Protein 7PBG (pdb70)

InterPro domains:
  IPR004113 FAD-binding oxidoreductase/transferase, type 4, C-terminal [PF02913] (401-518)
  IPR006094 FAD linked oxidase, N-terminal [PF01565] (56-195)
  IPR016164 FAD-linked oxidase-like, C-terminal [SSF55103] (244-525)
  IPR016166 FAD-binding domain, PCMH-type [PS51387] (51-238)
  IPR016167 FAD-binding, type PCMH, subdomain 1 [G3DSA:3.30.43.10] (3-112)
  IPR016169 FAD-binding, type PCMH, subdomain 2 [G3DSA:3.30.465.10] (113-239)
  IPR016170 Cytokinin dehydrogenase, C-terminal domain superfamily [G3DSA:3.40.462.10] (240-476)
  IPR016171 Vanillyl-alcohol oxidase, C-terminal subdomain 2 [G3DSA:1.10.45.10] (477-529)
  IPR036318 FAD-binding, type PCMH-like superfamily [SSF56176] (7-239)

Solvent-accessible surface area: 34355 Å² total; per-residue (Å²): 104,54,12,56,4,143,84,12,54,54,134,81,0,43,71,0,20,68,49,0,25,89,70,15,18,77,113,60,13,87,53,51,98,85,20,0,40,107,12,21,18,117,17,26,7,28,95,34,85,78,28,54,1,0,0,0,0,26,0,29,44,29,125,25,0,28,32,0,0,112,11,0,31,143,47,31,0,4,1,29,30,26,9,11,17,124,36,26,1,22,2,8,7,4,0,18,47,47,0,0,0,0,0,15,2,8,103,84,6,69,155,35,64,65,43,33,88,106,10,0,13,0,3,0,31,0,22,0,34,4,93,56,1,61,56,31,6,134,108,63,37,12,136,14,12,6,16,0,16,25,31,12,50,15,9,5,1,19,24,1,42,16,17,0,65,5,22,1,43,10,18,35,5,18,87,23,33,1,0,1,11,0,0,10,1,76,0,44,16,1,56,1,6,0,10,1,4,72,61,21,118,0,22,12,5,10,68,2,12,9,0,0,28,9,17,10,1,6,5,7,23,5,1,15,6,8,2,69,0,0,15,14,4,21,28,60,21,111,64,41,6,0,0,0,0,5,1,106,74,31,110,12,1,40,45,0,1,67,30,1,4,86,25,22,14,39,81,40,10,2,29,4,16,2,5,0,3,3,3,1,7,0,0,0,4,24,12,109,20,128,100,9,7,103,113,130,33,60,16,59,102,113,0,17,71,93,0,12,94,104,8,31,12,0,14,0,0,0,3,3,2,0,7,5,31,83,65,12,0,71,78,9,20,100,72,0,111,84,27,0,55,155,19,112,49,18,96,20,31,12,35,93,92,27,45,93,145,186,70,51,72,8,0,64,3,1,37,6,7,33,50,1,7,15,2,43,15,21,115,41,11,18,34,4,40,81,2,44,108,78,3,0,9,0,28,8,2,0,0,3,10,8,21,0,140,41,0,25,46,10,8,74,43,4,34,131,19,2,57,112,47,51,10,11,15,0,0,6,0,19,1,14,27,2,19,0,19,0,27,0,11,1,2,2,39,15,61,55,73,65,17,37,123,61,0,28,52,0,0,66,64,5,6,129,38,4,28,162,96,4,26,1,6,19,31,9,2,14,23,2,4,77,35,0,10,95,26,5,40,52,45,113,25,1,6,69,53,3,6,21,70,1,0,34,28,18,0,100,73,1,0,7,10,0,0,31,7,1,0,57,1,120,113,75,126,108,58,15,62,5,101,83,15,54,57,134,86,0,42,67,0,23,63,40,0,25,144,68,14,19,85,108,57,14,76,62,50,95,82,20,0,45,106,22,20,16,104,17,20,7,28,97,43,82,79,27,46,0,0,0,0,0,23,0,29,44,31,126,24,0,30,32,0,0,119,9,0,31,141,48,33,0,5,1,27,32,26,9,10,16,123,36,26,0,20,2,8,6,3,0,19,47,46,0,0,0,0,0,14,3,8,93,84,4,67,151,36,50,71,47,34,92,109,12,0,14,0,2,0,26,0,22,0,30,4,93,53,2,72,54,26,7,142,109,60,40,13,136,14,12,6,16,0,16,26,30,10,49,15,9,5,0,21,23,0,41,16,16,0,62,5,21,1,43,12,19,38,6,16,85,24,32,1,1,1,9,0,0,1,1,59,1,48,16,0,54,1,5,0,10,2,4,70,62,20,119,0,22,13,5,11,67,1,10,9,0,1,31,10,18,11,2,7,6,5,22,5,0,14,6,6,2,67,0,0,13,13,4,21,29,57,22,110,60,42,6,0,0,0,0,5,0,103,72,33,118,16,1,39,42,0,2,69,26,1,5,84,25,24,14,36,80,40,10,1,30,2,15,2,4,1,3,6,2,1,5,0,0,0,6,22,16,104,21,124,86,7,12,114,110,122,31,56,14,60,97,111,0,19,72,105,0,12,88,123,11,32,12,1,16,0,0,0,2,2,1,0,7,6,32,83,66,13,0,70,79,9,20,97,67,0,111,80,28,0,52,136,12,113,39,18,98,19,31,13,37,95,92,29,75,107,45,111,69,54,66,7,0,51,3,0,33,5,8,35,48,2,7,17,2,45,17,20,113,54,12,18,34,4,42,83,1,46,110,80,3,0,10,0,28,7,1,1,0,5,13,6,22,0,138,43,0,25,42,10,8,74,48,4,31,124,13,2,58,108,42,36,10,8,16,0,0,5,0,17,1,15,28,2,20,0,16,1,31,1,10,1,2,1,38,15,60,55,71,65,17,35,131,70,0,30,54,0,0,58,64,3,5,121,25,4,28,156,99,3,24,1,6,20,33,10,2,15,24,2,4,76,35,0,8,84,26,6,40,52,44,117,26,8,6,57,88,7,7,26,34,0,0,32,23,4,0,100,74,0,0,8,10,0,0,33,8,0,0,55,2,116,119,75,130

Sequence (1050 aa):
FRTLPDGVSAEQFANAISEFSETIGSEYVRVDEATVSEYDDKFPVTDGDEFKGSAVIWPGSTEDVQVIVRIANKYGIPLHAFSGGRNLGYGGSSPMLTGTVLLHLGKRMNRVLEINEKLAYAVVEPGVDYKTLYEAVRDSGAKLMIDPAELDWGSVMGNTMEHGVGYTPYADHSMWRCGMEVVLADGEVLRTGMGGLPGSEAWHLYPGQLGPSIEGLFEQSNFGICTRMGMQLMPTPPEMLSFAIYFENEDDLPAIMETTLPLRIGMAPLQAAPIVRNVTFDAACVSKREEWQTEPGPLTDEAKQRMVDELGIGHWIVYGTCYGPRWQIDKYIEMIRDAYLQIPGARFETNETLPLREGDRASELLNARHELNTGVPNRHSAAVFDWFPNAGHFFYAPVSAPSGEDAAKQYEDTKRISDDHGIDYLAQFIIGLREMHHICLPLYDTADPASRKETLDMTRELIRAGAEEGYGIYRAHNVLADQVAETYSFNNHIQRRSHERIKDALDPNGILNPGKSGIWPERLRFRTLPDGVSAEQFANAISEFSETIGSEYVRVDEATVSEYDDKFPVTDGDEFKGSAVIWPGSTEDVQVIVRIANKYGIPLHAFSGGRNLGYGGSSPMLTGTVLLHLGKRMNRVLEINEKLAYAVVEPGVDYKTLYEAVRDSGAKLMIDPAELDWGSVMGNTMEHGVGYTPYADHSMWRCGMEVVLADGEVLRTGMGGLPGSEAWHLYPGQLGPSIEGLFEQSNFGICTRMGMQLMPTPPEMLSFAIYFENEDDLPAIMETTLPLRIGMAPLQAAPIVRNVTFDAACVSKREEWQTEPGPLTDEAKQRMVDELGIGHWIVYGTCYGPRWQIDKYIEMIRDAYLQIPGARFETNETLPLREGDRASELLNARHELNTGVPNRHSAAVFDWFPNAGHFFYAPVSAPSGEDAAKQYEDTKRISDDHGIDYLAQFIIGLREMHHICLPLYDTADPASRKETLDMTRELIRAGAEEGYGIYRAHNVLADQVAETYSFNNHIQRRSHERIKDALDPNGILNPGKSGIWPERLR

Radius of gyration: 29.21 Å; Cα contacts (8 Å, |Δi|>4): 2618; chains: 2; bounding box: 80×90×70 Å

Organism: NCBI:txid979746

Structure (mmCIF, N/CA/C/O backbone):
data_7PBG
#
_entry.id   7PBG
#
_cell.length_a   151.134
_cell.length_b   96.080
_cell.length_c   87.636
_cell.angle_alpha   90.000
_cell.angle_beta   115.650
_cell.angle_gamma   90.000
#
_symmetry.space_group_name_H-M   'C 1 2 1'
#
loop_
_entity.id
_entity.type
_entity.pdbx_description
1 polymer 'FAD-binding oxidoreductase'
2 non-polymer 'FLAVIN-ADENINE DINUCLEOTIDE'
3 non-polymer 'CHLORIDE ION'
4 water water
#
loop_
_atom_site.group_PDB
_atom_site.id
_atom_site.type_symbol
_atom_site.label_atom_id
_atom_site.label_alt_id
_atom_site.label_comp_id
_atom_site.label_asym_id
_atom_site.label_entity_id
_atom_site.label_seq_id
_atom_site.pdbx_PDB_ins_code
_atom_site.Cartn_x
_atom_site.Cartn_y
_atom_site.Cartn_z
_atom_site.occupancy
_atom_site.B_iso_or_equiv
_atom_site.auth_seq_id
_atom_site.auth_comp_id
_atom_site.auth_asym_id
_atom_site.auth_atom_id
_atom_site.pdbx_PDB_model_num
ATOM 1 N N . PHE A 1 3 ? 71.114 8.759 10.291 1.00 32.90 3 PHE A N 1
ATOM 2 C CA . PHE A 1 3 ? 69.668 8.470 10.669 1.00 30.29 3 PHE A CA 1
ATOM 3 C C . PHE A 1 3 ? 69.009 9.743 11.210 1.00 27.65 3 PHE A C 1
ATOM 4 O O . PHE A 1 3 ? 69.635 10.491 11.949 1.00 31.61 3 PHE A O 1
ATOM 12 N N . ARG A 1 4 ? 67.751 9.994 10.849 1.00 26.49 4 ARG A N 1
ATOM 13 C CA . ARG A 1 4 ? 67.074 11.284 11.121 1.00 25.94 4 ARG A CA 1
ATOM 14 C C . ARG A 1 4 ? 66.808 11.391 12.632 1.00 25.30 4 ARG A C 1
ATOM 15 O O . ARG A 1 4 ? 66.847 12.486 13.178 1.00 28.03 4 ARG A O 1
ATOM 23 N N . THR A 1 5 ? 66.548 10.259 13.264 1.00 28.46 5 THR A N 1
ATOM 24 C CA . THR A 1 5 ? 66.221 10.119 14.696 1.00 26.33 5 THR A CA 1
ATOM 25 C C . THR A 1 5 ? 66.694 8.720 15.105 1.00 27.65 5 THR A C 1
ATOM 26 O O . THR A 1 5 ? 66.863 7.841 14.200 1.00 29.34 5 THR A O 1
ATOM 30 N N . LEU A 1 6 ? 66.942 8.519 16.383 1.00 25.78 6 LEU A N 1
ATOM 31 C CA . LEU A 1 6 ? 67.238 7.184 16.932 1.00 26.36 6 LEU A CA 1
ATOM 32 C C . LEU A 1 6 ? 66.418 6.985 18.187 1.00 25.97 6 LEU A C 1
ATOM 33 O O . LEU A 1 6 ? 66.201 7.923 18.941 1.00 24.78 6 LEU A O 1
ATOM 38 N N . PRO A 1 7 ? 66.063 5.714 18.464 1.00 26.65 7 PRO A N 1
ATOM 39 C CA . PRO A 1 7 ? 65.389 5.388 19.709 1.00 28.31 7 PRO A CA 1
ATOM 40 C C . PRO A 1 7 ? 66.397 5.543 20.857 1.00 34.49 7 PRO A C 1
ATOM 41 O O . PRO A 1 7 ? 67.544 5.087 20.719 1.00 31.14 7 PRO A O 1
ATOM 45 N N . ASP A 1 8 ? 65.964 6.184 21.945 1.00 35.99 8 ASP A N 1
ATOM 46 C CA . ASP A 1 8 ? 66.714 6.186 23.234 1.00 39.65 8 ASP A CA 1
ATOM 47 C C . ASP A 1 8 ? 67.264 4.780 23.527 1.00 39.75 8 ASP A C 1
ATOM 48 O O . ASP A 1 8 ? 66.511 3.788 23.409 1.00 40.69 8 ASP A O 1
ATOM 53 N N . GLY A 1 9 ? 68.545 4.669 23.887 1.00 36.77 9 GLY A N 1
ATOM 54 C CA . GLY A 1 9 ? 69.169 3.384 24.244 1.00 31.96 9 GLY A CA 1
ATOM 55 C C . GLY A 1 9 ? 69.730 2.614 23.058 1.00 33.41 9 GLY A C 1
ATOM 56 O O . GLY A 1 9 ? 70.353 1.570 23.283 1.00 38.77 9 GLY A O 1
ATOM 57 N N . VAL A 1 10 ? 69.533 3.078 21.824 1.00 27.60 10 VAL A N 1
ATOM 58 C CA . VAL A 1 10 ? 70.039 2.380 20.611 1.00 27.19 10 VAL A CA 1
ATOM 59 C C . VAL A 1 10 ? 71.007 3.346 19.921 1.00 27.70 10 VAL A C 1
ATOM 60 O O . VAL A 1 10 ? 70.603 4.435 19.489 1.00 26.68 10 VAL A O 1
ATOM 64 N N . SER A 1 11 ? 72.249 2.922 19.816 1.00 25.33 11 SER A N 1
ATOM 65 C CA . SER A 1 11 ? 73.346 3.700 19.224 1.00 26.99 11 SER A CA 1
ATOM 66 C C . SER A 1 11 ? 73.204 3.644 17.697 1.00 28.50 11 SER A C 1
ATOM 67 O O . SER A 1 11 ? 72.464 2.753 17.163 1.00 28.16 11 SER A O 1
ATOM 70 N N . ALA A 1 12 ? 73.846 4.566 16.988 1.00 23.45 12 ALA A N 1
ATOM 71 C CA . ALA A 1 12 ? 73.861 4.522 15.508 1.00 24.13 12 ALA A CA 1
ATOM 72 C C . ALA A 1 12 ? 74.431 3.191 15.005 1.00 27.05 12 ALA A C 1
ATOM 73 O O . ALA A 1 12 ? 73.978 2.679 13.952 1.00 26.56 12 ALA A O 1
ATOM 75 N N . GLU A 1 13 ? 75.471 2.667 15.652 1.00 26.87 13 GLU A N 1
ATOM 76 C CA . GLU A 1 13 ? 76.124 1.422 15.199 1.00 25.51 13 GLU A CA 1
ATOM 77 C C . GLU A 1 13 ? 75.102 0.280 15.313 1.00 24.93 13 GLU A C 1
ATOM 78 O O . GLU A 1 13 ? 74.951 -0.487 14.349 1.00 26.30 13 GLU A O 1
ATOM 84 N N . GLN A 1 14 ? 74.442 0.182 16.465 1.00 24.46 14 GLN A N 1
ATOM 85 C CA . GLN A 1 14 ? 73.403 -0.843 16.732 1.00 26.11 14 GLN A CA 1
ATOM 86 C C . GLN A 1 14 ? 72.271 -0.702 15.708 1.00 26.95 14 GLN A C 1
ATOM 87 O O . GLN A 1 14 ? 71.904 -1.734 15.089 1.00 30.99 14 GLN A O 1
ATOM 93 N N . PHE A 1 15 ? 71.766 0.515 15.523 1.00 27.25 15 PHE A N 1
ATOM 94 C CA . PHE A 1 15 ? 70.670 0.816 14.564 1.00 25.74 15 PHE A CA 1
ATOM 95 C C . PHE A 1 15 ? 71.084 0.424 13.143 1.00 27.96 15 PHE A C 1
ATOM 96 O O . PHE A 1 15 ? 70.287 -0.226 12.404 1.00 27.43 15 PHE A O 1
ATOM 104 N N . ALA A 1 16 ? 72.286 0.815 12.707 1.00 27.02 16 ALA A N 1
ATOM 105 C CA . ALA A 1 16 ? 72.780 0.449 11.358 1.00 29.65 16 ALA A CA 1
ATOM 106 C C . ALA A 1 16 ? 72.804 -1.086 11.235 1.00 25.73 16 ALA A C 1
ATOM 107 O O . ALA A 1 16 ? 72.586 -1.608 10.114 1.00 27.56 16 ALA A O 1
ATOM 109 N N . ASN A 1 17 ? 73.112 -1.792 12.315 1.00 28.74 17 ASN A N 1
ATOM 110 C CA . ASN A 1 17 ? 73.247 -3.272 12.271 1.00 27.89 17 ASN A CA 1
ATOM 111 C C . ASN A 1 17 ? 71.849 -3.869 12.081 1.00 28.46 17 ASN A C 1
ATOM 112 O O . ASN A 1 17 ? 71.728 -4.746 11.226 1.00 28.60 17 ASN A O 1
ATOM 117 N N . ALA A 1 18 ? 70.852 -3.337 12.789 1.00 28.26 18 ALA A N 1
ATOM 118 C CA . ALA A 1 18 ? 69.430 -3.745 12.657 1.00 26.64 18 ALA A CA 1
ATOM 119 C C . ALA A 1 18 ? 68.924 -3.441 11.247 1.00 24.76 18 ALA A C 1
ATOM 120 O O . ALA A 1 18 ? 68.277 -4.318 10.618 1.00 23.94 18 ALA A O 1
ATOM 122 N N . ILE A 1 19 ? 69.211 -2.245 10.729 1.00 25.11 19 ILE A N 1
ATOM 123 C CA . ILE A 1 19 ? 68.816 -1.825 9.350 1.00 26.18 19 ILE A CA 1
ATOM 124 C C . ILE A 1 19 ? 69.428 -2.793 8.328 1.00 25.36 19 ILE A C 1
ATOM 125 O O . ILE A 1 19 ? 68.716 -3.213 7.379 1.00 27.92 19 ILE A O 1
ATOM 130 N N . SER A 1 20 ? 70.690 -3.170 8.500 1.00 26.01 20 SER A N 1
ATOM 131 C CA . SER A 1 20 ? 71.361 -4.144 7.608 1.00 26.16 20 SER A CA 1
ATOM 132 C C . SER A 1 20 ? 70.633 -5.511 7.663 1.00 24.76 20 SER A C 1
ATOM 133 O O . SER A 1 20 ? 70.435 -6.128 6.574 1.00 28.52 20 SER A O 1
ATOM 136 N N . GLU A 1 21 ? 70.146 -5.944 8.833 1.00 24.76 21 GLU A N 1
ATOM 137 C CA . GLU A 1 21 ? 69.404 -7.233 8.985 1.00 25.17 21 GLU A CA 1
ATOM 138 C C . GLU A 1 21 ? 68.004 -7.111 8.348 1.00 24.78 21 GLU A C 1
ATOM 139 O O . GLU A 1 21 ? 67.614 -8.018 7.597 1.00 25.84 21 GLU A O 1
ATOM 145 N N . PHE A 1 22 ? 67.270 -6.021 8.597 1.00 25.76 22 PHE A N 1
ATOM 146 C CA . PHE A 1 22 ? 65.970 -5.765 7.916 1.00 22.30 22 PHE A CA 1
ATOM 147 C C . PHE A 1 22 ? 66.188 -5.797 6.404 1.00 25.42 22 PHE A C 1
ATOM 148 O O . PHE A 1 22 ? 65.446 -6.491 5.668 1.00 26.93 22 PHE A O 1
ATOM 156 N N . SER A 1 23 ? 67.189 -5.067 5.908 1.00 24.54 23 SER A N 1
ATOM 157 C CA . SER A 1 23 ? 67.482 -5.012 4.444 1.00 27.57 23 SER A CA 1
ATOM 158 C C . SER A 1 23 ? 67.758 -6.426 3.911 1.00 27.94 23 SER A C 1
ATOM 159 O O . SER A 1 23 ? 67.185 -6.786 2.858 1.00 30.58 23 SER A O 1
ATOM 162 N N . GLU A 1 24 ? 68.637 -7.193 4.572 1.00 28.72 24 GLU A N 1
ATOM 163 C CA . GLU A 1 24 ? 69.065 -8.531 4.088 1.00 30.36 24 GLU A CA 1
ATOM 164 C C . GLU A 1 24 ? 67.830 -9.441 4.005 1.00 31.42 24 GLU A C 1
ATOM 165 O O . GLU A 1 24 ? 67.710 -10.159 2.991 1.00 33.43 24 GLU A O 1
ATOM 167 N N . THR A 1 25 ? 66.915 -9.372 4.986 1.00 29.11 25 THR A N 1
ATOM 168 C CA . THR A 1 25 ? 65.798 -10.345 5.133 1.00 27.80 25 THR A CA 1
ATOM 169 C C . THR A 1 25 ? 64.553 -9.924 4.338 1.00 28.12 25 THR A C 1
ATOM 170 O O . THR A 1 25 ? 63.834 -10.825 3.879 1.00 30.72 25 THR A O 1
ATOM 174 N N . ILE A 1 26 ? 64.251 -8.635 4.277 1.00 25.75 26 ILE A N 1
ATOM 175 C CA . ILE A 1 26 ? 63.000 -8.057 3.681 1.00 27.19 26 ILE A CA 1
ATOM 176 C C . ILE A 1 26 ? 63.313 -7.575 2.262 1.00 28.96 26 ILE A C 1
ATOM 177 O O . ILE A 1 26 ? 62.432 -7.656 1.381 1.00 27.62 26 ILE A O 1
ATOM 182 N N . GLY A 1 27 ? 64.537 -7.098 2.041 1.00 28.55 27 GLY A N 1
ATOM 183 C CA . GLY A 1 27 ? 64.906 -6.469 0.756 1.00 27.46 27 GLY A CA 1
ATOM 184 C C . GLY A 1 27 ? 65.212 -4.999 0.983 1.00 28.85 27 GLY A C 1
ATOM 185 O O . GLY A 1 27 ? 64.362 -4.286 1.551 1.00 26.15 27 GLY A O 1
ATOM 186 N N . SER A 1 28 ? 66.398 -4.527 0.576 1.00 29.67 28 SER A N 1
ATOM 187 C CA . SER A 1 28 ? 66.839 -3.123 0.790 1.00 29.90 28 SER A CA 1
ATOM 188 C C . SER A 1 28 ? 65.824 -2.128 0.195 1.00 28.22 28 SER A C 1
ATOM 189 O O . SER A 1 28 ? 65.622 -1.076 0.800 1.00 29.24 28 SER A O 1
ATOM 192 N N . GLU A 1 29 ? 65.149 -2.456 -0.913 1.00 29.17 29 GLU A N 1
ATOM 193 C CA . GLU A 1 29 ? 64.163 -1.532 -1.541 1.00 29.96 29 GLU A CA 1
ATOM 194 C C . GLU A 1 29 ? 62.934 -1.320 -0.632 1.00 27.53 29 GLU A C 1
ATOM 195 O O . GLU A 1 29 ? 62.148 -0.396 -0.934 1.00 27.08 29 GLU A O 1
ATOM 201 N N . TYR A 1 30 ? 62.772 -2.113 0.434 1.00 24.41 30 TYR A N 1
ATOM 202 C CA . TYR A 1 30 ? 61.583 -2.032 1.329 1.00 25.11 30 TYR A CA 1
ATOM 203 C C . TYR A 1 30 ? 61.940 -1.518 2.727 1.00 24.43 30 TYR A C 1
ATOM 204 O O . TYR A 1 30 ? 61.070 -1.471 3.638 1.00 23.64 30 TYR A O 1
ATOM 213 N N . VAL A 1 31 ? 63.200 -1.124 2.933 1.00 25.94 31 VAL A N 1
ATOM 214 C CA . VAL A 1 31 ? 63.687 -0.574 4.224 1.00 24.92 31 VAL A CA 1
ATOM 215 C C . VAL A 1 31 ? 64.246 0.825 3.921 1.00 28.12 31 VAL A C 1
ATOM 216 O O . VAL A 1 31 ? 65.266 0.903 3.221 1.00 29.41 31 VAL A O 1
ATOM 220 N N . ARG A 1 32 ? 63.565 1.885 4.359 1.00 26.57 32 ARG A N 1
ATOM 221 C CA . ARG A 1 32 ? 63.862 3.281 3.941 1.00 28.40 32 ARG A CA 1
ATOM 222 C C . ARG A 1 32 ? 64.271 4.108 5.158 1.00 27.23 32 ARG A C 1
ATOM 223 O O . ARG A 1 32 ? 63.548 4.101 6.206 1.00 24.37 32 ARG A O 1
ATOM 231 N N . VAL A 1 33 ? 65.419 4.784 5.056 1.00 26.16 33 VAL A N 1
ATOM 232 C CA . VAL A 1 33 ? 65.940 5.656 6.149 1.00 26.12 33 VAL A CA 1
ATOM 233 C C . VAL A 1 33 ? 66.128 7.091 5.645 1.00 25.48 33 VAL A C 1
ATOM 234 O O . VAL A 1 33 ? 66.462 7.939 6.470 1.00 27.19 33 VAL A O 1
ATOM 238 N N . ASP A 1 34 ? 65.871 7.373 4.367 1.00 27.42 34 ASP A N 1
ATOM 239 C CA . ASP A 1 34 ? 66.084 8.737 3.829 1.00 27.91 34 ASP A CA 1
ATOM 240 C C . ASP A 1 34 ? 64.988 9.675 4.340 1.00 30.75 34 ASP A C 1
ATOM 241 O O . ASP A 1 34 ? 63.814 9.249 4.440 1.00 30.34 34 ASP A O 1
ATOM 246 N N . GLU A 1 35 ? 65.368 10.918 4.622 1.00 29.08 35 GLU A N 1
ATOM 247 C CA . GLU A 1 35 ? 64.478 11.974 5.159 1.00 28.94 35 GLU A CA 1
ATOM 248 C C . GLU A 1 35 ? 63.254 12.149 4.251 1.00 28.93 35 GLU A C 1
ATOM 249 O O . GLU A 1 35 ? 62.157 12.250 4.778 1.00 27.72 35 GLU A O 1
ATOM 255 N N . ALA A 1 36 ? 63.420 12.189 2.925 1.00 28.40 36 ALA A N 1
ATOM 256 C CA . ALA A 1 36 ? 62.296 12.430 1.996 1.00 29.96 36 ALA A CA 1
ATOM 257 C C . ALA A 1 36 ? 61.224 11.345 2.195 1.00 29.31 36 ALA A C 1
ATOM 258 O O . ALA A 1 36 ? 60.019 11.696 2.231 1.00 29.36 36 ALA A O 1
ATOM 260 N N . THR A 1 37 ? 61.617 10.078 2.295 1.00 27.11 37 THR A N 1
ATOM 261 C CA . THR A 1 37 ? 60.666 8.947 2.425 1.00 27.03 37 THR A CA 1
ATOM 262 C C . THR A 1 37 ? 60.133 8.857 3.862 1.00 24.42 37 THR A C 1
ATOM 263 O O . THR A 1 37 ? 58.901 8.752 4.017 1.00 26.15 37 THR A O 1
ATOM 267 N N . VAL A 1 38 ? 60.989 8.926 4.869 1.00 22.32 38 VAL A N 1
ATOM 268 C CA . VAL A 1 38 ? 60.490 8.750 6.264 1.00 23.27 38 VAL A CA 1
ATOM 269 C C . VAL A 1 38 ? 59.578 9.918 6.676 1.00 25.15 38 VAL A C 1
ATOM 270 O O . VAL A 1 38 ? 58.606 9.679 7.422 1.00 24.08 38 VAL A O 1
ATOM 274 N N . SER A 1 39 ? 59.843 11.141 6.200 1.00 22.80 39 SER A N 1
ATOM 275 C CA . SER A 1 39 ? 59.123 12.361 6.633 1.00 23.42 39 SER A CA 1
ATOM 276 C C . SER A 1 39 ? 57.668 12.288 6.188 1.00 23.41 39 SER A C 1
ATOM 277 O O . SER A 1 39 ? 56.837 12.937 6.839 1.00 22.42 39 SER A O 1
ATOM 280 N N . GLU A 1 40 ? 57.396 11.539 5.125 1.00 24.07 40 GLU A N 1
ATOM 281 C CA . GLU A 1 40 ? 56.017 11.236 4.660 1.00 25.88 40 GLU A CA 1
ATOM 282 C C . GLU A 1 40 ? 55.194 10.665 5.834 1.00 22.74 40 GLU A C 1
ATOM 283 O O . GLU A 1 40 ? 53.947 10.759 5.792 1.00 22.99 40 GLU A O 1
ATOM 289 N N . TYR A 1 41 ? 55.851 10.011 6.780 1.00 21.67 41 TYR A N 1
ATOM 290 C CA . TYR A 1 41 ? 55.177 9.227 7.858 1.00 20.52 41 TYR A CA 1
ATOM 291 C C . TYR A 1 41 ? 55.156 10.048 9.146 1.00 19.41 41 TYR A C 1
ATOM 292 O O . TYR A 1 41 ? 54.674 9.532 10.162 1.00 19.30 41 TYR A O 1
ATOM 301 N N . ASP A 1 42 ? 55.707 11.263 9.158 1.00 22.00 42 ASP A N 1
ATOM 302 C CA . ASP A 1 42 ? 55.488 12.186 10.302 1.00 19.97 42 ASP A CA 1
ATOM 303 C C . ASP A 1 42 ? 54.001 12.607 10.339 1.00 18.86 42 ASP A C 1
ATOM 304 O O . ASP A 1 42 ? 53.319 12.595 9.311 1.00 20.14 42 ASP A O 1
ATOM 309 N N . ASP A 1 43 ? 53.498 12.954 11.523 1.00 18.68 43 ASP A N 1
ATOM 310 C CA . ASP A 1 43 ? 52.083 13.318 11.700 1.00 19.70 43 ASP A CA 1
ATOM 311 C C . ASP A 1 43 ? 51.763 14.469 10.746 1.00 20.21 43 ASP A C 1
ATOM 312 O O . ASP A 1 43 ? 52.464 15.510 10.807 1.00 19.54 43 ASP A O 1
ATOM 317 N N . LYS A 1 44 ? 50.686 14.345 9.959 1.00 19.75 44 LYS A N 1
ATOM 318 C CA . LYS A 1 44 ? 50.236 15.452 9.089 1.00 21.47 44 LYS A CA 1
ATOM 319 C C . LYS A 1 44 ? 49.704 16.624 9.914 1.00 21.70 44 LYS A C 1
ATOM 320 O O . LYS A 1 44 ? 49.798 17.783 9.428 1.00 20.14 44 LYS A O 1
ATOM 326 N N . PHE A 1 45 ? 49.142 16.336 11.110 1.00 19.25 45 PHE A N 1
ATOM 327 C CA . PHE A 1 45 ? 48.463 17.288 12.031 1.00 19.75 45 PHE A CA 1
ATOM 328 C C . PHE A 1 45 ? 49.140 17.226 13.378 1.00 21.09 45 PHE A C 1
ATOM 329 O O . PHE A 1 45 ? 48.532 16.914 14.410 1.00 20.34 45 PHE A O 1
ATOM 337 N N . PRO A 1 46 ? 50.408 17.685 13.423 1.00 21.67 46 PRO A N 1
ATOM 338 C CA . PRO A 1 46 ? 51.123 17.783 14.690 1.00 20.05 46 PRO A CA 1
ATOM 339 C C . PRO A 1 46 ? 50.577 18.893 15.583 1.00 20.40 46 PRO A C 1
ATOM 340 O O . PRO A 1 46 ? 49.992 19.849 15.138 1.00 21.27 46 PRO A O 1
ATOM 344 N N . VAL A 1 47 ? 50.832 18.762 16.879 1.00 21.18 47 VAL A N 1
ATOM 345 C CA . VAL A 1 47 ? 50.639 19.888 17.821 1.00 20.46 47 VAL A CA 1
ATOM 346 C C . VAL A 1 47 ? 51.976 20.120 18.558 1.00 20.51 47 VAL A C 1
ATOM 347 O O . VAL A 1 47 ? 51.981 20.832 19.586 1.00 24.83 47 VAL A O 1
ATOM 351 N N . THR A 1 48 ? 53.048 19.492 18.081 1.00 21.64 48 THR A N 1
ATOM 352 C CA . THR A 1 48 ? 54.415 19.658 18.649 1.00 23.82 48 THR A CA 1
ATOM 353 C C . THR A 1 48 ? 55.332 20.144 17.539 1.00 26.05 48 THR A C 1
ATOM 354 O O . THR A 1 48 ? 55.001 19.935 16.353 1.00 25.42 48 THR A O 1
ATOM 358 N N . ASP A 1 49 ? 56.501 20.684 17.906 1.00 28.84 49 ASP A N 1
ATOM 359 C CA . ASP A 1 49 ? 57.346 21.462 16.952 1.00 32.21 49 ASP A CA 1
ATOM 360 C C . ASP A 1 49 ? 58.680 20.773 16.644 1.00 35.47 49 ASP A C 1
ATOM 361 O O . ASP A 1 49 ? 59.322 21.200 15.641 1.00 33.75 49 ASP A O 1
ATOM 366 N N . GLY A 1 50 ? 59.073 19.768 17.441 1.00 33.60 50 GLY A N 1
ATOM 367 C CA . GLY A 1 50 ? 60.438 19.203 17.451 1.00 31.17 50 GLY A CA 1
ATOM 368 C C . GLY A 1 50 ? 60.483 17.788 16.889 1.00 33.69 50 GLY A C 1
ATOM 369 O O . GLY A 1 50 ? 59.694 17.451 15.963 1.00 29.27 50 GLY A O 1
ATOM 370 N N . ASP A 1 51 ? 61.348 16.952 17.466 1.00 28.21 51 ASP A N 1
ATOM 371 C CA . ASP A 1 51 ? 61.530 15.550 17.023 1.00 33.31 51 ASP A CA 1
ATOM 372 C C . ASP A 1 51 ? 60.586 14.607 17.795 1.00 29.83 51 ASP A C 1
ATOM 373 O O . ASP A 1 51 ? 60.721 13.392 17.583 1.00 29.41 51 ASP A O 1
ATOM 378 N N . GLU A 1 52 ? 59.625 15.140 18.566 1.00 24.94 52 GLU A N 1
ATOM 379 C CA . GLU A 1 52 ? 58.552 14.318 19.193 1.00 26.10 52 GLU A CA 1
ATOM 380 C C . GLU A 1 52 ? 57.803 13.535 18.112 1.00 24.84 52 GLU A C 1
ATOM 381 O O . GLU A 1 52 ? 57.472 14.157 17.049 1.00 25.08 52 GLU A O 1
ATOM 387 N N . PHE A 1 53 ? 57.623 12.226 18.321 1.00 21.16 53 PHE A N 1
ATOM 388 C CA . PHE A 1 53 ? 56.737 11.377 17.493 1.00 20.11 53 PHE A CA 1
ATOM 389 C C . PHE A 1 53 ? 57.336 11.273 16.081 1.00 21.53 53 PHE A C 1
ATOM 390 O O . PHE A 1 53 ? 56.593 11.001 15.149 1.00 22.46 53 PHE A O 1
ATOM 398 N N . LYS A 1 54 ? 58.642 11.442 15.924 1.00 22.48 54 LYS A N 1
ATOM 399 C CA . LYS A 1 54 ? 59.273 11.307 14.576 1.00 24.28 54 LYS A CA 1
ATOM 400 C C . LYS A 1 54 ? 59.949 9.942 14.474 1.00 21.80 54 LYS A C 1
ATOM 401 O O . LYS A 1 54 ? 60.976 9.706 15.180 1.00 21.91 54 LYS A O 1
ATOM 407 N N . GLY A 1 55 ? 59.486 9.101 13.537 1.00 21.87 55 GLY A N 1
ATOM 408 C CA . GLY A 1 55 ? 60.087 7.775 13.330 1.00 21.31 55 GLY A CA 1
ATOM 409 C C . GLY A 1 55 ? 61.461 7.883 12.668 1.00 23.03 55 GLY A C 1
ATOM 410 O O . GLY A 1 55 ? 61.771 8.948 12.065 1.00 23.54 55 GLY A O 1
ATOM 411 N N . SER A 1 56 ? 62.245 6.810 12.746 1.00 26.07 56 SER A N 1
ATOM 412 C CA . SER A 1 56 ? 63.651 6.735 12.278 1.00 22.30 56 SER A CA 1
ATOM 413 C C . SER A 1 56 ? 63.704 6.163 10.879 1.00 24.46 56 SER A C 1
ATOM 414 O O . SER A 1 56 ? 64.695 6.412 10.155 1.00 25.14 56 SER A O 1
ATOM 417 N N . ALA A 1 57 ? 62.737 5.311 10.544 1.00 22.04 57 ALA A N 1
ATOM 418 C CA . ALA A 1 57 ? 62.817 4.492 9.333 1.00 21.61 57 ALA A CA 1
ATOM 419 C C . ALA A 1 57 ? 61.406 3.994 9.069 1.00 22.08 57 ALA A C 1
ATOM 420 O O . ALA A 1 57 ? 60.576 4.003 10.007 1.00 20.03 57 ALA A O 1
ATOM 422 N N . VAL A 1 58 ? 61.179 3.616 7.838 1.00 19.79 58 VAL A N 1
ATOM 423 C CA . VAL A 1 58 ? 59.920 2.922 7.479 1.00 19.56 58 VAL A CA 1
ATOM 424 C C . VAL A 1 58 ? 60.260 1.675 6.704 1.00 22.05 58 VAL A C 1
ATOM 425 O O . VAL A 1 58 ? 61.161 1.695 5.850 1.00 22.58 58 VAL A O 1
ATOM 429 N N . ILE A 1 59 ? 59.526 0.607 7.008 1.00 21.94 59 ILE A N 1
ATOM 430 C CA . ILE A 1 59 ? 59.675 -0.692 6.325 1.00 22.11 59 ILE A CA 1
ATOM 431 C C . ILE A 1 59 ? 58.315 -1.038 5.729 1.00 21.92 59 ILE A C 1
ATOM 432 O O . ILE A 1 59 ? 57.294 -0.877 6.407 1.00 23.19 59 ILE A O 1
ATOM 437 N N . TRP A 1 60 ? 58.354 -1.544 4.514 1.00 22.90 60 TRP A N 1
ATOM 438 C CA . TRP A 1 60 ? 57.183 -2.018 3.760 1.00 22.43 60 TRP A CA 1
ATOM 439 C C . TRP A 1 60 ? 57.232 -3.530 3.703 1.00 21.29 60 TRP A C 1
ATOM 440 O O . TRP A 1 60 ? 57.714 -4.127 2.737 1.00 22.12 60 TRP A O 1
ATOM 451 N N . PRO A 1 61 ? 56.731 -4.230 4.734 1.00 19.44 61 PRO A N 1
ATOM 452 C CA . PRO A 1 61 ? 56.684 -5.668 4.678 1.00 18.78 61 PRO A CA 1
ATOM 453 C C . PRO A 1 61 ? 55.717 -6.203 3.620 1.00 20.47 61 PRO A C 1
ATOM 454 O O . PRO A 1 61 ? 54.699 -5.557 3.366 1.00 19.69 61 PRO A O 1
ATOM 458 N N . GLY A 1 62 ? 56.071 -7.358 3.058 1.00 19.20 62 GLY A N 1
ATOM 459 C CA . GLY A 1 62 ? 55.390 -7.951 1.896 1.00 20.46 62 GLY A CA 1
ATOM 460 C C . GLY A 1 62 ? 54.454 -9.079 2.274 1.00 21.26 62 GLY A C 1
ATOM 461 O O . GLY A 1 62 ? 53.715 -9.532 1.376 1.00 22.89 62 GLY A O 1
ATOM 462 N N . SER A 1 63 ? 54.457 -9.515 3.541 1.00 21.05 63 SER A N 1
ATOM 463 C CA . SER A 1 63 ? 53.827 -10.784 3.989 1.00 21.17 63 SER A CA 1
ATOM 464 C C . SER A 1 63 ? 53.860 -10.876 5.511 1.00 18.89 63 SER A C 1
ATOM 465 O O . SER A 1 63 ? 54.698 -10.212 6.142 1.00 20.00 63 SER A O 1
ATOM 468 N N . THR A 1 64 ? 53.023 -11.725 6.077 1.00 19.35 64 THR A N 1
ATOM 469 C CA . THR A 1 64 ? 53.073 -12.074 7.514 1.00 17.64 64 THR A CA 1
ATOM 470 C C . THR A 1 64 ? 54.518 -12.522 7.864 1.00 19.48 64 THR A C 1
ATOM 471 O O . THR A 1 64 ? 55.045 -12.104 8.921 1.00 20.44 64 THR A O 1
ATOM 475 N N . GLU A 1 65 ? 55.144 -13.344 7.013 1.00 20.48 65 GLU A N 1
ATOM 476 C CA . GLU A 1 65 ? 56.510 -13.838 7.331 1.00 22.47 65 GLU A CA 1
ATOM 477 C C . GLU A 1 65 ? 57.466 -12.647 7.490 1.00 22.84 65 GLU A C 1
ATOM 478 O O . GLU A 1 65 ? 58.342 -12.678 8.397 1.00 23.03 65 GLU A O 1
ATOM 484 N N . ASP A 1 66 ? 57.386 -11.673 6.592 1.00 20.46 66 ASP A N 1
ATOM 485 C CA . ASP A 1 66 ? 58.248 -10.457 6.664 1.00 20.65 66 ASP A CA 1
ATOM 486 C C . ASP A 1 66 ? 58.002 -9.804 8.031 1.00 19.76 66 ASP A C 1
ATOM 487 O O . ASP A 1 66 ? 58.942 -9.454 8.728 1.00 19.88 66 ASP A O 1
ATOM 492 N N . VAL A 1 67 ? 56.750 -9.577 8.382 1.00 18.36 67 VAL A N 1
ATOM 493 C CA . VAL A 1 67 ? 56.425 -9.006 9.729 1.00 19.88 67 VAL A CA 1
ATOM 494 C C . VAL A 1 67 ? 57.098 -9.831 10.835 1.00 21.62 67 VAL A C 1
ATOM 495 O O . VAL A 1 67 ? 57.718 -9.238 11.769 1.00 21.38 67 VAL A O 1
ATOM 499 N N . GLN A 1 68 ? 57.006 -11.160 10.795 1.00 19.74 68 GLN A N 1
ATOM 500 C CA . GLN A 1 68 ? 57.617 -12.003 11.857 1.00 20.28 68 GLN A CA 1
ATOM 501 C C . GLN A 1 68 ? 59.125 -11.735 11.949 1.00 21.72 68 GLN A C 1
ATOM 502 O O . GLN A 1 68 ? 59.642 -11.638 13.056 1.00 20.61 68 GLN A O 1
ATOM 508 N N . VAL A 1 69 ? 59.814 -11.733 10.818 1.00 21.14 69 VAL A N 1
ATOM 509 C CA . VAL A 1 69 ? 61.295 -11.606 10.816 1.00 23.80 69 VAL A CA 1
ATOM 510 C C . VAL A 1 69 ? 61.650 -10.209 11.289 1.00 21.63 69 VAL A C 1
ATOM 511 O O . VAL A 1 69 ? 62.630 -10.088 12.049 1.00 24.04 69 VAL A O 1
ATOM 515 N N . ILE A 1 70 ? 60.902 -9.177 10.893 1.00 20.40 70 ILE A N 1
ATOM 516 C CA . ILE A 1 70 ? 61.156 -7.782 11.393 1.00 20.75 70 ILE A CA 1
ATOM 517 C C . ILE A 1 70 ? 61.006 -7.735 12.923 1.00 21.80 70 ILE A C 1
ATOM 518 O O . ILE A 1 70 ? 61.841 -7.110 13.633 1.00 21.99 70 ILE A O 1
ATOM 523 N N . VAL A 1 71 ? 59.970 -8.368 13.446 1.00 22.29 71 VAL A N 1
ATOM 524 C CA . VAL A 1 71 ? 59.720 -8.349 14.915 1.00 21.50 71 VAL A CA 1
ATOM 525 C C . VAL A 1 71 ? 60.874 -9.060 15.649 1.00 22.74 71 VAL A C 1
ATOM 526 O O . VAL A 1 71 ? 61.280 -8.588 16.736 1.00 22.70 71 VAL A O 1
ATOM 530 N N . ARG A 1 72 ? 61.349 -10.178 15.105 1.00 23.72 72 ARG A N 1
ATOM 531 C CA . ARG A 1 72 ? 62.440 -10.959 15.739 1.00 24.63 72 ARG A CA 1
ATOM 532 C C . ARG A 1 72 ? 63.682 -10.081 15.795 1.00 24.19 72 ARG A C 1
ATOM 533 O O . ARG A 1 72 ? 64.319 -10.025 16.863 1.00 24.31 72 ARG A O 1
ATOM 541 N N . ILE A 1 73 ? 64.024 -9.461 14.668 1.00 22.17 73 ILE A N 1
ATOM 542 C CA . ILE A 1 73 ? 65.195 -8.544 14.593 1.00 22.06 73 ILE A CA 1
ATOM 543 C C . ILE A 1 73 ? 64.989 -7.423 15.610 1.00 22.11 73 ILE A C 1
ATOM 544 O O . ILE A 1 73 ? 65.956 -7.036 16.293 1.00 23.53 73 ILE A O 1
ATOM 549 N N . ALA A 1 74 ? 63.807 -6.821 15.670 1.00 20.58 74 ALA A N 1
ATOM 550 C CA . ALA A 1 74 ? 63.537 -5.708 16.612 1.00 21.69 74 ALA A CA 1
ATOM 551 C C . ALA A 1 74 ? 63.804 -6.140 18.052 1.00 22.80 74 ALA A C 1
ATOM 552 O O . ALA A 1 74 ? 64.393 -5.371 18.823 1.00 22.92 74 ALA A O 1
ATOM 554 N N . ASN A 1 75 ? 63.405 -7.358 18.407 1.00 24.15 75 ASN A N 1
ATOM 555 C CA . ASN A 1 75 ? 63.644 -7.909 19.765 1.00 23.29 75 ASN A CA 1
ATOM 556 C C . ASN A 1 75 ? 65.158 -8.042 20.003 1.00 23.30 75 ASN A C 1
ATOM 557 O O . ASN A 1 75 ? 65.601 -7.678 21.072 1.00 24.47 75 ASN A O 1
ATOM 562 N N . LYS A 1 76 ? 65.902 -8.528 19.018 1.00 25.64 76 LYS A N 1
ATOM 563 C CA . LYS A 1 76 ? 67.358 -8.785 19.207 1.00 26.40 76 LYS A CA 1
ATOM 564 C C . LYS A 1 76 ? 68.036 -7.436 19.508 1.00 28.43 76 LYS A C 1
ATOM 565 O O . LYS A 1 76 ? 68.876 -7.377 20.412 1.00 28.15 76 LYS A O 1
ATOM 571 N N . TYR A 1 77 ? 67.623 -6.358 18.842 1.00 24.98 77 TYR A N 1
ATOM 572 C CA . TYR A 1 77 ? 68.314 -5.042 18.978 1.00 27.94 77 TYR A CA 1
ATOM 573 C C . TYR A 1 77 ? 67.634 -4.130 19.991 1.00 28.17 77 TYR A C 1
ATOM 574 O O . TYR A 1 77 ? 68.181 -3.070 20.207 1.00 29.16 77 TYR A O 1
ATOM 583 N N . GLY A 1 78 ? 66.437 -4.460 20.482 1.00 27.79 78 GLY A N 1
ATOM 584 C CA . GLY A 1 78 ? 65.702 -3.572 21.412 1.00 27.64 78 GLY A CA 1
ATOM 585 C C . GLY A 1 78 ? 65.203 -2.307 20.728 1.00 25.49 78 GLY A C 1
ATOM 586 O O . GLY A 1 78 ? 65.186 -1.253 21.358 1.00 27.81 78 GLY A O 1
ATOM 587 N N . ILE A 1 79 ? 64.805 -2.421 19.462 1.00 24.71 79 ILE A N 1
ATOM 588 C CA . ILE A 1 79 ? 64.316 -1.289 18.643 1.00 23.73 79 ILE A CA 1
ATOM 589 C C . ILE A 1 79 ? 62.799 -1.288 18.651 1.00 22.63 79 ILE A C 1
ATOM 590 O O . ILE A 1 79 ? 62.214 -2.300 18.269 1.00 23.07 79 ILE A O 1
ATOM 595 N N . PRO A 1 80 ? 62.163 -0.196 19.139 1.00 24.21 80 PRO A N 1
ATOM 596 C CA . PRO A 1 80 ? 60.706 -0.072 19.117 1.00 22.30 80 PRO A CA 1
ATOM 597 C C . PRO A 1 80 ? 60.145 0.031 17.695 1.00 21.39 80 PRO A C 1
ATOM 598 O O . PRO A 1 80 ? 60.803 0.582 16.771 1.00 21.45 80 PRO A O 1
ATOM 602 N N . LEU A 1 81 ? 58.964 -0.586 17.526 1.00 21.37 81 LEU A N 1
ATOM 603 C CA . LEU A 1 81 ? 58.242 -0.674 16.234 1.00 20.60 81 LEU A CA 1
ATOM 604 C C . LEU A 1 81 ? 56.883 0.004 16.421 1.00 20.59 81 LEU A C 1
ATOM 605 O O . LEU A 1 81 ? 56.273 -0.110 17.500 1.00 20.73 81 LEU A O 1
ATOM 610 N N . HIS A 1 82 ? 56.384 0.616 15.367 1.00 18.52 82 HIS A N 1
ATOM 611 C CA . HIS A 1 82 ? 54.972 1.085 15.291 1.00 18.22 82 HIS A CA 1
ATOM 612 C C . HIS A 1 82 ? 54.464 0.578 13.974 1.00 18.12 82 HIS A C 1
ATOM 613 O O . HIS A 1 82 ? 55.027 0.976 12.899 1.00 17.49 82 HIS A O 1
ATOM 620 N N . ALA A 1 83 ? 53.495 -0.326 14.048 1.00 19.44 83 ALA A N 1
ATOM 621 C CA . ALA A 1 83 ? 52.868 -0.955 12.883 1.00 20.54 83 ALA A CA 1
ATOM 622 C C . ALA A 1 83 ? 51.475 -0.348 12.680 1.00 19.39 83 ALA A C 1
ATOM 623 O O . ALA A 1 83 ? 50.704 -0.158 13.648 1.00 18.68 83 ALA A O 1
ATOM 625 N N . PHE A 1 84 ? 51.137 -0.104 11.440 1.00 19.18 84 PHE A N 1
ATOM 626 C CA . PHE A 1 84 ? 49.808 0.437 11.098 1.00 17.07 84 PHE A CA 1
ATOM 627 C C . PHE A 1 84 ? 49.476 -0.054 9.711 1.00 19.26 84 PHE A C 1
ATOM 628 O O . PHE A 1 84 ? 50.338 -0.555 8.986 1.00 19.49 84 PHE A O 1
ATOM 636 N N . SER A 1 85 ? 48.210 0.081 9.390 1.00 17.76 85 SER A N 1
ATOM 637 C CA . SER A 1 85 ? 47.638 -0.404 8.127 1.00 18.65 85 SER A CA 1
ATOM 638 C C . SER A 1 85 ? 47.780 0.645 7.034 1.00 19.74 85 SER A C 1
ATOM 639 O O . SER A 1 85 ? 48.481 0.363 6.038 1.00 22.41 85 SER A O 1
ATOM 642 N N . GLY A 1 86 ? 47.020 1.735 7.135 1.00 18.20 86 GLY A N 1
ATOM 643 C CA . GLY A 1 86 ? 47.054 2.855 6.194 1.00 19.62 86 GLY A CA 1
ATOM 644 C C . GLY A 1 86 ? 47.903 3.995 6.720 1.00 19.99 86 GLY A C 1
ATOM 645 O O . GLY A 1 86 ? 48.477 4.737 5.885 1.00 20.82 86 GLY A O 1
ATOM 646 N N . GLY A 1 87 ? 47.978 4.153 8.034 1.00 18.92 87 GLY A N 1
ATOM 647 C CA . GLY A 1 87 ? 48.721 5.269 8.649 1.00 20.46 87 GLY A CA 1
ATOM 648 C C . GLY A 1 87 ? 48.048 6.624 8.457 1.00 20.80 87 GLY A C 1
ATOM 649 O O . GLY A 1 87 ? 48.740 7.640 8.464 1.00 23.01 87 GLY A O 1
ATOM 650 N N . ARG A 1 88 ? 46.747 6.647 8.199 1.00 18.50 88 ARG A N 1
ATOM 651 C CA . ARG A 1 88 ? 45.975 7.893 8.034 1.00 19.35 88 ARG A CA 1
ATOM 652 C C . ARG A 1 88 ? 45.116 8.177 9.273 1.00 17.94 88 ARG A C 1
ATOM 653 O O . ARG A 1 88 ? 44.007 8.730 9.104 1.00 19.04 88 ARG A O 1
ATOM 661 N N . ASN A 1 89 ? 45.653 7.936 10.467 1.00 16.35 89 ASN A N 1
ATOM 662 C CA . ASN A 1 89 ? 44.909 8.163 11.740 1.00 17.48 89 ASN A CA 1
ATOM 663 C C . ASN A 1 89 ? 44.935 9.667 12.073 1.00 19.07 89 ASN A C 1
ATOM 664 O O . ASN A 1 89 ? 45.337 10.029 13.179 1.00 19.53 89 ASN A O 1
ATOM 669 N N . LEU A 1 90 ? 44.500 10.505 11.127 1.00 18.21 90 LEU A N 1
ATOM 670 C CA . LEU A 1 90 ? 44.476 11.965 11.268 1.00 19.91 90 LEU A CA 1
ATOM 671 C C . LEU A 1 90 ? 43.621 12.329 12.468 1.00 18.88 90 LEU A C 1
ATOM 672 O O . LEU A 1 90 ? 42.497 11.778 12.612 1.00 18.75 90 LEU A O 1
ATOM 677 N N . GLY A 1 91 ? 44.148 13.241 13.281 1.00 17.49 91 GLY A N 1
ATOM 678 C CA . GLY A 1 91 ? 43.504 13.736 14.502 1.00 16.86 91 GLY A CA 1
ATOM 679 C C . GLY A 1 91 ? 43.897 12.958 15.734 1.00 17.56 91 GLY A C 1
ATOM 680 O O . GLY A 1 91 ? 43.492 13.389 16.863 1.00 18.12 91 GLY A O 1
ATOM 681 N N . TYR A 1 92 ? 44.676 11.865 15.543 1.00 18.56 92 TYR A N 1
ATOM 682 C CA . TYR A 1 92 ? 45.084 10.946 16.625 1.00 19.51 92 TYR A CA 1
ATOM 683 C C . TYR A 1 92 ? 46.574 10.650 16.488 1.00 20.18 92 TYR A C 1
ATOM 684 O O . TYR A 1 92 ? 47.071 9.818 17.248 1.00 22.55 92 TYR A O 1
ATOM 693 N N . GLY A 1 93 ? 47.266 11.285 15.547 1.00 19.60 93 GLY A N 1
ATOM 694 C CA . GLY A 1 93 ? 48.715 11.117 15.401 1.00 21.20 93 GLY A CA 1
ATOM 695 C C . GLY A 1 93 ? 49.114 10.731 13.992 1.00 19.34 93 GLY A C 1
ATOM 696 O O . GLY A 1 93 ? 50.296 10.637 13.766 1.00 21.55 93 GLY A O 1
ATOM 697 N N . GLY A 1 94 ? 48.166 10.471 13.086 1.00 17.61 94 GLY A N 1
ATOM 698 C CA . GLY A 1 94 ? 48.501 10.089 11.706 1.00 19.14 94 GLY A CA 1
ATOM 699 C C . GLY A 1 94 ? 49.216 8.754 11.680 1.00 21.65 94 GLY A C 1
ATOM 700 O O . GLY A 1 94 ? 48.610 7.754 12.104 1.00 24.55 94 GLY A O 1
ATOM 701 N N . SER A 1 95 ? 50.423 8.702 11.123 1.00 19.51 95 SER A N 1
ATOM 702 C CA . SER A 1 95 ? 51.282 7.489 11.098 1.00 18.63 95 SER A CA 1
ATOM 703 C C . SER A 1 95 ? 52.394 7.601 12.141 1.00 20.42 95 SER A C 1
ATOM 704 O O . SER A 1 95 ? 53.257 6.721 12.187 1.00 21.15 95 SER A O 1
ATOM 707 N N . SER A 1 96 ? 52.333 8.582 13.033 1.00 20.39 96 SER A N 1
ATOM 708 C CA . SER A 1 96 ? 53.475 8.900 13.912 1.00 19.64 96 SER A CA 1
ATOM 709 C C . SER A 1 96 ? 53.486 7.915 15.074 1.00 19.25 96 SER A C 1
ATOM 710 O O . SER A 1 96 ? 52.452 7.529 15.599 1.00 19.54 96 SER A O 1
ATOM 713 N N . PRO A 1 97 ? 54.700 7.491 15.497 1.00 18.92 97 PRO A N 1
ATOM 714 C CA . PRO A 1 97 ? 54.872 6.622 16.649 1.00 18.04 97 PRO A CA 1
ATOM 715 C C . PRO A 1 97 ? 54.840 7.437 17.936 1.00 17.75 97 PRO A C 1
ATOM 716 O O . PRO A 1 97 ? 55.010 8.656 17.922 1.00 19.88 97 PRO A O 1
ATOM 720 N N . MET A 1 98 ? 54.672 6.732 19.042 1.00 20.06 98 MET A N 1
ATOM 721 C CA . MET A 1 98 ? 54.718 7.321 20.381 1.00 18.59 98 MET A CA 1
ATOM 722 C C . MET A 1 98 ? 56.124 7.835 20.690 1.00 20.27 98 MET A C 1
ATOM 723 O O . MET A 1 98 ? 56.227 8.946 21.327 1.00 21.06 98 MET A O 1
ATOM 728 N N . LEU A 1 99 ? 57.140 7.068 20.336 1.00 20.21 99 LEU A N 1
ATOM 729 C CA . LEU A 1 99 ? 58.541 7.419 20.711 1.00 21.45 99 LEU A CA 1
ATOM 730 C C . LEU A 1 99 ? 59.347 7.903 19.511 1.00 21.56 99 LEU A C 1
ATOM 731 O O . LEU A 1 99 ? 59.383 7.260 18.449 1.00 21.32 99 LEU A O 1
ATOM 736 N N . THR A 1 100 ? 60.102 8.979 19.698 1.00 23.24 100 THR A N 1
ATOM 737 C CA . THR A 1 100 ? 61.059 9.423 18.676 1.00 23.12 100 THR A CA 1
ATOM 738 C C . THR A 1 100 ? 62.002 8.246 18.340 1.00 22.12 100 THR A C 1
ATOM 739 O O . THR A 1 100 ? 62.454 7.610 19.287 1.00 24.47 100 THR A O 1
ATOM 743 N N . GLY A 1 101 ? 62.284 7.986 17.057 1.00 20.87 101 GLY A N 1
ATOM 744 C CA . GLY A 1 101 ? 63.269 6.979 16.629 1.00 21.56 101 GLY A CA 1
ATOM 745 C C . GLY A 1 101 ? 62.640 5.608 16.434 1.00 22.37 101 GLY A C 1
ATOM 746 O O . GLY A 1 101 ? 63.350 4.697 15.995 1.00 22.59 101 GLY A O 1
ATOM 747 N N . THR A 1 102 ? 61.307 5.501 16.582 1.00 23.01 102 THR A N 1
ATOM 748 C CA . THR A 1 102 ? 60.604 4.221 16.354 1.00 22.27 102 THR A CA 1
ATOM 749 C C . THR A 1 102 ? 60.753 3.882 14.881 1.00 22.85 102 THR A C 1
ATOM 750 O O . THR A 1 102 ? 60.692 4.805 14.068 1.00 25.03 102 THR A O 1
ATOM 754 N N . VAL A 1 103 ? 60.961 2.606 14.579 1.00 20.43 103 VAL A N 1
ATOM 755 C CA . VAL A 1 103 ? 60.934 2.107 13.183 1.00 20.51 103 VAL A CA 1
ATOM 756 C C . VAL A 1 103 ? 59.458 1.890 12.835 1.00 21.45 103 VAL A C 1
ATOM 757 O O . VAL A 1 103 ? 58.790 1.138 13.575 1.00 20.52 103 VAL A O 1
ATOM 761 N N . LEU A 1 104 ? 58.986 2.455 11.737 1.00 19.52 104 LEU A N 1
ATOM 762 C CA . LEU A 1 104 ? 57.555 2.337 11.344 1.00 19.23 104 LEU A CA 1
ATOM 763 C C . LEU A 1 104 ? 57.383 1.157 10.393 1.00 21.85 104 LEU A C 1
ATOM 764 O O . LEU A 1 104 ? 58.267 0.956 9.472 1.00 18.84 104 LEU A O 1
ATOM 769 N N . LEU A 1 105 ? 56.313 0.379 10.602 1.00 18.84 105 LEU A N 1
ATOM 770 C CA . LEU A 1 105 ? 55.938 -0.697 9.660 1.00 21.39 105 LEU A CA 1
ATOM 771 C C . LEU A 1 105 ? 54.661 -0.235 8.968 1.00 20.94 105 LEU A C 1
ATOM 772 O O . LEU A 1 105 ? 53.635 -0.309 9.578 1.00 20.57 105 LEU A O 1
ATOM 777 N N . HIS A 1 106 ? 54.740 0.177 7.706 1.00 18.98 106 HIS A N 1
ATOM 778 C CA . HIS A 1 106 ? 53.529 0.477 6.916 1.00 19.39 106 HIS A CA 1
ATOM 779 C C . HIS A 1 106 ? 53.110 -0.802 6.180 1.00 20.93 106 HIS A C 1
ATOM 780 O O . HIS A 1 106 ? 53.547 -1.023 5.051 1.00 19.90 106 HIS A O 1
ATOM 787 N N . LEU A 1 107 ? 52.248 -1.580 6.818 1.00 20.27 107 LEU A N 1
ATOM 788 C CA . LEU A 1 107 ? 51.805 -2.881 6.308 1.00 19.77 107 LEU A CA 1
ATOM 789 C C . LEU A 1 107 ? 51.030 -2.704 5.013 1.00 18.52 107 LEU A C 1
ATOM 790 O O . LEU A 1 107 ? 51.142 -3.570 4.163 1.00 19.30 107 LEU A O 1
ATOM 795 N N . GLY A 1 108 ? 50.213 -1.650 4.930 1.00 19.94 108 GLY A N 1
ATOM 796 C CA . GLY A 1 108 ? 49.228 -1.538 3.859 1.00 19.22 108 GLY A CA 1
ATOM 797 C C . GLY A 1 108 ? 49.877 -1.206 2.519 1.00 21.12 108 GLY A C 1
ATOM 798 O O . GLY A 1 108 ? 49.199 -1.361 1.506 1.00 21.64 108 GLY A O 1
ATOM 799 N N . LYS A 1 109 ? 51.117 -0.733 2.484 1.00 20.70 109 LYS A N 1
ATOM 800 C CA . LYS A 1 109 ? 51.779 -0.368 1.203 1.00 24.48 109 LYS A CA 1
ATOM 801 C C . LYS A 1 109 ? 51.723 -1.599 0.282 1.00 22.71 109 LYS A C 1
ATOM 802 O O . LYS A 1 109 ? 51.324 -1.436 -0.901 1.00 23.17 109 LYS A O 1
ATOM 808 N N . ARG A 1 110 ? 52.130 -2.786 0.785 1.00 19.85 110 ARG A N 1
ATOM 809 C CA . ARG A 1 110 ? 52.226 -4.025 -0.023 1.00 19.69 110 ARG A CA 1
ATOM 810 C C . ARG A 1 110 ? 51.197 -5.077 0.399 1.00 18.85 110 ARG A C 1
ATOM 811 O O . ARG A 1 110 ? 50.844 -5.933 -0.442 1.00 23.21 110 ARG A O 1
ATOM 819 N N . MET A 1 111 ? 50.774 -5.105 1.657 1.00 17.60 111 MET A N 1
ATOM 820 C CA . MET A 1 111 ? 49.828 -6.143 2.109 1.00 18.53 111 MET A CA 1
ATOM 821 C C . MET A 1 111 ? 48.415 -5.584 1.960 1.00 20.39 111 MET A C 1
ATOM 822 O O . MET A 1 111 ? 47.892 -5.027 2.960 1.00 19.95 111 MET A O 1
ATOM 827 N N . ASN A 1 112 ? 47.856 -5.628 0.740 1.00 20.03 112 ASN A N 1
ATOM 828 C CA . ASN A 1 112 ? 46.725 -4.740 0.401 1.00 19.28 112 ASN A CA 1
ATOM 829 C C . ASN A 1 112 ? 45.608 -5.476 -0.330 1.00 18.84 112 ASN A C 1
ATOM 830 O O . ASN A 1 112 ? 44.759 -4.775 -0.895 1.00 18.95 112 ASN A O 1
ATOM 835 N N . ARG A 1 113 ? 45.526 -6.793 -0.205 1.00 18.79 113 ARG A N 1
ATOM 836 C CA . ARG A 1 113 ? 44.500 -7.601 -0.915 1.00 20.21 113 ARG A CA 1
ATOM 837 C C . ARG A 1 113 ? 43.219 -7.752 -0.089 1.00 20.01 113 ARG A C 1
ATOM 838 O O . ARG A 1 113 ? 43.250 -8.011 1.148 1.00 17.93 113 ARG A O 1
ATOM 846 N N . VAL A 1 114 ? 42.098 -7.696 -0.810 1.00 18.73 114 VAL A N 1
ATOM 847 C CA . VAL A 1 114 ? 40.852 -8.340 -0.361 1.00 20.00 114 VAL A CA 1
ATOM 848 C C . VAL A 1 114 ? 40.979 -9.829 -0.681 1.00 18.87 114 VAL A C 1
ATOM 849 O O . VAL A 1 114 ? 41.212 -10.169 -1.904 1.00 19.66 114 VAL A O 1
ATOM 853 N N . LEU A 1 115 ? 40.833 -10.691 0.312 1.00 20.03 115 LEU A N 1
ATOM 854 C CA . LEU A 1 115 ? 41.087 -12.144 0.143 1.00 19.87 115 LEU A CA 1
ATOM 855 C C . LEU A 1 115 ? 39.805 -12.928 -0.058 1.00 20.39 115 LEU A C 1
ATOM 856 O O . LEU A 1 115 ? 39.890 -14.065 -0.527 1.00 19.28 115 LEU A O 1
ATOM 861 N N . GLU A 1 116 ? 38.667 -12.372 0.336 1.00 19.27 116 GLU A N 1
ATOM 862 C CA . GLU A 1 116 ? 37.393 -13.106 0.270 1.00 17.56 116 GLU A CA 1
ATOM 863 C C . GLU A 1 116 ? 36.279 -12.072 0.321 1.00 17.80 116 GLU A C 1
ATOM 864 O O . GLU A 1 116 ? 36.325 -11.184 1.167 1.00 17.79 116 GLU A O 1
ATOM 870 N N . ILE A 1 117 ? 35.238 -12.328 -0.441 1.00 19.01 117 ILE A N 1
ATOM 871 C CA . ILE A 1 117 ? 33.915 -11.666 -0.322 1.00 19.30 117 ILE A CA 1
ATOM 872 C C . ILE A 1 117 ? 32.889 -12.796 -0.362 1.00 21.10 117 ILE A C 1
ATOM 873 O O . ILE A 1 117 ? 32.564 -13.326 -1.431 1.00 18.63 117 ILE A O 1
ATOM 878 N N . ASN A 1 118 ? 32.443 -13.175 0.818 1.00 17.26 118 ASN A N 1
ATOM 879 C CA . ASN A 1 118 ? 31.527 -14.323 0.956 1.00 16.22 118 ASN A CA 1
ATOM 880 C C . ASN A 1 118 ? 30.112 -13.754 0.965 1.00 18.98 118 ASN A C 1
ATOM 881 O O . ASN A 1 118 ? 29.681 -13.195 2.022 1.00 18.08 118 ASN A O 1
ATOM 886 N N . GLU A 1 119 ? 29.371 -13.942 -0.116 1.00 17.74 119 GLU A N 1
ATOM 887 C CA . GLU A 1 119 ? 27.991 -13.394 -0.144 1.00 19.95 119 GLU A CA 1
ATOM 888 C C . GLU A 1 119 ? 27.057 -14.189 0.798 1.00 20.57 119 GLU A C 1
ATOM 889 O O . GLU A 1 119 ? 26.281 -13.564 1.501 1.00 20.85 119 GLU A O 1
ATOM 895 N N . LYS A 1 120 ? 27.082 -15.526 0.745 1.00 18.66 120 LYS A N 1
ATOM 896 C CA . LYS A 1 120 ? 26.125 -16.387 1.476 1.00 18.91 120 LYS A CA 1
ATOM 897 C C . LYS A 1 120 ? 26.200 -16.074 2.977 1.00 18.37 120 LYS A C 1
ATOM 898 O O . LYS A 1 120 ? 25.179 -16.145 3.615 1.00 19.70 120 LYS A O 1
ATOM 904 N N . LEU A 1 121 ? 27.408 -15.875 3.518 1.00 17.51 121 LEU A N 1
ATOM 905 C CA . LEU A 1 121 ? 27.614 -15.659 4.963 1.00 18.31 121 LEU A CA 1
ATOM 906 C C . LEU A 1 121 ? 28.006 -14.188 5.208 1.00 18.65 121 LEU A C 1
ATOM 907 O O . LEU A 1 121 ? 28.345 -13.859 6.342 1.00 17.93 121 LEU A O 1
ATOM 912 N N . ALA A 1 122 ? 27.924 -13.335 4.195 1.00 17.59 122 ALA A N 1
ATOM 913 C CA . ALA A 1 122 ? 27.983 -11.853 4.315 1.00 15.91 122 ALA A CA 1
ATOM 914 C C . ALA A 1 122 ? 29.201 -11.393 5.095 1.00 17.10 122 ALA A C 1
ATOM 915 O O . ALA A 1 122 ? 29.040 -10.794 6.194 1.00 18.90 122 ALA A O 1
ATOM 917 N N . TYR A 1 123 ? 30.383 -11.742 4.638 1.00 16.91 123 TYR A N 1
ATOM 918 C CA . TYR A 1 123 ? 31.628 -11.188 5.227 1.00 17.07 123 TYR A CA 1
ATOM 919 C C . TYR A 1 123 ? 32.688 -10.975 4.153 1.00 17.57 123 TYR A C 1
ATOM 920 O O . TYR A 1 123 ? 32.638 -11.588 3.111 1.00 18.20 123 TYR A O 1
ATOM 929 N N . ALA A 1 124 ? 33.697 -10.180 4.492 1.00 17.71 124 ALA A N 1
ATOM 930 C CA . ALA A 1 124 ? 34.885 -10.023 3.654 1.00 19.88 124 ALA A CA 1
ATOM 931 C C . ALA A 1 124 ? 36.092 -10.269 4.542 1.00 18.29 124 ALA A C 1
ATOM 932 O O . ALA A 1 124 ? 35.969 -10.235 5.784 1.00 19.35 124 ALA A O 1
ATOM 934 N N . VAL A 1 125 ? 37.185 -10.573 3.907 1.00 16.69 125 VAL A N 1
ATOM 935 C CA . VAL A 1 125 ? 38.498 -10.759 4.576 1.00 15.84 125 VAL A CA 1
ATOM 936 C C . VAL A 1 125 ? 39.482 -9.779 3.961 1.00 16.28 125 VAL A C 1
ATOM 937 O O . VAL A 1 125 ? 39.630 -9.755 2.684 1.00 17.50 125 VAL A O 1
ATOM 941 N N . VAL A 1 126 ? 40.141 -9.010 4.803 1.00 16.23 126 VAL A N 1
ATOM 942 C CA . VAL A 1 126 ? 41.005 -7.918 4.296 1.00 16.82 126 VAL A CA 1
ATOM 943 C C . VAL A 1 126 ? 42.404 -8.030 4.882 1.00 16.93 126 VAL A C 1
ATOM 944 O O . VAL A 1 126 ? 42.566 -8.451 6.040 1.00 18.51 126 VAL A O 1
ATOM 948 N N . GLU A 1 127 ? 43.349 -7.603 4.097 1.00 17.07 127 GLU A N 1
ATOM 949 C CA . GLU A 1 127 ? 44.721 -7.300 4.564 1.00 17.34 127 GLU A CA 1
ATOM 950 C C . GLU A 1 127 ? 44.767 -5.840 5.000 1.00 18.45 127 GLU A C 1
ATOM 951 O O . GLU A 1 127 ? 43.874 -5.013 4.749 1.00 16.38 127 GLU A O 1
ATOM 957 N N . PRO A 1 128 ? 45.872 -5.425 5.629 1.00 16.56 128 PRO A N 1
ATOM 958 C CA . PRO A 1 128 ? 45.939 -4.082 6.185 1.00 17.61 128 PRO A CA 1
ATOM 959 C C . PRO A 1 128 ? 45.670 -2.926 5.211 1.00 17.47 128 PRO A C 1
ATOM 960 O O . PRO A 1 128 ? 45.079 -1.951 5.579 1.00 19.04 128 PRO A O 1
ATOM 964 N N . GLY A 1 129 ? 46.140 -3.023 3.966 1.00 17.38 129 GLY A N 1
ATOM 965 C CA . GLY A 1 129 ? 46.134 -1.886 3.055 1.00 18.44 129 GLY A CA 1
ATOM 966 C C . GLY A 1 129 ? 44.808 -1.696 2.353 1.00 20.65 129 GLY A C 1
ATOM 967 O O . GLY A 1 129 ? 44.691 -0.717 1.563 1.00 21.44 129 GLY A O 1
ATOM 968 N N . VAL A 1 130 ? 43.825 -2.565 2.603 1.00 16.50 130 VAL A N 1
ATOM 969 C CA . VAL A 1 130 ? 42.495 -2.374 1.967 1.00 16.18 130 VAL A CA 1
ATOM 970 C C . VAL A 1 130 ? 41.789 -1.188 2.628 1.00 18.20 130 VAL A C 1
ATOM 971 O O . VAL A 1 130 ? 41.549 -1.208 3.861 1.00 17.40 130 VAL A O 1
ATOM 975 N N . ASP A 1 131 ? 41.463 -0.176 1.832 1.00 18.13 131 ASP A N 1
ATOM 976 C CA . ASP A 1 131 ? 40.747 1.026 2.296 1.00 18.92 131 ASP A CA 1
ATOM 977 C C . ASP A 1 131 ? 39.281 0.852 1.940 1.00 18.82 131 ASP A C 1
ATOM 978 O O . ASP A 1 131 ? 38.916 -0.113 1.259 1.00 19.48 131 ASP A O 1
ATOM 983 N N . TYR A 1 132 ? 38.467 1.772 2.433 1.00 17.51 132 TYR A N 1
ATOM 984 C CA . TYR A 1 132 ? 37.005 1.652 2.243 1.00 17.42 132 TYR A CA 1
ATOM 985 C C . TYR A 1 132 ? 36.737 1.730 0.754 1.00 18.17 132 TYR A C 1
ATOM 986 O O . TYR A 1 132 ? 35.861 1.013 0.256 1.00 19.67 132 TYR A O 1
ATOM 995 N N . LYS A 1 133 ? 37.435 2.608 0.044 1.00 19.07 133 LYS A N 1
ATOM 996 C CA . LYS A 1 133 ? 37.219 2.737 -1.430 1.00 20.31 133 LYS A CA 1
ATOM 997 C C . LYS A 1 133 ? 37.428 1.373 -2.101 1.00 18.82 133 LYS A C 1
ATOM 998 O O . LYS A 1 133 ? 36.553 0.918 -2.858 1.00 18.51 133 LYS A O 1
ATOM 1004 N N . THR A 1 134 ? 38.558 0.718 -1.816 1.00 17.36 134 THR A N 1
ATOM 1005 C CA . THR A 1 134 ? 38.928 -0.561 -2.444 1.00 19.03 134 THR A CA 1
ATOM 1006 C C . THR A 1 134 ? 37.918 -1.661 -2.112 1.00 18.37 134 THR A C 1
ATOM 1007 O O . THR A 1 134 ? 37.532 -2.414 -3.020 1.00 20.41 134 THR A O 1
ATOM 1011 N N . LEU A 1 135 ? 37.492 -1.769 -0.835 1.00 18.15 135 LEU A N 1
ATOM 1012 C CA . LEU A 1 135 ? 36.593 -2.858 -0.457 1.00 17.74 135 LEU A CA 1
ATOM 1013 C C . LEU A 1 135 ? 35.250 -2.590 -1.118 1.00 18.84 135 LEU A C 1
ATOM 1014 O O . LEU A 1 135 ? 34.696 -3.540 -1.635 1.00 19.40 135 LEU A O 1
ATOM 1019 N N . TYR A 1 136 ? 34.833 -1.326 -1.207 1.00 19.07 136 TYR A N 1
ATOM 1020 C CA . TYR A 1 136 ? 33.560 -0.971 -1.855 1.00 19.62 136 TYR A CA 1
ATOM 1021 C C . TYR A 1 136 ? 33.626 -1.433 -3.304 1.00 18.93 136 TYR A C 1
ATOM 1022 O O . TYR A 1 136 ? 32.670 -2.105 -3.790 1.00 20.39 136 TYR A O 1
ATOM 1031 N N . GLU A 1 137 ? 34.703 -1.087 -3.970 1.00 18.61 137 GLU A N 1
ATOM 1032 C CA . GLU A 1 137 ? 34.848 -1.441 -5.409 1.00 21.43 137 GLU A CA 1
ATOM 1033 C C . GLU A 1 137 ? 34.876 -2.971 -5.549 1.00 21.90 137 GLU A C 1
ATOM 1034 O O . GLU A 1 137 ? 34.197 -3.490 -6.441 1.00 24.73 137 GLU A O 1
ATOM 1040 N N . ALA A 1 138 ? 35.613 -3.677 -4.690 1.00 21.04 138 ALA A N 1
ATOM 1041 C CA . ALA A 1 138 ? 35.739 -5.154 -4.772 1.00 20.39 138 ALA A CA 1
ATOM 1042 C C . ALA A 1 138 ? 34.377 -5.807 -4.569 1.00 22.06 138 ALA A C 1
ATOM 1043 O O . ALA A 1 138 ? 34.064 -6.720 -5.327 1.00 22.93 138 ALA A O 1
ATOM 1045 N N . VAL A 1 139 ? 33.560 -5.296 -3.637 1.00 20.43 139 VAL A N 1
ATOM 1046 C CA . VAL A 1 139 ? 32.215 -5.846 -3.384 1.00 20.72 139 VAL A CA 1
ATOM 1047 C C . VAL A 1 139 ? 31.352 -5.516 -4.603 1.00 20.88 139 VAL A C 1
ATOM 1048 O O . VAL A 1 139 ? 30.659 -6.412 -5.080 1.00 20.52 139 VAL A O 1
ATOM 1052 N N . ARG A 1 140 ? 31.393 -4.289 -5.092 1.00 23.60 140 ARG A N 1
ATOM 1053 C CA . ARG A 1 140 ? 30.557 -3.871 -6.238 1.00 24.75 140 ARG A CA 1
ATOM 1054 C C . ARG A 1 140 ? 30.878 -4.779 -7.423 1.00 27.36 140 ARG A C 1
ATOM 1055 O O . ARG A 1 140 ? 29.928 -5.345 -8.048 1.00 28.25 140 ARG A O 1
ATOM 1063 N N . ASP A 1 141 ? 32.153 -4.960 -7.708 1.00 22.94 141 ASP A N 1
ATOM 1064 C CA . ASP A 1 141 ? 32.563 -5.715 -8.925 1.00 26.64 141 ASP A CA 1
ATOM 1065 C C . ASP A 1 141 ? 32.312 -7.230 -8.763 1.00 27.87 141 ASP A C 1
ATOM 1066 O O . ASP A 1 141 ? 32.268 -7.898 -9.802 1.00 26.20 141 ASP A O 1
ATOM 1071 N N . SER A 1 142 ? 32.190 -7.756 -7.521 1.00 23.18 142 SER A N 1
ATOM 1072 C CA . SER A 1 142 ? 31.905 -9.189 -7.202 1.00 24.47 142 SER A CA 1
ATOM 1073 C C . SER A 1 142 ? 30.445 -9.540 -7.506 1.00 26.62 142 SER A C 1
ATOM 1074 O O . SER A 1 142 ? 30.165 -10.756 -7.674 1.00 23.94 142 SER A O 1
ATOM 1077 N N . GLY A 1 143 ? 29.554 -8.538 -7.561 1.00 23.41 143 GLY A N 1
ATOM 1078 C CA . GLY A 1 143 ? 28.119 -8.796 -7.684 1.00 23.48 143 GLY A CA 1
ATOM 1079 C C . GLY A 1 143 ? 27.494 -9.103 -6.329 1.00 23.53 143 GLY A C 1
ATOM 1080 O O . GLY A 1 143 ? 26.272 -9.222 -6.282 1.00 27.48 143 GLY A O 1
ATOM 1081 N N . ALA A 1 144 ? 28.273 -9.275 -5.270 1.00 23.02 144 ALA A N 1
ATOM 1082 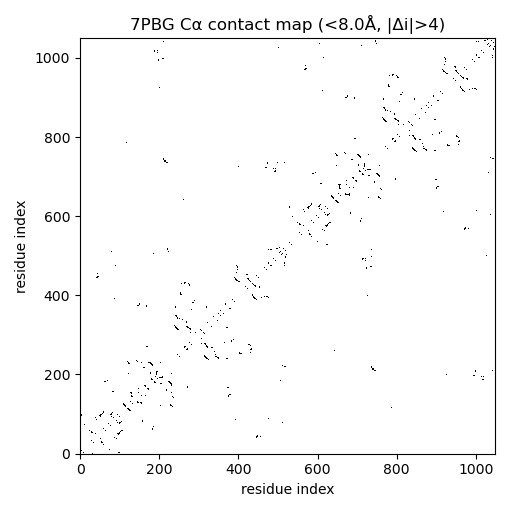C CA . ALA A 1 144 ? 27.703 -9.697 -3.956 1.00 24.39 144 ALA A CA 1
ATOM 1083 C C . ALA A 1 144 ? 26.770 -8.595 -3.405 1.00 23.09 144 ALA A C 1
ATOM 1084 O O . ALA A 1 144 ? 27.143 -7.406 -3.427 1.00 22.73 144 ALA A O 1
ATOM 1086 N N . LYS A 1 145 ? 25.579 -8.952 -2.923 1.00 21.76 145 LYS A N 1
ATOM 1087 C CA . LYS A 1 145 ? 24.581 -7.990 -2.391 1.00 21.82 145 LYS A CA 1
ATOM 1088 C C . LYS A 1 145 ? 24.883 -7.694 -0.914 1.00 18.92 145 LYS A C 1
ATOM 1089 O O . LYS A 1 145 ? 24.081 -8.001 -0.018 1.00 20.36 145 LYS A O 1
ATOM 1095 N N . LEU A 1 146 ? 26.017 -7.047 -0.711 1.00 19.73 146 LEU A N 1
ATOM 1096 C CA . LEU A 1 146 ? 26.564 -6.688 0.610 1.00 19.00 146 LEU A CA 1
ATOM 1097 C C . LEU A 1 146 ? 26.963 -5.223 0.573 1.00 19.73 146 LEU A C 1
ATOM 1098 O O . LEU A 1 146 ? 27.357 -4.718 -0.491 1.00 19.18 146 LEU A O 1
ATOM 1103 N N . MET A 1 147 ? 26.895 -4.584 1.726 1.00 18.59 147 MET A N 1
ATOM 1104 C CA . MET A 1 147 ? 27.285 -3.190 1.944 1.00 19.73 147 MET A CA 1
ATOM 1105 C C . MET A 1 147 ? 28.485 -3.173 2.869 1.00 19.34 147 MET A C 1
ATOM 1106 O O . MET A 1 147 ? 28.576 -3.996 3.820 1.00 22.76 147 MET A O 1
ATOM 1111 N N . ILE A 1 148 ? 29.350 -2.221 2.649 1.00 19.07 148 ILE A N 1
ATOM 1112 C CA . ILE A 1 148 ? 30.384 -1.914 3.660 1.00 20.79 148 ILE A CA 1
ATOM 1113 C C . ILE A 1 148 ? 29.878 -0.789 4.580 1.00 20.14 148 ILE A C 1
ATOM 1114 O O . ILE A 1 148 ? 28.824 -0.192 4.348 1.00 17.98 148 ILE A O 1
ATOM 1119 N N . ASP A 1 149 ? 30.661 -0.513 5.609 1.00 17.98 149 ASP A N 1
ATOM 1120 C CA . ASP A 1 149 ? 30.359 0.531 6.617 1.00 18.97 149 ASP A CA 1
ATOM 1121 C C . ASP A 1 149 ? 31.574 1.444 6.680 1.00 17.41 149 ASP A C 1
ATOM 1122 O O . ASP A 1 149 ? 32.534 1.180 7.443 1.00 18.30 149 ASP A O 1
ATOM 1127 N N . PRO A 1 150 ? 31.655 2.461 5.795 1.00 17.59 150 PRO A N 1
ATOM 1128 C CA . PRO A 1 150 ? 32.815 3.343 5.805 1.00 17.20 150 PRO A CA 1
ATOM 1129 C C . PRO A 1 150 ? 32.752 4.392 6.922 1.00 17.88 150 PRO A C 1
ATOM 1130 O O . PRO A 1 150 ? 31.721 4.955 7.275 1.00 17.02 150 PRO A O 1
ATOM 1134 N N . ALA A 1 151 ? 33.931 4.747 7.430 1.00 17.94 151 ALA A N 1
ATOM 1135 C CA . ALA A 1 151 ? 34.154 6.026 8.127 1.00 19.98 151 ALA A CA 1
ATOM 1136 C C . ALA A 1 151 ? 34.033 7.164 7.103 1.00 20.57 151 ALA A C 1
ATOM 1137 O O . ALA A 1 151 ? 33.720 6.915 5.877 1.00 20.54 151 ALA A O 1
ATOM 1139 N N . GLU A 1 152 ? 34.264 8.397 7.542 1.00 21.38 152 GLU A N 1
ATOM 1140 C CA . GLU A 1 152 ? 33.978 9.616 6.754 1.00 24.09 152 GLU A CA 1
ATOM 1141 C C . GLU A 1 152 ? 34.925 9.720 5.566 1.00 21.66 152 GLU A C 1
ATOM 1142 O O . GLU A 1 152 ? 34.490 10.261 4.538 1.00 23.28 152 GLU A O 1
ATOM 1148 N N . LEU A 1 153 ? 36.138 9.187 5.665 1.00 20.31 153 LEU A N 1
ATOM 1149 C CA . LEU A 1 153 ? 37.116 9.365 4.566 1.00 19.93 153 LEU A CA 1
ATOM 1150 C C . LEU A 1 153 ? 37.422 8.020 3.899 1.00 19.30 153 LEU A C 1
ATOM 1151 O O . LEU A 1 153 ? 37.787 7.067 4.590 1.00 20.03 153 LEU A O 1
ATOM 1156 N N . ASP A 1 154 ? 37.367 7.949 2.568 1.00 20.16 154 ASP A N 1
ATOM 1157 C CA . ASP A 1 154 ? 37.392 6.642 1.870 1.00 19.99 154 ASP A CA 1
ATOM 1158 C C . ASP A 1 154 ? 38.786 6.015 1.820 1.00 19.72 154 ASP A C 1
ATOM 1159 O O . ASP A 1 154 ? 38.894 4.837 1.437 1.00 21.19 154 ASP A O 1
ATOM 1164 N N . TRP A 1 155 ? 39.821 6.746 2.228 1.00 19.30 155 TRP A N 1
ATOM 1165 C CA . TRP A 1 155 ? 41.211 6.249 2.329 1.00 19.99 155 TRP A CA 1
ATOM 1166 C C . TRP A 1 155 ? 41.456 5.550 3.668 1.00 17.75 155 TRP A C 1
ATOM 1167 O O . TRP A 1 155 ? 42.586 5.012 3.834 1.00 19.26 155 TRP A O 1
ATOM 1178 N N . GLY A 1 156 ? 40.509 5.592 4.600 1.00 17.85 156 GLY A N 1
ATOM 1179 C CA . GLY A 1 156 ? 40.615 4.845 5.866 1.00 19.62 156 GLY A CA 1
ATOM 1180 C C . GLY A 1 156 ? 40.800 3.360 5.604 1.00 18.08 156 GLY A C 1
ATOM 1181 O O . GLY A 1 156 ? 40.209 2.832 4.650 1.00 18.14 156 GLY A O 1
ATOM 1182 N N . SER A 1 157 ? 41.664 2.694 6.358 1.00 17.87 157 SER A N 1
ATOM 1183 C CA . SER A 1 157 ? 41.876 1.222 6.322 1.00 17.41 157 SER A CA 1
ATOM 1184 C C . SER A 1 157 ? 40.754 0.467 7.041 1.00 18.10 157 SER A C 1
ATOM 1185 O O . SER A 1 157 ? 40.426 0.782 8.238 1.00 16.74 157 SER A O 1
ATOM 1188 N N . VAL A 1 158 ? 40.124 -0.504 6.390 1.00 19.86 158 VAL A N 1
ATOM 1189 C CA . VAL A 1 158 ? 39.054 -1.295 7.067 1.00 18.70 158 VAL A CA 1
ATOM 1190 C C . VAL A 1 158 ? 39.620 -1.846 8.362 1.00 18.61 158 VAL A C 1
ATOM 1191 O O . VAL A 1 158 ? 38.987 -1.680 9.456 1.00 19.35 158 VAL A O 1
ATOM 1195 N N . MET A 1 159 ? 40.832 -2.376 8.289 1.00 16.94 159 MET A N 1
ATOM 1196 C CA . MET A 1 159 ? 41.504 -3.000 9.452 1.00 18.68 159 MET A CA 1
ATOM 1197 C C . MET A 1 159 ? 41.964 -1.935 10.438 1.00 18.08 159 MET A C 1
ATOM 1198 O O . MET A 1 159 ? 41.731 -2.053 11.700 1.00 17.64 159 MET A O 1
ATOM 1203 N N . GLY A 1 160 ? 42.671 -0.933 9.927 1.00 18.31 160 GLY A N 1
ATOM 1204 C CA . GLY A 1 160 ? 43.288 0.079 10.802 1.00 18.42 160 GLY A CA 1
ATOM 1205 C C . GLY A 1 160 ? 42.245 0.838 11.599 1.00 20.57 160 GLY A C 1
ATOM 1206 O O . GLY A 1 160 ? 42.394 1.059 12.805 1.00 18.35 160 GLY A O 1
ATOM 1207 N N . ASN A 1 161 ? 41.131 1.207 10.961 1.00 17.85 161 ASN A N 1
ATOM 1208 C CA . ASN A 1 161 ? 40.065 1.938 11.664 1.00 19.01 161 ASN A CA 1
ATOM 1209 C C . ASN A 1 161 ? 39.543 1.036 12.789 1.00 20.64 161 ASN A C 1
ATOM 1210 O O . ASN A 1 161 ? 39.315 1.517 13.908 1.00 17.34 161 ASN A O 1
ATOM 1215 N N . THR A 1 162 ? 39.311 -0.242 12.487 1.00 18.74 162 THR A N 1
ATOM 1216 C CA . THR A 1 162 ? 38.798 -1.223 13.456 1.00 17.54 162 THR A CA 1
ATOM 1217 C C . THR A 1 162 ? 39.717 -1.245 14.665 1.00 18.72 162 THR A C 1
ATOM 1218 O O . THR A 1 162 ? 39.166 -1.326 15.794 1.00 19.61 162 THR A O 1
ATOM 1222 N N . MET A 1 163 ? 41.028 -1.286 14.441 1.00 17.48 163 MET A N 1
ATOM 1223 C CA . MET A 1 163 ? 42.007 -1.426 15.559 1.00 21.96 163 MET A CA 1
ATOM 1224 C C . MET A 1 163 ? 41.959 -0.199 16.480 1.00 22.08 163 MET A C 1
ATOM 1225 O O . MET A 1 163 ? 42.464 -0.303 17.628 1.00 21.34 163 MET A O 1
ATOM 1230 N N . GLU A 1 164 ? 41.387 0.922 16.043 1.00 19.30 164 GLU A N 1
ATOM 1231 C CA . GLU A 1 164 ? 41.188 2.131 16.874 1.00 19.14 164 GLU A CA 1
ATOM 1232 C C . GLU A 1 164 ? 39.781 2.179 17.484 1.00 18.07 164 GLU A C 1
ATOM 1233 O O . GLU A 1 164 ? 39.440 3.208 18.060 1.00 18.76 164 GLU A O 1
ATOM 1239 N N . HIS A 1 165 ? 38.958 1.131 17.338 1.00 19.29 165 HIS A N 1
ATOM 1240 C CA . HIS A 1 165 ? 37.532 1.183 17.710 1.00 19.02 165 HIS A CA 1
ATOM 1241 C C . HIS A 1 165 ? 36.902 2.332 16.949 1.00 17.91 165 HIS A C 1
ATOM 1242 O O . HIS A 1 165 ? 36.062 3.081 17.501 1.00 20.12 165 HIS A O 1
ATOM 1249 N N . GLY A 1 166 ? 37.182 2.412 15.655 1.00 17.59 166 GLY A N 1
ATOM 1250 C CA . GLY A 1 166 ? 36.581 3.424 14.813 1.00 18.32 166 GLY A CA 1
ATOM 1251 C C . GLY A 1 166 ? 35.159 3.083 14.435 1.00 19.09 166 GLY A C 1
ATOM 1252 O O . GLY A 1 166 ? 34.675 1.967 14.707 1.00 19.40 166 GLY A O 1
ATOM 1253 N N . VAL A 1 167 ? 34.489 4.033 13.790 1.00 17.49 167 VAL A N 1
ATOM 1254 C CA . VAL A 1 167 ? 33.029 3.915 13.537 1.00 18.31 167 VAL A CA 1
ATOM 1255 C C . VAL A 1 167 ? 32.682 4.498 12.191 1.00 18.74 167 VAL A C 1
ATOM 1256 O O . VAL A 1 167 ? 33.375 5.404 11.678 1.00 20.97 167 VAL A O 1
ATOM 1260 N N . GLY A 1 168 ? 31.553 4.012 11.701 1.00 18.86 168 GLY A N 1
ATOM 1261 C CA . GLY A 1 168 ? 30.877 4.583 10.540 1.00 18.23 168 GLY A CA 1
ATOM 1262 C C . GLY A 1 168 ? 29.474 4.963 10.900 1.00 20.11 168 GLY A C 1
ATOM 1263 O O . GLY A 1 168 ? 29.238 5.348 12.038 1.00 19.42 168 GLY A O 1
ATOM 1264 N N . TYR A 1 169 ? 28.537 4.790 9.977 1.00 19.21 169 TYR A N 1
ATOM 1265 C CA . TYR A 1 169 ? 27.230 5.476 10.090 1.00 20.43 169 TYR A CA 1
ATOM 1266 C C . TYR A 1 169 ? 26.092 4.564 9.663 1.00 19.22 169 TYR A C 1
ATOM 1267 O O . TYR A 1 169 ? 24.955 5.094 9.627 1.00 21.67 169 TYR A O 1
ATOM 1276 N N . THR A 1 170 ? 26.370 3.316 9.253 1.00 17.05 170 THR A N 1
ATOM 1277 C CA . THR A 1 170 ? 25.252 2.403 8.896 1.00 16.61 170 THR A CA 1
ATOM 1278 C C . THR A 1 170 ? 24.780 1.682 10.153 1.00 15.89 170 THR A C 1
ATOM 1279 O O . THR A 1 170 ? 25.309 1.882 11.241 1.00 15.59 170 THR A O 1
ATOM 1283 N N . PRO A 1 171 ? 23.812 0.743 10.075 1.00 16.08 171 PRO A N 1
ATOM 1284 C CA . PRO A 1 171 ? 23.525 -0.075 11.260 1.00 17.87 171 PRO A CA 1
ATOM 1285 C C . PRO A 1 171 ? 24.772 -0.863 11.710 1.00 17.55 171 PRO A C 1
ATOM 1286 O O . PRO A 1 171 ? 24.849 -1.206 12.874 1.00 18.90 171 PRO A O 1
ATOM 1290 N N . TYR A 1 172 ? 25.703 -1.133 10.791 1.00 16.20 172 TYR A N 1
ATOM 1291 C CA . TYR A 1 172 ? 27.016 -1.791 11.102 1.00 16.52 172 TYR A CA 1
ATOM 1292 C C . TYR A 1 172 ? 28.080 -0.758 11.497 1.00 16.80 172 TYR A C 1
ATOM 1293 O O . TYR A 1 172 ? 29.279 -1.062 11.326 1.00 16.98 172 TYR A O 1
ATOM 1302 N N . ALA A 1 173 ? 27.709 0.362 12.125 1.00 17.02 173 ALA A N 1
ATOM 1303 C CA . ALA A 1 173 ? 28.633 1.484 12.435 1.00 16.92 173 ALA A CA 1
ATOM 1304 C C . ALA A 1 173 ? 29.754 1.032 13.371 1.00 18.66 173 ALA A C 1
ATOM 1305 O O . ALA A 1 173 ? 30.826 1.668 13.367 1.00 18.37 173 ALA A O 1
ATOM 1307 N N . ASP A 1 174 ? 29.483 0.103 14.283 1.00 19.71 174 ASP A N 1
ATOM 1308 C CA . ASP A 1 174 ? 30.484 -0.307 15.307 1.00 20.82 174 ASP A CA 1
ATOM 1309 C C . ASP A 1 174 ? 31.406 -1.360 14.687 1.00 19.44 174 ASP A C 1
ATOM 1310 O O . ASP A 1 174 ? 31.123 -2.558 14.730 1.00 19.81 174 ASP A O 1
ATOM 1315 N N . HIS A 1 175 ? 32.497 -0.897 14.122 1.00 21.81 175 HIS A N 1
ATOM 1316 C CA . HIS A 1 175 ? 33.446 -1.719 13.359 1.00 20.49 175 HIS A CA 1
ATOM 1317 C C . HIS A 1 175 ? 33.958 -2.847 14.239 1.00 19.60 175 HIS A C 1
ATOM 1318 O O . HIS A 1 175 ? 34.080 -3.961 13.753 1.00 19.70 175 HIS A O 1
ATOM 1325 N N . SER A 1 176 ? 34.134 -2.592 15.515 1.00 19.44 176 SER A N 1
ATOM 1326 C CA . SER A 1 176 ? 34.650 -3.616 16.454 1.00 21.16 176 SER A CA 1
ATOM 1327 C C . SER A 1 176 ? 33.653 -4.758 16.603 1.00 19.70 176 SER A C 1
ATOM 1328 O O . SER A 1 176 ? 34.079 -5.871 16.881 1.00 19.62 176 SER A O 1
ATOM 1331 N N . MET A 1 177 ? 32.365 -4.497 16.481 1.00 20.13 177 MET A N 1
ATOM 1332 C CA . MET A 1 177 ? 31.302 -5.530 16.598 1.00 21.52 177 MET A CA 1
ATOM 1333 C C . MET A 1 177 ? 31.339 -6.478 15.399 1.00 19.26 177 MET A C 1
ATOM 1334 O O . MET A 1 177 ? 31.138 -7.693 15.571 1.00 22.33 177 MET A O 1
ATOM 1339 N N . TRP A 1 178 ? 31.675 -5.974 14.229 1.00 18.93 178 TRP A N 1
ATOM 1340 C CA . TRP A 1 178 ? 31.599 -6.766 12.980 1.00 17.60 178 TRP A CA 1
ATOM 1341 C C . TRP A 1 178 ? 32.932 -7.367 12.566 1.00 18.38 178 TRP A C 1
ATOM 1342 O O . TRP A 1 178 ? 32.909 -8.257 11.715 1.00 18.37 178 TRP A O 1
ATOM 1353 N N . ARG A 1 179 ? 34.024 -6.916 13.192 1.00 16.01 179 ARG A N 1
ATOM 1354 C CA . ARG A 1 179 ? 35.339 -7.591 13.184 1.00 17.23 179 ARG A CA 1
ATOM 1355 C C . ARG A 1 179 ? 35.135 -9.044 13.604 1.00 17.04 179 ARG A C 1
ATOM 1356 O O . ARG A 1 179 ? 34.588 -9.287 14.693 1.00 16.22 179 ARG A O 1
ATOM 1364 N N . CYS A 1 180 ? 35.691 -10.004 12.870 1.00 16.80 180 CYS A N 1
ATOM 1365 C CA . CYS A 1 180 ? 35.652 -11.402 13.332 1.00 16.81 180 CYS A CA 1
ATOM 1366 C C . CYS A 1 180 ? 36.775 -12.215 12.706 1.00 18.38 180 CYS A C 1
ATOM 1367 O O . CYS A 1 180 ? 36.772 -12.415 11.480 1.00 18.13 180 CYS A O 1
ATOM 1370 N N . GLY A 1 181 ? 37.778 -12.546 13.478 1.00 20.17 181 GLY A N 1
ATOM 1371 C CA . GLY A 1 181 ? 38.872 -13.408 13.022 1.00 17.31 181 GLY A CA 1
ATOM 1372 C C . GLY A 1 181 ? 40.047 -12.559 12.600 1.00 19.67 181 GLY A C 1
ATOM 1373 O O . GLY A 1 181 ? 39.964 -11.882 11.536 1.00 20.41 181 GLY A O 1
ATOM 1374 N N . MET A 1 182 ? 41.144 -12.635 13.336 1.00 19.33 182 MET A N 1
ATOM 1375 C CA . MET A 1 182 ? 42.339 -11.824 13.073 1.00 17.36 182 MET A CA 1
ATOM 1376 C C . MET A 1 182 ? 43.531 -12.770 13.037 1.00 18.44 182 MET A C 1
ATOM 1377 O O . MET A 1 182 ? 43.572 -13.728 13.853 1.00 16.91 182 MET A O 1
ATOM 1382 N N . GLU A 1 183 ? 44.453 -12.510 12.122 1.00 18.18 183 GLU A N 1
ATOM 1383 C CA . GLU A 1 183 ? 45.812 -13.066 12.212 1.00 17.89 183 GLU A CA 1
ATOM 1384 C C . GLU A 1 183 ? 46.689 -11.968 12.797 1.00 19.12 183 GLU A C 1
ATOM 1385 O O . GLU A 1 183 ? 46.634 -10.813 12.297 1.00 18.90 183 GLU A O 1
ATOM 1391 N N . VAL A 1 184 ? 47.487 -12.326 13.795 1.00 18.21 184 VAL A N 1
ATOM 1392 C CA . VAL A 1 184 ? 48.274 -11.358 14.569 1.00 18.08 184 VAL A CA 1
ATOM 1393 C C . VAL A 1 184 ? 49.676 -11.921 14.714 1.00 19.06 184 VAL A C 1
ATOM 1394 O O . VAL A 1 184 ? 49.827 -13.016 15.204 1.00 20.75 184 VAL A O 1
ATOM 1398 N N . VAL A 1 185 ? 50.670 -11.114 14.392 1.00 17.87 185 VAL A N 1
ATOM 1399 C CA . VAL A 1 185 ? 52.077 -11.433 14.767 1.00 18.75 185 VAL A CA 1
ATOM 1400 C C . VAL A 1 185 ? 52.273 -10.817 16.137 1.00 16.48 185 VAL A C 1
ATOM 1401 O O . VAL A 1 185 ? 52.169 -9.601 16.296 1.00 17.88 185 VAL A O 1
ATOM 1405 N N . LEU A 1 186 ? 52.548 -11.664 17.105 1.00 20.67 186 LEU A N 1
ATOM 1406 C CA . LEU A 1 186 ? 52.772 -11.244 18.492 1.00 20.72 186 LEU A CA 1
ATOM 1407 C C . LEU A 1 186 ? 54.194 -10.680 18.599 1.00 24.07 186 LEU A C 1
ATOM 1408 O O . LEU A 1 186 ? 54.960 -10.768 17.654 1.00 22.17 186 LEU A O 1
ATOM 1413 N N . ALA A 1 187 ? 54.500 -10.109 19.740 1.00 25.04 187 ALA A N 1
ATOM 1414 C CA . ALA A 1 187 ? 55.716 -9.291 19.986 1.00 27.39 187 ALA A CA 1
ATOM 1415 C C . ALA A 1 187 ? 56.982 -10.147 19.993 1.00 31.62 187 ALA A C 1
ATOM 1416 O O . ALA A 1 187 ? 58.035 -9.539 19.818 1.00 35.47 187 ALA A O 1
ATOM 1418 N N . ASP A 1 188 ? 56.878 -11.482 20.025 1.00 28.61 188 ASP A N 1
ATOM 1419 C CA . ASP A 1 188 ? 58.012 -12.432 19.874 1.00 28.98 188 ASP A CA 1
ATOM 1420 C C . ASP A 1 188 ? 58.098 -12.983 18.453 1.00 27.23 188 ASP A C 1
ATOM 1421 O O . ASP A 1 188 ? 58.935 -13.859 18.204 1.00 31.11 188 ASP A O 1
ATOM 1426 N N . GLY A 1 189 ? 57.215 -12.562 17.538 1.00 24.36 189 GLY A N 1
ATOM 1427 C CA . GLY A 1 189 ? 57.231 -13.055 16.146 1.00 26.34 189 GLY A CA 1
ATOM 1428 C C . GLY A 1 189 ? 56.300 -14.239 15.911 1.00 20.39 189 GLY A C 1
ATOM 1429 O O . GLY A 1 189 ? 56.222 -14.693 14.773 1.00 24.58 189 GLY A O 1
ATOM 1430 N N . GLU A 1 190 ? 55.661 -14.796 16.941 1.00 23.21 190 GLU A N 1
ATOM 1431 C CA . GLU A 1 190 ? 54.736 -15.955 16.768 1.00 23.59 190 GLU A CA 1
ATOM 1432 C C . GLU A 1 190 ? 53.430 -15.470 16.117 1.00 21.98 190 GLU A C 1
ATOM 1433 O O . GLU A 1 190 ? 52.875 -14.395 16.503 1.00 22.96 190 GLU A O 1
ATOM 1439 N N . VAL A 1 191 ? 52.884 -16.297 15.249 1.00 20.33 191 VAL A N 1
ATOM 1440 C CA . VAL A 1 191 ? 51.599 -15.960 14.583 1.00 19.89 191 VAL A CA 1
ATOM 1441 C C . VAL A 1 191 ? 50.479 -16.568 15.426 1.00 19.69 191 VAL A C 1
ATOM 1442 O O . VAL A 1 191 ? 50.505 -17.806 15.712 1.00 20.54 191 VAL A O 1
ATOM 1446 N N . LEU A 1 192 ? 49.485 -15.732 15.719 1.00 19.95 192 LEU A N 1
ATOM 1447 C CA . LEU A 1 192 ? 48.259 -16.121 16.448 1.00 18.13 192 LEU A CA 1
ATOM 1448 C C . LEU A 1 192 ? 47.085 -15.927 15.491 1.00 18.87 192 LEU A C 1
ATOM 1449 O O . LEU A 1 192 ? 47.005 -14.876 14.831 1.00 20.13 192 LEU A O 1
ATOM 1454 N N . ARG A 1 193 ? 46.183 -16.889 15.432 1.00 17.81 193 ARG A N 1
ATOM 1455 C CA . ARG A 1 193 ? 44.878 -16.739 14.763 1.00 17.46 193 ARG A CA 1
ATOM 1456 C C . ARG A 1 193 ? 43.810 -16.791 15.849 1.00 18.87 193 ARG A C 1
ATOM 1457 O O . ARG A 1 193 ? 43.722 -17.819 16.595 1.00 19.90 193 ARG A O 1
ATOM 1465 N N . THR A 1 194 ? 43.011 -15.725 15.933 1.00 18.50 194 THR A N 1
ATOM 1466 C CA . THR A 1 194 ? 42.049 -15.544 17.046 1.00 17.62 194 THR A CA 1
ATOM 1467 C C . THR A 1 194 ? 40.846 -16.444 16.772 1.00 18.07 194 THR A C 1
ATOM 1468 O O . THR A 1 194 ? 40.580 -16.811 15.588 1.00 16.25 194 THR A O 1
ATOM 1472 N N . GLY A 1 195 ? 40.187 -16.823 17.819 1.00 17.15 195 GLY A N 1
ATOM 1473 C CA . GLY A 1 195 ? 38.872 -17.485 17.731 1.00 18.05 195 GLY A CA 1
ATOM 1474 C C . GLY A 1 195 ? 38.969 -18.817 17.026 1.00 18.26 195 GLY A C 1
ATOM 1475 O O . GLY A 1 195 ? 39.885 -19.630 17.313 1.00 18.16 195 GLY A O 1
ATOM 1476 N N . MET A 1 196 ? 38.055 -19.073 16.087 1.00 19.15 196 MET A N 1
ATOM 1477 C CA . MET A 1 196 ? 37.998 -20.359 15.367 1.00 19.34 196 MET A CA 1
ATOM 1478 C C . MET A 1 196 ? 39.156 -20.503 14.352 1.00 18.59 196 MET A C 1
ATOM 1479 O O . MET A 1 196 ? 39.383 -21.617 13.891 1.00 18.41 196 MET A O 1
ATOM 1484 N N . GLY A 1 197 ? 39.949 -19.443 14.119 1.00 18.29 197 GLY A N 1
ATOM 1485 C CA . GLY A 1 197 ? 41.167 -19.557 13.280 1.00 19.51 197 GLY A CA 1
ATOM 1486 C C . GLY A 1 197 ? 42.242 -20.390 13.973 1.00 19.41 197 GLY A C 1
ATOM 1487 O O . GLY A 1 197 ? 43.126 -20.900 13.281 1.00 20.61 197 GLY A O 1
ATOM 1488 N N . GLY A 1 198 ? 42.100 -20.606 15.284 1.00 18.60 198 GLY A N 1
ATOM 1489 C CA . GLY A 1 198 ? 42.963 -21.502 16.069 1.00 18.79 198 GLY A CA 1
ATOM 1490 C C . GLY A 1 198 ? 42.759 -22.969 15.711 1.00 18.66 198 GLY A C 1
ATOM 1491 O O . GLY A 1 198 ? 43.617 -23.813 16.032 1.00 17.98 198 GLY A O 1
ATOM 1492 N N . LEU A 1 199 ? 41.609 -23.313 15.121 1.00 17.36 199 LEU A N 1
ATOM 1493 C CA . LEU A 1 199 ? 41.210 -24.714 14.873 1.00 19.76 199 LEU A CA 1
ATOM 1494 C C . LEU A 1 199 ? 41.435 -25.039 13.403 1.00 19.10 199 LEU A C 1
ATOM 1495 O O . LEU A 1 199 ? 40.682 -24.562 12.556 1.00 18.96 199 LEU A O 1
ATOM 1500 N N . PRO A 1 200 ? 42.432 -25.865 13.063 1.00 19.90 200 PRO A N 1
ATOM 1501 C CA . PRO A 1 200 ? 42.730 -26.131 11.654 1.00 20.97 200 PRO A CA 1
ATOM 1502 C C . PRO A 1 200 ? 41.496 -26.711 10.964 1.00 22.18 200 PRO A C 1
ATOM 1503 O O . PRO A 1 200 ? 40.756 -27.529 11.498 1.00 21.79 200 PRO A O 1
ATOM 1507 N N . GLY A 1 201 ? 41.238 -26.192 9.794 1.00 22.20 201 GLY A N 1
ATOM 1508 C CA . GLY A 1 201 ? 40.086 -26.647 9.011 1.00 22.38 201 GLY A CA 1
ATOM 1509 C C . GLY A 1 201 ? 38.823 -25.878 9.254 1.00 21.84 201 GLY A C 1
ATOM 1510 O O . GLY A 1 201 ? 37.871 -26.141 8.510 1.00 21.03 201 GLY A O 1
ATOM 1511 N N . SER A 1 202 ? 38.704 -25.099 10.341 1.00 21.66 202 SER A N 1
ATOM 1512 C CA . SER A 1 202 ? 37.442 -24.388 10.650 1.00 20.29 202 SER A CA 1
ATOM 1513 C C . SER A 1 202 ? 37.107 -23.436 9.533 1.00 18.90 202 SER A C 1
ATOM 1514 O O . SER A 1 202 ? 37.980 -22.760 9.065 1.00 23.14 202 SER A O 1
ATOM 1517 N N . GLU A 1 203 ? 35.843 -23.422 9.117 1.00 17.52 203 GLU A N 1
ATOM 1518 C CA . GLU A 1 203 ? 35.326 -22.411 8.190 1.00 20.11 203 GLU A CA 1
ATOM 1519 C C . GLU A 1 203 ? 34.700 -21.249 8.977 1.00 17.44 203 GLU A C 1
ATOM 1520 O O . GLU A 1 203 ? 34.055 -20.381 8.337 1.00 20.31 203 GLU A O 1
ATOM 1526 N N . ALA A 1 204 ? 34.755 -21.251 10.310 1.00 16.78 204 ALA A N 1
ATOM 1527 C CA . ALA A 1 204 ? 34.024 -20.271 11.150 1.00 18.07 204 ALA A CA 1
ATOM 1528 C C . ALA A 1 204 ? 34.939 -19.154 11.692 1.00 17.19 204 ALA A C 1
ATOM 1529 O O . ALA A 1 204 ? 34.460 -18.334 12.489 1.00 17.54 204 ALA A O 1
ATOM 1531 N N . TRP A 1 205 ? 36.184 -19.058 11.216 1.00 18.57 205 TRP A N 1
ATOM 1532 C CA . TRP A 1 205 ? 37.135 -18.012 11.671 1.00 19.41 205 TRP A CA 1
ATOM 1533 C C . TRP A 1 205 ? 36.465 -16.623 11.599 1.00 18.22 205 TRP A C 1
ATOM 1534 O O . TRP A 1 205 ? 36.553 -15.857 12.559 1.00 17.74 205 TRP A O 1
ATOM 1545 N N . HIS A 1 206 ? 35.754 -16.315 10.512 1.00 17.35 206 HIS A N 1
ATOM 1546 C CA . HIS A 1 206 ? 35.142 -14.970 10.335 1.00 16.47 206 HIS A CA 1
ATOM 1547 C C . HIS A 1 206 ? 33.642 -14.989 10.612 1.00 16.82 206 HIS A C 1
ATOM 1548 O O . HIS A 1 206 ? 32.998 -13.993 10.313 1.00 17.38 206 HIS A O 1
ATOM 1555 N N . LEU A 1 207 ? 33.106 -16.086 11.168 1.00 15.68 207 LEU A N 1
ATOM 1556 C CA . LEU A 1 207 ? 31.674 -16.218 11.450 1.00 16.83 207 LEU A CA 1
ATOM 1557 C C . LEU A 1 207 ? 31.388 -16.079 12.938 1.00 17.61 207 LEU A C 1
ATOM 1558 O O . LEU A 1 207 ? 30.417 -15.451 13.278 1.00 19.59 207 LEU A O 1
ATOM 1563 N N . TYR A 1 208 ? 32.207 -16.671 13.782 1.00 16.92 208 TYR A N 1
ATOM 1564 C CA . TYR A 1 208 ? 31.880 -16.796 15.219 1.00 17.44 208 TYR A CA 1
ATOM 1565 C C . TYR A 1 208 ? 33.075 -16.284 16.017 1.00 18.21 208 TYR A C 1
ATOM 1566 O O . TYR A 1 208 ? 34.124 -16.888 15.978 1.00 18.70 208 TYR A O 1
ATOM 1575 N N . PRO A 1 209 ? 32.895 -15.158 16.761 1.00 22.23 209 PRO A N 1
ATOM 1576 C CA . PRO A 1 209 ? 33.953 -14.555 17.584 1.00 22.32 209 PRO A CA 1
ATOM 1577 C C . PRO A 1 209 ? 34.051 -15.260 18.942 1.00 24.53 209 PRO A C 1
ATOM 1578 O O . PRO A 1 209 ? 33.627 -14.722 19.937 1.00 28.00 209 PRO A O 1
ATOM 1582 N N . GLY A 1 210 ? 34.559 -16.485 18.899 1.00 25.15 210 GLY A N 1
ATOM 1583 C CA . GLY A 1 210 ? 34.639 -17.397 20.046 1.00 24.32 210 GLY A CA 1
ATOM 1584 C C . GLY A 1 210 ? 35.576 -18.548 19.772 1.00 21.46 210 GLY A C 1
ATOM 1585 O O . GLY A 1 210 ? 36.027 -18.758 18.630 1.00 21.25 210 GLY A O 1
ATOM 1586 N N . GLN A 1 211 ? 35.838 -19.285 20.828 1.00 20.60 211 GLN A N 1
ATOM 1587 C CA . GLN A 1 211 ? 36.827 -20.365 20.995 1.00 22.91 211 GLN A CA 1
ATOM 1588 C C . GLN A 1 211 ? 36.493 -20.896 22.383 1.00 22.37 211 GLN A C 1
ATOM 1589 O O . GLN A 1 211 ? 35.884 -20.145 23.116 1.00 21.35 211 GLN A O 1
ATOM 1595 N N . LEU A 1 212 ? 37.032 -22.032 22.774 1.00 22.61 212 LEU A N 1
ATOM 1596 C CA . LEU A 1 212 ? 37.089 -22.369 24.207 1.00 20.65 212 LEU A CA 1
ATOM 1597 C C . LEU A 1 212 ? 38.046 -21.372 24.864 1.00 21.72 212 LEU A C 1
ATOM 1598 O O . LEU A 1 212 ? 39.185 -21.264 24.436 1.00 22.19 212 LEU A O 1
ATOM 1603 N N . GLY A 1 213 ? 37.612 -20.763 25.953 1.00 19.88 213 GLY A N 1
ATOM 1604 C CA . GLY A 1 213 ? 38.429 -19.795 26.677 1.00 19.70 213 GLY A CA 1
ATOM 1605 C C . GLY A 1 213 ? 38.133 -18.354 26.281 1.00 17.97 213 GLY A C 1
ATOM 1606 O O . GLY A 1 213 ? 37.094 -18.000 25.708 1.00 18.24 213 GLY A O 1
ATOM 1607 N N . PRO A 1 214 ? 39.038 -17.453 26.691 1.00 20.30 214 PRO A N 1
ATOM 1608 C CA . PRO A 1 214 ? 38.778 -16.035 26.609 1.00 19.43 214 PRO A CA 1
ATOM 1609 C C . PRO A 1 214 ? 38.705 -15.493 25.187 1.00 19.51 214 PRO A C 1
ATOM 1610 O O . PRO A 1 214 ? 39.369 -15.966 24.255 1.00 21.11 214 PRO A O 1
ATOM 1614 N N . SER A 1 215 ? 37.882 -14.478 25.039 1.00 18.95 215 SER A N 1
ATOM 1615 C CA . SER A 1 215 ? 37.736 -13.723 23.775 1.00 21.34 215 SER A CA 1
ATOM 1616 C C . SER A 1 215 ? 38.760 -12.596 23.806 1.00 25.15 215 SER A C 1
ATOM 1617 O O . SER A 1 215 ? 38.623 -11.712 24.689 1.00 25.34 215 SER A O 1
ATOM 1620 N N . ILE A 1 216 ? 39.777 -12.647 22.933 1.00 22.95 216 ILE A N 1
ATOM 1621 C CA . ILE A 1 216 ? 40.947 -11.729 23.086 1.00 21.52 216 ILE A CA 1
ATOM 1622 C C . ILE A 1 216 ? 41.094 -10.773 21.887 1.00 22.20 216 ILE A C 1
ATOM 1623 O O . ILE A 1 216 ? 42.036 -10.001 21.893 1.00 19.83 216 ILE A O 1
ATOM 1628 N N . GLU A 1 217 ? 40.175 -10.735 20.926 1.00 20.93 217 GLU A N 1
ATOM 1629 C CA . GLU A 1 217 ? 40.362 -9.740 19.820 1.00 20.19 217 GLU A CA 1
ATOM 1630 C C . GLU A 1 217 ? 40.324 -8.307 20.383 1.00 20.64 217 GLU A C 1
ATOM 1631 O O . GLU A 1 217 ? 41.008 -7.430 19.803 1.00 20.36 217 GLU A O 1
ATOM 1637 N N . GLY A 1 218 ? 39.548 -8.057 21.449 1.00 20.22 218 GLY A N 1
ATOM 1638 C CA . GLY A 1 218 ? 39.470 -6.738 22.082 1.00 19.73 218 GLY A CA 1
ATOM 1639 C C . GLY A 1 218 ? 40.797 -6.324 22.686 1.00 18.73 218 GLY A C 1
ATOM 1640 O O . GLY A 1 218 ? 41.021 -5.090 22.845 1.00 19.67 218 GLY A O 1
ATOM 1641 N N . LEU A 1 219 ? 41.703 -7.275 22.996 1.00 17.97 219 LEU A N 1
ATOM 1642 C CA . LEU A 1 219 ? 43.046 -6.902 23.505 1.00 20.77 219 LEU A CA 1
ATOM 1643 C C . LEU A 1 219 ? 43.825 -6.129 22.449 1.00 21.11 219 LEU A C 1
ATOM 1644 O O . LEU A 1 219 ? 44.730 -5.393 22.821 1.00 21.90 219 LEU A O 1
ATOM 1649 N N . PHE A 1 220 ? 43.537 -6.331 21.173 1.00 20.77 220 PHE A N 1
ATOM 1650 C CA . PHE A 1 220 ? 44.329 -5.702 20.088 1.00 20.85 220 PHE A CA 1
ATOM 1651 C C . PHE A 1 220 ? 43.730 -4.347 19.697 1.00 21.46 220 PHE A C 1
ATOM 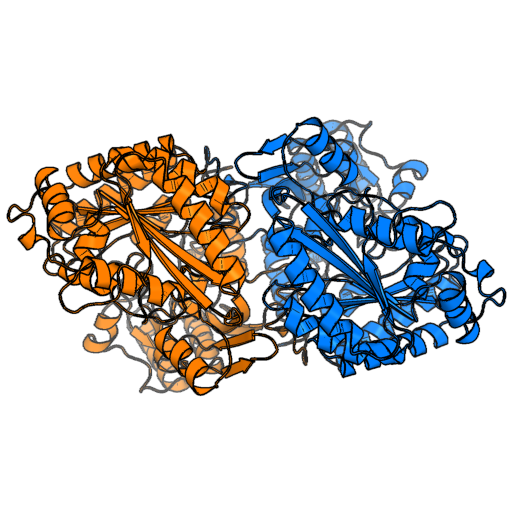1652 O O . PHE A 1 220 ? 44.171 -3.770 18.665 1.00 23.98 220 PHE A O 1
ATOM 1660 N N . GLU A 1 221 ? 42.747 -3.822 20.427 1.00 20.35 221 GLU A N 1
ATOM 1661 C CA . GLU A 1 221 ? 42.204 -2.490 20.098 1.00 20.75 221 GLU A CA 1
ATOM 1662 C C . GLU A 1 221 ? 42.908 -1.408 20.921 1.00 21.22 221 GLU A C 1
ATOM 1663 O O . GLU A 1 221 ? 43.019 -1.529 22.172 1.00 20.60 221 GLU A O 1
ATOM 1669 N N . GLN A 1 222 ? 43.399 -0.398 20.237 1.00 19.24 222 GLN A N 1
ATOM 1670 C CA . GLN A 1 222 ? 44.093 0.760 20.861 1.00 22.36 222 GLN A CA 1
ATOM 1671 C C . GLN A 1 222 ? 45.185 0.268 21.806 1.00 21.53 222 GLN A C 1
ATOM 1672 O O . GLN A 1 222 ? 45.314 0.758 22.945 1.00 19.86 222 GLN A O 1
ATOM 1678 N N . SER A 1 223 ? 45.971 -0.667 21.350 1.00 17.78 223 SER A N 1
ATOM 1679 C CA . SER A 1 223 ? 46.977 -1.288 22.240 1.00 20.08 223 SER A CA 1
ATOM 1680 C C . SER A 1 223 ? 48.231 -1.549 21.436 1.00 20.89 223 SER A C 1
ATOM 1681 O O . SER A 1 223 ? 48.289 -1.239 20.226 1.00 21.80 223 SER A O 1
ATOM 1684 N N . ASN A 1 224 ? 49.224 -2.087 22.122 1.00 20.91 224 ASN A N 1
ATOM 1685 C CA . ASN A 1 224 ? 50.546 -2.351 21.542 1.00 18.58 224 ASN A CA 1
ATOM 1686 C C . ASN A 1 224 ? 50.939 -3.806 21.860 1.00 20.27 224 ASN A C 1
ATOM 1687 O O . ASN A 1 224 ? 52.036 -4.069 22.413 1.00 20.00 224 ASN A O 1
ATOM 1692 N N . PHE A 1 225 ? 50.103 -4.770 21.478 1.00 18.98 225 PHE A N 1
ATOM 1693 C CA . PHE A 1 225 ? 50.300 -6.185 21.874 1.00 19.98 225 PHE A CA 1
ATOM 1694 C C . PHE A 1 225 ? 50.582 -7.078 20.663 1.00 20.29 225 PHE A C 1
ATOM 1695 O O . PHE A 1 225 ? 51.122 -8.188 20.815 1.00 22.28 225 PHE A O 1
ATOM 1703 N N . GLY A 1 226 ? 50.305 -6.599 19.466 1.00 20.46 226 GLY A N 1
ATOM 1704 C CA . GLY A 1 226 ? 50.530 -7.439 18.292 1.00 18.55 226 GLY A CA 1
ATOM 1705 C C . GLY A 1 226 ? 50.401 -6.644 17.033 1.00 17.36 226 GLY A C 1
ATOM 1706 O O . GLY A 1 226 ? 49.959 -5.495 17.088 1.00 20.88 226 GLY A O 1
ATOM 1707 N N . ILE A 1 227 ? 50.681 -7.299 15.916 1.00 17.89 227 ILE A N 1
ATOM 1708 C CA . ILE A 1 227 ? 50.571 -6.714 14.552 1.00 17.51 227 ILE A CA 1
ATOM 1709 C C . ILE A 1 227 ? 49.593 -7.553 13.722 1.00 17.07 227 ILE A C 1
ATOM 1710 O O . ILE A 1 227 ? 49.847 -8.714 13.443 1.00 17.59 227 ILE A O 1
ATOM 1715 N N . CYS A 1 228 ? 48.459 -6.971 13.340 1.00 16.81 228 CYS A N 1
ATOM 1716 C CA . CYS A 1 228 ? 47.423 -7.678 12.590 1.00 17.22 228 CYS A CA 1
ATOM 1717 C C . CYS A 1 228 ? 47.796 -7.734 11.080 1.00 15.96 228 CYS A C 1
ATOM 1718 O O . CYS A 1 228 ? 48.225 -6.714 10.514 1.00 17.99 228 CYS A O 1
ATOM 1721 N N . THR A 1 229 ? 47.739 -8.929 10.506 1.00 18.32 229 THR A N 1
ATOM 1722 C CA . THR A 1 229 ? 48.087 -9.153 9.077 1.00 17.57 229 THR A CA 1
ATOM 1723 C C . THR A 1 229 ? 46.847 -9.560 8.286 1.00 16.81 229 THR A C 1
ATOM 1724 O O . THR A 1 229 ? 46.917 -9.635 7.045 1.00 18.28 229 THR A O 1
ATOM 1728 N N . ARG A 1 230 ? 45.746 -9.831 8.945 1.00 18.13 230 ARG A N 1
ATOM 1729 C CA . ARG A 1 230 ? 44.507 -10.298 8.248 1.00 16.91 230 ARG A CA 1
ATOM 1730 C C . ARG A 1 230 ? 43.350 -10.097 9.194 1.00 16.86 230 ARG A C 1
ATOM 1731 O O . ARG A 1 230 ? 43.513 -10.362 10.433 1.00 18.01 230 ARG A O 1
ATOM 1739 N N . MET A 1 231 ? 42.183 -9.686 8.683 1.00 19.14 231 MET A N 1
ATOM 1740 C CA . MET A 1 231 ? 41.015 -9.442 9.535 1.00 18.59 231 MET A CA 1
ATOM 1741 C C . MET A 1 231 ? 39.741 -9.743 8.752 1.00 18.00 231 MET A C 1
ATOM 1742 O O . MET A 1 231 ? 39.660 -9.335 7.564 1.00 16.38 231 MET A O 1
ATOM 1747 N N . GLY A 1 232 ? 38.831 -10.499 9.373 1.00 17.23 232 GLY A N 1
ATOM 1748 C CA . GLY A 1 232 ? 37.492 -10.648 8.787 1.00 15.41 232 GLY A CA 1
ATOM 1749 C C . GLY A 1 232 ? 36.625 -9.471 9.185 1.00 17.39 232 GLY A C 1
ATOM 1750 O O . GLY A 1 232 ? 36.711 -9.001 10.359 1.00 16.64 232 GLY A O 1
ATOM 1751 N N . MET A 1 233 ? 35.801 -8.998 8.256 1.00 16.94 233 MET A N 1
ATOM 1752 C CA . MET A 1 233 ? 34.857 -7.887 8.537 1.00 17.85 233 MET A CA 1
ATOM 1753 C C . MET A 1 233 ? 33.494 -8.339 8.059 1.00 17.09 233 MET A C 1
ATOM 1754 O O . MET A 1 233 ? 33.366 -8.557 6.846 1.00 17.82 233 MET A O 1
ATOM 1759 N N . GLN A 1 234 ? 32.579 -8.610 8.983 1.00 15.79 234 GLN A N 1
ATOM 1760 C CA . GLN A 1 234 ? 31.193 -9.016 8.582 1.00 15.08 234 GLN A CA 1
ATOM 1761 C C . GLN A 1 234 ? 30.489 -7.803 7.944 1.00 17.06 234 GLN A C 1
ATOM 1762 O O . GLN A 1 234 ? 30.753 -6.669 8.365 1.00 16.69 234 GLN A O 1
ATOM 1768 N N . LEU A 1 235 ? 29.680 -8.034 6.911 1.00 15.85 235 LEU A N 1
ATOM 1769 C CA . LEU A 1 235 ? 29.122 -6.992 6.049 1.00 16.38 235 LEU A CA 1
ATOM 1770 C C . LEU A 1 235 ? 27.613 -7.112 6.033 1.00 16.79 235 LEU A C 1
ATOM 1771 O O . LEU A 1 235 ? 27.089 -8.198 5.866 1.00 18.86 235 LEU A O 1
ATOM 1776 N N . MET A 1 236 ? 26.972 -5.983 6.170 1.00 15.91 236 MET A N 1
ATOM 1777 C CA . MET A 1 236 ? 25.500 -5.951 6.196 1.00 16.67 236 MET A CA 1
ATOM 1778 C C . MET A 1 236 ? 24.998 -6.431 4.857 1.00 16.68 236 MET A C 1
ATOM 1779 O O . MET A 1 236 ? 25.375 -5.914 3.785 1.00 18.07 236 MET A O 1
A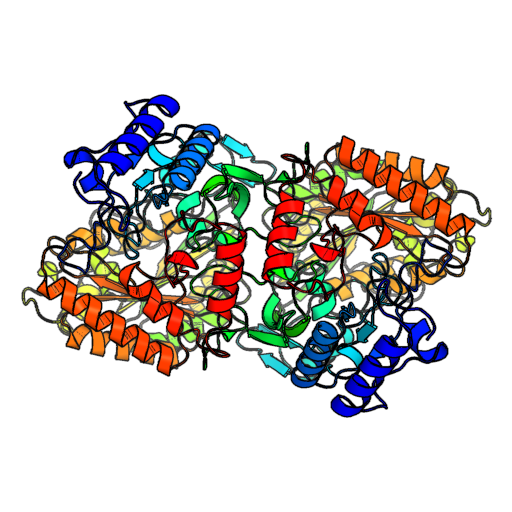TOM 1784 N N . PRO A 1 237 ? 24.041 -7.386 4.828 1.00 18.59 237 PRO A N 1
ATOM 1785 C CA . PRO A 1 237 ? 23.337 -7.660 3.583 1.00 19.39 237 PRO A CA 1
ATOM 1786 C C . PRO A 1 237 ? 22.578 -6.422 3.087 1.00 19.06 237 PRO A C 1
ATOM 1787 O O . PRO A 1 237 ? 21.969 -5.727 3.876 1.00 20.16 237 PRO A O 1
ATOM 1791 N N . THR A 1 238 ? 22.649 -6.160 1.794 1.00 18.58 238 THR A N 1
ATOM 1792 C CA . THR A 1 238 ? 21.990 -5.011 1.173 1.00 19.36 238 THR A CA 1
ATOM 1793 C C . THR A 1 238 ? 20.481 -5.176 1.309 1.00 21.10 238 THR A C 1
ATOM 1794 O O . THR A 1 238 ? 19.919 -6.157 0.851 1.00 21.10 238 THR A O 1
ATOM 1798 N N . PRO A 1 239 ? 19.794 -4.180 1.906 1.00 20.56 239 PRO A N 1
ATOM 1799 C CA . PRO A 1 239 ? 18.343 -4.207 2.071 1.00 22.17 239 PRO A CA 1
ATOM 1800 C C . PRO A 1 239 ? 17.659 -3.811 0.773 1.00 20.58 239 PRO A C 1
ATOM 1801 O O . PRO A 1 239 ? 18.286 -3.363 -0.155 1.00 21.68 239 PRO A O 1
ATOM 1805 N N . PRO A 1 240 ? 16.342 -4.051 0.644 1.00 23.87 240 PRO A N 1
ATOM 1806 C CA . PRO A 1 240 ? 15.656 -3.717 -0.600 1.00 24.83 240 PRO A CA 1
ATOM 1807 C C . PRO A 1 240 ? 15.761 -2.237 -1.023 1.00 22.66 240 PRO A C 1
ATOM 1808 O O . PRO A 1 240 ? 15.942 -1.911 -2.213 1.00 22.22 240 PRO A O 1
ATOM 1812 N N . GLU A 1 241 ? 15.655 -1.332 -0.048 1.00 22.28 241 GLU A N 1
ATOM 1813 C CA . GLU A 1 241 ? 15.693 0.125 -0.271 1.00 22.32 241 GLU A CA 1
ATOM 1814 C C . GLU A 1 241 ? 16.359 0.814 0.901 1.00 19.51 241 GLU A C 1
ATOM 1815 O O . GLU A 1 241 ? 16.373 0.223 1.987 1.00 19.12 241 GLU A O 1
ATOM 1821 N N . MET A 1 242 ? 16.853 2.025 0.672 1.00 19.05 242 MET A N 1
ATOM 1822 C CA . MET A 1 242 ? 17.410 2.883 1.721 1.00 19.55 242 MET A CA 1
ATOM 1823 C C . MET A 1 242 ? 17.002 4.318 1.401 1.00 21.38 242 MET A C 1
ATOM 1824 O O . MET A 1 242 ? 17.027 4.712 0.211 1.00 21.30 242 MET A O 1
ATOM 1829 N N . LEU A 1 243 ? 16.623 5.066 2.409 1.00 18.92 243 LEU A N 1
ATOM 1830 C CA . LEU A 1 243 ? 16.178 6.471 2.258 1.00 19.04 243 LEU A CA 1
ATOM 1831 C C . LEU A 1 243 ? 16.737 7.310 3.390 1.00 18.48 243 LEU A C 1
ATOM 1832 O O . LEU A 1 243 ? 16.552 6.903 4.594 1.00 20.37 243 LEU A O 1
ATOM 1837 N N . SER A 1 244 ? 17.446 8.358 3.027 1.00 18.00 244 SER A N 1
ATOM 1838 C CA . SER A 1 244 ? 18.118 9.252 3.988 1.00 20.24 244 SER A CA 1
ATOM 1839 C C . SER A 1 244 ? 17.322 10.517 4.219 1.00 19.92 244 SER A C 1
ATOM 1840 O O . SER A 1 244 ? 16.456 10.911 3.413 1.00 20.78 244 SER A O 1
ATOM 1843 N N . PHE A 1 245 ? 17.612 11.163 5.334 1.00 18.86 245 PHE A N 1
ATOM 1844 C CA . PHE A 1 245 ? 16.928 12.392 5.712 1.00 19.14 245 PHE A CA 1
ATOM 1845 C C . PHE A 1 245 ? 17.894 13.359 6.381 1.00 18.37 245 PHE A C 1
ATOM 1846 O O . PHE A 1 245 ? 18.942 12.971 6.959 1.00 18.91 245 PHE A O 1
ATOM 1854 N N . ALA A 1 246 ? 17.503 14.619 6.293 1.00 17.99 246 ALA A N 1
ATOM 1855 C CA . ALA A 1 246 ? 18.167 15.749 6.963 1.00 19.18 246 ALA A CA 1
ATOM 1856 C C . ALA A 1 246 ? 17.085 16.454 7.749 1.00 19.34 246 ALA A C 1
ATOM 1857 O O . ALA A 1 246 ? 15.952 16.646 7.216 1.00 20.21 246 ALA A O 1
ATOM 1859 N N . ILE A 1 247 ? 17.378 16.811 8.971 1.00 19.07 247 ILE A N 1
ATOM 1860 C CA . ILE A 1 247 ? 16.425 17.563 9.825 1.00 18.79 247 ILE A CA 1
ATOM 1861 C C . ILE A 1 247 ? 17.136 18.807 10.324 1.00 16.72 247 ILE A C 1
ATOM 1862 O O . ILE A 1 247 ? 18.185 18.664 10.937 1.00 17.71 247 ILE A O 1
ATOM 1867 N N . TYR A 1 248 ? 16.608 19.957 9.966 1.00 17.13 248 TYR A N 1
ATOM 1868 C CA . TYR A 1 248 ? 17.265 21.250 10.255 1.00 16.76 248 TYR A CA 1
ATOM 1869 C C . TYR A 1 248 ? 16.574 21.910 11.435 1.00 18.35 248 TYR A C 1
ATOM 1870 O O . TYR A 1 248 ? 15.339 22.075 11.417 1.00 18.79 248 TYR A O 1
ATOM 1879 N N . PHE A 1 249 ? 17.363 22.388 12.384 1.00 17.54 249 PHE A N 1
ATOM 1880 C CA . PHE A 1 249 ? 16.819 23.069 13.582 1.00 18.31 249 PHE A CA 1
ATOM 1881 C C . PHE A 1 249 ? 17.346 24.498 13.565 1.00 19.55 249 PHE A C 1
ATOM 1882 O O . PHE A 1 249 ? 18.553 24.726 13.327 1.00 18.38 249 PHE A O 1
ATOM 1890 N N . GLU A 1 250 ? 16.445 25.444 13.812 1.00 19.71 250 GLU A N 1
ATOM 1891 C CA . GLU A 1 250 ? 16.699 26.880 13.572 1.00 21.78 250 GLU A CA 1
ATOM 1892 C C . GLU A 1 250 ? 17.515 27.491 14.725 1.00 21.69 250 GLU A C 1
ATOM 1893 O O . GLU A 1 250 ? 17.901 28.661 14.598 1.00 22.37 250 GLU A O 1
ATOM 1899 N N . ASN A 1 251 ? 17.587 26.832 15.887 1.00 19.68 251 ASN A N 1
ATOM 1900 C CA . ASN A 1 251 ? 18.155 27.488 17.084 1.00 21.80 251 ASN A CA 1
ATOM 1901 C C . ASN A 1 251 ? 19.355 26.696 17.597 1.00 20.06 251 ASN A C 1
ATOM 1902 O O . ASN A 1 251 ? 19.239 25.464 17.736 1.00 21.33 251 ASN A O 1
ATOM 1907 N N . GLU A 1 252 ? 20.417 27.375 18.000 1.00 20.19 252 GLU A N 1
ATOM 1908 C CA . GLU A 1 252 ? 21.524 26.697 18.703 1.00 23.52 252 GLU A CA 1
ATOM 1909 C C . GLU A 1 252 ? 20.986 26.003 19.947 1.00 22.82 252 GLU A C 1
ATOM 1910 O O . GLU A 1 252 ? 21.602 25.022 20.400 1.00 21.37 252 GLU A O 1
ATOM 1916 N N . ASP A 1 253 ? 19.961 26.593 20.556 1.00 21.74 253 ASP A N 1
ATOM 1917 C CA . ASP A 1 253 ? 19.443 26.079 21.848 1.00 22.49 253 ASP A CA 1
ATOM 1918 C C . ASP A 1 253 ? 18.496 24.902 21.607 1.00 21.95 253 ASP A C 1
ATOM 1919 O O . ASP A 1 253 ? 17.975 24.387 22.580 1.00 21.83 253 ASP A O 1
ATOM 1924 N N . ASP A 1 254 ? 18.354 24.402 20.379 1.00 19.93 254 ASP A N 1
ATOM 1925 C CA . ASP A 1 254 ? 17.496 23.222 20.126 1.00 18.97 254 ASP A CA 1
ATOM 1926 C C . ASP A 1 254 ? 18.225 21.914 20.471 1.00 18.98 254 ASP A C 1
ATOM 1927 O O . ASP A 1 254 ? 17.570 20.862 20.505 1.00 19.41 254 ASP A O 1
ATOM 1929 N N . LEU A 1 255 ? 19.521 21.951 20.787 1.00 18.38 255 LEU A N 1
ATOM 1930 C CA . LEU A 1 255 ? 20.268 20.698 20.989 1.00 18.30 255 LEU A CA 1
ATOM 1931 C C . LEU A 1 255 ? 19.645 19.836 22.087 1.00 18.89 255 LEU A C 1
ATOM 1932 O O . LEU A 1 255 ? 19.522 18.625 21.875 1.00 19.05 255 LEU A O 1
ATOM 1937 N N . PRO A 1 256 ? 19.271 20.333 23.301 1.00 18.33 256 PRO A N 1
ATOM 1938 C CA . PRO A 1 256 ? 18.700 19.424 24.286 1.00 18.58 256 PRO A CA 1
ATOM 1939 C C . PRO A 1 256 ? 17.480 18.652 23.779 1.00 19.27 256 PRO A C 1
ATOM 1940 O O . PRO A 1 256 ? 17.438 17.422 23.894 1.00 19.72 256 PRO A O 1
ATOM 1944 N N . ALA A 1 257 ? 16.516 19.337 23.173 1.00 16.47 257 ALA A N 1
ATOM 1945 C CA . ALA A 1 257 ? 15.340 18.630 22.669 1.00 17.76 257 ALA A CA 1
ATOM 1946 C C . ALA A 1 257 ? 15.723 17.638 21.560 1.00 16.14 257 ALA A C 1
ATOM 1947 O O . ALA A 1 257 ? 15.016 16.590 21.398 1.00 17.93 257 ALA A O 1
ATOM 1949 N N . ILE A 1 258 ? 16.675 18.015 20.715 1.00 18.96 258 ILE A N 1
ATOM 1950 C CA . ILE A 1 258 ? 17.104 17.097 19.646 1.00 17.89 258 ILE A CA 1
ATOM 1951 C C . ILE A 1 258 ? 17.598 15.793 20.283 1.00 17.14 258 ILE A C 1
ATOM 1952 O O . ILE A 1 258 ? 17.190 14.730 19.863 1.00 18.43 258 ILE A O 1
ATOM 1957 N N . MET A 1 259 ? 18.466 15.883 21.297 1.00 16.50 259 MET A N 1
ATOM 1958 C CA . MET A 1 259 ? 19.089 14.683 21.848 1.00 19.11 259 MET A CA 1
ATOM 1959 C C . MET A 1 259 ? 18.005 13.879 22.597 1.00 20.14 259 MET A C 1
ATOM 1960 O O . MET A 1 259 ? 17.986 12.662 22.460 1.00 20.05 259 MET A O 1
ATOM 1965 N N . GLU A 1 260 ? 17.100 14.549 23.334 1.00 19.27 260 GLU A N 1
ATOM 1966 C CA . GLU A 1 260 ? 16.097 13.849 24.143 1.00 20.41 260 GLU A CA 1
ATOM 1967 C C . GLU A 1 260 ? 15.048 13.243 23.207 1.00 20.82 260 GLU A C 1
ATOM 1968 O O . GLU A 1 260 ? 14.463 12.244 23.599 1.00 21.04 260 GLU A O 1
ATOM 1974 N N . THR A 1 261 ? 14.845 13.786 22.001 1.00 19.70 261 THR A N 1
ATOM 1975 C CA . THR A 1 261 ? 13.921 13.179 21.018 1.00 19.32 261 THR A CA 1
ATOM 1976 C C . THR A 1 261 ? 14.562 11.932 20.386 1.00 18.62 261 THR A C 1
ATOM 1977 O O . THR A 1 261 ? 13.867 10.906 20.159 1.00 20.12 261 THR A O 1
ATOM 1981 N N . THR A 1 262 ? 15.859 11.999 20.161 1.00 18.82 262 THR A N 1
ATOM 1982 C CA . THR A 1 262 ? 16.643 10.954 19.464 1.00 19.39 262 THR A CA 1
ATOM 1983 C C . THR A 1 262 ? 16.666 9.654 20.297 1.00 20.11 262 THR A C 1
ATOM 1984 O O . THR A 1 262 ? 16.421 8.599 19.765 1.00 19.34 262 THR A O 1
ATOM 1988 N N . LEU A 1 263 ? 16.939 9.749 21.602 1.00 18.34 263 LEU A N 1
ATOM 1989 C CA . LEU A 1 263 ? 17.246 8.580 22.439 1.00 19.68 263 LEU A CA 1
ATOM 1990 C C . LEU A 1 263 ? 16.120 7.552 22.294 1.00 18.27 263 LEU A C 1
ATOM 1991 O O . LEU A 1 263 ? 16.397 6.402 21.995 1.00 19.23 263 LEU A O 1
ATOM 1996 N N . PRO A 1 264 ? 14.841 7.870 22.591 1.00 18.33 264 PRO A N 1
ATOM 1997 C CA . PRO A 1 264 ? 13.801 6.840 22.587 1.00 21.47 264 PRO A CA 1
ATOM 1998 C C . PRO A 1 264 ? 13.525 6.272 21.186 1.00 21.90 264 PRO A C 1
ATOM 1999 O O . PRO A 1 264 ? 13.002 5.158 21.133 1.00 21.37 264 PRO A O 1
ATOM 2003 N N . LEU A 1 265 ? 13.877 7.020 20.127 1.00 21.08 265 LEU A N 1
ATOM 2004 C CA . LEU A 1 265 ? 13.733 6.549 18.738 1.00 19.29 265 LEU A CA 1
ATOM 2005 C C . LEU A 1 265 ? 14.859 5.608 18.325 1.00 20.97 265 LEU A C 1
ATOM 2006 O O . LEU A 1 265 ? 14.698 4.910 17.329 1.00 19.67 265 LEU A O 1
ATOM 2011 N N . ARG A 1 266 ? 16.000 5.674 19.009 1.00 18.28 266 ARG A N 1
ATOM 2012 C CA . ARG A 1 266 ? 17.200 4.889 18.684 1.00 16.72 266 ARG A CA 1
ATOM 2013 C C . ARG A 1 266 ? 17.363 3.667 19.598 1.00 16.29 266 ARG A C 1
ATOM 2014 O O . ARG A 1 266 ? 17.910 2.663 19.151 1.00 16.94 266 ARG A O 1
ATOM 2022 N N . ILE A 1 267 ? 16.973 3.773 20.874 1.00 16.75 267 ILE A N 1
ATOM 2023 C CA . ILE A 1 267 ? 17.485 2.775 21.846 1.00 18.89 267 ILE A CA 1
ATOM 2024 C C . ILE A 1 267 ? 16.959 1.370 21.470 1.00 18.51 267 ILE A C 1
ATOM 2025 O O . ILE A 1 267 ? 17.605 0.407 21.831 1.00 18.88 267 ILE A O 1
ATOM 2030 N N . GLY A 1 268 ? 15.768 1.272 20.864 1.00 17.66 268 GLY A N 1
ATOM 2031 C CA . GLY A 1 268 ? 15.145 0.008 20.433 1.00 19.13 268 GLY A CA 1
ATOM 2032 C C . GLY A 1 268 ? 15.540 -0.347 18.997 1.00 21.05 268 GLY A C 1
ATOM 2033 O O . GLY A 1 268 ? 15.046 -1.321 18.479 1.00 21.99 268 GLY A O 1
ATOM 2034 N N . MET A 1 269 ? 16.452 0.401 18.371 1.00 21.05 269 MET A N 1
ATOM 2035 C CA . MET A 1 269 ? 17.014 0.172 17.000 1.00 21.44 269 MET A CA 1
ATOM 2036 C C . MET A 1 269 ? 15.974 0.420 15.919 1.00 22.55 269 MET A C 1
ATOM 2037 O O . MET A 1 269 ? 16.214 0.038 14.737 1.00 25.64 269 MET A O 1
ATOM 2042 N N . ALA A 1 270 ? 14.894 1.077 16.274 1.00 22.53 270 ALA A N 1
ATOM 2043 C CA . ALA A 1 270 ? 13.800 1.440 15.354 1.00 22.07 270 ALA A CA 1
ATOM 2044 C C . ALA A 1 270 ? 12.975 2.506 16.045 1.00 21.59 270 ALA A C 1
ATOM 2045 O O . ALA A 1 270 ? 12.729 2.393 17.254 1.00 21.18 270 ALA A O 1
ATOM 2047 N N . PRO A 1 271 ? 12.495 3.547 15.328 1.00 20.71 271 PRO A N 1
ATOM 2048 C CA . PRO A 1 271 ? 12.742 3.724 13.882 1.00 20.41 271 PRO A CA 1
ATOM 2049 C C . PRO A 1 271 ? 14.102 4.274 13.449 1.00 20.02 271 PRO A C 1
ATOM 2050 O O . PRO A 1 271 ? 14.407 4.277 12.291 1.00 20.33 271 PRO A O 1
ATOM 2054 N N . LEU A 1 272 ? 14.988 4.604 14.385 1.00 18.86 272 LEU A N 1
ATOM 2055 C CA . LEU A 1 272 ? 16.359 4.983 14.033 1.00 19.67 272 LEU A CA 1
ATOM 2056 C C . LEU A 1 272 ? 17.175 3.685 14.018 1.00 20.83 272 LEU A C 1
ATOM 2057 O O . LEU A 1 272 ? 17.551 3.169 15.105 1.00 21.81 272 LEU A O 1
ATOM 2062 N N . GLN A 1 273 ? 17.340 3.133 12.811 1.00 18.62 273 GLN A N 1
ATOM 2063 C CA . GLN A 1 273 ? 17.986 1.814 12.591 1.00 20.06 273 GLN A CA 1
ATOM 2064 C C . GLN A 1 273 ? 19.500 1.943 12.587 1.00 19.87 273 GLN A C 1
ATOM 2065 O O . GLN A 1 273 ? 20.198 0.921 12.871 1.00 21.32 273 GLN A O 1
ATOM 2071 N N . ALA A 1 274 ? 19.986 3.135 12.279 1.00 20.49 274 ALA A N 1
ATOM 2072 C CA . ALA A 1 274 ? 21.395 3.504 12.474 1.00 21.35 274 ALA A CA 1
ATOM 2073 C C . ALA A 1 274 ? 21.422 4.739 13.361 1.00 20.88 274 ALA A C 1
ATOM 2074 O O . ALA A 1 274 ? 20.481 5.525 13.334 1.00 19.93 274 ALA A O 1
ATOM 2076 N N . ALA A 1 275 ? 22.500 4.905 14.111 1.00 20.60 275 ALA A N 1
ATOM 2077 C CA . ALA A 1 275 ? 22.675 6.055 15.016 1.00 22.45 275 ALA A CA 1
ATOM 2078 C C . ALA A 1 275 ? 22.807 7.311 14.156 1.00 21.23 275 ALA A C 1
ATOM 2079 O O . ALA A 1 275 ? 23.655 7.370 13.276 1.00 21.60 275 ALA A O 1
ATOM 2081 N N . PRO A 1 276 ? 21.863 8.272 14.246 1.00 21.01 276 PRO A N 1
ATOM 2082 C CA . PRO A 1 276 ? 22.012 9.477 13.466 1.00 19.75 276 PRO A CA 1
ATOM 2083 C C . PRO A 1 276 ? 23.121 10.363 14.031 1.00 23.53 276 PRO A C 1
ATOM 2084 O O . PRO A 1 276 ? 23.519 10.175 15.169 1.00 24.76 276 PRO A O 1
ATOM 2088 N N . ILE A 1 277 ? 23.587 11.292 13.219 1.00 19.36 277 ILE A N 1
ATOM 2089 C CA . ILE A 1 277 ? 24.542 12.336 13.665 1.00 19.57 277 ILE A CA 1
ATOM 2090 C C . ILE A 1 277 ? 23.766 13.634 13.906 1.00 18.80 277 ILE A C 1
ATOM 2091 O O . ILE A 1 277 ? 22.759 13.901 13.256 1.00 17.00 277 ILE A O 1
ATOM 2096 N N . VAL A 1 278 ? 24.304 14.452 14.769 1.00 17.18 278 VAL A N 1
ATOM 2097 C CA . VAL A 1 278 ? 23.729 15.788 15.062 1.00 16.79 278 VAL A CA 1
ATOM 2098 C C . VAL A 1 278 ? 24.889 16.755 14.948 1.00 19.89 278 VAL A C 1
ATOM 2099 O O . VAL A 1 278 ? 25.762 16.733 15.863 1.00 21.64 278 VAL A O 1
ATOM 2103 N N . ARG A 1 279 ? 25.005 17.466 13.830 1.00 18.65 279 ARG A N 1
ATOM 2104 C CA . ARG A 1 279 ? 26.175 18.367 13.697 1.00 20.21 279 ARG A CA 1
ATOM 2105 C C . ARG A 1 279 ? 25.750 19.820 13.771 1.00 17.56 279 ARG A C 1
ATOM 2106 O O . ARG A 1 279 ? 24.607 20.194 13.416 1.00 17.88 279 ARG A O 1
ATOM 2114 N N . ASN A 1 280 ? 26.714 20.642 14.146 1.00 19.13 280 ASN A N 1
ATOM 2115 C CA . ASN A 1 280 ? 26.492 22.101 14.141 1.00 18.81 280 ASN A CA 1
ATOM 2116 C C . ASN A 1 280 ? 26.688 22.644 12.728 1.00 19.32 280 ASN A C 1
ATOM 2117 O O . ASN A 1 280 ? 27.298 21.983 11.870 1.00 18.98 280 ASN A O 1
ATOM 2122 N N . VAL A 1 281 ? 26.214 23.872 12.522 1.00 19.09 281 VAL A N 1
ATOM 2123 C CA . VAL A 1 281 ? 26.282 24.495 11.166 1.00 18.93 281 VAL A CA 1
ATOM 2124 C C . VAL A 1 281 ? 27.740 24.620 10.738 1.00 18.05 281 VAL A C 1
ATOM 2125 O O . VAL A 1 281 ? 28.061 24.408 9.513 1.00 18.70 281 VAL A O 1
ATOM 2129 N N . THR A 1 282 ? 28.656 24.880 11.647 1.00 17.18 282 THR A N 1
ATOM 2130 C CA . THR A 1 282 ? 30.057 25.072 11.221 1.00 18.90 282 THR A CA 1
ATOM 2131 C C . THR A 1 282 ? 30.590 23.800 10.554 1.00 19.44 282 THR A C 1
ATOM 2132 O O . THR A 1 282 ? 31.349 23.913 9.539 1.00 18.37 282 THR A O 1
ATOM 2136 N N . PHE A 1 283 ? 30.232 22.626 11.079 1.00 19.93 283 PHE A N 1
ATOM 2137 C CA . PHE A 1 283 ? 30.764 21.354 10.542 1.00 18.13 283 PHE A CA 1
ATOM 2138 C C . PHE A 1 283 ? 30.241 21.220 9.119 1.00 19.24 283 PHE A C 1
ATOM 2139 O O . PHE A 1 283 ? 31.009 21.004 8.172 1.00 18.64 283 PHE A O 1
ATOM 2147 N N . ASP A 1 284 ? 28.928 21.404 8.934 1.00 20.83 284 ASP A N 1
ATOM 2148 C CA . ASP A 1 284 ? 28.373 21.262 7.570 1.00 19.51 284 ASP A CA 1
ATOM 2149 C C . ASP A 1 284 ? 28.995 22.313 6.660 1.00 19.95 284 ASP A C 1
ATOM 2150 O O . ASP A 1 284 ? 29.349 21.987 5.513 1.00 19.51 284 ASP A O 1
ATOM 2155 N N . ALA A 1 285 ? 29.039 23.565 7.088 1.00 20.79 285 ALA A N 1
ATOM 2156 C CA . ALA A 1 285 ? 29.609 24.655 6.270 1.00 19.57 285 ALA A CA 1
ATOM 2157 C C . ALA A 1 285 ? 31.025 24.274 5.820 1.00 19.93 285 ALA A C 1
ATOM 2158 O O . ALA A 1 285 ? 31.358 24.387 4.651 1.00 18.93 285 ALA A O 1
ATOM 2160 N N . ALA A 1 286 ? 31.827 23.746 6.719 1.00 19.13 286 ALA A N 1
ATOM 2161 C CA . ALA A 1 286 ? 33.249 23.470 6.407 1.00 19.18 286 ALA A CA 1
ATOM 2162 C C . ALA A 1 286 ? 33.398 22.342 5.361 1.00 20.16 286 ALA A C 1
ATOM 2163 O O . ALA A 1 286 ? 34.464 22.255 4.739 1.00 18.36 286 ALA A O 1
ATOM 2165 N N . CYS A 1 287 ? 32.330 21.571 5.094 1.00 19.28 287 CYS A N 1
ATOM 2166 C CA . CYS A 1 287 ? 32.328 20.532 4.055 1.00 19.26 287 CYS A CA 1
ATOM 2167 C C . CYS A 1 287 ? 32.026 21.078 2.670 1.00 19.38 287 CYS A C 1
ATOM 2168 O O . CYS A 1 287 ? 32.282 20.340 1.691 1.00 20.30 287 CYS A O 1
ATOM 2171 N N . VAL A 1 288 ? 31.475 22.279 2.559 1.00 20.30 288 VAL A N 1
ATOM 2172 C CA . VAL A 1 288 ? 30.972 22.829 1.271 1.00 18.31 288 VAL A CA 1
ATOM 2173 C C . VAL A 1 288 ? 31.413 24.265 1.070 1.00 21.02 288 VAL A C 1
ATOM 2174 O O . VAL A 1 288 ? 31.008 24.854 0.072 1.00 21.84 288 VAL A O 1
ATOM 2178 N N . SER A 1 289 ? 32.285 24.768 1.925 1.00 20.60 289 SER A N 1
ATOM 2179 C CA . SER A 1 289 ? 32.721 26.174 1.820 1.00 19.70 289 SER A CA 1
ATOM 2180 C C . SER A 1 289 ? 33.982 26.396 2.638 1.00 20.59 289 SER A C 1
ATOM 2181 O O . SER A 1 289 ? 34.285 25.575 3.501 1.00 18.87 289 SER A O 1
ATOM 2184 N N . LYS A 1 290 ? 34.582 27.565 2.458 1.00 18.45 290 LYS A N 1
ATOM 2185 C CA . LYS A 1 290 ? 35.769 28.024 3.225 1.00 20.19 290 LYS A CA 1
ATOM 2186 C C . LYS A 1 290 ? 35.339 29.128 4.193 1.00 19.45 290 LYS A C 1
ATOM 2187 O O . LYS A 1 290 ? 34.311 29.779 3.988 1.00 18.09 290 LYS A O 1
ATOM 2193 N N . ARG A 1 291 ? 36.098 29.271 5.262 1.00 19.54 291 ARG A N 1
ATOM 2194 C CA . ARG A 1 291 ? 35.754 30.166 6.375 1.00 18.81 291 ARG A CA 1
ATOM 2195 C C . ARG A 1 291 ? 35.493 31.579 5.882 1.00 19.05 291 ARG A C 1
ATOM 2196 O O . ARG A 1 291 ? 34.562 32.222 6.351 1.00 17.53 291 ARG A O 1
ATOM 2204 N N . GLU A 1 292 ? 36.339 32.070 4.962 1.00 18.49 292 GLU A N 1
ATOM 2205 C CA . GLU A 1 292 ? 36.261 33.489 4.522 1.00 19.74 292 GLU A CA 1
ATOM 2206 C C . GLU A 1 292 ? 34.960 33.732 3.752 1.00 19.42 292 GLU A C 1
ATOM 2207 O O . GLU A 1 292 ? 34.584 34.943 3.597 1.00 20.72 292 GLU A O 1
ATOM 2213 N N . GLU A 1 293 ? 34.277 32.682 3.287 1.00 19.98 293 GLU A N 1
ATOM 2214 C CA . GLU A 1 293 ? 32.972 32.894 2.592 1.00 18.22 293 GLU A CA 1
ATOM 2215 C C . GLU A 1 293 ? 31.983 33.469 3.594 1.00 19.70 293 GLU A C 1
ATOM 2216 O O . GLU A 1 293 ? 30.982 34.122 3.179 1.00 21.06 293 GLU A O 1
ATOM 2222 N N . TRP A 1 294 ? 32.230 33.267 4.884 1.00 18.64 294 TRP A N 1
ATOM 2223 C CA . TRP A 1 294 ? 31.299 33.660 5.964 1.00 18.14 294 TRP A CA 1
ATOM 2224 C C . TRP A 1 294 ? 31.842 34.827 6.784 1.00 18.86 294 TRP A C 1
ATOM 2225 O O . TRP A 1 294 ? 30.994 35.625 7.263 1.00 20.82 294 TRP A O 1
ATOM 2236 N N . GLN A 1 295 ? 33.140 34.888 7.001 1.00 19.39 295 GLN A N 1
ATOM 2237 C CA . GLN A 1 295 ? 33.717 35.867 7.920 1.00 20.52 295 GLN A CA 1
ATOM 2238 C C . GLN A 1 295 ? 35.171 36.091 7.549 1.00 20.01 295 GLN A C 1
ATOM 2239 O O . GLN A 1 295 ? 35.909 35.114 7.490 1.00 21.16 295 GLN A O 1
ATOM 2245 N N . THR A 1 296 ? 35.537 37.342 7.253 1.00 21.81 296 THR A N 1
ATOM 2246 C CA . THR A 1 296 ? 36.940 37.681 6.899 1.00 23.95 296 THR A CA 1
ATOM 2247 C C . THR A 1 296 ? 37.781 37.903 8.152 1.00 23.68 296 THR A C 1
ATOM 2248 O O . THR A 1 296 ? 39.027 37.679 8.048 1.00 27.83 296 THR A O 1
ATOM 2252 N N . GLU A 1 297 ? 37.187 38.350 9.259 1.00 22.73 297 GLU A N 1
ATOM 2253 C CA . GLU A 1 297 ? 37.966 38.618 10.487 1.00 22.10 297 GLU A CA 1
ATOM 2254 C C . GLU A 1 297 ? 38.516 37.288 10.977 1.00 23.54 297 GLU A C 1
ATOM 2255 O O . GLU A 1 297 ? 37.789 36.306 11.068 1.00 21.54 297 GLU A O 1
ATOM 2261 N N . PRO A 1 298 ? 39.811 37.187 11.314 1.00 23.55 298 PRO A N 1
ATOM 2262 C CA . PRO A 1 298 ? 40.408 35.909 11.718 1.00 24.80 298 PRO A CA 1
ATOM 2263 C C . PRO A 1 298 ? 40.062 35.462 13.146 1.00 23.42 298 PRO A C 1
ATOM 2264 O O . PRO A 1 298 ? 40.393 34.309 13.495 1.00 24.12 298 PRO A O 1
ATOM 2268 N N . GLY A 1 299 ? 39.462 36.354 13.943 1.00 22.35 299 GLY A N 1
ATOM 2269 C CA . GLY A 1 299 ? 38.992 36.042 15.305 1.00 22.09 299 GLY A CA 1
ATOM 2270 C C . GLY A 1 299 ? 37.828 35.053 15.281 1.00 24.52 299 GLY A C 1
ATOM 2271 O O . GLY A 1 299 ? 37.366 34.656 14.202 1.00 20.12 299 GLY A O 1
ATOM 2272 N N . PRO A 1 300 ? 37.335 34.609 16.468 1.00 20.08 300 PRO A N 1
ATOM 2273 C CA . PRO A 1 300 ? 36.303 33.581 16.552 1.00 20.56 300 PRO A CA 1
ATOM 2274 C C . PRO A 1 300 ? 35.067 33.887 15.706 1.00 20.48 300 PRO A C 1
ATOM 2275 O O . PRO A 1 300 ? 34.652 35.054 15.540 1.00 20.89 300 PRO A O 1
ATOM 2279 N N . LEU A 1 301 ? 34.440 32.831 15.205 1.00 20.82 301 LEU A N 1
ATOM 2280 C CA . LEU A 1 301 ? 33.236 32.997 14.373 1.00 22.43 301 LEU A CA 1
ATOM 2281 C C . LEU A 1 301 ? 32.174 33.692 15.208 1.00 23.91 301 LEU A C 1
ATOM 2282 O O . LEU A 1 301 ? 31.950 33.293 16.353 1.00 23.25 301 LEU A O 1
ATOM 2287 N N . THR A 1 302 ? 31.549 34.722 14.645 1.00 22.76 302 THR A N 1
ATOM 2288 C CA . THR A 1 302 ? 30.488 35.476 15.336 1.00 23.09 302 THR A CA 1
ATOM 2289 C C . THR A 1 302 ? 29.172 34.723 15.171 1.00 20.60 302 THR A C 1
ATOM 2290 O O . THR A 1 302 ? 29.072 33.876 14.279 1.00 22.01 302 THR A O 1
ATOM 2294 N N . ASP A 1 303 ? 28.192 34.996 16.035 1.00 23.56 303 ASP A N 1
ATOM 2295 C CA . ASP A 1 303 ? 26.810 34.503 15.839 1.00 21.19 303 ASP A CA 1
ATOM 2296 C C . ASP A 1 303 ? 26.335 34.918 14.446 1.00 22.65 303 ASP A C 1
ATOM 2297 O O . ASP A 1 303 ? 25.623 34.154 13.794 1.00 22.66 303 ASP A O 1
ATOM 2302 N N . GLU A 1 304 ? 26.679 36.127 14.008 1.00 22.02 304 GLU A N 1
ATOM 2303 C CA . GLU A 1 304 ? 26.159 36.596 12.721 1.00 21.63 304 GLU A CA 1
ATOM 2304 C C . GLU A 1 304 ? 26.780 35.746 11.596 1.00 19.02 304 GLU A C 1
ATOM 2305 O O . GLU A 1 304 ? 26.038 35.441 10.607 1.00 22.27 304 GLU A O 1
ATOM 2311 N N . ALA A 1 305 ? 28.050 35.361 11.706 1.00 18.97 305 ALA A N 1
ATOM 2312 C CA . ALA A 1 305 ? 28.704 34.500 10.681 1.00 20.91 305 ALA A CA 1
ATOM 2313 C C . ALA A 1 305 ? 27.999 33.144 10.657 1.00 20.50 305 ALA A C 1
ATOM 2314 O O . ALA A 1 305 ? 27.724 32.659 9.567 1.00 20.05 305 ALA A O 1
ATOM 2316 N N . LYS A 1 306 ? 27.644 32.588 11.812 1.00 19.60 306 LYS A N 1
ATOM 2317 C CA . LYS A 1 306 ? 26.992 31.254 11.860 1.00 19.70 306 LYS A CA 1
ATOM 2318 C C . LYS A 1 306 ? 25.591 31.374 11.259 1.00 19.66 306 LYS A C 1
ATOM 2319 O O . LYS A 1 306 ? 25.176 30.460 10.579 1.00 21.35 306 LYS A O 1
ATOM 2325 N N . GLN A 1 307 ? 24.915 32.474 11.498 1.00 19.97 307 GLN A N 1
ATOM 2326 C CA . GLN A 1 307 ? 23.565 32.718 10.957 1.00 20.01 307 GLN A CA 1
ATOM 2327 C C . GLN A 1 307 ? 23.686 32.842 9.438 1.00 19.53 307 GLN A C 1
ATOM 2328 O O . GLN A 1 307 ? 22.808 32.366 8.731 1.00 19.31 307 GLN A O 1
ATOM 2334 N N . ARG A 1 308 ? 24.697 33.524 8.947 1.00 21.59 308 ARG A N 1
ATOM 2335 C CA . ARG A 1 308 ? 24.914 33.598 7.474 1.00 18.94 308 ARG A CA 1
ATOM 2336 C C . ARG A 1 308 ? 25.032 32.176 6.896 1.00 18.98 308 ARG A C 1
ATOM 2337 O O . ARG A 1 308 ? 24.438 31.870 5.841 1.00 19.89 308 ARG A O 1
ATOM 2345 N N . MET A 1 309 ? 25.791 31.286 7.538 1.00 19.46 309 MET A N 1
ATOM 2346 C CA . MET A 1 309 ? 25.901 29.866 7.128 1.00 18.27 309 MET A CA 1
ATOM 2347 C C . MET A 1 309 ? 24.498 29.240 7.084 1.00 18.44 309 MET A C 1
ATOM 2348 O O . MET A 1 309 ? 24.148 28.625 6.065 1.00 18.69 309 MET A O 1
ATOM 2353 N N . VAL A 1 310 ? 23.742 29.364 8.180 1.00 17.48 310 VAL A N 1
ATOM 2354 C CA . VAL A 1 310 ? 22.390 28.765 8.258 1.00 17.39 310 VAL A CA 1
ATOM 2355 C C . VAL A 1 310 ? 21.573 29.272 7.080 1.00 17.50 310 VAL A C 1
ATOM 2356 O O . VAL A 1 310 ? 20.904 28.443 6.431 1.00 21.08 310 VAL A O 1
ATOM 2360 N N . ASP A 1 311 ? 21.540 30.585 6.875 1.00 18.87 311 ASP A N 1
ATOM 2361 C CA . ASP A 1 311 ? 20.541 31.203 5.967 1.00 20.75 311 ASP A CA 1
ATOM 2362 C C . ASP A 1 311 ? 20.935 30.935 4.524 1.00 21.36 311 ASP A C 1
ATOM 2363 O O . ASP A 1 311 ? 20.087 30.616 3.717 1.00 21.57 311 ASP A O 1
ATOM 2368 N N . GLU A 1 312 ? 22.199 31.006 4.230 1.00 20.10 312 GLU A N 1
ATOM 2369 C CA . GLU A 1 312 ? 22.668 30.944 2.819 1.00 20.24 312 GLU A CA 1
ATOM 2370 C C . GLU A 1 312 ? 22.790 29.488 2.384 1.00 20.00 312 GLU A C 1
ATOM 2371 O O . GLU A 1 312 ? 22.520 29.203 1.255 1.00 19.99 312 GLU A O 1
ATOM 2377 N N . LEU A 1 313 ? 23.266 28.593 3.241 1.00 19.62 313 LEU A N 1
ATOM 2378 C CA . LEU A 1 313 ? 23.285 27.134 2.944 1.00 18.65 313 LEU A CA 1
ATOM 2379 C C . LEU A 1 313 ? 21.873 26.574 3.020 1.00 19.54 313 LEU A C 1
ATOM 2380 O O . LEU A 1 313 ? 21.632 25.517 2.431 1.00 21.65 313 LEU A O 1
ATOM 2385 N N . GLY A 1 314 ? 20.962 27.265 3.710 1.00 20.42 314 GLY A N 1
ATOM 2386 C CA . GLY A 1 314 ? 19.584 26.772 3.841 1.00 21.21 314 GLY A CA 1
ATOM 2387 C C . GLY A 1 314 ? 19.533 25.522 4.710 1.00 22.06 314 GLY A C 1
ATOM 2388 O O . GLY A 1 314 ? 18.763 24.619 4.384 1.00 23.75 314 GLY A O 1
ATOM 2389 N N . ILE A 1 315 ? 20.264 25.513 5.821 1.00 20.39 315 ILE A N 1
ATOM 2390 C CA . ILE A 1 315 ? 20.293 24.358 6.757 1.00 19.89 315 ILE A CA 1
ATOM 2391 C C . ILE A 1 315 ? 19.789 24.811 8.150 1.00 18.61 315 ILE A C 1
ATOM 2392 O O . ILE A 1 315 ? 18.750 25.494 8.217 1.00 19.79 315 ILE A O 1
ATOM 2397 N N . GLY A 1 316 ? 20.442 24.408 9.220 1.00 19.10 316 GLY A N 1
ATOM 2398 C CA . GLY A 1 316 ? 20.045 24.814 10.588 1.00 18.98 316 GLY A CA 1
ATOM 2399 C C . GLY A 1 316 ? 21.284 25.049 11.402 1.00 18.04 316 GLY A C 1
ATOM 2400 O O . GLY A 1 316 ? 22.355 24.630 10.969 1.00 19.00 316 GLY A O 1
ATOM 2401 N N . HIS A 1 317 ? 21.145 25.607 12.601 1.00 17.78 317 HIS A N 1
ATOM 2402 C CA . HIS A 1 317 ? 22.272 25.649 13.553 1.00 17.50 317 HIS A CA 1
ATOM 2403 C C . HIS A 1 317 ? 22.678 24.225 13.964 1.00 19.40 317 HIS A C 1
ATOM 2404 O O . HIS A 1 317 ? 23.857 24.036 14.332 1.00 18.84 317 HIS A O 1
ATOM 2411 N N . TRP A 1 318 ? 21.718 23.288 13.990 1.00 17.96 318 TRP A N 1
ATOM 2412 C CA . TRP A 1 318 ? 21.899 21.837 14.197 1.00 16.91 318 TRP A CA 1
ATOM 2413 C C . TRP A 1 318 ? 21.234 21.149 13.015 1.00 18.18 318 TRP A C 1
ATOM 2414 O O . TRP A 1 318 ? 20.136 21.595 12.600 1.00 19.28 318 TRP A O 1
ATOM 2425 N N . ILE A 1 319 ? 21.897 20.128 12.505 1.00 17.84 319 ILE A N 1
ATOM 2426 C CA . ILE A 1 319 ? 21.336 19.262 11.462 1.00 18.26 319 ILE A CA 1
ATOM 2427 C C . ILE A 1 319 ? 21.450 17.826 11.966 1.00 18.11 319 ILE A C 1
ATOM 2428 O O . ILE A 1 319 ? 22.550 17.386 12.380 1.00 18.14 319 ILE A O 1
ATOM 2433 N N . VAL A 1 320 ? 20.348 17.112 11.893 1.00 17.73 320 VAL A N 1
ATOM 2434 C CA . VAL A 1 320 ? 20.292 15.640 12.082 1.00 18.86 320 VAL A CA 1
ATOM 2435 C C . VAL A 1 320 ? 20.330 15.001 10.703 1.00 18.51 320 VAL A C 1
ATOM 2436 O O . VAL A 1 320 ? 19.534 15.377 9.878 1.00 19.15 320 VAL A O 1
ATOM 2440 N N . TYR A 1 321 ? 21.248 14.065 10.516 1.00 17.11 321 TYR A N 1
ATOM 2441 C CA . TYR A 1 321 ? 21.245 13.181 9.344 1.00 17.20 321 TYR A CA 1
ATOM 2442 C C . TYR A 1 321 ? 21.038 11.741 9.802 1.00 16.60 321 TYR A C 1
ATOM 2443 O O . TYR A 1 321 ? 21.720 11.288 10.729 1.00 17.86 321 TYR A O 1
ATOM 2452 N N . GLY A 1 322 ? 20.150 11.034 9.122 1.00 17.52 322 GLY A N 1
ATOM 2453 C CA . GLY A 1 322 ? 19.879 9.616 9.327 1.00 17.78 322 GLY A CA 1
ATOM 2454 C C . GLY A 1 322 ? 19.467 8.914 8.039 1.00 20.10 322 GLY A C 1
ATOM 2455 O O . GLY A 1 322 ? 19.279 9.566 6.998 1.00 18.80 322 GLY A O 1
ATOM 2456 N N . THR A 1 323 ? 19.265 7.611 8.160 1.00 18.53 323 THR A N 1
ATOM 2457 C CA . THR A 1 323 ? 18.852 6.725 7.051 1.00 18.07 323 THR A CA 1
ATOM 2458 C C . THR A 1 323 ? 17.983 5.590 7.586 1.00 19.79 323 THR A C 1
ATOM 2459 O O . THR A 1 323 ? 18.185 5.085 8.698 1.00 18.96 323 THR A O 1
ATOM 2463 N N . CYS A 1 324 ? 16.953 5.263 6.825 1.00 18.94 324 CYS A N 1
ATOM 2464 C CA . CYS A 1 324 ? 16.061 4.118 7.045 1.00 17.92 324 CYS A CA 1
ATOM 2465 C C . CYS A 1 324 ? 16.357 3.065 5.973 1.00 17.35 324 CYS A C 1
ATOM 2466 O O . CYS A 1 324 ? 16.735 3.397 4.787 1.00 21.17 324 CYS A O 1
ATOM 2469 N N . TYR A 1 325 ? 16.248 1.822 6.391 1.00 17.68 325 TYR A N 1
ATOM 2470 C CA . TYR A 1 325 ? 16.662 0.627 5.606 1.00 18.26 325 TYR A CA 1
ATOM 2471 C C . TYR A 1 325 ? 15.521 -0.369 5.575 1.00 17.44 325 TYR A C 1
ATOM 2472 O O . TYR A 1 325 ? 14.979 -0.684 6.650 1.00 19.51 325 TYR A O 1
ATOM 2481 N N . GLY A 1 326 ? 15.229 -0.920 4.404 1.00 19.30 326 GLY A N 1
ATOM 2482 C CA . GLY A 1 326 ? 14.345 -2.093 4.315 1.00 21.68 326 GLY A CA 1
ATOM 2483 C C . GLY A 1 326 ? 13.436 -1.977 3.115 1.00 19.41 326 GLY A C 1
ATOM 2484 O O . GLY A 1 326 ? 13.650 -1.130 2.265 1.00 21.26 326 GLY A O 1
ATOM 2485 N N . PRO A 1 327 ? 12.371 -2.790 3.090 1.00 20.43 327 PRO A N 1
ATOM 2486 C CA . PRO A 1 327 ? 11.340 -2.604 2.090 1.00 19.60 327 PRO A CA 1
ATOM 2487 C C . PRO A 1 327 ? 10.652 -1.263 2.335 1.00 21.27 327 PRO A C 1
ATOM 2488 O O . PRO A 1 327 ? 10.589 -0.787 3.481 1.00 20.21 327 PRO A O 1
ATOM 2492 N N . ARG A 1 328 ? 10.078 -0.702 1.282 1.00 20.08 328 ARG A N 1
ATOM 2493 C CA . ARG A 1 328 ? 9.439 0.627 1.352 1.00 21.22 328 ARG A CA 1
ATOM 2494 C C . ARG A 1 328 ? 8.331 0.671 2.411 1.00 19.19 328 ARG A C 1
ATOM 2495 O O . ARG A 1 328 ? 8.183 1.736 3.048 1.00 20.81 328 ARG A O 1
ATOM 2503 N N . TRP A 1 329 ? 7.561 -0.411 2.618 1.00 19.82 329 TRP A N 1
ATOM 2504 C CA . TRP A 1 329 ? 6.466 -0.393 3.632 1.00 22.30 329 TRP A CA 1
ATOM 2505 C C . TRP A 1 329 ? 7.027 -0.080 5.003 1.00 21.63 329 TRP A C 1
ATOM 2506 O O . TRP A 1 329 ? 6.351 0.608 5.781 1.00 23.70 329 TRP A O 1
ATOM 2517 N N . GLN A 1 330 ? 8.218 -0.584 5.290 1.00 19.99 330 GLN A N 1
ATOM 2518 C CA . GLN A 1 330 ? 8.887 -0.373 6.588 1.00 20.49 330 GLN A CA 1
ATOM 2519 C C . GLN A 1 330 ? 9.507 1.031 6.634 1.00 19.39 330 GLN A C 1
ATOM 2520 O O . GLN A 1 330 ? 9.308 1.770 7.623 1.00 17.75 330 GLN A O 1
ATOM 2526 N N . ILE A 1 331 ? 10.261 1.397 5.605 1.00 18.37 331 ILE A N 1
ATOM 2527 C CA . ILE A 1 331 ? 10.840 2.771 5.525 1.00 18.87 331 ILE A CA 1
ATOM 2528 C C . ILE A 1 331 ? 9.757 3.815 5.721 1.00 18.97 331 ILE A C 1
ATOM 2529 O O . ILE A 1 331 ? 9.971 4.761 6.498 1.00 20.37 331 ILE A O 1
ATOM 2534 N N . ASP A 1 332 ? 8.624 3.694 5.050 1.00 18.31 332 ASP A N 1
ATOM 2535 C CA . ASP A 1 332 ? 7.627 4.779 5.095 1.00 19.48 332 ASP A CA 1
ATOM 2536 C C . ASP A 1 332 ? 7.087 4.915 6.528 1.00 19.96 332 ASP A C 1
ATOM 2537 O O . ASP A 1 332 ? 6.808 6.071 6.933 1.00 21.16 332 ASP A O 1
ATOM 2542 N N . LYS A 1 333 ? 6.907 3.803 7.243 1.00 19.43 333 LYS A N 1
ATOM 2543 C CA . LYS A 1 333 ? 6.454 3.838 8.661 1.00 20.07 333 LYS A CA 1
ATOM 2544 C C . LYS A 1 333 ? 7.517 4.511 9.514 1.00 20.69 333 LYS A C 1
ATOM 2545 O O . LYS A 1 333 ? 7.173 5.332 10.353 1.00 20.65 333 LYS A O 1
ATOM 2551 N N . TYR A 1 334 ? 8.773 4.138 9.359 1.00 19.57 334 TYR A N 1
ATOM 2552 C CA . TYR A 1 334 ? 9.805 4.735 10.231 1.00 18.91 334 TYR A CA 1
ATOM 2553 C C . TYR A 1 334 ? 9.963 6.228 9.942 1.00 19.53 334 TYR A C 1
ATOM 2554 O O . TYR A 1 334 ? 10.079 7.023 10.874 1.00 18.50 334 TYR A O 1
ATOM 2563 N N . ILE A 1 335 ? 10.028 6.608 8.669 1.00 18.75 335 ILE A N 1
ATOM 2564 C CA . ILE A 1 335 ? 10.182 8.032 8.288 1.00 21.18 335 ILE A CA 1
ATOM 2565 C C . ILE A 1 335 ? 9.027 8.834 8.886 1.00 21.13 335 ILE A C 1
ATOM 2566 O O . ILE A 1 335 ? 9.271 9.859 9.466 1.00 19.00 335 ILE A O 1
ATOM 2571 N N . GLU A 1 336 ? 7.794 8.329 8.837 1.00 20.82 336 GLU A N 1
ATOM 2572 C CA . GLU A 1 336 ? 6.643 9.047 9.421 1.00 22.86 336 GLU A CA 1
ATOM 2573 C C . GLU A 1 336 ? 6.859 9.213 10.932 1.00 21.81 336 GLU A C 1
ATOM 2574 O O . GLU A 1 336 ? 6.692 10.351 11.420 1.00 20.66 336 GLU A O 1
ATOM 2580 N N . MET A 1 337 ? 7.355 8.186 11.633 1.00 21.04 337 MET A N 1
ATOM 2581 C CA . MET A 1 337 ? 7.610 8.293 13.102 1.00 20.73 337 MET A CA 1
ATOM 2582 C C . MET A 1 337 ? 8.688 9.351 13.390 1.00 20.77 337 MET A C 1
ATOM 2583 O O . MET A 1 337 ? 8.543 10.158 14.307 1.00 19.65 337 MET A O 1
ATOM 2588 N N . ILE A 1 338 ? 9.756 9.325 12.629 1.00 20.10 338 ILE A N 1
ATOM 2589 C CA . ILE A 1 338 ? 10.915 10.229 12.841 1.00 20.89 338 ILE A CA 1
ATOM 2590 C C . ILE A 1 338 ? 10.440 11.655 12.544 1.00 20.90 338 ILE A C 1
ATOM 2591 O O . ILE A 1 338 ? 10.702 12.550 13.346 1.00 19.93 338 ILE A O 1
ATOM 2596 N N . ARG A 1 339 ? 9.897 11.893 11.347 1.00 19.34 339 ARG A N 1
ATOM 2597 C CA . ARG A 1 339 ? 9.426 13.243 10.949 1.00 22.49 339 ARG A CA 1
ATOM 2598 C C . ARG A 1 339 ? 8.480 13.764 12.040 1.00 22.57 339 ARG A C 1
ATOM 2599 O O . ARG A 1 339 ? 8.639 14.928 12.506 1.00 21.82 339 ARG A O 1
ATOM 2607 N N . ASP A 1 340 ? 7.505 12.955 12.452 1.00 20.99 340 ASP A N 1
ATOM 2608 C CA . ASP A 1 340 ? 6.469 13.416 13.416 1.00 24.82 340 ASP A CA 1
ATOM 2609 C C . ASP A 1 340 ? 7.118 13.806 14.737 1.00 22.41 340 ASP A C 1
ATOM 2610 O O . ASP A 1 340 ? 6.671 14.815 15.349 1.00 22.73 340 ASP A O 1
ATOM 2615 N N . ALA A 1 341 ? 8.144 13.082 15.142 1.00 20.99 341 ALA A N 1
ATOM 2616 C CA . ALA A 1 341 ? 8.841 13.343 16.417 1.00 21.26 341 ALA A CA 1
ATOM 2617 C C . ALA A 1 341 ? 9.596 14.679 16.377 1.00 20.37 341 ALA A C 1
ATOM 2618 O O . ALA A 1 341 ? 9.388 15.525 17.263 1.00 20.78 341 ALA A O 1
ATOM 2620 N N . TYR A 1 342 ? 10.454 14.877 15.387 1.00 20.04 342 TYR A N 1
ATOM 2621 C CA . TYR A 1 342 ? 11.402 15.993 15.344 1.00 19.35 342 TYR A CA 1
ATOM 2622 C C . TYR A 1 342 ? 10.680 17.285 14.946 1.00 16.77 342 TYR A C 1
ATOM 2623 O O . TYR A 1 342 ? 11.127 18.367 15.334 1.00 19.00 342 TYR A O 1
ATOM 2632 N N . LEU A 1 343 ? 9.592 17.175 14.184 1.00 19.94 343 LEU A N 1
ATOM 2633 C CA . LEU A 1 343 ? 8.899 18.383 13.681 1.00 20.18 343 LEU A CA 1
ATOM 2634 C C . LEU A 1 343 ? 8.068 19.004 14.800 1.00 23.29 343 LEU A C 1
ATOM 2635 O O . LEU A 1 343 ? 7.628 20.140 14.576 1.00 24.47 343 LEU A O 1
ATOM 2640 N N . GLN A 1 344 ? 7.950 18.356 15.959 1.00 20.56 344 GLN A N 1
ATOM 2641 C CA . GLN A 1 344 ? 7.356 19.025 17.149 1.00 22.20 344 GLN A CA 1
ATOM 2642 C C . GLN A 1 344 ? 8.308 20.066 17.743 1.00 23.21 344 GLN A C 1
ATOM 2643 O O . GLN A 1 344 ? 7.855 20.829 18.617 1.00 25.28 344 GLN A O 1
ATOM 2649 N N . ILE A 1 345 ? 9.586 20.058 17.367 1.00 20.37 345 ILE A N 1
ATOM 2650 C CA . ILE A 1 345 ? 10.522 21.141 17.761 1.00 21.20 345 ILE A CA 1
ATOM 2651 C C . ILE A 1 345 ? 10.221 22.345 16.894 1.00 23.42 345 ILE A C 1
ATOM 2652 O O . ILE A 1 345 ? 10.365 22.272 15.679 1.00 20.93 345 ILE A O 1
ATOM 2657 N N . PRO A 1 346 ? 9.800 23.479 17.492 1.00 21.26 346 PRO A N 1
ATOM 2658 C CA . PRO A 1 346 ? 9.405 24.629 16.688 1.00 20.85 346 PRO A CA 1
ATOM 2659 C C . PRO A 1 346 ? 10.487 25.027 15.685 1.00 19.15 346 PRO A C 1
ATOM 2660 O O . PRO A 1 346 ? 11.669 25.093 16.010 1.00 22.75 346 PRO A O 1
ATOM 2664 N N . GLY A 1 347 ? 10.068 25.252 14.456 1.00 19.87 347 GLY A N 1
ATOM 2665 C CA . GLY A 1 347 ? 10.987 25.705 13.401 1.00 22.77 347 GLY A CA 1
ATOM 2666 C C . GLY A 1 347 ? 11.717 24.584 12.672 1.00 21.27 347 GLY A C 1
ATOM 2667 O O . GLY A 1 347 ? 12.365 24.903 11.655 1.00 21.19 347 GLY A O 1
ATOM 2668 N N . ALA A 1 348 ? 11.639 23.339 13.134 1.00 20.92 348 ALA A N 1
ATOM 2669 C CA . ALA A 1 348 ? 12.330 22.194 12.485 1.00 20.81 348 ALA A CA 1
ATOM 2670 C C . ALA A 1 348 ? 11.771 21.998 11.084 1.00 18.72 348 ALA A C 1
ATOM 2671 O O . ALA A 1 348 ? 10.576 22.245 10.851 1.00 20.61 348 ALA A O 1
ATOM 2673 N N . ARG A 1 349 ? 12.633 21.577 10.180 1.00 18.79 349 ARG A N 1
ATOM 2674 C CA . ARG A 1 349 ? 12.308 21.263 8.762 1.00 19.42 349 ARG A CA 1
ATOM 2675 C C . ARG A 1 349 ? 12.928 19.906 8.399 1.00 18.62 349 ARG A C 1
ATOM 2676 O O . ARG A 1 349 ? 14.091 19.639 8.721 1.00 17.59 349 ARG A O 1
ATOM 2684 N N . PHE A 1 350 ? 12.142 19.064 7.756 1.00 18.34 350 PHE A N 1
ATOM 2685 C CA . PHE A 1 350 ? 12.523 17.679 7.429 1.00 18.64 350 PHE A CA 1
ATOM 2686 C C . PHE A 1 350 ? 12.641 17.548 5.905 1.00 20.00 350 PHE A C 1
ATOM 2687 O O . PHE A 1 350 ? 11.726 17.975 5.189 1.00 21.04 350 PHE A O 1
ATOM 2695 N N . GLU A 1 351 ? 13.670 16.869 5.448 1.00 19.53 351 GLU A N 1
ATOM 2696 C CA . GLU A 1 351 ? 13.839 16.536 3.997 1.00 17.89 351 GLU A CA 1
ATOM 2697 C C . GLU A 1 351 ? 14.359 15.104 3.892 1.00 21.91 351 GLU A C 1
ATOM 2698 O O . GLU A 1 351 ? 15.058 14.645 4.784 1.00 20.86 351 GLU A O 1
ATOM 2704 N N . THR A 1 352 ? 14.130 14.476 2.752 1.00 21.03 352 THR A N 1
ATOM 2705 C CA . THR A 1 352 ? 14.774 13.202 2.414 1.00 20.53 352 THR A CA 1
ATOM 2706 C C . THR A 1 352 ? 15.589 13.445 1.159 1.00 19.56 352 THR A C 1
ATOM 2707 O O . THR A 1 352 ? 15.451 14.488 0.562 1.00 20.49 352 THR A O 1
ATOM 2711 N N . ASN A 1 353 ? 16.391 12.470 0.772 1.00 19.69 353 ASN A N 1
ATOM 2712 C CA . ASN A 1 353 ? 17.199 12.583 -0.463 1.00 18.15 353 ASN A CA 1
ATOM 2713 C C . ASN A 1 353 ? 16.283 12.541 -1.663 1.00 19.21 353 ASN A C 1
ATOM 2714 O O . ASN A 1 353 ? 16.795 12.836 -2.785 1.00 21.12 353 ASN A O 1
ATOM 2719 N N . GLU A 1 354 ? 15.007 12.163 -1.502 1.00 21.31 354 GLU A N 1
ATOM 2720 C CA . GLU A 1 354 ? 14.037 12.293 -2.615 1.00 21.01 354 GLU A CA 1
ATOM 2721 C C . GLU A 1 354 ? 13.491 13.723 -2.707 1.00 20.69 354 GLU A C 1
ATOM 2722 O O . GLU A 1 354 ? 13.294 14.170 -3.810 1.00 20.38 354 GLU A O 1
ATOM 2728 N N . THR A 1 355 ? 13.166 14.393 -1.602 1.00 19.72 355 THR A N 1
ATOM 2729 C CA . THR A 1 355 ? 12.627 15.778 -1.622 1.00 19.84 355 THR A CA 1
ATOM 2730 C C . THR A 1 355 ? 13.752 16.805 -1.793 1.00 22.63 355 THR A C 1
ATOM 2731 O O . THR A 1 355 ? 13.477 17.897 -2.268 1.00 22.48 355 THR A O 1
ATOM 2735 N N . LEU A 1 356 ? 14.978 16.446 -1.458 1.00 21.95 356 LEU A N 1
ATOM 2736 C CA . LEU A 1 356 ? 16.149 17.316 -1.616 1.00 20.20 356 LEU A CA 1
ATOM 2737 C C . LEU A 1 356 ? 17.190 16.485 -2.350 1.00 22.10 356 LEU A C 1
ATOM 2738 O O . LEU A 1 356 ? 18.236 16.120 -1.803 1.00 21.32 356 LEU A O 1
ATOM 2743 N N . PRO A 1 357 ? 16.942 16.175 -3.639 1.00 21.82 357 PRO A N 1
ATOM 2744 C CA . PRO A 1 357 ? 17.889 15.379 -4.415 1.00 23.55 357 PRO A CA 1
ATOM 2745 C C . PRO A 1 357 ? 19.125 16.219 -4.744 1.00 23.30 357 PRO A C 1
ATOM 2746 O O . PRO A 1 357 ? 19.069 17.450 -4.702 1.00 22.00 357 PRO A O 1
ATOM 2750 N N . LEU A 1 358 ? 20.209 15.549 -5.120 1.00 23.68 358 LEU A N 1
ATOM 2751 C CA . LEU A 1 358 ? 21.477 16.237 -5.454 1.00 23.99 358 LEU A CA 1
ATOM 2752 C C . LEU A 1 358 ? 21.275 17.138 -6.670 1.00 24.20 358 LEU A C 1
ATOM 2753 O O . LEU A 1 358 ? 20.823 16.639 -7.717 1.00 23.87 358 LEU A O 1
ATOM 2758 N N . ARG A 1 359 ? 21.578 18.424 -6.501 1.00 24.19 359 ARG A N 1
ATOM 2759 C CA . ARG A 1 359 ? 21.457 19.430 -7.576 1.00 25.68 359 ARG A CA 1
ATOM 2760 C C . ARG A 1 359 ? 22.675 20.333 -7.523 1.00 26.22 359 ARG A C 1
ATOM 2761 O O . ARG A 1 359 ? 23.103 20.739 -6.425 1.00 22.37 359 ARG A O 1
ATOM 2769 N N . GLU A 1 360 ? 23.222 20.662 -8.688 1.00 22.81 360 GLU A N 1
ATOM 2770 C CA . GLU A 1 360 ? 24.383 21.559 -8.775 1.00 25.81 360 GLU A CA 1
ATOM 2771 C C . GLU A 1 360 ? 24.044 22.891 -8.135 1.00 23.66 360 GLU A C 1
ATOM 2772 O O . GLU A 1 360 ? 22.924 23.395 -8.367 1.00 24.64 360 GLU A O 1
ATOM 2778 N N . GLY A 1 361 ? 24.984 23.411 -7.355 1.00 26.09 361 GLY A N 1
ATOM 2779 C CA . GLY A 1 361 ? 24.796 24.689 -6.666 1.00 27.54 361 GLY A CA 1
ATOM 2780 C C . GLY A 1 361 ? 24.019 24.539 -5.357 1.00 26.56 361 GLY A C 1
ATOM 2781 O O . GLY A 1 361 ? 23.980 25.488 -4.640 1.00 25.69 361 GLY A O 1
ATOM 2782 N N . ASP A 1 362 ? 23.366 23.395 -5.097 1.00 24.21 362 ASP A N 1
ATOM 2783 C CA . ASP A 1 362 ? 22.422 23.266 -3.939 1.00 22.98 362 ASP A CA 1
ATOM 2784 C C . ASP A 1 362 ? 23.234 22.624 -2.820 1.00 19.75 362 ASP A C 1
ATOM 2785 O O . ASP A 1 362 ? 23.337 21.372 -2.771 1.00 19.53 362 ASP A O 1
ATOM 2790 N N . ARG A 1 363 ? 23.910 23.447 -2.031 1.00 18.11 363 ARG A N 1
ATOM 2791 C CA . ARG A 1 363 ? 24.908 22.917 -1.085 1.00 19.66 363 ARG A CA 1
ATOM 2792 C C . ARG A 1 363 ? 24.214 22.082 -0.004 1.00 19.61 363 ARG A C 1
ATOM 2793 O O . ARG A 1 363 ? 24.825 21.070 0.448 1.00 18.59 363 ARG A O 1
ATOM 2801 N N . ALA A 1 364 ? 22.987 22.415 0.393 1.00 19.22 364 ALA A N 1
ATOM 2802 C CA . ALA A 1 364 ? 22.251 21.556 1.357 1.00 19.68 364 ALA A CA 1
ATOM 2803 C C . ALA A 1 364 ? 22.119 20.155 0.734 1.00 19.32 364 ALA A C 1
ATOM 2804 O O . ALA A 1 364 ? 22.252 19.116 1.429 1.00 18.90 364 ALA A O 1
ATOM 2806 N N . SER A 1 365 ? 21.805 20.102 -0.561 1.00 18.51 365 SER A N 1
ATOM 2807 C CA . SER A 1 365 ? 21.594 18.803 -1.235 1.00 20.28 365 SER A CA 1
ATOM 2808 C C . SER A 1 365 ? 22.909 18.017 -1.320 1.00 19.44 365 SER A C 1
ATOM 2809 O O . SER A 1 365 ? 22.897 16.796 -1.217 1.00 20.03 365 SER A O 1
ATOM 2812 N N . GLU A 1 366 ? 24.031 18.713 -1.411 1.00 19.33 366 GLU A N 1
ATOM 2813 C CA . GLU A 1 366 ? 25.357 18.085 -1.486 1.00 21.44 366 GLU A CA 1
ATOM 2814 C C . GLU A 1 366 ? 25.663 17.484 -0.128 1.00 18.50 366 GLU A C 1
ATOM 2815 O O . GLU A 1 366 ? 26.207 16.343 -0.050 1.00 19.39 366 GLU A O 1
ATOM 2821 N N . LEU A 1 367 ? 25.330 18.229 0.915 1.00 17.94 367 LEU A N 1
ATOM 2822 C CA . LEU A 1 367 ? 25.593 17.747 2.297 1.00 18.25 367 LEU A CA 1
ATOM 2823 C C . LEU A 1 367 ? 24.766 16.516 2.594 1.00 19.37 367 LEU A C 1
ATOM 2824 O O . LEU A 1 367 ? 25.312 15.494 3.068 1.00 20.27 367 LEU A O 1
ATOM 2829 N N . LEU A 1 368 ? 23.490 16.523 2.213 1.00 19.38 368 LEU A N 1
ATOM 2830 C CA . LEU A 1 368 ? 22.666 15.337 2.473 1.00 17.60 368 LEU A CA 1
ATOM 2831 C C . LEU A 1 368 ? 23.188 14.191 1.622 1.00 18.55 368 LEU A C 1
ATOM 2832 O O . LEU A 1 368 ? 23.164 13.028 2.043 1.00 19.16 368 LEU A O 1
ATOM 2837 N N . ASN A 1 369 ? 23.524 14.466 0.356 1.00 19.12 369 ASN A N 1
ATOM 2838 C CA . ASN A 1 369 ? 23.990 13.409 -0.540 1.00 18.59 369 ASN A CA 1
ATOM 2839 C C . ASN A 1 369 ? 25.253 12.732 0.019 1.00 18.87 369 ASN A C 1
ATOM 2840 O O . ASN A 1 369 ? 25.328 11.532 -0.062 1.00 20.15 369 ASN A O 1
ATOM 2845 N N . ALA A 1 370 ? 26.181 13.493 0.592 1.00 18.08 370 ALA A N 1
ATOM 2846 C CA . ALA A 1 370 ? 27.422 12.961 1.156 1.00 19.77 370 ALA A CA 1
ATOM 2847 C C . ALA A 1 370 ? 27.079 11.990 2.300 1.00 18.23 370 ALA A C 1
ATOM 2848 O O . ALA A 1 370 ? 27.692 10.885 2.395 1.00 18.80 370 ALA A O 1
ATOM 2850 N N . ARG A 1 371 ? 26.111 12.343 3.142 1.00 19.52 371 ARG A N 1
ATOM 2851 C CA . ARG A 1 371 ? 25.730 11.458 4.259 1.00 19.24 371 ARG A CA 1
ATOM 2852 C C . ARG A 1 371 ? 24.965 10.254 3.743 1.00 21.05 371 ARG A C 1
ATOM 2853 O O . ARG A 1 371 ? 25.153 9.138 4.281 1.00 18.81 371 ARG A O 1
ATOM 2861 N N . HIS A 1 372 ? 24.056 10.472 2.795 1.00 18.19 372 HIS A N 1
ATOM 2862 C CA . HIS A 1 372 ? 23.302 9.374 2.184 1.00 20.29 372 HIS A CA 1
ATOM 2863 C C . HIS A 1 372 ? 24.294 8.340 1.650 1.00 21.45 372 HIS A C 1
ATOM 2864 O O . HIS A 1 372 ? 24.049 7.145 1.789 1.00 21.39 372 HIS A O 1
ATOM 2871 N N . GLU A 1 373 ? 25.364 8.789 1.009 1.00 19.85 373 GLU A N 1
ATOM 2872 C CA . GLU A 1 373 ? 26.397 7.883 0.490 1.00 20.16 373 GLU A CA 1
ATOM 2873 C C . GLU A 1 373 ? 26.993 7.073 1.651 1.00 19.44 373 GLU A C 1
ATOM 2874 O O . GLU A 1 373 ? 26.956 5.799 1.600 1.00 17.73 373 GLU A O 1
ATOM 2880 N N . LEU A 1 374 ? 27.488 7.761 2.682 1.00 18.91 374 LEU A N 1
ATOM 2881 C CA . LEU A 1 374 ? 28.157 7.021 3.785 1.00 20.07 374 LEU A CA 1
ATOM 2882 C C . LEU A 1 374 ? 27.162 6.031 4.386 1.00 18.73 374 LEU A C 1
ATOM 2883 O O . LEU A 1 374 ? 27.573 4.911 4.728 1.00 18.39 374 LEU A O 1
ATOM 2888 N N . ASN A 1 375 ? 25.921 6.460 4.575 1.00 17.65 375 ASN A N 1
ATOM 2889 C CA . ASN A 1 375 ? 24.896 5.673 5.313 1.00 18.19 375 ASN A CA 1
ATOM 2890 C C . ASN A 1 375 ? 24.415 4.494 4.470 1.00 18.85 375 ASN A C 1
ATOM 2891 O O . ASN A 1 375 ? 23.753 3.607 5.032 1.00 18.88 375 ASN A O 1
ATOM 2896 N N . THR A 1 376 ? 24.678 4.528 3.165 1.00 19.02 376 THR A N 1
ATOM 2897 C CA . THR A 1 376 ? 24.275 3.427 2.262 1.00 20.27 376 THR A CA 1
ATOM 2898 C C . THR A 1 376 ? 25.488 2.610 1.812 1.00 18.22 376 THR A C 1
ATOM 2899 O O . THR A 1 376 ? 25.351 1.823 0.878 1.00 21.61 376 THR A O 1
ATOM 2903 N N . GLY A 1 377 ? 26.650 2.830 2.426 1.00 16.61 377 GLY A N 1
ATOM 2904 C CA . GLY A 1 377 ? 27.830 2.011 2.198 1.00 18.00 377 GLY A CA 1
ATOM 2905 C C . GLY A 1 377 ? 28.675 2.492 1.033 1.00 18.23 377 GLY A C 1
ATOM 2906 O O . GLY A 1 377 ? 29.556 1.739 0.624 1.00 20.22 377 GLY A O 1
ATOM 2907 N N . VAL A 1 378 ? 28.458 3.712 0.553 1.00 19.31 378 VAL A N 1
ATOM 2908 C CA . VAL A 1 378 ? 29.232 4.295 -0.572 1.00 18.23 378 VAL A CA 1
ATOM 2909 C C . VAL A 1 378 ? 30.236 5.248 0.021 1.00 17.63 378 VAL A C 1
ATOM 2910 O O . VAL A 1 378 ? 29.871 6.300 0.543 1.00 21.82 378 VAL A O 1
ATOM 2914 N N . PRO A 1 379 ? 31.507 4.858 0.091 1.00 17.60 379 PRO A N 1
ATOM 2915 C CA . PRO A 1 379 ? 32.477 5.728 0.723 1.00 18.81 379 PRO A CA 1
ATOM 2916 C C . PRO A 1 379 ? 32.774 6.940 -0.159 1.00 20.01 379 PRO A C 1
ATOM 2917 O O . PRO A 1 379 ? 32.648 6.869 -1.411 1.00 19.59 379 PRO A O 1
ATOM 2921 N N . ASN A 1 380 ? 33.210 8.028 0.467 1.00 19.58 380 ASN A N 1
ATOM 2922 C CA . ASN A 1 380 ? 33.582 9.268 -0.254 1.00 19.93 380 ASN A CA 1
ATOM 2923 C C . ASN A 1 380 ? 34.667 9.982 0.550 1.00 20.93 380 ASN A C 1
ATOM 2924 O O . ASN A 1 380 ? 35.099 9.459 1.573 1.00 21.41 380 ASN A O 1
ATOM 2929 N N . ARG A 1 381 ? 35.109 11.130 0.091 1.00 23.20 381 ARG A N 1
ATOM 2930 C CA . ARG A 1 381 ? 36.012 11.977 0.919 1.00 24.74 381 ARG A CA 1
ATOM 2931 C C . ARG A 1 381 ? 35.454 13.393 0.982 1.00 24.54 381 ARG A C 1
ATOM 2932 O O . ARG A 1 381 ? 36.206 14.358 1.108 1.00 22.00 381 ARG A O 1
ATOM 2940 N N . HIS A 1 382 ? 34.141 13.503 0.935 1.00 24.08 382 HIS A N 1
ATOM 2941 C CA . HIS A 1 382 ? 33.460 14.809 1.012 1.00 24.75 382 HIS A CA 1
ATOM 2942 C C . HIS A 1 382 ? 33.979 15.614 2.208 1.00 22.03 382 HIS A C 1
ATOM 2943 O O . HIS A 1 382 ? 34.282 16.787 1.978 1.00 23.13 382 HIS A O 1
ATOM 2950 N N . SER A 1 383 ? 34.112 15.024 3.409 1.00 22.61 383 SER A N 1
ATOM 2951 C CA . SER A 1 383 ? 34.548 15.713 4.654 1.00 22.83 383 SER A CA 1
ATOM 2952 C C . SER A 1 383 ? 36.023 16.142 4.590 1.00 21.87 383 SER A C 1
ATOM 2953 O O . SER A 1 383 ? 36.398 16.922 5.466 1.00 22.36 383 SER A O 1
ATOM 2956 N N . ALA A 1 384 ? 36.798 15.713 3.593 1.00 21.19 384 ALA A N 1
ATOM 2957 C CA . ALA A 1 384 ? 38.188 16.173 3.353 1.00 22.79 384 ALA A CA 1
ATOM 2958 C C . ALA A 1 384 ? 38.197 17.680 3.026 1.00 21.14 384 ALA A C 1
ATOM 2959 O O . ALA A 1 384 ? 39.191 18.366 3.287 1.00 20.02 384 ALA A O 1
ATOM 2961 N N . ALA A 1 385 ? 37.090 18.248 2.588 1.00 16.55 385 ALA A N 1
ATOM 2962 C CA . ALA A 1 385 ? 36.971 19.704 2.376 1.00 17.69 385 ALA A CA 1
ATOM 2963 C C . ALA A 1 385 ? 37.253 20.514 3.650 1.00 17.59 385 ALA A C 1
ATOM 2964 O O . ALA A 1 385 ? 37.664 21.688 3.546 1.00 19.23 385 ALA A O 1
ATOM 2966 N N . VAL A 1 386 ? 37.070 19.935 4.846 1.00 18.65 386 VAL A N 1
ATOM 2967 C CA . VAL A 1 386 ? 37.309 20.708 6.082 1.00 18.68 386 VAL A CA 1
ATOM 2968 C C . VAL A 1 386 ? 38.791 21.116 6.141 1.00 19.10 386 VAL A C 1
ATOM 2969 O O . VAL A 1 386 ? 39.081 22.126 6.781 1.00 18.51 386 VAL A O 1
ATOM 2973 N N . PHE A 1 387 ? 39.698 20.382 5.475 1.00 18.95 387 PHE A N 1
ATOM 2974 C CA . PHE A 1 387 ? 41.160 20.683 5.433 1.00 19.86 387 PHE A CA 1
ATOM 2975 C C . PHE A 1 387 ? 41.419 22.002 4.687 1.00 20.29 387 PHE A C 1
ATOM 2976 O O . PHE A 1 387 ? 42.525 22.566 4.773 1.00 19.87 387 PHE A O 1
ATOM 2984 N N . ASP A 1 388 ? 40.444 22.463 3.913 1.00 18.80 388 ASP A N 1
ATOM 2985 C CA . ASP A 1 388 ? 40.591 23.677 3.083 1.00 19.99 388 ASP A CA 1
ATOM 2986 C C . ASP A 1 388 ? 39.815 24.818 3.727 1.00 20.38 388 ASP A C 1
ATOM 2987 O O . ASP A 1 388 ? 39.780 25.901 3.141 1.00 20.39 388 ASP A O 1
ATOM 2992 N N . TRP A 1 389 ? 39.229 24.620 4.915 1.00 18.34 389 TRP A N 1
ATOM 2993 C CA . TRP A 1 389 ? 38.423 25.686 5.575 1.00 18.36 389 TRP A CA 1
ATOM 2994 C C . TRP A 1 389 ? 39.237 26.970 5.686 1.00 18.72 389 TRP A C 1
ATOM 2995 O O . TRP A 1 389 ? 38.695 28.057 5.475 1.00 17.66 389 TRP A O 1
ATOM 3006 N N . PHE A 1 390 ? 40.511 26.807 6.034 1.00 17.70 390 PHE A N 1
ATOM 3007 C CA . PHE A 1 390 ? 41.570 27.822 5.851 1.00 19.33 390 PHE A CA 1
ATOM 3008 C C . PHE A 1 390 ? 42.855 27.060 5.542 1.00 20.20 390 PHE A C 1
ATOM 3009 O O . PHE A 1 390 ? 42.933 25.842 5.741 1.00 18.45 390 PHE A O 1
ATOM 3017 N N . PRO A 1 391 ? 43.919 27.760 5.125 1.00 18.95 391 PRO A N 1
ATOM 3018 C CA . PRO A 1 391 ? 45.139 27.072 4.713 1.00 19.57 391 PRO A CA 1
ATOM 3019 C C . PRO A 1 391 ? 45.731 26.244 5.862 1.00 21.79 391 PRO A C 1
ATOM 3020 O O . PRO A 1 391 ? 45.864 26.750 6.928 1.00 19.73 391 PRO A O 1
ATOM 3024 N N . ASN A 1 392 ? 46.070 24.994 5.566 1.00 20.82 392 ASN A N 1
ATOM 3025 C CA . ASN A 1 392 ? 46.757 24.058 6.497 1.00 19.94 392 ASN A CA 1
ATOM 3026 C C . ASN A 1 392 ? 45.811 23.677 7.651 1.00 21.39 392 ASN A C 1
ATOM 3027 O O . ASN A 1 392 ? 46.301 23.220 8.687 1.00 21.44 392 ASN A O 1
ATOM 3032 N N . ALA A 1 393 ? 44.480 23.793 7.482 1.00 20.13 393 ALA A N 1
ATOM 3033 C CA . ALA A 1 393 ? 43.524 23.386 8.525 1.00 19.81 393 ALA A CA 1
ATOM 3034 C C . ALA A 1 393 ? 43.669 21.874 8.768 1.00 18.59 393 ALA A C 1
ATOM 3035 O O . ALA A 1 393 ? 43.683 21.039 7.843 1.00 19.82 393 ALA A O 1
ATOM 3037 N N . GLY A 1 394 ? 43.766 21.522 10.036 1.00 17.38 394 GLY A N 1
ATOM 3038 C CA . GLY A 1 394 ? 43.732 20.125 10.456 1.00 17.49 394 GLY A CA 1
ATOM 3039 C C . GLY A 1 394 ? 43.040 20.049 11.795 1.00 16.01 394 GLY A C 1
ATOM 3040 O O . GLY A 1 394 ? 42.651 21.115 12.324 1.00 18.88 394 GLY A O 1
ATOM 3041 N N . HIS A 1 395 ? 42.874 18.833 12.287 1.00 17.98 395 HIS A N 1
ATOM 3042 C CA . HIS A 1 395 ? 42.116 18.585 13.529 1.00 16.82 395 HIS A CA 1
ATOM 3043 C C . HIS A 1 395 ? 42.902 17.762 14.522 1.00 17.90 395 HIS A C 1
ATOM 3044 O O . HIS A 1 395 ? 43.986 17.257 14.211 1.00 19.22 395 HIS A O 1
ATOM 3051 N N . PHE A 1 396 ? 42.300 17.662 15.709 1.00 20.38 396 PHE A N 1
ATOM 3052 C CA . PHE A 1 396 ? 42.901 17.113 16.939 1.00 19.39 396 PHE A CA 1
ATOM 3053 C C . PHE A 1 396 ? 41.749 16.817 17.874 1.00 17.54 396 PHE A C 1
ATOM 3054 O O . PHE A 1 396 ? 41.277 17.718 18.522 1.00 18.63 396 PHE A O 1
ATOM 3062 N N . PHE A 1 397 ? 41.289 15.560 17.896 1.00 18.24 397 PHE A N 1
ATOM 3063 C CA . PHE A 1 397 ? 39.940 15.234 18.403 1.00 16.37 397 PHE A CA 1
ATOM 3064 C C . PHE A 1 397 ? 39.904 15.281 19.935 1.00 18.60 397 PHE A C 1
ATOM 3065 O O . PHE A 1 397 ? 40.795 14.751 20.580 1.00 20.16 397 PHE A O 1
ATOM 3073 N N . TYR A 1 398 ? 38.860 15.883 20.450 1.00 17.01 398 TYR A N 1
ATOM 3074 C CA . TYR A 1 398 ? 38.361 15.692 21.841 1.00 17.85 398 TYR A CA 1
ATOM 3075 C C . TYR A 1 398 ? 37.003 15.027 21.721 1.00 18.64 398 TYR A C 1
ATOM 3076 O O . TYR A 1 398 ? 36.041 15.709 21.327 1.00 18.77 398 TYR A O 1
ATOM 3085 N N . ALA A 1 399 ? 36.899 13.742 22.067 1.00 20.00 399 ALA A N 1
ATOM 3086 C CA . ALA A 1 399 ? 35.634 13.000 21.819 1.00 20.39 399 ALA A CA 1
ATOM 3087 C C . ALA A 1 399 ? 35.198 12.216 23.053 1.00 19.85 399 ALA A C 1
ATOM 3088 O O . ALA A 1 399 ? 35.358 11.005 23.091 1.00 23.20 399 ALA A O 1
ATOM 3090 N N . PRO A 1 400 ? 34.673 12.891 24.082 1.00 19.98 400 PRO A N 1
ATOM 3091 C CA . PRO A 1 400 ? 34.230 12.158 25.251 1.00 18.89 400 PRO A CA 1
ATOM 3092 C C . PRO A 1 400 ? 32.892 11.445 25.084 1.00 20.45 400 PRO A C 1
ATOM 3093 O O . PRO A 1 400 ? 32.012 11.888 24.375 1.00 20.49 400 PRO A O 1
ATOM 3097 N N . VAL A 1 401 ? 32.720 10.443 25.938 1.00 19.37 401 VAL A N 1
ATOM 3098 C CA . VAL A 1 401 ? 31.500 9.623 25.964 1.00 19.14 401 VAL A CA 1
ATOM 3099 C C . VAL A 1 401 ? 30.828 9.881 27.314 1.00 17.47 401 VAL A C 1
ATOM 3100 O O . VAL A 1 401 ? 31.515 10.059 28.318 1.00 20.41 401 VAL A O 1
ATOM 3104 N N . SER A 1 402 ? 29.505 9.896 27.313 1.00 19.18 402 SER A N 1
ATOM 3105 C CA . SER A 1 402 ? 28.723 10.199 28.532 1.00 22.10 402 SER A CA 1
ATOM 3106 C C . SER A 1 402 ? 27.336 9.550 28.459 1.00 22.64 402 SER A C 1
ATOM 3107 O O . SER A 1 402 ? 27.038 8.933 27.460 1.00 24.31 402 SER A O 1
ATOM 3110 N N . ALA A 1 403 ? 26.497 9.726 29.480 1.00 21.56 403 ALA A N 1
ATOM 3111 C CA . ALA A 1 403 ? 25.089 9.282 29.380 1.00 22.42 403 ALA A CA 1
ATOM 3112 C C . ALA A 1 403 ? 24.273 10.260 28.540 1.00 23.69 403 ALA A C 1
ATOM 3113 O O . ALA A 1 403 ? 24.424 11.492 28.607 1.00 23.80 403 ALA A O 1
ATOM 3115 N N . PRO A 1 404 ? 23.331 9.745 27.717 1.00 22.42 404 PRO A N 1
ATOM 3116 C CA . PRO A 1 404 ? 22.440 10.615 26.968 1.00 22.89 404 PRO A CA 1
ATOM 3117 C C . PRO A 1 404 ? 21.647 11.565 27.856 1.00 26.95 404 PRO A C 1
ATOM 3118 O O . PRO A 1 404 ? 21.002 11.164 28.869 1.00 25.47 404 PRO A O 1
ATOM 3122 N N . SER A 1 405 ? 21.690 12.820 27.443 1.00 28.14 405 SER A N 1
ATOM 3123 C CA . SER A 1 405 ? 21.154 13.942 28.231 1.00 26.65 405 SER A CA 1
ATOM 3124 C C . SER A 1 405 ? 21.181 15.169 27.349 1.00 23.22 405 SER A C 1
ATOM 3125 O O . SER A 1 405 ? 22.274 15.577 26.963 1.00 23.10 405 SER A O 1
ATOM 3128 N N . GLY A 1 406 ? 20.011 15.722 27.044 1.00 21.96 406 GLY A N 1
ATOM 3129 C CA . GLY A 1 406 ? 19.958 16.998 26.335 1.00 22.90 406 GLY A CA 1
ATOM 3130 C C . GLY A 1 406 ? 20.690 18.073 27.115 1.00 23.10 406 GLY A C 1
ATOM 3131 O O . GLY A 1 406 ? 21.451 18.832 26.528 1.00 21.82 406 GLY A O 1
ATOM 3132 N N . GLU A 1 407 ? 20.386 18.178 28.411 1.00 25.20 407 GLU A N 1
ATOM 3133 C CA . GLU A 1 407 ? 20.881 19.285 29.239 1.00 26.47 407 GLU A CA 1
ATOM 3134 C C . GLU A 1 407 ? 22.408 19.186 29.248 1.00 24.73 407 GLU A C 1
ATOM 3135 O O . GLU A 1 407 ? 23.082 20.233 29.047 1.00 25.23 407 GLU A O 1
ATOM 3141 N N . ASP A 1 408 ? 22.962 17.978 29.401 1.00 21.35 408 ASP A N 1
ATOM 3142 C CA . ASP A 1 408 ? 24.437 17.844 29.508 1.00 22.57 408 ASP A CA 1
ATOM 3143 C C . ASP A 1 408 ? 25.058 18.103 28.114 1.00 24.55 408 ASP A C 1
ATOM 3144 O O . ASP A 1 408 ? 26.145 18.701 28.060 1.00 24.64 408 ASP A O 1
ATOM 3149 N N . ALA A 1 409 ? 24.413 17.683 27.031 1.00 24.22 409 ALA A N 1
ATOM 3150 C CA . ALA A 1 409 ? 24.929 17.915 25.666 1.00 23.33 409 ALA A CA 1
ATOM 3151 C C . ALA A 1 409 ? 25.092 19.421 25.490 1.00 24.54 409 ALA A C 1
ATOM 3152 O O . ALA A 1 409 ? 26.164 19.842 25.071 1.00 23.32 409 ALA A O 1
ATOM 3154 N N . ALA A 1 410 ? 24.044 20.203 25.804 1.00 23.00 410 ALA A N 1
ATOM 3155 C CA . ALA A 1 410 ? 24.057 21.673 25.620 1.00 24.23 410 ALA A CA 1
ATOM 3156 C C . ALA A 1 410 ? 25.141 22.293 26.484 1.00 24.95 410 ALA A C 1
ATOM 3157 O O . ALA A 1 410 ? 25.768 23.228 26.029 1.00 24.18 410 ALA A O 1
ATOM 3159 N N . LYS A 1 411 ? 25.364 21.782 27.687 1.00 22.97 411 LYS A N 1
ATOM 3160 C CA . LYS A 1 411 ? 26.401 22.368 28.567 1.00 25.17 411 LYS A CA 1
ATOM 3161 C C . LYS A 1 411 ? 27.765 22.074 27.964 1.00 24.68 411 LYS A C 1
ATOM 3162 O O . LYS A 1 411 ? 28.611 23.002 27.920 1.00 23.59 411 LYS A O 1
ATOM 3164 N N . GLN A 1 412 ? 28.010 20.841 27.525 1.00 25.79 412 GLN A N 1
ATOM 3165 C CA . GLN A 1 412 ? 29.257 20.490 26.823 1.00 26.83 412 GLN A CA 1
ATOM 3166 C C . GLN A 1 412 ? 29.453 21.415 25.627 1.00 24.29 412 GLN A C 1
ATOM 3167 O O . GLN A 1 412 ? 30.561 21.949 25.464 1.00 23.13 412 GLN A O 1
ATOM 3173 N N . TYR A 1 413 ? 28.423 21.612 24.809 1.00 22.72 413 TYR A N 1
ATOM 3174 C CA . TYR A 1 413 ? 28.519 22.523 23.644 1.00 23.58 413 TYR A CA 1
ATOM 3175 C C . TYR A 1 413 ? 28.929 23.926 24.093 1.00 23.87 413 TYR A C 1
ATOM 3176 O O . TYR A 1 413 ? 29.893 24.476 23.535 1.00 24.35 413 TYR A O 1
ATOM 3185 N N . GLU A 1 414 ? 28.177 24.520 25.025 1.00 24.49 414 GLU A N 1
ATOM 3186 C CA . GLU A 1 414 ? 28.425 25.919 25.488 1.00 26.34 414 GLU A CA 1
ATOM 3187 C C . GLU A 1 414 ? 29.832 26.014 26.078 1.00 24.66 414 GLU A C 1
ATOM 3188 O O . GLU A 1 414 ? 30.538 26.942 25.748 1.00 24.98 414 GLU A O 1
ATOM 3194 N N . ASP A 1 415 ? 30.222 25.075 26.921 1.00 23.08 415 ASP A N 1
ATOM 3195 C CA . ASP A 1 415 ? 31.566 25.086 27.542 1.00 24.11 415 ASP A CA 1
ATOM 3196 C C . ASP A 1 415 ? 32.632 24.987 26.446 1.00 26.30 415 ASP A C 1
ATOM 3197 O O . ASP A 1 415 ? 33.684 25.639 26.580 1.00 24.96 415 ASP A O 1
ATOM 3202 N N . THR A 1 416 ? 32.447 24.109 25.461 1.00 24.86 416 THR A N 1
ATOM 3203 C CA . THR A 1 416 ? 33.488 23.872 24.428 1.00 22.63 416 THR A CA 1
ATOM 3204 C C . THR A 1 416 ? 33.552 25.098 23.512 1.00 23.25 416 THR A C 1
ATOM 3205 O O . THR A 1 416 ? 34.635 25.443 23.102 1.00 23.13 416 THR A O 1
ATOM 3209 N N . LYS A 1 417 ? 32.410 25.701 23.171 1.00 22.83 417 LYS A N 1
ATOM 3210 C CA . LYS A 1 417 ? 32.368 26.968 22.397 1.00 26.91 417 LYS A CA 1
ATOM 3211 C C . LYS A 1 417 ? 33.186 28.025 23.140 1.00 25.25 417 LYS A C 1
ATOM 3212 O O . LYS A 1 417 ? 33.972 28.703 22.508 1.00 24.33 417 LYS A O 1
ATOM 3218 N N . ARG A 1 418 ? 33.013 28.113 24.455 1.00 25.57 418 ARG A N 1
ATOM 3219 C CA . ARG A 1 418 ? 33.684 29.150 25.279 1.00 25.04 418 ARG A CA 1
ATOM 3220 C C . ARG A 1 418 ? 35.193 28.923 25.265 1.00 23.78 418 ARG A C 1
ATOM 3221 O O . ARG A 1 418 ? 35.916 29.891 24.956 1.00 25.29 418 ARG A O 1
ATOM 3229 N N . ILE A 1 419 ? 35.628 27.683 25.527 1.00 22.81 419 ILE A N 1
ATOM 3230 C CA . ILE A 1 419 ? 37.063 27.306 25.665 1.00 23.55 419 ILE A CA 1
ATOM 3231 C C . ILE A 1 419 ? 37.702 27.454 24.282 1.00 24.32 419 ILE A C 1
ATOM 3232 O O . ILE A 1 419 ? 38.799 28.037 24.188 1.00 23.48 419 ILE A O 1
ATOM 3237 N N . SER A 1 420 ? 37.014 27.024 23.228 1.00 21.99 420 SER A N 1
ATOM 3238 C CA . SER A 1 420 ? 37.585 27.132 21.867 1.00 22.14 420 SER A CA 1
ATOM 3239 C C . SER A 1 420 ? 37.693 28.607 21.439 1.00 22.12 420 SER A C 1
ATOM 3240 O O . SER A 1 420 ? 38.770 28.978 20.937 1.00 24.61 420 SER A O 1
ATOM 3243 N N . ASP A 1 421 ? 36.654 29.424 21.691 1.00 24.27 421 ASP A N 1
ATOM 3244 C CA . ASP A 1 421 ? 36.637 30.900 21.479 1.00 25.84 421 ASP A CA 1
ATOM 3245 C C . ASP A 1 421 ? 37.852 31.535 22.191 1.00 25.28 421 ASP A C 1
ATOM 3246 O O . ASP A 1 421 ? 38.618 32.290 21.529 1.00 25.44 421 ASP A O 1
ATOM 3251 N N . ASP A 1 422 ? 38.039 31.198 23.459 1.00 27.63 422 ASP A N 1
ATOM 3252 C CA . ASP A 1 422 ? 39.141 31.704 24.325 1.00 28.72 422 ASP A CA 1
ATOM 3253 C C . ASP A 1 422 ? 40.517 31.445 23.703 1.00 30.21 422 ASP A C 1
ATOM 3254 O O . ASP A 1 422 ? 41.413 32.313 23.900 1.00 29.23 422 ASP A O 1
ATOM 3259 N N . HIS A 1 423 ? 40.707 30.324 22.980 1.00 23.72 423 HIS A N 1
ATOM 3260 C CA . HIS A 1 423 ? 41.994 29.920 22.365 1.00 22.98 423 HIS A CA 1
ATOM 3261 C C . HIS A 1 423 ? 42.050 30.279 20.876 1.00 21.77 423 HIS A C 1
ATOM 3262 O O . HIS A 1 423 ? 43.045 29.917 20.252 1.00 24.91 423 HIS A O 1
ATOM 3269 N N . GLY A 1 424 ? 40.958 30.821 20.322 1.00 23.45 424 GLY A N 1
ATOM 3270 C CA . GLY A 1 424 ? 40.899 31.245 18.909 1.00 24.35 424 GLY A CA 1
ATOM 3271 C C . GLY A 1 424 ? 40.863 30.065 17.956 1.00 24.12 424 GLY A C 1
ATOM 3272 O O . GLY A 1 424 ? 41.527 30.137 16.870 1.00 28.79 424 GLY A O 1
ATOM 3273 N N . ILE A 1 425 ? 40.187 28.984 18.362 1.00 21.51 425 ILE A N 1
ATOM 3274 C CA . ILE A 1 425 ? 40.115 27.715 17.600 1.00 20.58 425 ILE A CA 1
ATOM 3275 C C . ILE A 1 425 ? 38.664 27.538 17.142 1.00 20.13 425 ILE A C 1
ATOM 3276 O O . ILE A 1 425 ? 37.750 27.615 17.956 1.00 21.13 425 ILE A O 1
ATOM 3281 N N . ASP A 1 426 ? 38.487 27.185 15.879 1.00 20.40 426 ASP A N 1
ATOM 3282 C CA . ASP A 1 426 ? 37.143 26.907 15.324 1.00 20.62 426 ASP A CA 1
ATOM 3283 C C . ASP A 1 426 ? 36.677 25.528 15.810 1.00 20.23 426 ASP A C 1
ATOM 3284 O O . ASP A 1 426 ? 37.505 24.589 15.843 1.00 20.31 426 ASP A O 1
ATOM 3289 N N . TYR A 1 427 ? 35.395 25.435 16.119 1.00 19.60 427 TYR A N 1
ATOM 3290 C CA . TYR A 1 427 ? 34.755 24.272 16.784 1.00 19.58 427 TYR A CA 1
ATOM 3291 C C . TYR A 1 427 ? 33.714 23.654 15.889 1.00 18.96 427 TYR A C 1
ATOM 3292 O O . TYR A 1 427 ? 32.661 24.242 15.701 1.00 19.14 427 TYR A O 1
ATOM 3301 N N . LEU A 1 428 ? 34.028 22.490 15.348 1.00 18.64 428 LEU A N 1
ATOM 3302 C CA . LEU A 1 428 ? 33.088 21.671 14.583 1.00 18.14 428 LEU A CA 1
ATOM 3303 C C . LEU A 1 428 ? 32.596 20.595 15.547 1.00 18.85 428 LEU A C 1
ATOM 3304 O O . LEU A 1 428 ? 33.421 19.953 16.210 1.00 19.31 428 LEU A O 1
ATOM 3309 N N . ALA A 1 429 ? 31.290 20.466 15.667 1.00 19.31 429 ALA A N 1
ATOM 3310 C CA . ALA A 1 429 ? 30.704 19.665 16.755 1.00 19.77 429 ALA A CA 1
ATOM 3311 C C . ALA A 1 429 ? 29.794 18.625 16.146 1.00 22.48 429 ALA A C 1
ATOM 3312 O O . ALA A 1 429 ? 29.008 18.954 15.221 1.00 21.19 429 ALA A O 1
ATOM 3314 N N . GLN A 1 430 ? 29.897 17.400 16.637 1.00 21.39 430 GLN A N 1
ATOM 3315 C CA . GLN A 1 430 ? 28.862 16.399 16.344 1.00 25.66 430 GLN A CA 1
ATOM 3316 C C . GLN A 1 430 ? 28.465 15.770 17.681 1.00 23.44 430 GLN A C 1
ATOM 3317 O O . GLN A 1 430 ? 29.328 15.542 18.534 1.00 29.18 430 GLN A O 1
ATOM 3323 N N . PHE A 1 431 ? 27.198 15.473 17.833 1.00 22.08 431 PHE A N 1
ATOM 3324 C CA . PHE A 1 431 ? 26.732 14.655 18.973 1.00 22.37 431 PHE A CA 1
ATOM 3325 C C . PHE A 1 431 ? 26.044 13.442 18.384 1.00 22.89 431 PHE A C 1
ATOM 3326 O O . PHE A 1 431 ? 25.368 13.553 17.380 1.00 23.38 431 PHE A O 1
ATOM 3334 N N . ILE A 1 432 ? 26.285 12.285 18.985 1.00 24.31 432 ILE A N 1
ATOM 3335 C CA . ILE A 1 432 ? 25.673 11.005 18.519 1.00 21.95 432 ILE A CA 1
ATOM 3336 C C . ILE A 1 432 ? 25.219 10.268 19.780 1.00 23.22 432 ILE A C 1
ATOM 3337 O O . ILE A 1 432 ? 26.054 10.117 20.716 1.00 25.36 432 ILE A O 1
ATOM 3342 N N . ILE A 1 433 ? 23.975 9.805 19.784 1.00 23.02 433 ILE A N 1
ATOM 3343 C CA . ILE A 1 433 ? 23.582 8.649 20.641 1.00 23.33 433 ILE A CA 1
ATOM 3344 C C . ILE A 1 433 ? 23.810 7.358 19.816 1.00 23.93 433 ILE A C 1
ATOM 3345 O O . ILE A 1 433 ? 23.139 7.171 18.824 1.00 25.10 433 ILE A O 1
ATOM 3350 N N . GLY A 1 434 ? 24.779 6.527 20.210 1.00 21.30 434 GLY A N 1
ATOM 3351 C CA . GLY A 1 434 ? 25.089 5.267 19.523 1.00 21.19 434 GLY A CA 1
ATOM 3352 C C . GLY A 1 434 ? 23.954 4.311 19.671 1.00 20.87 434 GLY A C 1
ATOM 3353 O O . GLY A 1 434 ? 23.339 3.964 18.689 1.00 23.04 434 GLY A O 1
ATOM 3354 N N . LEU A 1 435 ? 23.686 3.889 20.904 1.00 21.51 435 LEU A N 1
ATOM 3355 C CA . LEU A 1 435 ? 22.486 3.099 21.243 1.00 19.74 435 LEU A CA 1
ATOM 3356 C C . LEU A 1 435 ? 22.047 3.511 22.658 1.00 18.40 435 LEU A C 1
ATOM 3357 O O . LEU A 1 435 ? 20.922 4.029 22.797 1.00 20.40 435 LEU A O 1
ATOM 3362 N N . ARG A 1 436 ? 22.957 3.449 23.635 1.00 17.66 436 ARG A N 1
ATOM 3363 C CA . ARG A 1 436 ? 22.665 3.903 25.020 1.00 17.69 436 ARG A CA 1
ATOM 3364 C C . ARG A 1 436 ? 23.676 4.935 25.489 1.00 18.72 436 ARG A C 1
ATOM 3365 O O . ARG A 1 436 ? 23.473 5.461 26.583 1.00 20.88 436 ARG A O 1
ATOM 3373 N N . GLU A 1 437 ? 24.640 5.279 24.658 1.00 19.30 437 GLU A N 1
ATOM 3374 C CA . GLU A 1 437 ? 25.727 6.184 25.096 1.00 19.18 437 GLU A CA 1
ATOM 3375 C C . GLU A 1 437 ? 25.690 7.414 24.226 1.00 23.06 437 GLU A C 1
ATOM 3376 O O . GLU A 1 437 ? 25.238 7.308 23.060 1.00 25.31 437 GLU A O 1
ATOM 3382 N N . MET A 1 438 ? 26.206 8.522 24.769 1.00 22.93 438 MET A N 1
ATOM 3383 C CA . MET A 1 438 ? 26.290 9.780 23.997 1.00 22.17 438 MET A CA 1
ATOM 3384 C C . MET A 1 438 ? 27.766 10.109 23.791 1.00 22.77 438 MET A C 1
ATOM 3385 O O . MET A 1 438 ? 28.547 10.145 24.733 1.00 21.26 438 MET A O 1
ATOM 3390 N N . HIS A 1 439 ? 28.121 10.365 22.532 1.00 23.03 439 HIS A N 1
ATOM 3391 C CA . HIS A 1 439 ? 29.398 10.969 22.142 1.00 21.35 439 HIS A CA 1
ATOM 3392 C C . HIS A 1 439 ? 29.244 12.455 21.836 1.00 22.32 439 HIS A C 1
ATOM 3393 O O . HIS A 1 439 ? 28.268 12.882 21.165 1.00 21.16 439 HIS A O 1
ATOM 3400 N N . HIS A 1 440 ? 30.218 13.205 22.303 1.00 21.98 440 HIS A N 1
ATOM 3401 C CA . HIS A 1 440 ? 30.492 14.595 21.900 1.00 21.30 440 HIS A CA 1
ATOM 3402 C C . HIS A 1 440 ? 31.753 14.553 21.067 1.00 23.39 440 HIS A C 1
ATOM 3403 O O . HIS A 1 440 ? 32.810 14.212 21.603 1.00 22.99 440 HIS A O 1
ATOM 3410 N N . ILE A 1 441 ? 31.659 14.814 19.775 1.00 22.87 441 ILE A N 1
ATOM 3411 C CA . ILE A 1 441 ? 32.876 14.908 18.928 1.00 23.73 441 ILE A CA 1
ATOM 3412 C C . ILE A 1 441 ? 33.219 16.391 18.717 1.00 21.47 441 ILE A C 1
ATOM 3413 O O . ILE A 1 441 ? 32.434 17.127 18.128 1.00 23.08 441 ILE A O 1
ATOM 3418 N N . CYS A 1 442 ? 34.301 16.841 19.321 1.00 19.83 442 CYS A N 1
ATOM 3419 C CA . CYS A 1 442 ? 34.879 18.189 19.145 1.00 17.70 442 CYS A CA 1
ATOM 3420 C C . CYS A 1 442 ? 35.995 18.035 18.133 1.00 17.58 442 CYS A C 1
ATOM 3421 O O . CYS A 1 442 ? 37.036 17.400 18.439 1.00 18.46 442 CYS A O 1
ATOM 3424 N N . LEU A 1 443 ? 35.722 18.485 16.932 1.00 18.68 443 LEU A N 1
ATOM 3425 C CA . LEU A 1 443 ? 36.702 18.517 15.829 1.00 18.55 443 LEU A CA 1
ATOM 3426 C C . LEU A 1 443 ? 37.147 19.959 15.723 1.00 18.57 443 LEU A C 1
ATOM 3427 O O . LEU A 1 443 ? 36.434 20.808 15.156 1.00 18.17 443 LEU A O 1
ATOM 3432 N N . PRO A 1 444 ? 38.289 20.323 16.318 1.00 16.48 444 PRO A N 1
ATOM 3433 C CA . PRO A 1 444 ? 38.778 21.677 16.168 1.00 19.87 444 PRO A CA 1
ATOM 3434 C C . PRO A 1 444 ? 39.491 21.785 14.817 1.00 19.66 444 PRO A C 1
ATOM 3435 O O . PRO A 1 444 ? 40.001 20.759 14.347 1.00 20.12 444 PRO A O 1
ATOM 3439 N N . LEU A 1 445 ? 39.467 22.965 14.223 1.00 20.18 445 LEU A N 1
ATOM 3440 C CA . LEU A 1 445 ? 40.309 23.284 13.052 1.00 19.13 445 LEU A CA 1
ATOM 3441 C C . LEU A 1 445 ? 41.341 24.318 13.459 1.00 19.79 445 LEU A C 1
ATOM 3442 O O . LEU A 1 445 ? 40.981 25.400 13.954 1.00 21.29 445 LEU A O 1
ATOM 3447 N N . TYR A 1 446 ? 42.588 23.920 13.344 1.00 19.46 446 TYR A N 1
ATOM 3448 C CA . TYR A 1 446 ? 43.737 24.810 13.649 1.00 19.33 446 TYR A CA 1
ATOM 3449 C C . TYR A 1 446 ? 44.725 24.802 12.490 1.00 19.02 446 TYR A C 1
ATOM 3450 O O . TYR A 1 446 ? 44.676 23.939 11.629 1.00 19.77 446 TYR A O 1
ATOM 3459 N N . ASP A 1 447 ? 45.673 25.750 12.501 1.00 20.14 447 ASP A N 1
ATOM 3460 C CA . ASP A 1 447 ? 46.701 25.857 11.443 1.00 20.39 447 ASP A CA 1
ATOM 3461 C C . ASP A 1 447 ? 47.837 24.908 11.784 1.00 21.09 447 ASP A C 1
ATOM 3462 O O . ASP A 1 447 ? 48.662 25.246 12.676 1.00 20.83 447 ASP A O 1
ATOM 3467 N N . THR A 1 448 ? 47.937 23.780 11.074 1.00 19.34 448 THR A N 1
ATOM 3468 C CA . THR A 1 448 ? 48.882 22.697 11.409 1.00 20.05 448 THR A CA 1
ATOM 3469 C C . THR A 1 448 ? 50.312 23.196 11.215 1.00 24.37 448 THR A C 1
ATOM 3470 O O . THR A 1 448 ? 51.205 22.576 11.808 1.00 26.76 448 THR A O 1
ATOM 3474 N N . ALA A 1 449 ? 50.524 24.217 10.374 1.00 22.30 449 ALA A N 1
ATOM 3475 C CA . ALA A 1 449 ? 51.874 24.738 10.031 1.00 25.35 449 ALA A CA 1
ATOM 3476 C C . ALA A 1 449 ? 52.361 25.766 11.057 1.00 27.32 449 ALA A C 1
ATOM 3477 O O . ALA A 1 449 ? 53.551 26.121 10.994 1.00 29.21 449 ALA A O 1
ATOM 3479 N N . ASP A 1 450 ? 51.513 26.249 11.969 1.00 25.59 450 ASP A N 1
ATOM 3480 C CA . ASP A 1 450 ? 51.800 27.436 12.810 1.00 24.25 450 ASP A CA 1
ATOM 3481 C C . ASP A 1 450 ? 52.035 26.987 14.246 1.00 25.15 450 ASP A C 1
ATOM 3482 O O . ASP A 1 450 ? 51.097 26.562 14.917 1.00 23.33 450 ASP A O 1
ATOM 3487 N N . PRO A 1 451 ? 53.277 27.103 14.788 1.00 25.48 451 PRO A N 1
ATOM 3488 C CA . PRO A 1 451 ? 53.528 26.652 16.157 1.00 26.05 451 PRO A CA 1
ATOM 3489 C C . PRO A 1 451 ? 52.623 27.269 17.236 1.00 25.34 451 PRO A C 1
ATOM 3490 O O . PRO A 1 451 ? 52.298 26.584 18.216 1.00 24.31 451 PRO A O 1
ATOM 3494 N N . ALA A 1 452 ? 52.217 28.529 17.083 1.00 25.89 452 ALA A N 1
ATOM 3495 C CA . ALA A 1 452 ? 51.324 29.197 18.060 1.00 24.55 452 ALA A CA 1
ATOM 3496 C C . ALA A 1 452 ? 49.966 28.500 18.023 1.00 23.51 452 ALA A C 1
ATOM 3497 O O . ALA A 1 452 ? 49.355 28.323 19.085 1.00 22.06 452 ALA A O 1
ATOM 3499 N N . SER A 1 453 ? 49.493 28.134 16.839 1.00 21.46 453 SER A N 1
ATOM 3500 C CA . SER A 1 453 ? 48.158 27.506 16.667 1.00 21.96 453 SER A CA 1
ATOM 3501 C C . SER A 1 453 ? 48.223 26.076 17.226 1.00 22.37 453 SER A C 1
ATOM 3502 O O . SER A 1 453 ? 47.252 25.659 17.892 1.00 22.50 453 SER A O 1
ATOM 3505 N N . ARG A 1 454 ? 49.338 25.382 16.998 1.00 22.62 454 ARG A N 1
ATOM 3506 C CA . ARG A 1 454 ? 49.567 24.031 17.568 1.00 20.95 454 ARG A CA 1
ATOM 3507 C C . ARG A 1 454 ? 49.451 24.166 19.099 1.00 22.59 454 ARG A C 1
ATOM 3508 O O . ARG A 1 454 ? 48.734 23.381 19.747 1.00 21.76 454 ARG A O 1
ATOM 3516 N N . LYS A 1 455 ? 50.116 25.147 19.702 1.00 22.92 455 LYS A N 1
ATOM 3517 C CA . LYS A 1 455 ? 50.162 25.238 21.190 1.00 24.73 455 LYS A CA 1
ATOM 3518 C C . LYS A 1 455 ? 48.774 25.571 21.733 1.00 24.03 455 LYS A C 1
ATOM 3519 O O . LYS A 1 455 ? 48.352 24.948 22.743 1.00 25.72 455 LYS A O 1
ATOM 3525 N N . GLU A 1 456 ? 48.050 26.477 21.078 1.00 22.24 456 GLU A N 1
ATOM 3526 C CA . GLU A 1 456 ? 46.696 26.870 21.505 1.00 23.79 456 GLU A CA 1
ATOM 3527 C C . GLU A 1 456 ? 45.815 25.624 21.450 1.00 23.54 456 GLU A C 1
ATOM 3528 O O . GLU A 1 456 ? 45.035 25.426 22.365 1.00 21.17 456 GLU A O 1
ATOM 3534 N N . THR A 1 457 ? 45.954 24.829 20.393 1.00 20.99 457 THR A N 1
ATOM 3535 C CA . THR A 1 457 ? 45.112 23.621 20.222 1.00 20.31 457 THR A CA 1
ATOM 3536 C C . THR A 1 457 ? 45.419 22.599 21.307 1.00 20.39 457 THR A C 1
ATOM 3537 O O . THR A 1 457 ? 44.483 22.036 21.886 1.00 21.89 457 THR A O 1
ATOM 3541 N N . LEU A 1 458 ? 46.700 22.341 21.552 1.00 19.92 458 LEU A N 1
ATOM 3542 C CA . LEU A 1 458 ? 47.090 21.399 22.610 1.00 20.67 458 LEU A CA 1
ATOM 3543 C C . LEU A 1 458 ? 46.630 21.924 23.966 1.00 22.95 458 LEU A C 1
ATOM 3544 O O . LEU A 1 458 ? 46.043 21.123 24.742 1.00 22.66 458 LEU A O 1
ATOM 3549 N N . ASP A 1 459 ? 46.917 23.185 24.305 1.00 20.41 459 ASP A N 1
ATOM 3550 C CA . ASP A 1 459 ? 46.485 23.742 25.614 1.00 22.86 459 ASP A CA 1
ATOM 3551 C C . ASP A 1 459 ? 44.970 23.652 25.767 1.00 21.40 459 ASP A C 1
ATOM 3552 O O . ASP A 1 459 ? 44.500 23.267 26.858 1.00 22.47 459 ASP A O 1
ATOM 3557 N N . MET A 1 460 ? 44.228 24.044 24.724 1.00 20.33 460 MET A N 1
ATOM 3558 C CA . MET A 1 460 ? 42.752 23.989 24.725 1.00 19.65 460 MET A CA 1
ATOM 3559 C C . MET A 1 460 ? 42.314 22.557 25.040 1.00 20.72 460 MET A C 1
ATOM 3560 O O . MET A 1 460 ? 41.473 22.346 25.910 1.00 19.53 460 MET A O 1
ATOM 3565 N N . THR A 1 461 ? 42.866 21.589 24.325 1.00 21.63 461 THR A N 1
ATOM 3566 C CA . THR A 1 461 ? 42.433 20.179 24.435 1.00 19.72 461 THR A CA 1
ATOM 3567 C C . THR A 1 461 ? 42.766 19.628 25.825 1.00 20.14 461 THR A C 1
ATOM 3568 O O . THR A 1 461 ? 41.941 18.903 26.385 1.00 21.40 461 THR A O 1
ATOM 3572 N N . ARG A 1 462 ? 43.946 19.917 26.370 1.00 18.79 462 ARG A N 1
ATOM 3573 C CA . ARG A 1 462 ? 44.244 19.408 27.726 1.00 20.11 462 ARG A CA 1
ATOM 3574 C C . ARG A 1 462 ? 43.266 19.987 28.737 1.00 21.45 462 ARG A C 1
ATOM 3575 O O . ARG A 1 462 ? 42.926 19.245 29.714 1.00 21.78 462 ARG A O 1
ATOM 3583 N N . GLU A 1 463 ? 42.816 21.238 28.578 1.00 20.54 463 GLU A N 1
ATOM 3584 C CA . GLU A 1 463 ? 41.795 21.820 29.482 1.00 23.03 463 GLU A CA 1
ATOM 3585 C C . GLU A 1 463 ? 40.437 21.132 29.233 1.00 20.59 463 GLU A C 1
ATOM 3586 O O . GLU A 1 463 ? 39.722 20.836 30.196 1.00 22.20 463 GLU A O 1
ATOM 3592 N N . LEU A 1 464 ? 40.086 20.838 27.982 1.00 19.87 464 LEU A N 1
ATOM 3593 C CA . LEU A 1 464 ? 38.839 20.086 27.700 1.00 20.59 464 LEU A CA 1
ATOM 3594 C C . LEU A 1 464 ? 38.865 18.724 28.403 1.00 20.39 464 LEU A C 1
ATOM 3595 O O . LEU A 1 464 ? 37.825 18.360 29.044 1.00 20.75 464 LEU A O 1
ATOM 3600 N N . ILE A 1 465 ? 39.982 17.988 28.328 1.00 18.78 465 ILE A N 1
ATOM 3601 C CA . ILE A 1 465 ? 40.118 16.657 28.965 1.00 19.19 465 ILE A CA 1
ATOM 3602 C C . ILE A 1 465 ? 39.952 16.856 30.486 1.00 21.07 465 ILE A C 1
ATOM 3603 O O . ILE A 1 465 ? 39.177 16.149 31.116 1.00 23.95 465 ILE A O 1
ATOM 3608 N N . ARG A 1 466 ? 40.629 17.858 31.041 1.00 20.52 466 ARG A N 1
ATOM 3609 C CA . ARG A 1 466 ? 40.544 18.127 32.511 1.00 26.98 466 ARG A CA 1
ATOM 3610 C C . ARG A 1 466 ? 39.108 18.428 32.900 1.00 25.88 466 ARG A C 1
ATOM 3611 O O . ARG A 1 466 ? 38.616 17.815 33.865 1.00 28.97 466 ARG A O 1
ATOM 3619 N N . ALA A 1 467 ? 38.428 19.303 32.171 1.00 26.71 467 ALA A N 1
ATOM 3620 C CA . ALA A 1 467 ? 37.055 19.725 32.522 1.00 30.63 467 ALA A CA 1
ATOM 3621 C C . ALA A 1 467 ? 36.089 18.552 32.316 1.00 30.40 467 ALA A C 1
ATOM 3622 O O . ALA A 1 467 ? 35.232 18.323 33.179 1.00 27.73 467 ALA A O 1
ATOM 3624 N N . GLY A 1 468 ? 36.226 17.825 31.214 1.00 25.67 468 GLY A N 1
ATOM 3625 C CA . GLY A 1 468 ? 35.445 16.608 30.949 1.00 24.82 468 GLY A CA 1
ATOM 3626 C C . GLY A 1 468 ? 35.580 15.632 32.115 1.00 25.13 468 GLY A C 1
ATOM 3627 O O . GLY A 1 468 ? 34.553 15.212 32.650 1.00 25.37 468 GLY A O 1
ATOM 3628 N N . ALA A 1 469 ? 36.804 15.279 32.509 1.00 26.28 469 ALA A N 1
ATOM 3629 C CA . ALA A 1 469 ? 37.038 14.287 33.587 1.00 24.30 469 ALA A CA 1
ATOM 3630 C C . ALA A 1 469 ? 36.317 14.726 34.870 1.00 27.75 469 ALA A C 1
ATOM 3631 O O . ALA A 1 469 ? 35.745 13.855 35.568 1.00 27.27 469 ALA A O 1
ATOM 3633 N N . GLU A 1 470 ? 36.391 16.007 35.223 1.00 29.62 470 GLU A N 1
ATOM 3634 C CA . GLU A 1 470 ? 35.768 16.532 36.465 1.00 31.65 470 GLU A CA 1
ATOM 3635 C C . GLU A 1 470 ? 34.246 16.331 36.396 1.00 29.64 470 GLU A C 1
ATOM 3636 O O . GLU A 1 470 ? 33.612 16.166 37.439 1.00 29.31 470 GLU A O 1
ATOM 3642 N N . GLU A 1 471 ? 33.670 16.277 35.206 1.00 26.41 471 GLU A N 1
ATOM 3643 C CA . GLU A 1 471 ? 32.211 16.063 35.037 1.00 28.80 471 GLU A CA 1
ATOM 3644 C C . GLU A 1 471 ? 31.884 14.586 34.753 1.00 24.33 471 GLU A C 1
ATOM 3645 O O . GLU A 1 471 ? 30.712 14.304 34.494 1.00 26.57 471 GLU A O 1
ATOM 3651 N N . GLY A 1 472 ? 32.867 13.672 34.767 1.00 23.53 472 GLY A N 1
ATOM 3652 C CA . GLY A 1 472 ? 32.616 12.247 34.514 1.00 24.78 472 GLY A CA 1
ATOM 3653 C C . GLY A 1 472 ? 32.537 11.893 33.044 1.00 25.20 472 GLY A C 1
ATOM 3654 O O . GLY A 1 472 ? 31.930 10.855 32.732 1.00 25.34 472 GLY A O 1
ATOM 3655 N N . TYR A 1 473 ? 33.102 12.726 32.172 1.00 22.12 473 TYR A N 1
ATOM 3656 C CA . TYR A 1 473 ? 33.095 12.525 30.696 1.00 24.69 473 TYR A CA 1
ATOM 3657 C C . TYR A 1 473 ? 34.488 12.063 30.281 1.00 24.00 473 TYR A C 1
ATOM 3658 O O . TYR A 1 473 ? 35.461 12.785 30.533 1.00 25.73 473 TYR A O 1
ATOM 3667 N N . GLY A 1 474 ? 34.566 10.844 29.784 1.00 25.17 474 GLY A N 1
ATOM 3668 C CA . GLY A 1 474 ? 35.837 10.168 29.551 1.00 23.58 474 GLY A CA 1
ATOM 3669 C C . GLY A 1 474 ? 36.098 10.043 28.066 1.00 21.39 474 GLY A C 1
ATOM 3670 O O . GLY A 1 474 ? 35.174 9.845 27.279 1.00 22.59 474 GLY A O 1
ATOM 3671 N N . ILE A 1 475 ? 37.353 10.134 27.745 1.00 21.65 475 ILE A N 1
ATOM 3672 C CA . ILE A 1 475 ? 37.849 10.075 26.345 1.00 24.21 475 ILE A CA 1
ATOM 3673 C C . ILE A 1 475 ? 38.175 8.614 26.082 1.00 22.22 475 ILE A C 1
ATOM 3674 O O . ILE A 1 475 ? 38.857 8.013 26.915 1.00 25.20 475 ILE A O 1
ATOM 3679 N N . TYR A 1 476 ? 37.816 8.063 24.940 1.00 23.45 476 TYR A N 1
ATOM 3680 C CA . TYR A 1 476 ? 38.145 6.643 24.655 1.00 22.05 476 TYR A CA 1
ATOM 3681 C C . TYR A 1 476 ? 38.960 6.504 23.366 1.00 22.80 476 TYR A C 1
ATOM 3682 O O . TYR A 1 476 ? 39.164 5.396 22.969 1.00 23.40 476 TYR A O 1
ATOM 3691 N N . ARG A 1 477 ? 39.461 7.596 22.815 1.00 18.53 477 ARG A N 1
ATOM 3692 C CA . ARG A 1 477 ? 40.372 7.567 21.642 1.00 18.55 477 ARG A CA 1
ATOM 3693 C C . ARG A 1 477 ? 41.132 8.884 21.692 1.00 19.09 477 ARG A C 1
ATOM 3694 O O . ARG A 1 477 ? 40.508 9.920 21.883 1.00 19.69 477 ARG A O 1
ATOM 3702 N N . ALA A 1 478 ? 42.442 8.841 21.597 1.00 19.22 478 ALA A N 1
ATOM 3703 C CA . ALA A 1 478 ? 43.196 10.095 21.762 1.00 20.32 478 ALA A CA 1
ATOM 3704 C C . ALA A 1 478 ? 44.506 10.069 20.987 1.00 19.41 478 ALA A C 1
ATOM 3705 O O . ALA A 1 478 ? 45.156 9.031 20.893 1.00 20.46 478 ALA A O 1
ATOM 3707 N N . HIS A 1 479 ? 44.921 11.256 20.569 1.00 18.81 479 HIS A N 1
ATOM 3708 C CA . HIS A 1 479 ? 46.230 11.522 19.961 1.00 18.91 479 HIS A CA 1
ATOM 3709 C C . HIS A 1 479 ? 47.352 10.997 20.865 1.00 17.97 479 HIS A C 1
ATOM 3710 O O . HIS A 1 479 ? 47.245 11.084 22.137 1.00 18.76 479 HIS A O 1
ATOM 3717 N N . ASN A 1 480 ? 48.401 10.493 20.239 1.00 18.47 480 ASN A N 1
ATOM 3718 C CA . ASN A 1 480 ? 49.692 10.147 20.900 1.00 20.47 480 ASN A CA 1
ATOM 3719 C C . ASN A 1 480 ? 50.013 11.135 22.030 1.00 22.03 480 ASN A C 1
ATOM 3720 O O . ASN A 1 480 ? 50.342 10.683 23.152 1.00 20.98 480 ASN A O 1
ATOM 3725 N N . VAL A 1 481 ? 49.963 12.444 21.772 1.00 20.32 481 VAL A N 1
ATOM 3726 C CA . VAL A 1 481 ? 50.491 13.436 22.759 1.00 19.29 481 VAL A CA 1
ATOM 3727 C C . VAL A 1 481 ? 49.582 13.492 23.980 1.00 20.06 481 VAL A C 1
ATOM 3728 O O . VAL A 1 481 ? 50.010 13.966 25.024 1.00 20.45 481 VAL A O 1
ATOM 3732 N N . LEU A 1 482 ? 48.321 13.076 23.845 1.00 20.47 482 LEU A N 1
ATOM 3733 C CA . LEU A 1 482 ? 47.303 13.120 24.935 1.00 19.84 482 LEU A CA 1
ATOM 3734 C C . LEU A 1 482 ? 47.231 11.817 25.732 1.00 20.17 482 LEU A C 1
ATOM 3735 O O . LEU A 1 482 ? 46.495 11.786 26.768 1.00 19.83 482 LEU A O 1
ATOM 3740 N N . ALA A 1 483 ? 47.896 10.753 25.276 1.00 22.44 483 ALA A N 1
ATOM 3741 C CA . ALA A 1 483 ? 47.692 9.367 25.785 1.00 21.37 483 ALA A CA 1
ATOM 3742 C C . ALA A 1 483 ? 47.884 9.332 27.306 1.00 19.46 483 ALA A C 1
ATOM 3743 O O . ALA A 1 483 ? 47.067 8.798 28.010 1.00 19.79 483 ALA A O 1
ATOM 3745 N N . ASP A 1 484 ? 48.953 9.921 27.807 1.00 20.80 484 ASP A N 1
ATOM 3746 C CA . ASP A 1 484 ? 49.235 9.745 29.245 1.00 23.51 484 ASP A CA 1
ATOM 3747 C C . ASP A 1 484 ? 48.182 10.492 30.047 1.00 20.87 484 ASP A C 1
ATOM 3748 O O . ASP A 1 484 ? 47.720 9.989 31.132 1.00 21.82 484 ASP A O 1
ATOM 3753 N N . GLN A 1 485 ? 47.846 11.713 29.611 1.00 20.01 485 GLN A N 1
ATOM 3754 C CA . GLN A 1 485 ? 46.851 12.521 30.343 1.00 19.53 485 GLN A CA 1
ATOM 3755 C C . GLN A 1 485 ? 45.518 11.753 30.357 1.00 17.83 485 GLN A C 1
ATOM 3756 O O . GLN A 1 485 ? 44.846 11.635 31.411 1.00 19.20 485 GLN A O 1
ATOM 3762 N N . VAL A 1 486 ? 45.103 11.265 29.211 1.00 18.60 486 VAL A N 1
ATOM 3763 C CA . VAL A 1 486 ? 43.795 10.547 29.143 1.00 18.91 486 VAL A CA 1
ATOM 3764 C C . VAL A 1 486 ? 43.888 9.253 29.975 1.00 18.88 486 VAL A C 1
ATOM 3765 O O . VAL A 1 486 ? 42.991 8.972 30.767 1.00 22.00 486 VAL A O 1
ATOM 3769 N N . ALA A 1 487 ? 44.964 8.476 29.860 1.00 21.17 487 ALA A N 1
ATOM 3770 C CA . ALA A 1 487 ? 45.104 7.216 30.618 1.00 19.37 487 ALA A CA 1
ATOM 3771 C C . ALA A 1 487 ? 44.970 7.559 32.101 1.00 21.15 487 ALA A C 1
ATOM 3772 O O . ALA A 1 487 ? 44.317 6.816 32.846 1.00 20.92 487 ALA A O 1
ATOM 3774 N N . GLU A 1 488 ? 45.525 8.689 32.509 1.00 20.09 488 GLU A N 1
ATOM 3775 C CA . GLU A 1 488 ? 45.555 9.086 33.945 1.00 21.12 488 GLU A CA 1
ATOM 3776 C C . GLU A 1 488 ? 44.150 9.435 34.429 1.00 20.37 488 GLU A C 1
ATOM 3777 O O . GLU A 1 488 ? 43.872 9.316 35.632 1.00 21.97 488 GLU A O 1
ATOM 3783 N N . THR A 1 489 ? 43.228 9.767 33.544 1.00 20.55 489 THR A N 1
ATOM 3784 C CA . THR A 1 489 ? 41.831 10.048 33.996 1.00 21.18 489 THR A CA 1
ATOM 3785 C C . THR A 1 489 ? 41.086 8.776 34.411 1.00 20.97 489 THR A C 1
ATOM 3786 O O . THR A 1 489 ? 40.106 8.900 35.186 1.00 19.06 489 THR A O 1
ATOM 3790 N N . TYR A 1 490 ? 41.530 7.603 33.992 1.00 20.29 490 TYR A N 1
ATOM 3791 C CA . TYR A 1 490 ? 40.886 6.313 34.365 1.00 20.01 490 TYR A CA 1
ATOM 3792 C C . TYR A 1 490 ? 41.464 5.847 35.699 1.00 19.79 490 TYR A C 1
ATOM 3793 O O . TYR A 1 490 ? 42.157 4.827 35.775 1.00 18.68 490 TYR A O 1
ATOM 3802 N N . SER A 1 491 ? 41.232 6.656 36.724 1.00 20.86 491 SER A N 1
ATOM 3803 C CA . SER A 1 491 ? 42.044 6.629 37.970 1.00 22.02 491 SER A CA 1
ATOM 3804 C C . SER A 1 491 ? 41.477 5.669 39.010 1.00 22.44 491 SER A C 1
ATOM 3805 O O . SER A 1 491 ? 42.138 5.505 40.049 1.00 21.29 491 SER A O 1
ATOM 3808 N N . PHE A 1 492 ? 40.325 5.051 38.772 1.00 20.09 492 PHE A N 1
ATOM 3809 C CA . PHE A 1 492 ? 39.725 4.119 39.770 1.00 20.01 492 PHE A CA 1
ATOM 3810 C C . PHE A 1 492 ? 40.797 3.179 40.322 1.00 20.83 492 PHE A C 1
ATOM 3811 O O . PHE A 1 492 ? 41.547 2.537 39.548 1.00 19.33 492 PHE A O 1
ATOM 3819 N N . ASN A 1 493 ? 40.816 3.068 41.652 1.00 19.29 493 ASN A N 1
ATOM 3820 C CA . ASN A 1 493 ? 41.701 2.161 42.394 1.00 21.37 493 ASN A CA 1
ATOM 3821 C C . ASN A 1 493 ? 43.157 2.332 41.943 1.00 21.29 493 ASN A C 1
ATOM 3822 O O . ASN A 1 493 ? 43.811 1.348 41.528 1.00 21.36 493 ASN A O 1
ATOM 3827 N N . ASN A 1 494 ? 43.662 3.582 42.009 1.00 21.40 494 ASN A N 1
ATOM 3828 C CA . ASN A 1 494 ? 45.091 3.850 41.747 1.00 23.30 494 ASN A CA 1
ATOM 3829 C C . ASN A 1 494 ? 45.437 3.363 40.334 1.00 22.12 494 ASN A C 1
ATOM 3830 O O . ASN A 1 494 ? 46.450 2.661 40.170 1.00 20.38 494 ASN A O 1
ATOM 3835 N N . HIS A 1 495 ? 44.531 3.601 39.384 1.00 21.23 495 HIS A N 1
ATOM 3836 C CA . HIS A 1 495 ? 44.772 3.317 37.947 1.00 21.72 495 HIS A CA 1
ATOM 3837 C C . HIS A 1 495 ? 44.926 1.807 37.721 1.00 20.27 495 HIS A C 1
ATOM 3838 O O . HIS A 1 495 ? 45.802 1.372 36.912 1.00 21.24 495 HIS A O 1
ATOM 3845 N N . ILE A 1 496 ? 44.051 1.010 38.359 1.00 20.83 496 ILE A N 1
ATOM 3846 C CA . ILE A 1 496 ? 44.116 -0.470 38.214 1.00 19.33 496 ILE A CA 1
ATOM 3847 C C . ILE A 1 496 ? 43.968 -0.832 36.726 1.00 20.51 496 ILE A C 1
ATOM 3848 O O . ILE A 1 496 ? 44.559 -1.806 36.329 1.00 20.67 496 ILE A O 1
ATOM 3853 N N . GLN A 1 497 ? 43.260 -0.030 35.930 1.00 20.86 497 GLN A N 1
ATOM 3854 C CA . GLN A 1 497 ? 43.095 -0.306 34.486 1.00 22.81 497 GLN A CA 1
ATOM 3855 C C . GLN A 1 497 ? 44.452 -0.265 33.812 1.00 22.49 497 GLN A C 1
ATOM 3856 O O . GLN A 1 497 ? 44.836 -1.269 33.165 1.00 21.98 497 GLN A O 1
ATOM 3862 N N . ARG A 1 498 ? 45.151 0.871 33.947 1.00 23.14 498 ARG A N 1
ATOM 3863 C CA . ARG A 1 498 ? 46.510 1.032 33.376 1.00 25.04 498 ARG A CA 1
ATOM 3864 C C . ARG A 1 498 ? 47.407 -0.094 33.876 1.00 24.17 498 ARG A C 1
ATOM 3865 O O . ARG A 1 498 ? 48.187 -0.635 33.089 1.00 23.64 498 ARG A O 1
ATOM 3873 N N . ARG A 1 499 ? 47.412 -0.365 35.172 1.00 19.38 499 ARG A N 1
ATOM 3874 C CA . ARG A 1 499 ? 48.306 -1.397 35.745 1.00 22.39 499 ARG A CA 1
ATOM 3875 C C . ARG A 1 499 ? 47.970 -2.787 35.151 1.00 20.15 499 ARG A C 1
ATOM 3876 O O . ARG A 1 499 ? 48.874 -3.564 34.986 1.00 21.77 499 ARG A O 1
ATOM 3884 N N . SER A 1 500 ? 46.721 -3.083 34.844 1.00 20.67 500 SER A N 1
ATOM 3885 C CA . SER A 1 500 ? 46.313 -4.363 34.256 1.00 20.82 500 SER A CA 1
ATOM 3886 C C . SER A 1 500 ? 46.745 -4.377 32.790 1.00 18.90 500 SER A C 1
ATOM 3887 O O . SER A 1 500 ? 47.309 -5.369 32.354 1.00 21.96 500 SER A O 1
ATOM 3890 N N . HIS A 1 501 ? 46.628 -3.261 32.101 1.00 21.01 501 HIS A N 1
ATOM 3891 C CA . HIS A 1 501 ? 47.130 -3.148 30.707 1.00 20.86 501 HIS A CA 1
ATOM 3892 C C . HIS A 1 501 ? 48.610 -3.456 30.721 1.00 21.51 501 HIS A C 1
ATOM 3893 O O . HIS A 1 501 ? 49.053 -4.207 29.833 1.00 24.44 501 HIS A O 1
ATOM 3900 N N . GLU A 1 502 ? 49.335 -2.857 31.662 1.00 21.08 502 GLU A N 1
ATOM 3901 C CA . GLU A 1 502 ? 50.807 -3.021 31.788 1.00 24.30 502 GLU A CA 1
ATOM 3902 C C . GLU A 1 502 ? 51.172 -4.491 32.039 1.00 23.14 502 GLU A C 1
ATOM 3903 O O . GLU A 1 502 ? 52.190 -4.970 31.537 1.00 21.71 502 GLU A O 1
ATOM 3909 N N . ARG A 1 503 ? 50.440 -5.181 32.911 1.00 24.61 503 ARG A N 1
ATOM 3910 C CA . ARG A 1 503 ? 50.709 -6.623 33.172 1.00 24.73 503 ARG A CA 1
ATOM 3911 C C . ARG A 1 503 ? 50.538 -7.448 31.900 1.00 23.58 503 ARG A C 1
ATOM 3912 O O . ARG A 1 503 ? 51.378 -8.308 31.631 1.00 25.71 503 ARG A O 1
ATOM 3920 N N . ILE A 1 504 ? 49.503 -7.165 31.132 1.00 20.87 504 ILE A N 1
ATOM 3921 C CA . ILE A 1 504 ? 49.273 -7.863 29.838 1.00 22.65 504 ILE A CA 1
ATOM 3922 C C . ILE A 1 504 ? 50.416 -7.509 28.871 1.00 23.32 504 ILE A C 1
ATOM 3923 O O . ILE A 1 504 ? 50.931 -8.419 28.177 1.00 22.35 504 ILE A O 1
ATOM 3928 N N . LYS A 1 505 ? 50.761 -6.222 28.815 1.00 23.34 505 LYS A N 1
ATOM 3929 C CA . LYS A 1 505 ? 51.843 -5.702 27.947 1.00 21.32 505 LYS A CA 1
ATOM 3930 C C . LYS A 1 505 ? 53.124 -6.493 28.224 1.00 21.96 505 LYS A C 1
ATOM 3931 O O . LYS A 1 505 ? 53.747 -6.938 27.260 1.00 23.01 505 LYS A O 1
ATOM 3937 N N . ASP A 1 506 ? 53.500 -6.641 29.477 1.00 19.28 506 ASP A N 1
ATOM 3938 C CA . ASP A 1 506 ? 54.802 -7.256 29.828 1.00 21.91 506 ASP A CA 1
ATOM 3939 C C . ASP A 1 506 ? 54.702 -8.769 29.603 1.00 23.94 506 ASP A C 1
ATOM 3940 O O . ASP A 1 506 ? 55.731 -9.361 29.283 1.00 28.39 506 ASP A O 1
ATOM 3945 N N . ALA A 1 507 ? 53.499 -9.335 29.672 1.00 25.35 507 ALA A N 1
ATOM 3946 C CA . ALA A 1 507 ? 53.227 -10.763 29.408 1.00 26.21 507 ALA A CA 1
ATOM 3947 C C . ALA A 1 507 ? 53.436 -11.037 27.922 1.00 25.19 507 ALA A C 1
ATOM 3948 O O . ALA A 1 507 ? 54.129 -11.997 27.583 1.00 25.07 507 ALA A O 1
ATOM 3950 N N . LEU A 1 508 ? 52.884 -10.175 27.077 1.00 22.55 508 LEU A N 1
ATOM 3951 C CA . LEU A 1 508 ? 52.825 -10.441 25.639 1.00 23.97 508 LEU A CA 1
ATOM 3952 C C . LEU A 1 508 ? 54.007 -9.810 24.919 1.00 23.85 508 LEU A C 1
ATOM 3953 O O . LEU A 1 508 ? 54.231 -10.192 23.743 1.00 20.60 508 LEU A O 1
ATOM 3958 N N . ASP A 1 509 ? 54.686 -8.864 25.543 1.00 24.13 509 ASP A N 1
ATOM 3959 C CA . ASP A 1 509 ? 55.797 -8.129 24.890 1.00 23.84 509 ASP A CA 1
ATOM 3960 C C . ASP A 1 509 ? 56.891 -7.914 25.930 1.00 23.37 509 ASP A C 1
ATOM 3961 O O . ASP A 1 509 ? 57.125 -6.798 26.385 1.00 21.19 509 ASP A O 1
ATOM 3966 N N . PRO A 1 510 ? 57.596 -8.990 26.340 1.00 25.42 510 PRO A N 1
ATOM 3967 C CA . PRO A 1 510 ? 58.545 -8.889 27.446 1.00 26.25 510 PRO A CA 1
ATOM 3968 C C . PRO A 1 510 ? 59.684 -7.914 27.162 1.00 24.60 510 PRO A C 1
ATOM 3969 O O . PRO A 1 510 ? 60.189 -7.379 28.099 1.00 25.72 510 PRO A O 1
ATOM 3973 N N . ASN A 1 511 ? 60.102 -7.768 25.890 1.00 22.65 511 ASN A N 1
ATOM 3974 C CA . ASN A 1 511 ? 61.190 -6.832 25.545 1.00 23.34 511 ASN A CA 1
ATOM 3975 C C . ASN A 1 511 ? 60.629 -5.418 25.288 1.00 22.77 511 ASN A C 1
ATOM 3976 O O . ASN A 1 511 ? 61.430 -4.501 25.038 1.00 24.65 511 ASN A O 1
ATOM 3981 N N . GLY A 1 512 ? 59.305 -5.229 25.311 1.00 20.49 512 GLY A N 1
ATOM 3982 C CA . GLY A 1 512 ? 58.679 -3.896 25.208 1.00 20.76 512 GLY A CA 1
ATOM 3983 C C . GLY A 1 512 ? 59.010 -3.210 23.878 1.00 21.44 512 GLY A C 1
ATOM 3984 O O . GLY A 1 512 ? 59.290 -2.017 23.875 1.00 24.06 512 GLY A O 1
ATOM 3985 N N . ILE A 1 513 ? 58.895 -3.940 22.772 1.00 21.26 513 ILE A N 1
ATOM 3986 C CA . ILE A 1 513 ? 59.236 -3.501 21.403 1.00 21.74 513 ILE A CA 1
ATOM 3987 C C . ILE A 1 513 ? 58.052 -2.769 20.778 1.00 23.28 513 ILE A C 1
ATOM 3988 O O . ILE A 1 513 ? 58.309 -1.877 19.969 1.00 23.49 513 ILE A O 1
ATOM 3993 N N . LEU A 1 514 ? 56.819 -3.204 21.019 1.00 20.32 514 LEU A N 1
ATOM 3994 C CA . LEU A 1 514 ? 55.688 -2.608 20.253 1.00 21.47 514 LEU A CA 1
ATOM 3995 C C . LEU A 1 514 ? 55.261 -1.256 20.825 1.00 21.28 514 LEU A C 1
ATOM 3996 O O . LEU A 1 514 ? 54.837 -1.219 22.019 1.00 20.58 514 LEU A O 1
ATOM 4001 N N . ASN A 1 515 ? 55.371 -0.213 19.980 1.00 20.99 515 ASN A N 1
ATOM 4002 C CA . ASN A 1 515 ? 54.882 1.185 20.134 1.00 19.35 515 ASN A CA 1
ATOM 4003 C C . ASN A 1 515 ? 54.658 1.507 21.600 1.00 17.96 515 ASN A C 1
ATOM 4004 O O . ASN A 1 515 ? 53.555 1.625 22.073 1.00 20.03 515 ASN A O 1
ATOM 4009 N N . PRO A 1 516 ? 55.749 1.645 22.357 1.00 19.44 516 PRO A N 1
ATOM 4010 C CA . PRO A 1 516 ? 55.632 1.879 23.784 1.00 20.00 516 PRO A CA 1
ATOM 4011 C C . PRO A 1 516 ? 54.820 3.151 24.084 1.00 20.05 516 PRO A C 1
ATOM 4012 O O . PRO A 1 516 ? 55.043 4.169 23.472 1.00 20.09 516 PRO A O 1
ATOM 4016 N N . GLY A 1 517 ? 53.967 3.091 25.094 1.00 18.38 517 GLY A N 1
ATOM 4017 C CA . GLY A 1 517 ? 53.164 4.237 25.528 1.00 18.04 517 GLY A CA 1
ATOM 4018 C C . GLY A 1 517 ? 51.816 4.339 24.840 1.00 19.60 517 GLY A C 1
ATOM 4019 O O . GLY A 1 517 ? 51.054 5.241 25.206 1.00 20.91 517 GLY A O 1
ATOM 4020 N N . LYS A 1 518 ? 51.544 3.494 23.845 1.00 20.77 518 LYS A N 1
ATOM 4021 C CA . LYS A 1 518 ? 50.216 3.559 23.183 1.00 18.69 518 LYS A CA 1
ATOM 4022 C C . LYS A 1 518 ? 49.149 3.483 24.260 1.00 19.04 518 LYS A C 1
ATOM 4023 O O . LYS A 1 518 ? 49.225 2.567 25.045 1.00 17.30 518 LYS A O 1
ATOM 4029 N N . SER A 1 519 ? 48.141 4.366 24.255 1.00 18.87 519 SER A N 1
ATOM 4030 C CA . SER A 1 519 ? 47.034 4.357 25.253 1.00 18.00 519 SER A CA 1
ATOM 4031 C C . SER A 1 519 ? 47.604 4.412 26.660 1.00 18.59 519 SER A C 1
ATOM 4032 O O . SER A 1 519 ? 46.850 4.126 27.609 1.00 20.50 519 SER A O 1
ATOM 4035 N N . GLY A 1 520 ? 48.780 4.998 26.798 1.00 21.07 520 GLY A N 1
ATOM 4036 C CA . GLY A 1 520 ? 49.438 5.154 28.106 1.00 20.72 520 GLY A CA 1
ATOM 4037 C C . GLY A 1 520 ? 49.975 3.844 28.655 1.00 21.24 520 GLY A C 1
ATOM 4038 O O . GLY A 1 520 ? 50.130 3.735 29.907 1.00 22.22 520 GLY A O 1
ATOM 4039 N N . ILE A 1 521 ? 50.144 2.841 27.791 1.00 20.75 521 ILE A N 1
ATOM 4040 C CA . ILE A 1 521 ? 50.635 1.483 28.178 1.00 20.08 521 ILE A CA 1
ATOM 4041 C C . ILE A 1 521 ? 52.135 1.415 27.935 1.00 19.92 521 ILE A C 1
ATOM 4042 O O . ILE A 1 521 ? 52.586 1.245 26.767 1.00 18.81 521 ILE A O 1
ATOM 4047 N N . TRP A 1 522 ? 52.899 1.501 29.016 1.00 20.61 522 TRP A N 1
ATOM 4048 C CA . TRP A 1 522 ? 54.374 1.553 28.933 1.00 21.62 522 TRP A CA 1
ATOM 4049 C C . TRP A 1 522 ? 54.933 0.211 29.379 1.00 21.61 522 TRP A C 1
ATOM 4050 O O . TRP A 1 522 ? 54.506 -0.341 30.383 1.00 21.66 522 TRP A O 1
ATOM 4061 N N . PRO A 1 523 ? 55.879 -0.359 28.622 1.00 22.87 523 PRO A N 1
ATOM 4062 C CA . PRO A 1 523 ? 56.535 -1.595 29.010 1.00 21.96 523 PRO A CA 1
ATOM 4063 C C . PRO A 1 523 ? 57.467 -1.352 30.194 1.00 23.71 523 PRO A C 1
ATOM 4064 O O . PRO A 1 523 ? 57.906 -0.219 30.417 1.00 22.66 523 PRO A O 1
ATOM 4068 N N . GLU A 1 524 ? 57.664 -2.423 30.959 1.00 23.33 524 GLU A N 1
ATOM 4069 C CA . GLU A 1 524 ? 58.425 -2.402 32.230 1.00 27.34 524 GLU A CA 1
ATOM 4070 C C . GLU A 1 524 ? 59.770 -1.686 32.056 1.00 24.99 524 GLU A C 1
ATOM 4071 O O . GLU A 1 524 ? 60.112 -0.905 32.965 1.00 25.41 524 GLU A O 1
ATOM 4077 N N . ARG A 1 525 ? 60.455 -1.843 30.912 1.00 23.49 525 ARG A N 1
ATOM 4078 C CA . ARG A 1 525 ? 61.821 -1.278 30.759 1.00 24.66 525 ARG A CA 1
ATOM 4079 C C . ARG A 1 525 ? 61.752 0.266 30.727 1.00 25.00 525 ARG A C 1
ATOM 4080 O O . ARG A 1 525 ? 62.778 0.910 31.045 1.00 25.50 525 ARG A O 1
ATOM 4088 N N . LEU A 1 526 ? 60.616 0.885 30.407 1.00 22.37 526 LEU A N 1
ATOM 4089 C CA . LEU A 1 526 ? 60.471 2.362 30.359 1.00 23.86 526 LEU A CA 1
ATOM 4090 C C . LEU A 1 526 ? 59.682 2.926 31.542 1.00 25.09 526 LEU A C 1
ATOM 4091 O O . LEU A 1 526 ? 59.554 4.139 31.586 1.00 26.78 526 LEU A O 1
ATOM 4096 N N . ARG A 1 527 ? 59.174 2.101 32.442 1.00 25.71 527 ARG A N 1
ATOM 4097 C CA . ARG A 1 527 ? 58.427 2.581 33.656 1.00 25.32 527 ARG A CA 1
ATOM 4098 C C . ARG A 1 527 ? 59.370 2.883 34.831 1.00 30.93 527 ARG A C 1
ATOM 4099 O O . ARG A 1 527 ? 60.445 2.310 34.957 1.00 36.87 527 ARG A O 1
ATOM 4107 N N . PHE B 1 3 ? 38.756 -33.278 56.574 1.00 41.54 3 PHE B N 1
ATOM 4108 C CA . PHE B 1 3 ? 38.380 -32.507 55.343 1.00 41.05 3 PHE B CA 1
ATOM 4109 C C . PHE B 1 3 ? 38.069 -33.499 54.232 1.00 39.90 3 PHE B C 1
ATOM 4110 O O . PHE B 1 3 ? 38.757 -34.484 54.079 1.00 34.34 3 PHE B O 1
ATOM 4118 N N . ARG B 1 4 ? 36.994 -33.276 53.508 1.00 36.22 4 ARG B N 1
ATOM 4119 C CA . ARG B 1 4 ? 36.525 -34.321 52.584 1.00 36.65 4 ARG B CA 1
ATOM 4120 C C . ARG B 1 4 ? 37.602 -34.558 51.517 1.00 32.43 4 ARG B C 1
ATOM 4121 O O . ARG B 1 4 ? 37.726 -35.702 51.084 1.00 35.88 4 ARG B O 1
ATOM 4129 N N . THR B 1 5 ? 38.305 -33.517 51.069 1.00 38.06 5 THR B N 1
ATOM 4130 C CA . THR B 1 5 ? 39.402 -33.604 50.049 1.00 37.48 5 THR B CA 1
ATOM 4131 C C . THR B 1 5 ? 40.449 -32.516 50.389 1.00 34.60 5 THR B C 1
ATOM 4132 O O . THR B 1 5 ? 40.067 -31.600 51.166 1.00 31.08 5 THR B O 1
ATOM 4136 N N . LEU B 1 6 ? 41.731 -32.677 50.016 1.00 33.40 6 LEU B N 1
ATOM 4137 C CA . LEU B 1 6 ? 42.767 -31.594 50.170 1.00 28.84 6 LEU B CA 1
ATOM 4138 C C . LEU B 1 6 ? 43.461 -31.331 48.838 1.00 27.69 6 LEU B C 1
ATOM 4139 O O . LEU B 1 6 ? 43.789 -32.266 48.091 1.00 29.22 6 LEU B O 1
ATOM 4144 N N . PRO B 1 7 ? 43.782 -30.045 48.567 1.00 26.25 7 PRO B N 1
ATOM 4145 C CA . PRO B 1 7 ? 44.470 -29.688 47.343 1.00 29.71 7 PRO B CA 1
ATOM 4146 C C . PRO B 1 7 ? 45.917 -30.176 47.470 1.00 32.43 7 PRO B C 1
ATOM 4147 O O . PRO B 1 7 ? 46.495 -30.072 48.556 1.00 29.19 7 PRO B O 1
ATOM 4151 N N . ASP B 1 8 ? 46.442 -30.703 46.363 1.00 35.11 8 ASP B N 1
ATOM 4152 C CA . ASP B 1 8 ? 47.837 -31.187 46.237 1.00 35.29 8 ASP B CA 1
ATOM 4153 C C . ASP B 1 8 ? 48.772 -30.095 46.765 1.00 40.62 8 ASP B C 1
ATOM 4154 O O . ASP B 1 8 ? 48.590 -28.897 46.411 1.00 39.48 8 ASP B O 1
ATOM 4156 N N . GLY B 1 9 ? 49.711 -30.483 47.625 1.00 37.23 9 GLY B N 1
ATOM 4157 C CA . GLY B 1 9 ? 50.732 -29.571 48.161 1.00 38.61 9 GLY B CA 1
ATOM 4158 C C . GLY B 1 9 ? 50.311 -28.944 49.479 1.00 39.88 9 GLY B C 1
ATOM 4159 O O . GLY B 1 9 ? 51.152 -28.245 50.062 1.00 38.91 9 GLY B O 1
ATOM 4160 N N . VAL B 1 10 ? 49.069 -29.160 49.939 1.00 32.34 10 VAL B N 1
ATOM 4161 C CA . VAL B 1 10 ? 48.541 -28.490 51.164 1.00 30.48 10 VAL B CA 1
ATOM 4162 C C . VAL B 1 10 ? 48.228 -29.535 52.225 1.00 32.73 10 VAL B C 1
ATOM 4163 O O . VAL B 1 10 ? 47.374 -30.405 51.971 1.00 29.07 10 VAL B O 1
ATOM 4167 N N . SER B 1 11 ? 48.915 -29.448 53.370 1.00 34.67 11 SER B N 1
ATOM 4168 C CA . SER B 1 11 ? 48.743 -30.363 54.523 1.00 34.68 11 SER B CA 1
ATOM 4169 C C . SER B 1 11 ? 47.405 -30.061 55.182 1.00 32.10 11 SER B C 1
ATOM 4170 O O . SER B 1 11 ? 46.923 -28.949 54.987 1.00 32.18 11 SER B O 1
ATOM 4173 N N . ALA B 1 12 ? 46.853 -31.005 55.947 1.00 30.74 12 ALA B N 1
ATOM 4174 C CA . ALA B 1 12 ? 45.669 -30.809 56.817 1.00 32.88 12 ALA B CA 1
ATOM 4175 C C . ALA B 1 12 ? 45.884 -29.623 57.760 1.00 31.53 12 ALA B C 1
ATOM 4176 O O . ALA B 1 12 ? 44.942 -28.857 57.946 1.00 29.44 12 ALA B O 1
ATOM 4178 N N . GLU B 1 13 ? 47.059 -29.483 58.381 1.00 31.65 13 GLU B N 1
ATOM 4179 C CA . GLU B 1 13 ? 47.343 -28.360 59.315 1.00 35.28 13 GLU B CA 1
ATOM 4180 C C . GLU B 1 13 ? 47.287 -27.013 58.565 1.00 32.13 13 GLU B C 1
ATOM 4181 O O . GLU B 1 13 ? 46.770 -26.060 59.138 1.00 34.92 13 GLU B O 1
ATOM 4187 N N . GLN B 1 14 ? 47.895 -26.916 57.378 1.00 32.15 14 GLN B N 1
ATOM 4188 C CA . GLN B 1 14 ? 47.942 -25.668 56.563 1.00 32.36 14 GLN B CA 1
ATOM 4189 C C . GLN B 1 14 ? 46.507 -25.347 56.122 1.00 30.88 14 GLN B C 1
ATOM 4190 O O . GLN B 1 14 ? 46.042 -24.175 56.281 1.00 32.01 14 GLN B O 1
ATOM 4196 N N . PHE B 1 15 ? 45.779 -26.362 55.665 1.00 29.68 15 PHE B N 1
ATOM 4197 C CA . PHE B 1 15 ? 44.370 -26.149 55.266 1.00 25.80 15 PHE B CA 1
ATOM 4198 C C . PHE B 1 15 ? 43.570 -25.612 56.456 1.00 27.18 15 PHE B C 1
ATOM 4199 O O . PHE B 1 15 ? 42.761 -24.700 56.303 1.00 26.56 15 PHE B O 1
ATOM 4207 N N . ALA B 1 16 ? 43.750 -26.209 57.632 1.00 26.68 16 ALA B N 1
ATOM 4208 C CA . ALA B 1 16 ? 43.002 -25.835 58.853 1.00 28.83 16 ALA B CA 1
ATOM 4209 C C . ALA B 1 16 ? 43.330 -24.379 59.225 1.00 27.62 16 ALA B C 1
ATOM 4210 O O . ALA B 1 16 ? 42.437 -23.636 59.652 1.00 31.38 16 ALA B O 1
ATOM 4212 N N . ASN B 1 17 ? 44.582 -23.973 59.050 1.00 31.99 17 ASN B N 1
ATOM 4213 C CA . ASN B 1 17 ? 44.996 -22.576 59.331 1.00 30.52 17 ASN B CA 1
ATOM 4214 C C . ASN B 1 17 ? 44.288 -21.639 58.348 1.00 27.51 17 ASN B C 1
ATOM 4215 O O . ASN B 1 17 ? 43.786 -20.609 58.787 1.00 29.44 17 ASN B O 1
ATOM 4220 N N . ALA B 1 18 ? 44.255 -21.985 57.056 1.00 27.41 18 ALA B N 1
ATOM 4221 C CA . ALA B 1 18 ? 43.555 -21.181 56.028 1.00 26.37 18 ALA B CA 1
ATOM 4222 C C . ALA B 1 18 ? 42.070 -21.063 56.396 1.00 24.28 18 ALA B C 1
ATOM 4223 O O . ALA B 1 18 ? 41.522 -19.947 56.393 1.00 24.75 18 ALA B O 1
ATOM 4225 N N . ILE B 1 19 ? 41.424 -22.179 56.733 1.00 25.56 19 ILE B N 1
ATOM 4226 C CA . ILE B 1 19 ? 39.991 -22.207 57.142 1.00 26.91 19 ILE B CA 1
ATOM 4227 C C . ILE B 1 19 ? 39.795 -21.285 58.348 1.00 27.77 19 ILE B C 1
ATOM 4228 O O . ILE B 1 19 ? 38.803 -20.548 58.376 1.00 25.20 19 ILE B O 1
ATOM 4233 N N . SER B 1 20 ? 40.734 -21.293 59.295 1.00 28.39 20 SER B N 1
ATOM 4234 C CA . SER B 1 20 ? 40.686 -20.412 60.493 1.00 30.15 20 SER B CA 1
ATOM 4235 C C . SER B 1 20 ? 40.760 -18.928 60.063 1.00 25.12 20 SER B C 1
ATOM 4236 O O . SER B 1 20 ? 39.943 -18.126 60.560 1.00 27.20 20 SER B O 1
ATOM 4239 N N . GLU B 1 21 ? 41.603 -18.583 59.083 1.00 28.30 21 GLU B N 1
ATOM 4240 C CA . GLU B 1 21 ? 41.730 -17.171 58.609 1.00 25.49 21 GLU B CA 1
ATOM 4241 C C . GLU B 1 21 ? 40.491 -16.776 57.791 1.00 23.92 21 GLU B C 1
ATOM 4242 O O . GLU B 1 21 ? 39.936 -15.669 58.015 1.00 23.87 21 GLU B O 1
ATOM 4248 N N . PHE B 1 22 ? 39.992 -17.659 56.912 1.00 24.72 22 PHE B N 1
ATOM 4249 C CA . PHE B 1 22 ? 38.720 -17.390 56.213 1.00 22.62 22 PHE B CA 1
ATOM 4250 C C . PHE B 1 22 ? 37.618 -17.115 57.248 1.00 24.49 22 PHE B C 1
ATOM 4251 O O . PHE B 1 22 ? 36.862 -16.178 57.090 1.00 23.92 22 PHE B O 1
ATOM 4259 N N . SER B 1 23 ? 37.527 -17.952 58.291 1.00 25.61 23 SER B N 1
ATOM 4260 C CA . SER B 1 23 ? 36.476 -17.861 59.331 1.00 27.44 23 SER B CA 1
ATOM 4261 C C . SER B 1 23 ? 36.582 -16.548 60.102 1.00 25.99 23 SER B C 1
ATOM 4262 O O . SER B 1 23 ? 35.554 -15.903 60.306 1.00 26.49 23 SER B O 1
ATOM 4265 N N . GLU B 1 24 ? 37.792 -16.219 60.538 1.00 28.19 24 GLU B N 1
ATOM 4266 C CA . GLU B 1 24 ? 38.112 -14.987 61.321 1.00 29.80 24 GLU B CA 1
ATOM 4267 C C . GLU B 1 24 ? 37.707 -13.750 60.510 1.00 27.36 24 GLU B C 1
ATOM 4268 O O . GLU B 1 24 ? 37.161 -12.834 61.075 1.00 31.31 24 GLU B O 1
ATOM 4274 N N . THR B 1 25 ? 37.949 -13.738 59.191 1.00 25.69 25 THR B N 1
ATOM 4275 C CA . THR B 1 25 ? 37.814 -12.499 58.385 1.00 26.60 25 THR B CA 1
ATOM 4276 C C . THR B 1 25 ? 36.411 -12.383 57.792 1.00 24.97 25 THR B C 1
ATOM 4277 O O . THR B 1 25 ? 35.898 -11.257 57.780 1.00 31.31 25 THR B O 1
ATOM 4281 N N . ILE B 1 26 ? 35.813 -13.501 57.354 1.00 27.00 26 ILE B N 1
ATOM 4282 C CA . ILE B 1 26 ? 34.493 -13.584 56.658 1.00 28.58 26 ILE B CA 1
ATOM 4283 C C . ILE B 1 26 ? 33.400 -13.789 57.690 1.00 25.02 26 ILE B C 1
ATOM 4284 O O . ILE B 1 26 ? 32.301 -13.250 57.496 1.00 27.37 26 ILE B O 1
ATOM 4289 N N . GLY B 1 27 ? 33.711 -14.482 58.774 1.00 27.17 27 GLY B N 1
ATOM 4290 C CA . GLY B 1 27 ? 32.697 -15.011 59.703 1.00 26.49 27 GLY B CA 1
ATOM 4291 C C . GLY B 1 27 ? 32.598 -16.527 59.592 1.00 24.32 27 GLY B C 1
ATOM 4292 O O . GLY B 1 27 ? 32.517 -17.049 58.446 1.00 23.98 27 GLY B O 1
ATOM 4293 N N . SER B 1 28 ? 32.565 -17.247 60.723 1.00 23.23 28 SER B N 1
ATOM 4294 C CA . SER B 1 28 ? 32.530 -18.727 60.754 1.00 22.16 28 SER B CA 1
ATOM 4295 C C . SER B 1 28 ? 31.190 -19.232 60.186 1.00 20.46 28 SER B C 1
ATOM 4296 O O . SER B 1 28 ? 31.140 -20.396 59.761 1.00 26.85 28 SER B O 1
ATOM 4299 N N . GLU B 1 29 ? 30.137 -18.426 60.162 1.00 22.62 29 GLU B N 1
ATOM 4300 C CA . GLU B 1 29 ? 28.829 -18.905 59.645 1.00 23.25 29 GLU B CA 1
ATOM 4301 C C . GLU B 1 29 ? 28.944 -19.090 58.121 1.00 24.01 29 GLU B C 1
ATOM 4302 O O . GLU B 1 29 ? 28.071 -19.806 57.546 1.00 21.98 29 GLU B O 1
ATOM 4308 N N . TYR B 1 30 ? 29.971 -18.499 57.488 1.00 21.54 30 TYR B N 1
ATOM 4309 C CA . TYR B 1 30 ? 30.036 -18.421 55.992 1.00 20.80 30 TYR B CA 1
ATOM 4310 C C . TYR B 1 30 ? 31.166 -19.265 55.391 1.00 21.56 30 TYR B C 1
ATOM 4311 O O . TYR B 1 30 ? 31.458 -19.151 54.138 1.00 23.36 30 TYR B O 1
ATOM 4320 N N . VAL B 1 31 ? 31.826 -20.064 56.214 1.00 19.94 31 VAL B N 1
ATOM 4321 C CA . VAL B 1 31 ? 32.896 -21.001 55.797 1.00 21.77 31 VAL B CA 1
ATOM 4322 C C . VAL B 1 31 ? 32.428 -22.415 56.152 1.00 23.84 31 VAL B C 1
ATOM 4323 O O . VAL B 1 31 ? 32.211 -22.732 57.363 1.00 22.84 31 VAL B O 1
ATOM 4327 N N . ARG B 1 32 ? 32.132 -23.210 55.148 1.00 19.10 32 ARG B N 1
ATOM 4328 C CA . ARG B 1 32 ? 31.493 -24.529 55.356 1.00 21.06 32 ARG B CA 1
ATOM 4329 C C . ARG B 1 32 ? 32.434 -25.653 54.948 1.00 21.41 32 ARG B C 1
ATOM 4330 O O . ARG B 1 32 ? 32.893 -25.698 53.763 1.00 18.20 32 ARG B O 1
ATOM 4338 N N . VAL B 1 33 ? 32.630 -26.584 55.875 1.00 20.36 33 VAL B N 1
ATOM 4339 C CA . VAL B 1 33 ? 33.428 -27.811 55.601 1.00 20.91 33 VAL B CA 1
ATOM 4340 C C . VAL B 1 33 ? 32.609 -29.086 55.803 1.00 20.11 33 VAL B C 1
ATOM 4341 O O . VAL B 1 33 ? 33.167 -30.141 55.577 1.00 23.01 33 VAL B O 1
ATOM 4345 N N . ASP B 1 34 ? 31.345 -28.978 56.173 1.00 21.21 34 ASP B N 1
ATOM 4346 C CA . ASP B 1 34 ? 30.501 -30.162 56.479 1.00 21.38 34 ASP B CA 1
ATOM 4347 C C . ASP B 1 34 ? 30.163 -30.840 55.162 1.00 20.79 34 ASP B C 1
ATOM 4348 O O . ASP B 1 34 ? 29.780 -30.138 54.215 1.00 21.88 34 ASP B O 1
ATOM 4353 N N . GLU B 1 35 ? 30.249 -32.164 55.147 1.00 21.71 35 GLU B N 1
ATOM 4354 C CA . GLU B 1 35 ? 29.970 -32.969 53.937 1.00 21.27 35 GLU B CA 1
ATOM 4355 C C . GLU B 1 35 ? 28.558 -32.612 53.441 1.00 19.82 35 GLU B C 1
ATOM 4356 O O . GLU B 1 35 ? 28.341 -32.537 52.219 1.00 19.28 35 GLU B O 1
ATOM 4362 N N . ALA B 1 36 ? 27.616 -32.389 54.343 1.00 18.53 36 ALA B N 1
ATOM 4363 C CA . ALA B 1 36 ? 26.211 -32.119 53.946 1.00 19.97 36 ALA B CA 1
ATOM 4364 C C . ALA B 1 36 ? 26.150 -30.895 53.038 1.00 20.56 36 ALA B C 1
ATOM 4365 O O . ALA B 1 36 ? 25.316 -30.867 52.123 1.00 23.11 36 ALA B O 1
ATOM 4367 N N . THR B 1 37 ? 26.950 -29.872 53.318 1.00 18.68 37 THR B N 1
ATOM 4368 C CA . THR B 1 37 ? 26.911 -28.613 52.532 1.00 20.16 37 THR B CA 1
ATOM 4369 C C . THR B 1 37 ? 27.829 -28.762 51.325 1.00 19.69 37 THR B C 1
ATOM 4370 O O . THR B 1 37 ? 27.403 -28.484 50.215 1.00 20.13 37 THR B O 1
ATOM 4374 N N . VAL B 1 38 ? 29.064 -29.196 51.527 1.00 20.38 38 VAL B N 1
ATOM 4375 C CA . VAL B 1 38 ? 30.070 -29.216 50.434 1.00 21.25 38 VAL B CA 1
ATOM 4376 C C . VAL B 1 38 ? 29.569 -30.177 49.350 1.00 19.45 38 VAL B C 1
ATOM 4377 O O . VAL B 1 38 ? 29.794 -29.865 48.162 1.00 21.00 38 VAL B O 1
ATOM 4381 N N . SER B 1 39 ? 29.003 -31.329 49.725 1.00 21.42 39 SER B N 1
ATOM 4382 C CA . SER B 1 39 ? 28.422 -32.368 48.815 1.00 22.74 39 SER B CA 1
ATOM 4383 C C . SER B 1 39 ? 27.506 -31.700 47.776 1.00 21.82 39 SER B C 1
ATOM 4384 O O . SER B 1 39 ? 27.466 -32.166 46.589 1.00 20.29 39 SER B O 1
ATOM 4387 N N . GLU B 1 40 ? 26.767 -30.685 48.186 1.00 19.91 40 GLU B N 1
ATOM 4388 C CA . GLU B 1 40 ? 25.735 -30.040 47.329 1.00 20.20 40 GLU B CA 1
ATOM 4389 C C . GLU B 1 40 ? 26.453 -29.358 46.149 1.00 18.39 40 GLU B C 1
ATOM 4390 O O . GLU B 1 40 ? 25.782 -29.048 45.154 1.00 18.95 40 GLU B O 1
ATOM 4396 N N . TYR B 1 41 ? 27.754 -29.043 46.283 1.00 17.39 41 TYR B N 1
ATOM 4397 C CA . TYR B 1 41 ? 28.525 -28.325 45.235 1.00 19.07 41 TYR B CA 1
ATOM 4398 C C . TYR B 1 41 ? 29.358 -29.296 44.396 1.00 18.67 41 TYR B C 1
ATOM 4399 O O . TYR B 1 41 ? 30.152 -28.827 43.547 1.00 22.09 41 TYR B O 1
ATOM 4408 N N . ASP B 1 42 ? 29.197 -30.607 44.580 1.00 19.29 42 ASP B N 1
ATOM 4409 C CA . ASP B 1 42 ? 29.760 -31.603 43.632 1.00 19.53 42 ASP B CA 1
ATOM 4410 C C . ASP B 1 42 ? 28.936 -31.513 42.342 1.00 19.29 42 ASP B C 1
ATOM 4411 O O . ASP B 1 42 ? 27.754 -31.067 42.387 1.00 20.29 42 ASP B O 1
ATOM 4416 N N . ASP B 1 43 ? 29.524 -31.908 41.222 1.00 17.08 43 ASP B N 1
ATOM 4417 C CA . ASP B 1 43 ? 28.813 -31.883 39.938 1.00 17.40 43 ASP B CA 1
ATOM 4418 C C . ASP B 1 43 ? 27.563 -32.751 40.072 1.00 17.14 43 ASP B C 1
ATOM 4419 O O . ASP B 1 43 ? 27.681 -33.922 40.445 1.00 19.04 43 ASP B O 1
ATOM 4424 N N . LYS B 1 44 ? 26.438 -32.195 39.667 1.00 17.41 44 LYS B N 1
ATOM 4425 C CA . LYS B 1 44 ? 25.191 -32.982 39.657 1.00 18.46 44 LYS B CA 1
ATOM 4426 C C . LYS B 1 44 ? 25.246 -34.061 38.573 1.00 19.14 44 LYS B C 1
ATOM 4427 O O . LYS B 1 44 ? 24.558 -35.085 38.698 1.00 19.00 44 LYS B O 1
ATOM 4433 N N . PHE B 1 45 ? 25.931 -33.755 37.470 1.00 17.10 45 PHE B N 1
ATOM 4434 C CA . PHE B 1 45 ? 25.981 -34.581 36.265 1.00 19.12 45 PHE B CA 1
ATOM 4435 C C . PHE B 1 45 ? 27.415 -35.033 36.011 1.00 20.01 45 PHE B C 1
ATOM 4436 O O . PHE B 1 45 ? 28.015 -34.716 34.992 1.00 20.34 45 PHE B O 1
ATOM 4444 N N . PRO B 1 46 ? 28.012 -35.818 36.913 1.00 20.17 46 PRO B N 1
ATOM 4445 C CA . PRO B 1 46 ? 29.371 -36.269 36.709 1.00 18.73 46 PRO B CA 1
ATOM 4446 C C . PRO B 1 46 ? 29.456 -37.298 35.583 1.00 19.75 46 PRO B C 1
ATOM 4447 O O . PRO B 1 46 ? 28.457 -37.991 35.332 1.00 20.99 46 PRO B O 1
ATOM 4451 N N . VAL B 1 47 ? 30.642 -37.445 35.022 1.00 20.41 47 VAL B N 1
ATOM 4452 C CA . VAL B 1 47 ? 30.970 -38.565 34.101 1.00 19.85 47 VAL B CA 1
ATOM 4453 C C . VAL B 1 47 ? 32.192 -39.298 34.645 1.00 19.76 47 VAL B C 1
ATOM 4454 O O . VAL B 1 47 ? 32.746 -40.120 33.913 1.00 23.47 47 VAL B O 1
ATOM 4458 N N . THR B 1 48 ? 32.530 -39.073 35.915 1.00 21.49 48 THR B N 1
ATOM 4459 C CA . THR B 1 48 ? 33.683 -39.694 36.601 1.00 22.92 48 THR B CA 1
ATOM 4460 C C . THR B 1 48 ? 33.140 -40.275 37.910 1.00 24.95 48 THR B C 1
ATOM 4461 O O . THR B 1 48 ? 32.084 -39.831 38.365 1.00 24.77 48 THR B O 1
ATOM 4465 N N . ASP B 1 49 ? 33.868 -41.226 38.477 1.00 25.59 49 ASP B N 1
ATOM 4466 C CA . ASP B 1 49 ? 33.318 -42.115 39.534 1.00 29.71 49 ASP B CA 1
ATOM 4467 C C . ASP B 1 49 ? 34.001 -41.877 40.870 1.00 29.85 49 ASP B C 1
ATOM 4468 O O . ASP B 1 49 ? 33.518 -42.452 41.887 1.00 32.71 49 ASP B O 1
ATOM 4473 N N . GLY B 1 50 ? 35.137 -41.187 40.877 1.00 29.71 50 GLY B N 1
ATOM 4474 C CA . GLY B 1 50 ? 35.983 -41.145 42.081 1.00 33.27 50 GLY B CA 1
ATOM 4475 C C . GLY B 1 50 ? 36.024 -39.777 42.719 1.00 31.77 50 GLY B C 1
ATOM 4476 O O . GLY B 1 50 ? 35.008 -39.085 42.783 1.00 32.11 50 GLY B O 1
ATOM 4477 N N . ASP B 1 51 ? 37.213 -39.360 43.134 1.00 31.95 51 ASP B N 1
ATOM 4478 C CA . ASP B 1 51 ? 37.408 -38.071 43.810 1.00 31.56 51 ASP B CA 1
ATOM 4479 C C . ASP B 1 51 ? 37.824 -36.970 42.823 1.00 30.05 51 ASP B C 1
ATOM 4480 O O . ASP B 1 51 ? 38.368 -35.960 43.264 1.00 34.46 51 ASP B O 1
ATOM 4485 N N . GLU B 1 52 ? 37.520 -37.103 41.545 1.00 24.65 52 GLU B N 1
ATOM 4486 C CA . GLU B 1 52 ? 37.795 -36.026 40.566 1.00 24.28 52 GLU B CA 1
ATOM 4487 C C . GLU B 1 52 ? 36.796 -34.878 40.786 1.00 21.73 52 GLU B C 1
ATOM 4488 O O . GLU B 1 52 ? 35.598 -35.116 41.027 1.00 21.92 52 GLU B O 1
ATOM 4494 N N . PHE B 1 53 ? 37.290 -33.654 40.653 1.00 19.98 53 PHE B N 1
ATOM 4495 C CA . PHE B 1 53 ? 36.439 -32.451 40.636 1.00 18.98 53 PHE B CA 1
ATOM 4496 C C . PHE B 1 53 ? 35.660 -32.282 41.955 1.00 19.68 53 PHE B C 1
ATOM 4497 O O . PHE B 1 53 ? 34.570 -31.721 41.929 1.00 18.67 53 PHE B O 1
ATOM 4505 N N . LYS B 1 54 ? 36.240 -32.643 43.097 1.00 19.47 54 LYS B N 1
ATOM 4506 C CA . LYS B 1 54 ? 35.542 -32.506 44.401 1.00 22.18 54 LYS B CA 1
ATOM 4507 C C . LYS B 1 54 ? 36.149 -31.351 45.184 1.00 20.00 54 LYS B C 1
ATOM 4508 O O . LYS B 1 54 ? 37.351 -31.458 45.633 1.00 22.04 54 LYS B O 1
ATOM 4514 N N . GLY B 1 55 ? 35.360 -30.335 45.495 1.00 19.06 55 GLY B N 1
ATOM 4515 C CA . GLY B 1 55 ? 35.868 -29.221 46.323 1.00 20.40 55 GLY B CA 1
ATOM 4516 C C . GLY B 1 55 ? 35.963 -29.617 47.797 1.00 20.75 55 GLY B C 1
ATOM 4517 O O . GLY B 1 55 ? 35.348 -30.615 48.228 1.00 22.42 55 GLY B O 1
ATOM 4518 N N . SER B 1 56 ? 36.807 -28.915 48.541 1.00 19.10 56 SER B N 1
ATOM 4519 C CA . SER B 1 56 ? 37.153 -29.237 49.947 1.00 19.77 56 SER B CA 1
ATOM 4520 C C . SER B 1 56 ? 36.218 -28.497 50.883 1.00 20.59 56 SER B C 1
ATOM 4521 O O . SER B 1 56 ? 36.042 -28.932 52.035 1.00 23.34 56 SER B O 1
ATOM 4524 N N . ALA B 1 57 ? 35.683 -27.360 50.462 1.00 18.93 57 ALA B N 1
ATOM 4525 C CA . ALA B 1 57 ? 35.025 -26.390 51.362 1.00 19.56 57 ALA B CA 1
ATOM 4526 C C . ALA B 1 57 ? 34.295 -25.409 50.490 1.00 18.06 57 ALA B C 1
ATOM 4527 O O . ALA B 1 57 ? 34.665 -25.273 49.273 1.00 19.91 57 ALA B O 1
ATOM 4529 N N . VAL B 1 58 ? 33.338 -24.729 51.069 1.00 18.34 58 VAL B N 1
ATOM 4530 C CA . VAL B 1 58 ? 32.624 -23.667 50.339 1.00 19.26 58 VAL B CA 1
ATOM 4531 C C . VAL B 1 58 ? 32.549 -22.462 51.248 1.00 21.54 58 VAL B C 1
ATOM 4532 O O . VAL B 1 58 ? 32.309 -22.609 52.493 1.00 21.17 58 VAL B O 1
ATOM 4536 N N . ILE B 1 59 ? 32.817 -21.319 50.635 1.00 22.21 59 ILE B N 1
ATOM 4537 C CA . ILE B 1 59 ? 32.683 -20.007 51.314 1.00 20.54 59 ILE B CA 1
ATOM 4538 C C . ILE B 1 59 ? 31.573 -19.164 50.685 1.00 19.90 59 ILE B C 1
ATOM 4539 O O . ILE B 1 59 ? 31.361 -19.200 49.444 1.00 20.05 59 ILE B O 1
ATOM 4544 N N . TRP B 1 60 ? 30.815 -18.481 51.524 1.00 19.55 60 TRP B N 1
ATOM 4545 C CA . TRP B 1 60 ? 29.720 -17.610 51.060 1.00 18.06 60 TRP B CA 1
ATOM 4546 C C . TRP B 1 60 ? 30.120 -16.169 51.327 1.00 20.61 60 TRP B C 1
ATOM 4547 O O . TRP B 1 60 ? 29.804 -15.618 52.376 1.00 20.02 60 TRP B O 1
ATOM 4558 N N . PRO B 1 61 ? 30.833 -15.504 50.416 1.00 20.43 61 PRO B N 1
ATOM 4559 C CA . PRO B 1 61 ? 31.228 -14.117 50.632 1.00 20.05 61 PRO B CA 1
ATOM 4560 C C . PRO B 1 61 ? 30.034 -13.164 50.536 1.00 21.09 61 PRO B C 1
ATOM 4561 O O . PRO B 1 61 ? 29.054 -13.486 49.886 1.00 19.53 61 PRO B O 1
ATOM 4565 N N . GLY B 1 62 ? 30.092 -12.074 51.297 1.00 21.49 62 GLY B N 1
ATOM 4566 C CA . GLY B 1 62 ? 28.952 -11.143 51.454 1.00 21.85 62 GLY B CA 1
ATOM 4567 C C . GLY B 1 62 ? 29.164 -9.867 50.672 1.00 22.38 62 GLY B C 1
ATOM 4568 O O . GLY B 1 62 ? 28.238 -9.051 50.643 1.00 23.71 62 GLY B O 1
ATOM 4569 N N . SER B 1 63 ? 30.370 -9.661 50.150 1.00 21.34 63 SER B N 1
ATOM 4570 C CA . SER B 1 63 ? 30.755 -8.358 49.565 1.00 21.77 63 SER B CA 1
ATOM 4571 C C . SER B 1 63 ? 32.015 -8.504 48.721 1.00 20.63 63 SER B C 1
ATOM 4572 O O . SER B 1 63 ? 32.762 -9.521 48.833 1.00 19.72 63 SER B O 1
ATOM 4575 N N . THR B 1 64 ? 32.276 -7.489 47.913 1.00 20.94 64 THR B N 1
ATOM 4576 C CA . THR B 1 64 ? 33.523 -7.413 47.140 1.00 20.97 64 THR B CA 1
ATOM 4577 C C . THR B 1 64 ? 34.686 -7.485 48.130 1.00 21.89 64 THR B C 1
ATOM 4578 O O . THR B 1 64 ? 35.633 -8.231 47.860 1.00 19.59 64 THR B O 1
ATOM 4582 N N . GLU B 1 65 ? 34.561 -6.795 49.279 1.00 21.43 65 GLU B N 1
ATOM 4583 C CA . GLU B 1 65 ? 35.682 -6.773 50.252 1.00 23.82 65 GLU B CA 1
ATOM 4584 C C . GLU B 1 65 ? 35.957 -8.194 50.751 1.00 21.69 65 GLU B C 1
ATOM 4585 O O . GLU B 1 65 ? 37.122 -8.517 50.978 1.00 24.56 65 GLU B O 1
ATOM 4591 N N . ASP B 1 66 ? 34.921 -8.972 51.068 1.00 21.69 66 ASP B N 1
ATOM 4592 C CA . ASP B 1 66 ? 35.058 -10.406 51.481 1.00 20.79 66 ASP B CA 1
ATOM 4593 C C . ASP B 1 66 ? 35.812 -11.189 50.394 1.00 20.90 66 ASP B C 1
ATOM 4594 O O . ASP B 1 66 ? 36.773 -11.907 50.657 1.00 21.19 66 ASP B O 1
ATOM 4599 N N . VAL B 1 67 ? 35.407 -11.032 49.146 1.00 20.06 67 VAL B N 1
ATOM 4600 C CA . VAL B 1 67 ? 36.125 -11.716 48.042 1.00 19.32 67 VAL B CA 1
ATOM 4601 C C . VAL B 1 67 ? 37.600 -11.332 48.054 1.00 20.88 67 VAL B C 1
ATOM 4602 O O . VAL B 1 67 ? 38.451 -12.204 47.914 1.00 22.98 67 VAL B O 1
ATOM 4606 N N . GLN B 1 68 ? 37.915 -10.048 48.229 1.00 21.04 68 GLN B N 1
ATOM 4607 C CA . GLN B 1 68 ? 39.319 -9.586 48.231 1.00 21.03 68 GLN B CA 1
ATOM 4608 C C . GLN B 1 68 ? 40.059 -10.307 49.359 1.00 21.77 68 GLN B C 1
ATOM 4609 O O . GLN B 1 68 ? 41.187 -10.773 49.160 1.00 20.10 68 GLN B O 1
ATOM 4615 N N . VAL B 1 69 ? 39.492 -10.337 50.567 1.00 21.85 69 VAL B N 1
ATOM 4616 C CA . VAL B 1 69 ? 40.294 -10.932 51.667 1.00 23.60 69 VAL B CA 1
ATOM 4617 C C . VAL B 1 69 ? 40.448 -12.445 51.479 1.00 21.91 69 VAL B C 1
ATOM 4618 O O . VAL B 1 69 ? 41.519 -12.966 51.749 1.00 23.47 69 VAL B O 1
ATOM 4622 N N . ILE B 1 70 ? 39.434 -13.139 50.965 1.00 22.09 70 ILE B N 1
ATOM 4623 C CA . ILE B 1 70 ? 39.527 -14.591 50.668 1.00 22.29 70 ILE B CA 1
ATOM 4624 C C . ILE B 1 70 ? 40.646 -14.815 49.651 1.00 21.28 70 ILE B C 1
ATOM 4625 O O . ILE B 1 70 ? 41.444 -15.731 49.803 1.00 22.22 70 ILE B O 1
ATOM 4630 N N . VAL B 1 71 ? 40.716 -13.994 48.605 1.00 22.02 71 VAL B N 1
ATOM 4631 C CA . VAL B 1 71 ? 41.768 -14.200 47.577 1.00 22.89 71 VAL B CA 1
ATOM 4632 C C . VAL B 1 71 ? 43.151 -13.983 48.209 1.00 23.06 71 VAL B C 1
ATOM 4633 O O . VAL B 1 71 ? 44.100 -14.721 47.896 1.00 23.77 71 VAL B O 1
ATOM 4637 N N . ARG B 1 72 ? 43.277 -13.023 49.115 1.00 22.30 72 ARG B N 1
ATOM 4638 C CA . ARG B 1 72 ? 44.610 -12.771 49.730 1.00 24.71 72 ARG B CA 1
ATOM 4639 C C . ARG B 1 72 ? 44.992 -13.979 50.581 1.00 23.60 72 ARG B C 1
ATOM 4640 O O . ARG B 1 72 ? 46.179 -14.367 50.554 1.00 23.61 72 ARG B O 1
ATOM 4648 N N . ILE B 1 73 ? 44.049 -14.541 51.336 1.00 21.26 73 ILE B N 1
ATOM 4649 C CA . ILE B 1 73 ? 44.364 -15.731 52.182 1.00 23.93 73 ILE B CA 1
ATOM 4650 C C . ILE B 1 73 ? 44.723 -16.917 51.286 1.00 23.69 73 ILE B C 1
ATOM 4651 O O . ILE B 1 73 ? 45.738 -17.587 51.508 1.00 22.92 73 ILE B O 1
ATOM 4656 N N . ALA B 1 74 ? 43.972 -17.148 50.214 1.00 23.39 74 ALA B N 1
ATOM 4657 C CA . ALA B 1 74 ? 44.276 -18.224 49.254 1.00 22.64 74 ALA B CA 1
ATOM 4658 C C . ALA B 1 74 ? 45.682 -18.084 48.683 1.00 22.06 74 ALA B C 1
ATOM 4659 O O . ALA B 1 74 ? 46.361 -19.101 48.629 1.00 24.46 74 ALA B O 1
ATOM 4661 N N . ASN B 1 75 ? 46.111 -16.873 48.290 1.00 24.83 75 ASN B N 1
ATOM 4662 C CA . ASN B 1 75 ? 47.492 -16.616 47.806 1.00 24.24 75 ASN B CA 1
ATOM 4663 C C . ASN B 1 75 ? 48.485 -17.003 48.909 1.00 26.63 75 ASN B C 1
ATOM 4664 O O . ASN B 1 75 ? 49.450 -17.684 48.611 1.00 26.52 75 ASN B O 1
ATOM 4669 N N . LYS B 1 76 ? 48.219 -16.593 50.145 1.00 24.21 76 LYS B N 1
ATOM 4670 C CA . LYS B 1 76 ? 49.198 -16.795 51.243 1.00 24.82 76 LYS B CA 1
ATOM 4671 C C . LYS B 1 76 ? 49.444 -18.296 51.429 1.00 24.18 76 LYS B C 1
ATOM 4672 O O . LYS B 1 76 ? 50.579 -18.683 51.734 1.00 27.56 76 LYS B O 1
ATOM 4678 N N . TYR B 1 77 ? 48.418 -19.122 51.265 1.00 23.97 77 TYR B N 1
ATOM 4679 C CA . TYR B 1 77 ? 48.463 -20.575 51.568 1.00 24.13 77 TYR B CA 1
ATOM 4680 C C . TYR B 1 77 ? 48.613 -21.435 50.313 1.00 25.58 77 TYR B C 1
ATOM 4681 O O . TYR B 1 77 ? 48.879 -22.620 50.454 1.00 29.66 77 TYR B O 1
ATOM 4690 N N . GLY B 1 78 ? 48.547 -20.851 49.128 1.00 23.35 78 GLY B N 1
ATOM 4691 C CA . GLY B 1 78 ? 48.641 -21.629 47.886 1.00 23.99 78 GLY B CA 1
ATOM 4692 C C . GLY B 1 78 ? 47.432 -22.548 47.738 1.00 24.81 78 GLY B C 1
ATOM 4693 O O . GLY B 1 78 ? 47.574 -23.675 47.232 1.00 26.79 78 GLY B O 1
ATOM 4694 N N . ILE B 1 79 ? 46.262 -22.072 48.120 1.00 24.33 79 ILE B N 1
ATOM 4695 C CA . ILE B 1 79 ? 45.017 -22.877 48.021 1.00 23.19 79 ILE B CA 1
ATOM 4696 C C . ILE B 1 79 ? 44.243 -22.392 46.819 1.00 21.24 79 ILE B C 1
ATOM 4697 O O . ILE B 1 79 ? 44.034 -21.191 46.687 1.00 21.60 79 ILE B O 1
ATOM 4702 N N . PRO B 1 80 ? 43.881 -23.313 45.912 1.00 21.58 80 PRO B N 1
ATOM 4703 C CA . PRO B 1 80 ? 43.160 -22.930 44.710 1.00 22.60 80 PRO B CA 1
ATOM 4704 C C . PRO B 1 80 ? 41.715 -22.650 45.081 1.00 20.99 80 PRO B C 1
ATOM 4705 O O . PRO B 1 80 ? 41.185 -23.228 46.035 1.00 21.11 80 PRO B O 1
ATOM 4709 N N . LEU B 1 81 ? 41.149 -21.769 44.291 1.00 19.19 81 LEU B N 1
ATOM 4710 C CA . LEU B 1 81 ? 39.788 -21.263 44.466 1.00 19.08 81 LEU B CA 1
ATOM 4711 C C . LEU B 1 81 ? 39.021 -21.553 43.203 1.00 18.65 81 LEU B C 1
ATOM 4712 O O . LEU B 1 81 ? 39.607 -21.381 42.103 1.00 22.78 81 LEU B O 1
ATOM 4717 N N . HIS B 1 82 ? 37.726 -21.809 43.338 1.00 17.95 82 HIS B N 1
ATOM 4718 C CA . HIS B 1 82 ? 36.812 -21.829 42.177 1.00 18.80 82 HIS B CA 1
ATOM 4719 C C . HIS B 1 82 ? 35.641 -20.919 42.514 1.00 17.51 82 HIS B C 1
ATOM 4720 O O . HIS B 1 82 ? 34.863 -21.226 43.498 1.00 18.08 82 HIS B O 1
ATOM 4727 N N . ALA B 1 83 ? 35.542 -19.802 41.829 1.00 18.91 83 ALA B N 1
ATOM 4728 C CA . ALA B 1 83 ? 34.465 -18.827 42.110 1.00 18.61 83 ALA B CA 1
ATOM 4729 C C . ALA B 1 83 ? 33.371 -18.971 41.061 1.00 18.92 83 ALA B C 1
ATOM 4730 O O . ALA B 1 83 ? 33.662 -19.072 39.843 1.00 17.97 83 ALA B O 1
ATOM 4732 N N . PHE B 1 84 ? 32.150 -18.935 41.492 1.00 18.94 84 PHE B N 1
ATOM 4733 C CA . PHE B 1 84 ? 30.991 -18.984 40.567 1.00 17.23 84 PHE B CA 1
ATOM 4734 C C . PHE B 1 84 ? 29.886 -18.146 41.151 1.00 19.58 84 PHE B C 1
ATOM 4735 O O . PHE B 1 84 ? 29.932 -17.687 42.291 1.00 19.39 84 PHE B O 1
ATOM 4743 N N . SER B 1 85 ? 28.868 -17.901 40.329 1.00 20.42 85 SER B N 1
ATOM 4744 C CA . SER B 1 85 ? 27.752 -16.999 40.700 1.00 20.17 85 SER B CA 1
ATOM 4745 C C . SER B 1 85 ? 26.614 -17.856 41.242 1.00 21.17 85 SER B C 1
ATOM 4746 O O . SER B 1 85 ? 26.266 -17.742 42.458 1.00 20.46 85 SER B O 1
ATOM 4749 N N . GLY B 1 86 ? 26.036 -18.690 40.388 1.00 20.02 86 GLY B N 1
ATOM 4750 C CA . GLY B 1 86 ? 24.974 -19.620 40.811 1.00 23.01 86 GLY B CA 1
ATOM 4751 C C . GLY B 1 86 ? 25.516 -21.017 41.046 1.00 20.65 86 GLY B C 1
ATOM 4752 O O . GLY B 1 86 ? 24.914 -21.778 41.818 1.00 19.56 86 GLY B O 1
ATOM 4753 N N . GLY B 1 87 ? 26.543 -21.405 40.306 1.00 18.90 87 GLY B N 1
ATOM 4754 C CA . GLY B 1 87 ? 27.092 -22.765 40.313 1.00 19.90 87 GLY B CA 1
ATOM 4755 C C . GLY B 1 87 ? 26.130 -23.797 39.745 1.00 20.50 87 GLY B C 1
ATOM 4756 O O . GLY B 1 87 ? 26.190 -24.975 40.162 1.00 20.32 87 GLY B O 1
ATOM 4757 N N . ARG B 1 88 ? 25.295 -23.409 38.771 1.00 17.40 88 ARG B N 1
ATOM 4758 C CA . ARG B 1 88 ? 24.313 -24.311 38.095 1.00 18.58 88 ARG B CA 1
ATOM 4759 C C . ARG B 1 88 ? 24.741 -24.553 36.633 1.00 18.54 88 ARG B C 1
ATOM 4760 O O . ARG B 1 88 ? 23.877 -24.717 35.773 1.00 17.38 88 ARG B O 1
ATOM 4768 N N . ASN B 1 89 ? 26.032 -24.711 36.409 1.00 16.50 89 ASN B N 1
ATOM 4769 C CA . ASN B 1 89 ? 26.597 -24.857 35.034 1.00 17.15 89 ASN B CA 1
ATOM 4770 C C . ASN B 1 89 ? 26.483 -26.319 34.620 1.00 16.72 89 ASN B C 1
ATOM 4771 O O . ASN B 1 89 ? 27.482 -26.956 34.185 1.00 17.82 89 ASN B O 1
ATOM 4776 N N . LEU B 1 90 ? 25.265 -26.848 34.695 1.00 18.96 90 LEU B N 1
ATOM 4777 C CA . LEU B 1 90 ? 24.925 -28.240 34.371 1.00 19.38 90 LEU B CA 1
ATOM 4778 C C . LEU B 1 90 ? 25.292 -28.494 32.926 1.00 17.82 90 LEU B C 1
ATOM 4779 O O . LEU B 1 90 ? 24.867 -27.686 32.031 1.00 19.11 90 LEU B O 1
ATOM 4784 N N . GLY B 1 91 ? 25.913 -29.642 32.700 1.00 17.96 91 GLY B N 1
ATOM 4785 C CA . GLY B 1 91 ? 26.367 -30.027 31.357 1.00 18.32 91 GLY B CA 1
ATOM 4786 C C . GLY B 1 91 ? 27.818 -29.698 31.172 1.00 17.68 91 GLY B C 1
ATOM 4787 O O . GLY B 1 91 ? 28.413 -30.164 30.161 1.00 18.15 91 GLY B O 1
ATOM 4788 N N . TYR B 1 92 ? 28.371 -28.857 32.045 1.00 18.13 92 TYR B N 1
ATOM 4789 C CA . TYR B 1 92 ? 29.745 -28.318 31.906 1.00 18.28 92 TYR B CA 1
ATOM 4790 C C . TYR B 1 92 ? 30.499 -28.456 33.216 1.00 18.09 92 TYR B C 1
ATOM 4791 O O . TYR B 1 92 ? 31.636 -27.951 33.251 1.00 18.48 92 TYR B O 1
ATOM 4800 N N . GLY B 1 93 ? 29.916 -29.056 34.242 1.00 16.68 93 GLY B N 1
ATOM 4801 C CA . GLY B 1 93 ? 30.622 -29.316 35.507 1.00 16.09 93 GLY B CA 1
ATOM 4802 C C . GLY B 1 93 ? 29.828 -28.887 36.702 1.00 17.25 93 GLY B C 1
ATOM 4803 O O . GLY B 1 93 ? 30.303 -29.147 37.772 1.00 17.59 93 GLY B O 1
ATOM 4804 N N . GLY B 1 94 ? 28.706 -28.169 36.531 1.00 17.71 94 GLY B N 1
ATOM 4805 C CA . GLY B 1 94 ? 27.912 -27.689 37.666 1.00 18.34 94 GLY B CA 1
ATOM 4806 C C . GLY B 1 94 ? 28.673 -26.647 38.435 1.00 21.88 94 GLY B C 1
ATOM 4807 O O . GLY B 1 94 ? 29.063 -25.671 37.826 1.00 22.25 94 GLY B O 1
ATOM 4808 N N . SER B 1 95 ? 28.861 -26.850 39.751 1.00 19.87 95 SER B N 1
ATOM 4809 C CA . SER B 1 95 ? 29.704 -25.977 40.592 1.00 19.37 95 SER B CA 1
ATOM 4810 C C . SER B 1 95 ? 31.059 -26.638 40.840 1.00 18.22 95 SER B C 1
ATOM 4811 O O . SER B 1 95 ? 31.854 -26.100 41.610 1.00 18.43 95 SER B O 1
ATOM 4814 N N . SER B 1 96 ? 31.402 -27.706 40.133 1.00 18.38 96 SER B N 1
ATOM 4815 C CA . SER B 1 96 ? 32.617 -28.479 40.497 1.00 17.60 96 SER B CA 1
ATOM 4816 C C . SER B 1 96 ? 33.856 -27.764 39.974 1.00 18.20 96 SER B C 1
ATOM 4817 O O . SER B 1 96 ? 33.886 -27.209 38.869 1.00 18.67 96 SER B O 1
ATOM 4820 N N . PRO B 1 97 ? 34.942 -27.799 40.757 1.00 17.92 97 PRO B N 1
ATOM 4821 C CA . PRO B 1 97 ? 36.226 -27.227 40.343 1.00 17.94 97 PRO B CA 1
ATOM 4822 C C . PRO B 1 97 ? 37.044 -28.206 39.479 1.00 18.05 97 PRO B C 1
ATOM 4823 O O . PRO B 1 97 ? 36.756 -29.393 39.426 1.00 18.19 97 PRO B O 1
ATOM 4827 N N . MET B 1 98 ? 38.008 -27.678 38.735 1.00 19.91 98 MET B N 1
ATOM 4828 C CA . MET B 1 98 ? 38.941 -28.437 37.899 1.00 22.07 98 MET B CA 1
ATOM 4829 C C . MET B 1 98 ? 39.785 -29.359 38.785 1.00 21.92 98 MET B C 1
ATOM 4830 O O . MET B 1 98 ? 40.003 -30.500 38.362 1.00 23.88 98 MET B O 1
ATOM 4835 N N . LEU B 1 99 ? 40.176 -28.891 39.979 1.00 20.94 99 LEU B N 1
ATOM 4836 C CA . LEU B 1 99 ? 41.132 -29.604 40.853 1.00 20.12 99 LEU B CA 1
ATOM 4837 C C . LEU B 1 99 ? 40.442 -30.051 42.139 1.00 19.48 99 LEU B C 1
ATOM 4838 O O . LEU B 1 99 ? 39.814 -29.244 42.844 1.00 20.26 99 LEU B O 1
ATOM 4843 N N . THR B 1 100 ? 40.599 -31.321 42.444 1.00 19.22 100 THR B N 1
ATOM 4844 C CA . THR B 1 100 ? 40.162 -31.857 43.755 1.00 18.28 100 THR B CA 1
ATOM 4845 C C . THR B 1 100 ? 40.793 -31.038 44.876 1.00 18.77 100 THR B C 1
ATOM 4846 O O . THR B 1 100 ? 42.027 -30.809 44.811 1.00 19.86 100 THR B O 1
ATOM 4850 N N . GLY B 1 101 ? 40.021 -30.735 45.932 1.00 19.71 101 GLY B N 1
ATOM 4851 C CA . GLY B 1 101 ? 40.519 -29.986 47.104 1.00 20.04 101 GLY B CA 1
ATOM 4852 C C . GLY B 1 101 ? 40.347 -28.468 46.976 1.00 20.49 101 GLY B C 1
ATOM 4853 O O . GLY B 1 101 ? 40.622 -27.750 47.921 1.00 20.66 101 GLY B O 1
ATOM 4854 N N . THR B 1 102 ? 40.009 -27.939 45.803 1.00 19.82 102 THR B N 1
ATOM 4855 C CA . THR B 1 102 ? 39.731 -26.504 45.588 1.00 20.02 102 THR B CA 1
ATOM 4856 C C . THR B 1 102 ? 38.665 -25.997 46.576 1.00 19.56 102 THR B C 1
ATOM 4857 O O . THR B 1 102 ? 37.646 -26.688 46.860 1.00 19.64 102 THR B O 1
ATOM 4861 N N . VAL B 1 103 ? 38.874 -24.815 47.098 1.00 20.11 103 VAL B N 1
ATOM 4862 C CA . VAL B 1 103 ? 37.882 -24.141 47.982 1.00 20.27 103 VAL B CA 1
ATOM 4863 C C . VAL B 1 103 ? 36.910 -23.386 47.069 1.00 19.08 103 VAL B C 1
ATOM 4864 O O . VAL B 1 103 ? 37.351 -22.632 46.134 1.00 19.25 103 VAL B O 1
ATOM 4868 N N . LEU B 1 104 ? 35.632 -23.631 47.233 1.00 18.31 104 LEU B N 1
ATOM 4869 C CA . LEU B 1 104 ? 34.634 -23.024 46.343 1.00 18.85 104 LEU B CA 1
ATOM 4870 C C . LEU B 1 104 ? 34.140 -21.705 46.902 1.00 19.53 104 LEU B C 1
ATOM 4871 O O . LEU B 1 104 ? 33.844 -21.610 48.118 1.00 19.37 104 LEU B O 1
ATOM 4876 N N . LEU B 1 105 ? 34.016 -20.733 46.018 1.00 18.91 105 LEU B N 1
ATOM 4877 C CA . LEU B 1 105 ? 33.379 -19.445 46.387 1.00 19.97 105 LEU B CA 1
ATOM 4878 C C . LEU B 1 105 ? 32.035 -19.352 45.678 1.00 19.91 105 LEU B C 1
ATOM 4879 O O . LEU B 1 105 ? 32.000 -19.144 44.428 1.00 20.13 105 LEU B O 1
ATOM 4884 N N . HIS B 1 106 ? 30.969 -19.499 46.423 1.00 16.93 106 HIS B N 1
ATOM 4885 C CA . HIS B 1 106 ? 29.587 -19.399 45.855 1.00 16.65 106 HIS B CA 1
ATOM 4886 C C . HIS B 1 106 ? 29.122 -17.963 46.090 1.00 18.55 106 HIS B C 1
ATOM 4887 O O . HIS B 1 106 ? 28.583 -17.642 47.197 1.00 18.46 106 HIS B O 1
ATOM 4894 N N . LEU B 1 107 ? 29.380 -17.080 45.130 1.00 18.12 107 LEU B N 1
ATOM 4895 C CA . LEU B 1 107 ? 29.206 -15.647 45.422 1.00 17.66 107 LEU B CA 1
ATOM 4896 C C . LEU B 1 107 ? 27.727 -15.357 45.536 1.00 17.97 107 LEU B C 1
ATOM 4897 O O . LEU B 1 107 ? 27.364 -14.414 46.239 1.00 18.13 107 LEU B O 1
ATOM 4902 N N . GLY B 1 108 ? 26.905 -16.074 44.772 1.00 17.23 108 GLY B N 1
ATOM 4903 C CA . GLY B 1 108 ? 25.471 -15.801 44.635 1.00 19.26 108 GLY B CA 1
ATOM 4904 C C . GLY B 1 108 ? 24.659 -16.089 45.890 1.00 21.64 108 GLY B C 1
ATOM 4905 O O . GLY B 1 108 ? 23.517 -15.631 45.942 1.00 22.75 108 GLY B O 1
ATOM 4906 N N . LYS B 1 109 ? 25.169 -16.922 46.790 1.00 20.01 109 LYS B N 1
ATOM 4907 C CA . LYS B 1 109 ? 24.461 -17.261 48.034 1.00 21.52 109 LYS B CA 1
ATOM 4908 C C . LYS B 1 109 ? 24.010 -15.970 48.737 1.00 20.71 109 LYS B C 1
ATOM 4909 O O . LYS B 1 109 ? 22.839 -15.879 49.012 1.00 22.18 109 LYS B O 1
ATOM 4915 N N . ARG B 1 110 ? 24.925 -15.017 48.951 1.00 20.49 110 ARG B N 1
ATOM 4916 C CA . ARG B 1 110 ? 24.639 -13.731 49.634 1.00 21.12 110 ARG B CA 1
ATOM 4917 C C . ARG B 1 110 ? 24.698 -12.531 48.700 1.00 22.53 110 ARG B C 1
ATOM 4918 O O . ARG B 1 110 ? 24.012 -11.554 49.012 1.00 22.38 110 ARG B O 1
ATOM 4926 N N . MET B 1 111 ? 25.488 -12.577 47.606 1.00 21.28 111 MET B N 1
ATOM 4927 C CA . MET B 1 111 ? 25.699 -11.371 46.773 1.00 20.63 111 MET B CA 1
ATOM 4928 C C . MET B 1 111 ? 24.722 -11.471 45.632 1.00 19.54 111 MET B C 1
ATOM 4929 O O . MET B 1 111 ? 25.123 -11.954 44.580 1.00 21.53 111 MET B O 1
ATOM 4934 N N . ASN B 1 112 ? 23.476 -11.083 45.875 1.00 20.65 112 ASN B N 1
ATOM 4935 C CA . ASN B 1 112 ? 22.313 -11.536 45.055 1.00 20.06 112 ASN B CA 1
ATOM 4936 C C . ASN B 1 112 ? 21.356 -10.387 44.766 1.00 18.83 112 ASN B C 1
ATOM 4937 O O . ASN B 1 112 ? 20.207 -10.661 44.368 1.00 21.05 112 ASN B O 1
ATOM 4942 N N . ARG B 1 113 ? 21.840 -9.146 44.820 1.00 19.82 113 ARG B N 1
ATOM 4943 C CA . ARG B 1 113 ? 20.977 -7.968 44.618 1.00 20.66 113 ARG B CA 1
ATOM 4944 C C . ARG B 1 113 ? 20.982 -7.516 43.162 1.00 20.22 113 ARG B C 1
ATOM 4945 O O . ARG B 1 113 ? 22.017 -7.544 42.500 1.00 19.74 113 ARG B O 1
ATOM 4953 N N . VAL B 1 114 ? 19.827 -7.037 42.719 1.00 20.05 114 VAL B N 1
ATOM 4954 C CA . VAL B 1 114 ? 19.721 -6.182 41.515 1.00 21.43 114 VAL B CA 1
ATOM 4955 C C . VAL B 1 114 ? 20.034 -4.759 42.003 1.00 22.81 114 VAL B C 1
ATOM 4956 O O . VAL B 1 114 ? 19.289 -4.205 42.842 1.00 24.05 114 VAL B O 1
ATOM 4960 N N . LEU B 1 115 ? 21.171 -4.222 41.619 1.00 22.90 115 LEU B N 1
ATOM 4961 C CA . LEU B 1 115 ? 21.620 -2.920 42.155 1.00 22.04 115 LEU B CA 1
ATOM 4962 C C . LEU B 1 115 ? 20.921 -1.751 41.480 1.00 24.06 115 LEU B C 1
ATOM 4963 O O . LEU B 1 115 ? 20.761 -0.707 42.127 1.00 23.93 115 LEU B O 1
ATOM 4968 N N . GLU B 1 116 ? 20.469 -1.924 40.253 1.00 24.53 116 GLU B N 1
ATOM 4969 C CA . GLU B 1 116 ? 19.943 -0.782 39.485 1.00 24.54 116 GLU B CA 1
ATOM 4970 C C . GLU B 1 116 ? 19.142 -1.313 38.311 1.00 23.81 116 GLU B C 1
ATOM 4971 O O . GLU B 1 116 ? 19.583 -2.287 37.696 1.00 23.67 116 GLU B O 1
ATOM 4977 N N . ILE B 1 117 ? 18.006 -0.679 38.038 1.00 22.69 117 ILE B N 1
ATOM 4978 C CA . ILE B 1 117 ? 17.285 -0.840 36.762 1.00 23.99 117 ILE B CA 1
ATOM 4979 C C . ILE B 1 117 ? 17.154 0.568 36.215 1.00 24.15 117 ILE B C 1
ATOM 4980 O O . ILE B 1 117 ? 16.696 1.468 36.958 1.00 23.75 117 ILE B O 1
ATOM 4985 N N . ASN B 1 118 ? 17.603 0.769 34.984 1.00 21.10 118 ASN B N 1
ATOM 4986 C CA . ASN B 1 118 ? 17.479 2.076 34.333 1.00 20.76 118 ASN B CA 1
ATOM 4987 C C . ASN B 1 118 ? 16.572 1.881 33.133 1.00 19.40 118 ASN B C 1
ATOM 4988 O O . ASN B 1 118 ? 17.003 1.271 32.125 1.00 20.39 118 ASN B O 1
ATOM 4993 N N . GLU B 1 119 ? 15.394 2.495 33.158 1.00 19.83 119 GLU B N 1
ATOM 4994 C CA . GLU B 1 119 ? 14.456 2.334 32.030 1.00 21.17 119 GLU B CA 1
ATOM 4995 C C . GLU B 1 119 ? 14.893 3.187 30.825 1.00 22.35 119 GLU B C 1
ATOM 4996 O O . GLU B 1 119 ? 14.927 2.694 29.674 1.00 22.63 119 GLU B O 1
ATOM 5002 N N . LYS B 1 120 ? 15.222 4.453 31.081 1.00 22.75 120 LYS B N 1
ATOM 5003 C CA . LYS B 1 120 ? 15.559 5.421 30.011 1.00 22.66 120 LYS B CA 1
ATOM 5004 C C . LYS B 1 120 ? 16.728 4.880 29.168 1.00 20.45 120 LYS B C 1
ATOM 5005 O O . LYS B 1 120 ? 16.749 5.072 27.916 1.00 19.82 120 LYS B O 1
ATOM 5011 N N . LEU B 1 121 ? 17.747 4.294 29.823 1.00 20.16 121 LEU B N 1
ATOM 5012 C CA . LEU B 1 121 ? 18.939 3.785 29.110 1.00 20.02 121 LEU B CA 1
ATOM 5013 C C . LEU B 1 121 ? 18.962 2.244 29.023 1.00 21.19 121 LEU B C 1
ATOM 5014 O O . LEU B 1 121 ? 20.003 1.686 28.555 1.00 18.67 121 LEU B O 1
ATOM 5019 N N . ALA B 1 122 ? 17.877 1.583 29.450 1.00 19.72 122 ALA B N 1
ATOM 5020 C CA . ALA B 1 122 ? 17.576 0.153 29.205 1.00 18.65 122 ALA B CA 1
ATOM 5021 C C . ALA B 1 122 ? 18.756 -0.725 29.649 1.00 18.64 122 ALA B C 1
ATOM 5022 O O . ALA B 1 122 ? 19.409 -1.395 28.796 1.00 17.38 122 ALA B O 1
ATOM 5024 N N . TYR B 1 123 ? 19.012 -0.748 30.947 1.00 17.65 123 TYR B N 1
ATOM 5025 C CA . TYR B 1 123 ? 20.024 -1.653 31.496 1.00 17.00 123 TYR B CA 1
ATOM 5026 C C . TYR B 1 123 ? 19.716 -1.920 32.967 1.00 18.48 123 TYR B C 1
ATOM 5027 O O . TYR B 1 123 ? 18.926 -1.176 33.564 1.00 18.58 123 TYR B O 1
ATOM 5036 N N . ALA B 1 124 ? 20.238 -3.042 33.424 1.00 18.50 124 ALA B N 1
ATOM 5037 C CA . ALA B 1 124 ? 20.214 -3.446 34.842 1.00 19.66 124 ALA B CA 1
ATOM 5038 C C . ALA B 1 124 ? 21.660 -3.674 35.260 1.00 19.58 124 ALA B C 1
ATOM 5039 O O . ALA B 1 124 ? 22.546 -3.841 34.404 1.00 18.55 124 ALA B O 1
ATOM 5041 N N . VAL B 1 125 ? 21.869 -3.654 36.564 1.00 16.70 125 VAL B N 1
ATOM 5042 C CA . VAL B 1 125 ? 23.170 -3.957 37.178 1.00 18.90 125 VAL B CA 1
ATOM 5043 C C . VAL B 1 125 ? 22.910 -5.048 38.211 1.00 18.79 125 VAL B C 1
ATOM 5044 O O . VAL B 1 125 ? 21.998 -4.867 39.071 1.00 18.56 125 VAL B O 1
ATOM 5048 N N . VAL B 1 126 ? 23.693 -6.128 38.129 1.00 18.16 126 VAL B N 1
ATOM 5049 C CA . VAL B 1 126 ? 23.391 -7.351 38.924 1.00 18.18 126 VAL B CA 1
ATOM 5050 C C . VAL B 1 126 ? 24.641 -7.765 39.692 1.00 17.59 126 VAL B C 1
ATOM 5051 O O . VAL B 1 126 ? 25.778 -7.568 39.257 1.00 19.84 126 VAL B O 1
ATOM 5055 N N . GLU B 1 127 ? 24.406 -8.272 40.868 1.00 18.13 127 GLU B N 1
ATOM 5056 C CA . GLU B 1 127 ? 25.386 -9.083 41.585 1.00 18.22 127 GLU B CA 1
ATOM 5057 C C . GLU B 1 127 ? 25.319 -10.529 41.086 1.00 17.51 127 GLU B C 1
ATOM 5058 O O . GLU B 1 127 ? 24.367 -10.924 40.418 1.00 17.86 127 GLU B O 1
ATOM 5064 N N . PRO B 1 128 ? 26.295 -11.383 41.444 1.00 17.19 128 PRO B N 1
ATOM 5065 C CA . PRO B 1 128 ? 26.346 -12.756 40.933 1.00 17.22 128 PRO B CA 1
ATOM 5066 C C . PRO B 1 128 ? 25.078 -13.585 41.120 1.00 17.81 128 PRO B C 1
ATOM 5067 O O . PRO B 1 128 ? 24.766 -14.358 40.309 1.00 20.62 128 PRO B O 1
ATOM 5071 N N . GLY B 1 129 ? 24.426 -13.474 42.288 1.00 18.46 129 GLY B N 1
ATOM 5072 C CA . GLY B 1 129 ? 23.301 -14.335 42.643 1.00 19.84 129 GLY B CA 1
ATOM 5073 C C . GLY B 1 129 ? 21.988 -13.997 41.971 1.00 20.07 129 GLY B C 1
ATOM 5074 O O . GLY B 1 129 ? 21.017 -14.809 42.165 1.00 22.77 129 GLY B O 1
ATOM 5075 N N . VAL B 1 130 ? 21.912 -12.899 41.215 1.00 19.16 130 VAL B N 1
ATOM 5076 C CA . VAL B 1 130 ? 20.656 -12.615 40.485 1.00 18.75 130 VAL B CA 1
ATOM 5077 C C . VAL B 1 130 ? 20.505 -13.684 39.396 1.00 19.90 130 VAL B C 1
ATOM 5078 O O . VAL B 1 130 ? 21.375 -13.786 38.541 1.00 18.11 130 VAL B O 1
ATOM 5082 N N . ASP B 1 131 ? 19.397 -14.413 39.426 1.00 21.69 131 ASP B N 1
ATOM 5083 C CA . ASP B 1 131 ? 19.055 -15.412 38.404 1.00 21.08 131 ASP B CA 1
ATOM 5084 C C . ASP B 1 131 ? 17.995 -14.808 37.491 1.00 20.29 131 ASP B C 1
ATOM 5085 O O . ASP B 1 131 ? 17.535 -13.683 37.711 1.00 17.96 131 ASP B O 1
ATOM 5090 N N . TYR B 1 132 ? 17.690 -15.527 36.408 1.00 17.94 132 TYR B N 1
ATOM 5091 C CA . TYR B 1 132 ? 16.735 -14.998 35.410 1.00 19.04 132 TYR B CA 1
ATOM 5092 C C . TYR B 1 132 ? 15.418 -14.707 36.100 1.00 19.85 132 TYR B C 1
ATOM 5093 O O . TYR B 1 132 ? 14.786 -13.690 35.788 1.00 17.53 132 TYR B O 1
ATOM 5102 N N . LYS B 1 133 ? 14.960 -15.606 36.967 1.00 20.54 133 LYS B N 1
ATOM 5103 C CA . LYS B 1 133 ? 13.654 -15.411 37.607 1.00 20.01 133 LYS B CA 1
ATOM 5104 C C . LYS B 1 133 ? 13.667 -14.095 38.379 1.00 20.84 133 LYS B C 1
ATOM 5105 O O . LYS B 1 133 ? 12.662 -13.348 38.330 1.00 21.76 133 LYS B O 1
ATOM 5111 N N . THR B 1 134 ? 14.733 -13.870 39.146 1.00 19.29 134 THR B N 1
ATOM 5112 C CA . THR B 1 134 ? 14.803 -12.715 40.080 1.00 21.58 134 THR B CA 1
ATOM 5113 C C . THR B 1 134 ? 14.934 -11.441 39.251 1.00 20.61 134 THR B C 1
ATOM 5114 O O . THR B 1 134 ? 14.278 -10.456 39.603 1.00 21.14 134 THR B O 1
ATOM 5118 N N . LEU B 1 135 ? 15.699 -11.454 38.149 1.00 18.23 135 LEU B N 1
ATO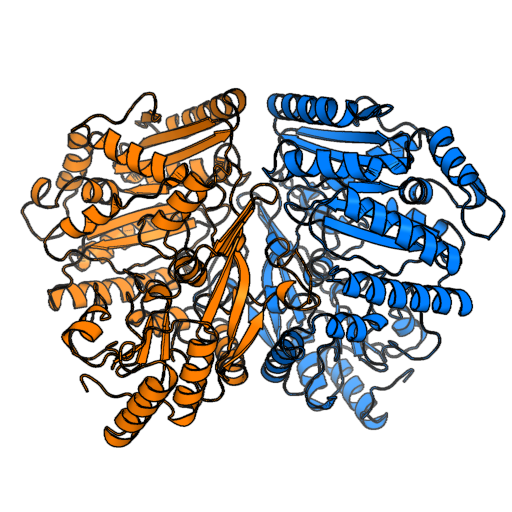M 5119 C CA . LEU B 1 135 ? 15.801 -10.215 37.351 1.00 18.23 135 LEU B CA 1
ATOM 5120 C C . LEU B 1 135 ? 14.460 -9.943 36.702 1.00 17.70 135 LEU B C 1
ATOM 5121 O O . LEU B 1 135 ? 14.048 -8.796 36.640 1.00 19.90 135 LEU B O 1
ATOM 5126 N N . TYR B 1 136 ? 13.798 -10.962 36.160 1.00 18.51 136 TYR B N 1
ATOM 5127 C CA . TYR B 1 136 ? 12.453 -10.787 35.569 1.00 18.49 136 TYR B CA 1
ATOM 5128 C C . TYR B 1 136 ? 11.531 -10.122 36.597 1.00 21.98 136 TYR B C 1
ATOM 5129 O O . TYR B 1 136 ? 10.841 -9.147 36.287 1.00 21.18 136 TYR B O 1
ATOM 5138 N N . GLU B 1 137 ? 11.472 -10.673 37.809 1.00 19.77 137 GLU B N 1
ATOM 5139 C CA . GLU B 1 137 ? 10.590 -10.119 38.859 1.00 23.18 137 GLU B CA 1
ATOM 5140 C C . GLU B 1 137 ? 10.991 -8.680 39.195 1.00 21.31 137 GLU B C 1
ATOM 5141 O O . GLU B 1 137 ? 10.095 -7.853 39.293 1.00 23.01 137 GLU B O 1
ATOM 5147 N N . ALA B 1 138 ? 12.274 -8.384 39.345 1.00 22.26 138 ALA B N 1
ATOM 5148 C CA . ALA B 1 138 ? 12.735 -7.019 39.691 1.00 20.59 138 ALA B CA 1
ATOM 5149 C C . ALA B 1 138 ? 12.342 -6.064 38.556 1.00 21.04 138 ALA B C 1
ATOM 5150 O O . ALA B 1 138 ? 11.959 -4.940 38.806 1.00 22.54 138 ALA B O 1
ATOM 5152 N N . VAL B 1 139 ? 12.455 -6.463 37.288 1.00 21.31 139 VAL B N 1
ATOM 5153 C CA . VAL B 1 139 ? 12.113 -5.526 36.182 1.00 20.38 139 VAL B CA 1
ATOM 5154 C C . VAL B 1 139 ? 10.591 -5.347 36.151 1.00 22.85 139 VAL B C 1
ATOM 5155 O O . VAL B 1 139 ? 10.103 -4.206 35.944 1.00 24.74 139 VAL B O 1
ATOM 5159 N N . ARG B 1 140 ? 9.851 -6.434 36.330 1.00 22.88 140 ARG B N 1
ATOM 5160 C CA . ARG B 1 140 ? 8.372 -6.376 36.470 1.00 25.96 140 ARG B CA 1
ATOM 5161 C C . ARG B 1 140 ? 7.993 -5.403 37.584 1.00 25.00 140 ARG B C 1
ATOM 5162 O O . ARG B 1 140 ? 7.153 -4.524 37.335 1.00 27.51 140 ARG B O 1
ATOM 5170 N N . ASP B 1 141 ? 8.601 -5.514 38.757 1.00 25.55 141 ASP B N 1
ATOM 5171 C CA . ASP B 1 141 ? 8.213 -4.683 39.927 1.00 28.94 141 ASP B CA 1
ATOM 5172 C C . ASP B 1 141 ? 8.629 -3.216 39.704 1.00 28.41 141 ASP B C 1
ATOM 5173 O O . ASP B 1 141 ? 8.008 -2.316 40.294 1.00 27.40 141 ASP B O 1
ATOM 5178 N N . SER B 1 142 ? 9.653 -2.958 38.887 1.00 26.28 142 SER B N 1
ATOM 5179 C CA . SER B 1 142 ? 10.163 -1.592 38.570 1.00 23.30 142 SER B CA 1
ATOM 5180 C C . SER B 1 142 ? 9.152 -0.863 37.673 1.00 23.53 142 SER B C 1
ATOM 5181 O O . SER B 1 142 ? 9.196 0.372 37.646 1.00 27.73 142 SER B O 1
ATOM 5184 N N . GLY B 1 143 ? 8.302 -1.606 36.973 1.00 23.57 143 GLY B N 1
ATOM 5185 C CA . GLY B 1 143 ? 7.403 -1.099 35.917 1.00 25.90 143 GLY B CA 1
ATOM 5186 C C . GLY B 1 143 ? 8.153 -0.675 34.661 1.00 25.91 143 GLY B C 1
ATOM 5187 O O . GLY B 1 143 ? 7.480 -0.247 33.738 1.00 26.55 143 GLY B O 1
ATOM 5188 N N . ALA B 1 144 ? 9.485 -0.776 34.611 1.00 23.17 144 ALA B N 1
ATOM 5189 C CA . ALA B 1 144 ? 10.282 -0.463 33.394 1.00 23.81 144 ALA B CA 1
ATOM 5190 C C . ALA B 1 144 ? 9.807 -1.319 32.218 1.00 24.83 144 ALA B C 1
ATOM 5191 O O . ALA B 1 144 ? 9.574 -2.540 32.390 1.00 24.68 144 ALA B O 1
ATOM 5193 N N . LYS B 1 145 ? 9.751 -0.727 31.026 1.00 24.61 145 LYS B N 1
ATOM 5194 C CA . LYS B 1 145 ? 9.275 -1.440 29.830 1.00 24.81 145 LYS B CA 1
ATOM 5195 C C . LYS B 1 145 ? 10.501 -2.067 29.184 1.00 22.80 145 LYS B C 1
ATOM 5196 O O . LYS B 1 145 ? 10.914 -1.632 28.096 1.00 22.74 145 LYS B O 1
ATOM 5202 N N . LEU B 1 146 ? 11.102 -3.015 29.891 1.00 20.60 146 LEU B N 1
ATOM 5203 C CA . LEU B 1 146 ? 12.331 -3.714 29.433 1.00 21.65 146 LEU B CA 1
ATOM 5204 C C . LEU B 1 146 ? 12.093 -5.221 29.484 1.00 21.98 146 LEU B C 1
ATOM 5205 O O . LEU B 1 146 ? 11.348 -5.710 30.366 1.00 22.19 146 LEU B O 1
ATOM 5210 N N . MET B 1 147 ? 12.804 -5.945 28.640 1.00 19.44 147 MET B N 1
ATOM 5211 C CA . MET B 1 147 ? 12.775 -7.411 28.606 1.00 20.98 147 MET B CA 1
ATOM 5212 C C . MET B 1 147 ? 14.140 -7.936 29.038 1.00 20.70 147 MET B C 1
ATOM 5213 O O . MET B 1 147 ? 15.178 -7.291 28.781 1.00 22.67 147 MET B O 1
ATOM 5218 N N . ILE B 1 148 ? 14.131 -9.077 29.669 1.00 19.31 148 ILE B N 1
ATOM 5219 C CA . ILE B 1 148 ? 15.399 -9.813 29.898 1.00 19.99 148 ILE B CA 1
ATOM 5220 C C . ILE B 1 148 ? 15.568 -10.811 28.742 1.00 18.26 148 ILE B C 1
ATOM 5221 O O . ILE B 1 148 ? 14.609 -11.068 27.951 1.00 18.89 148 ILE B O 1
ATOM 5226 N N . ASP B 1 149 ? 16.728 -11.435 28.707 1.00 18.10 149 ASP B N 1
ATOM 5227 C CA . ASP B 1 149 ? 17.032 -12.540 27.777 1.00 18.90 149 ASP B CA 1
ATOM 5228 C C . ASP B 1 149 ? 17.470 -13.752 28.585 1.00 18.92 149 ASP B C 1
ATOM 5229 O O . ASP B 1 149 ? 18.617 -13.869 28.990 1.00 20.03 149 ASP B O 1
ATOM 5234 N N . PRO B 1 150 ? 16.542 -14.646 28.940 1.00 18.68 150 PRO B N 1
ATOM 5235 C CA . PRO B 1 150 ? 16.893 -15.819 29.734 1.00 18.43 150 PRO B CA 1
ATOM 5236 C C . PRO B 1 150 ? 17.425 -16.977 28.885 1.00 20.53 150 PRO B C 1
ATOM 5237 O O . PRO B 1 150 ? 16.958 -17.203 27.795 1.00 19.01 150 PRO B O 1
ATOM 5241 N N . ALA B 1 151 ? 18.347 -17.754 29.418 1.00 19.33 151 ALA B N 1
ATOM 5242 C CA . ALA B 1 151 ? 18.596 -19.128 28.951 1.00 19.92 151 ALA B CA 1
ATOM 5243 C C . ALA B 1 151 ? 17.371 -20.015 29.258 1.00 20.77 151 ALA B C 1
ATOM 5244 O O . ALA B 1 151 ? 16.332 -19.519 29.813 1.00 21.29 151 ALA B O 1
ATOM 5246 N N . GLU B 1 152 ? 17.505 -21.321 29.037 1.00 18.90 152 GLU B N 1
ATOM 5247 C CA . GLU B 1 152 ? 16.379 -22.283 29.152 1.00 20.92 152 GLU B CA 1
ATOM 5248 C C . GLU B 1 152 ? 15.922 -22.471 30.601 1.00 21.13 152 GLU B C 1
ATOM 5249 O O . GLU B 1 152 ? 14.774 -22.779 30.766 1.00 23.46 152 GLU B O 1
ATOM 5255 N N . LEU B 1 153 ? 16.784 -22.296 31.589 1.00 20.28 153 LEU B N 1
ATOM 5256 C CA . LEU B 1 153 ? 16.430 -22.594 33.003 1.00 19.90 153 LEU B CA 1
ATOM 5257 C C . LEU B 1 153 ? 16.449 -21.314 33.840 1.00 21.49 153 LEU B C 1
ATOM 5258 O O . LEU B 1 153 ? 17.498 -20.667 33.885 1.00 21.35 153 LEU B O 1
ATOM 5263 N N . ASP B 1 154 ? 15.369 -21.023 34.559 1.00 20.97 154 ASP B N 1
ATOM 5264 C CA . ASP B 1 154 ? 15.209 -19.689 35.198 1.00 21.38 154 ASP B CA 1
ATOM 5265 C C . ASP B 1 154 ? 16.153 -19.537 36.393 1.00 19.80 154 ASP B C 1
ATOM 5266 O O . ASP B 1 154 ? 16.325 -18.383 36.797 1.00 21.22 154 ASP B O 1
ATOM 5271 N N . TRP B 1 155 ? 16.835 -20.613 36.827 1.00 19.39 155 TRP B N 1
ATOM 5272 C CA . TRP B 1 155 ? 17.798 -20.555 37.948 1.00 21.07 155 TRP B CA 1
ATOM 5273 C C . TRP B 1 155 ? 19.177 -20.133 37.475 1.00 18.48 155 TRP B C 1
ATOM 5274 O O . TRP B 1 155 ? 20.056 -19.937 38.305 1.00 17.54 155 TRP B O 1
ATOM 5285 N N . GLY B 1 156 ? 19.391 -20.028 36.172 1.00 18.42 156 GLY B N 1
ATOM 5286 C CA . GLY B 1 156 ? 20.673 -19.558 35.679 1.00 20.65 156 GLY B CA 1
ATOM 5287 C C . GLY B 1 156 ? 20.967 -18.151 36.160 1.00 17.62 156 GLY B C 1
ATOM 5288 O O . GLY B 1 156 ? 20.039 -17.313 36.236 1.00 18.44 156 GLY B O 1
ATOM 5289 N N . SER B 1 157 ? 22.223 -17.912 36.501 1.00 17.88 157 SER B N 1
ATOM 5290 C CA . SER B 1 157 ? 22.757 -16.591 36.905 1.00 17.41 157 SER B CA 1
ATOM 5291 C C . SER B 1 157 ? 22.894 -15.700 35.665 1.00 19.33 157 SER B C 1
ATOM 5292 O O . SER B 1 157 ? 23.522 -16.097 34.653 1.00 18.19 157 SER B O 1
ATOM 5295 N N . VAL B 1 158 ? 22.304 -14.521 35.707 1.00 18.90 158 VAL B N 1
ATOM 5296 C CA . VAL B 1 158 ? 22.541 -13.503 34.643 1.00 17.92 158 VAL B CA 1
ATOM 5297 C C . VAL B 1 158 ? 24.041 -13.335 34.428 1.00 17.18 158 VAL B C 1
ATOM 5298 O O . VAL B 1 158 ? 24.499 -13.391 33.281 1.00 18.65 158 VAL B O 1
ATOM 5302 N N . MET B 1 159 ? 24.775 -13.183 35.488 1.00 17.80 159 MET B N 1
ATOM 5303 C CA . MET B 1 159 ? 26.230 -12.926 35.413 1.00 18.38 159 MET B CA 1
ATOM 5304 C C . MET B 1 159 ? 26.984 -14.223 35.078 1.00 19.36 159 MET B C 1
ATOM 5305 O O . MET B 1 159 ? 27.811 -14.227 34.165 1.00 17.30 159 MET B O 1
ATOM 5310 N N . GLY B 1 160 ? 26.693 -15.322 35.749 1.00 17.80 160 GLY B N 1
ATOM 5311 C CA . GLY B 1 160 ? 27.405 -16.595 35.535 1.00 18.62 160 GLY B CA 1
ATOM 5312 C C . GLY B 1 160 ? 27.282 -17.096 34.102 1.00 16.71 160 GLY B C 1
ATOM 5313 O O . GLY B 1 160 ? 28.221 -17.531 33.525 1.00 18.11 160 GLY B O 1
ATOM 5314 N N . ASN B 1 161 ? 26.079 -17.053 33.556 1.00 17.31 161 ASN B N 1
ATOM 5315 C CA . ASN B 1 161 ? 25.842 -17.531 32.202 1.00 17.86 161 ASN B CA 1
ATOM 5316 C C . ASN B 1 161 ? 26.660 -16.712 31.203 1.00 17.02 161 ASN B C 1
ATOM 5317 O O . ASN B 1 161 ? 27.211 -17.264 30.253 1.00 19.83 161 ASN B O 1
ATOM 5322 N N . THR B 1 162 ? 26.668 -15.391 31.355 1.00 18.17 162 THR B N 1
ATOM 5323 C CA . THR B 1 162 ? 27.450 -14.441 30.536 1.00 17.68 162 THR B CA 1
ATOM 5324 C C . THR B 1 162 ? 28.927 -14.818 30.621 1.00 17.18 162 THR B C 1
ATOM 5325 O O . THR B 1 162 ? 29.590 -14.840 29.539 1.00 18.86 162 THR B O 1
ATOM 5329 N N . MET B 1 163 ? 29.429 -15.195 31.789 1.00 17.37 163 MET B N 1
ATOM 5330 C CA . MET B 1 163 ? 30.870 -15.477 31.885 1.00 20.59 163 MET B CA 1
ATOM 5331 C C . MET B 1 163 ? 31.251 -16.763 31.169 1.00 19.82 163 MET B C 1
ATOM 5332 O O . MET B 1 163 ? 32.448 -16.987 31.039 1.00 21.28 163 MET B O 1
ATOM 5337 N N . GLU B 1 164 ? 30.268 -17.569 30.777 1.00 18.38 164 GLU B N 1
ATOM 5338 C CA . GLU B 1 164 ? 30.456 -18.787 29.958 1.00 17.31 164 GLU B CA 1
ATOM 5339 C C . GLU B 1 164 ? 30.211 -18.538 28.469 1.00 20.02 164 GLU B C 1
ATOM 5340 O O . GLU B 1 164 ? 30.259 -19.504 27.717 1.00 18.71 164 GLU B O 1
ATOM 5346 N N . HIS B 1 165 ? 29.990 -17.299 28.075 1.00 18.21 165 HIS B N 1
ATOM 5347 C CA . HIS B 1 165 ? 29.509 -16.956 26.725 1.00 18.08 165 HIS B CA 1
ATOM 5348 C C . HIS B 1 165 ? 28.168 -17.651 26.470 1.00 19.97 165 HIS B C 1
ATOM 5349 O O . HIS B 1 165 ? 27.954 -18.191 25.365 1.00 20.52 165 HIS B O 1
ATOM 5356 N N . GLY B 1 166 ? 27.309 -17.731 27.462 1.00 16.88 166 GLY B N 1
ATOM 5357 C CA . GLY B 1 166 ? 26.017 -18.412 27.272 1.00 16.59 166 GLY B CA 1
ATOM 5358 C C . GLY B 1 166 ? 25.023 -17.600 26.487 1.00 16.28 166 GLY B C 1
ATOM 5359 O O . GLY B 1 166 ? 25.249 -16.421 26.198 1.00 17.33 166 GLY B O 1
ATOM 5360 N N . VAL B 1 167 ? 23.883 -18.210 26.193 1.00 17.91 167 VAL B N 1
ATOM 5361 C CA . VAL B 1 167 ? 22.972 -17.612 25.205 1.00 19.64 167 VAL B CA 1
ATOM 5362 C C . VAL B 1 167 ? 21.534 -17.841 25.610 1.00 18.35 167 VAL B C 1
ATOM 5363 O O . VAL B 1 167 ? 21.217 -18.840 26.291 1.00 21.01 167 VAL B O 1
ATOM 5367 N N . GLY B 1 168 ? 20.685 -16.928 25.180 1.00 18.27 168 GLY B N 1
ATOM 5368 C CA . GLY B 1 168 ? 19.243 -17.155 25.151 1.00 17.37 168 GLY B CA 1
ATOM 5369 C C . GLY B 1 168 ? 18.697 -17.059 23.769 1.00 16.17 168 GLY B C 1
ATOM 5370 O O . GLY B 1 168 ? 19.314 -17.544 22.852 1.00 18.32 168 GLY B O 1
ATOM 5371 N N . TYR B 1 169 ? 17.489 -16.509 23.662 1.00 17.93 169 TYR B N 1
ATOM 5372 C CA . TYR B 1 169 ? 16.661 -16.749 22.459 1.00 17.79 169 TYR B CA 1
ATOM 5373 C C . TYR B 1 169 ? 15.900 -15.504 22.013 1.00 20.08 169 TYR B C 1
ATOM 5374 O O . TYR B 1 169 ? 15.090 -15.642 21.041 1.00 22.16 169 TYR B O 1
ATOM 5383 N N . THR B 1 170 ? 16.109 -14.338 22.614 1.00 17.90 170 THR B N 1
ATOM 5384 C CA . THR B 1 170 ? 15.499 -13.094 22.045 1.00 20.59 170 THR B CA 1
ATOM 5385 C C . THR B 1 170 ? 16.502 -12.498 21.046 1.00 18.58 170 THR B C 1
ATOM 5386 O O . THR B 1 170 ? 17.614 -13.050 20.855 1.00 17.91 170 THR B O 1
ATOM 5390 N N . PRO B 1 171 ? 16.211 -11.311 20.464 1.00 17.83 171 PRO B N 1
ATOM 5391 C CA . PRO B 1 171 ? 17.208 -10.517 19.737 1.00 17.34 171 PRO B CA 1
ATOM 5392 C C . PRO B 1 171 ? 18.462 -10.265 20.553 1.00 17.56 171 PRO B C 1
ATOM 5393 O O . PRO B 1 171 ? 19.502 -10.144 19.958 1.00 20.39 171 PRO B O 1
ATOM 5397 N N . TYR B 1 172 ? 18.339 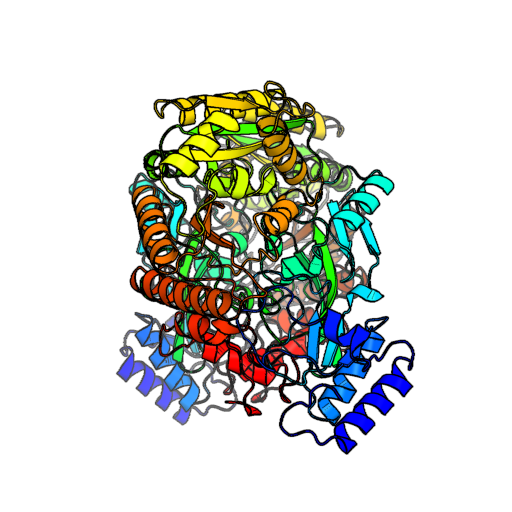-10.270 21.884 1.00 17.08 172 TYR B N 1
ATOM 5398 C CA . TYR B 1 172 ? 19.473 -10.036 22.804 1.00 17.87 172 TYR B CA 1
ATOM 5399 C C . TYR B 1 172 ? 20.088 -11.363 23.254 1.00 19.28 172 TYR B C 1
ATOM 5400 O O . TYR B 1 172 ? 20.637 -11.391 24.378 1.00 20.14 172 TYR B O 1
ATOM 5409 N N . ALA B 1 173 ? 20.012 -12.413 22.435 1.00 18.33 173 ALA B N 1
ATOM 5410 C CA . ALA B 1 173 ? 20.427 -13.793 22.825 1.00 17.21 173 ALA B CA 1
ATOM 5411 C C . ALA B 1 173 ? 21.911 -13.827 23.187 1.00 19.08 173 ALA B C 1
ATOM 5412 O O . ALA B 1 173 ? 22.301 -14.732 23.904 1.00 18.11 173 ALA B O 1
ATOM 5414 N N . ASP B 1 174 ? 22.733 -12.976 22.601 1.00 18.68 174 ASP B N 1
ATOM 5415 C CA . ASP B 1 174 ? 24.202 -13.076 22.836 1.00 19.28 174 ASP B CA 1
ATOM 5416 C C . ASP B 1 174 ? 24.537 -12.325 24.113 1.00 17.18 174 ASP B C 1
ATOM 5417 O O . ASP B 1 174 ? 24.711 -11.108 24.025 1.00 20.31 174 ASP B O 1
ATOM 5422 N N . HIS B 1 175 ? 24.498 -13.012 25.260 1.00 18.22 175 HIS B N 1
ATOM 5423 C CA . HIS B 1 175 ? 24.671 -12.402 26.593 1.00 18.18 175 HIS B CA 1
ATOM 5424 C C . HIS B 1 175 ? 25.975 -11.594 26.645 1.00 18.53 175 HIS B C 1
ATOM 5425 O O . HIS B 1 175 ? 25.938 -10.482 27.153 1.00 18.31 175 HIS B O 1
ATOM 5432 N N . SER B 1 176 ? 27.051 -12.078 26.019 1.00 19.80 176 SER B N 1
ATOM 5433 C CA . SER B 1 176 ? 28.370 -11.399 26.023 1.00 20.10 176 SER B CA 1
ATOM 5434 C C . SER B 1 176 ? 28.265 -10.049 25.305 1.00 21.34 176 SER B C 1
ATOM 5435 O O . SER B 1 176 ? 28.996 -9.125 25.662 1.00 21.35 176 SER B O 1
ATOM 5438 N N . MET B 1 177 ? 27.364 -9.921 24.332 1.00 19.46 177 MET B N 1
ATOM 5439 C CA . MET B 1 177 ? 27.204 -8.661 23.575 1.00 22.87 177 MET B CA 1
ATOM 5440 C C . MET B 1 177 ? 26.569 -7.585 24.452 1.00 23.33 177 MET B C 1
ATOM 5441 O O . MET B 1 177 ? 26.932 -6.422 24.275 1.00 23.09 177 MET B O 1
ATOM 5446 N N . TRP B 1 178 ? 25.645 -7.934 25.341 1.00 19.05 178 TRP B N 1
ATOM 5447 C CA . TRP B 1 178 ? 24.847 -6.924 26.100 1.00 18.81 178 TRP B CA 1
ATOM 5448 C C . TRP B 1 178 ? 25.362 -6.754 27.529 1.00 18.41 178 TRP B C 1
ATOM 5449 O O . TRP B 1 178 ? 24.973 -5.768 28.195 1.00 18.94 178 TRP B O 1
ATOM 5460 N N . ARG B 1 179 ? 26.336 -7.560 27.901 1.00 17.90 179 ARG B N 1
ATOM 5461 C CA . ARG B 1 179 ? 27.225 -7.336 29.054 1.00 18.29 179 ARG B CA 1
ATOM 5462 C C . ARG B 1 179 ? 27.911 -5.995 28.858 1.00 17.78 179 ARG B C 1
ATOM 5463 O O . ARG B 1 179 ? 28.451 -5.737 27.763 1.00 16.43 179 ARG B O 1
ATOM 5471 N N . CYS B 1 180 ? 27.882 -5.141 29.874 1.00 17.85 180 CYS B N 1
ATOM 5472 C CA . CYS B 1 180 ? 28.610 -3.846 29.776 1.00 17.35 180 CYS B CA 1
ATOM 5473 C C . CYS B 1 180 ? 28.943 -3.360 31.169 1.00 17.30 180 CYS B C 1
ATOM 5474 O O . CYS B 1 180 ? 28.030 -2.952 31.891 1.00 19.15 180 CYS B O 1
ATOM 5477 N N . GLY B 1 181 ? 30.244 -3.415 31.479 1.00 18.54 181 GLY B N 1
ATOM 5478 C CA . GLY B 1 181 ? 30.813 -2.885 32.723 1.00 18.26 181 GLY B CA 1
ATOM 5479 C C . GLY B 1 181 ? 30.839 -3.915 33.824 1.00 19.24 181 GLY B C 1
ATOM 5480 O O . GLY B 1 181 ? 29.797 -4.424 34.208 1.00 20.19 181 GLY B O 1
ATOM 5481 N N . MET B 1 182 ? 32.038 -4.298 34.246 1.00 17.40 182 MET B N 1
ATOM 5482 C CA . MET B 1 182 ? 32.234 -5.369 35.232 1.00 18.46 182 MET B CA 1
ATOM 5483 C C . MET B 1 182 ? 33.074 -4.817 36.360 1.00 18.87 182 MET B C 1
ATOM 5484 O O . MET B 1 182 ? 34.005 -4.077 36.049 1.00 20.40 182 MET B O 1
ATOM 5489 N N . GLU B 1 183 ? 32.764 -5.220 37.582 1.00 19.76 183 GLU B N 1
ATOM 5490 C CA . GLU B 1 183 ? 33.725 -5.131 38.693 1.00 20.26 183 GLU B CA 1
ATOM 5491 C C . GLU B 1 183 ? 34.335 -6.508 38.887 1.00 19.12 183 GLU B C 1
ATOM 5492 O O . GLU B 1 183 ? 33.581 -7.506 38.910 1.00 20.04 183 GLU B O 1
ATOM 5498 N N . VAL B 1 184 ? 35.644 -6.564 39.013 1.00 18.35 184 VAL B N 1
ATOM 5499 C CA . VAL B 1 184 ? 36.394 -7.836 39.032 1.00 18.12 184 VAL B CA 1
ATOM 5500 C C . VAL B 1 184 ? 37.444 -7.766 40.110 1.00 18.68 184 VAL B C 1
ATOM 5501 O O . VAL B 1 184 ? 38.229 -6.819 40.120 1.00 19.63 184 VAL B O 1
ATOM 5505 N N . VAL B 1 185 ? 37.425 -8.739 41.010 1.00 20.40 185 VAL B N 1
ATOM 5506 C CA . VAL B 1 185 ? 38.547 -8.952 41.949 1.00 20.27 185 VAL B CA 1
ATOM 5507 C C . VAL B 1 185 ? 39.585 -9.796 41.228 1.00 19.59 185 VAL B C 1
ATOM 5508 O O . VAL B 1 185 ? 39.321 -10.965 40.912 1.00 19.75 185 VAL B O 1
ATOM 5512 N N . LEU B 1 186 ? 40.772 -9.234 41.086 1.00 20.64 186 LEU B N 1
ATOM 5513 C CA . LEU B 1 186 ? 41.901 -9.930 40.435 1.00 22.81 186 LEU B CA 1
ATOM 5514 C C . LEU B 1 186 ? 42.534 -10.872 41.460 1.00 24.84 186 LEU B C 1
ATOM 5515 O O . LEU B 1 186 ? 42.181 -10.804 42.651 1.00 21.77 186 LEU B O 1
ATOM 5520 N N . ALA B 1 187 ? 43.422 -11.738 40.988 1.00 28.03 187 ALA B N 1
ATOM 5521 C CA . ALA B 1 187 ? 44.002 -12.856 41.774 1.00 31.61 187 ALA B CA 1
ATOM 5522 C C . ALA B 1 187 ? 44.885 -12.322 42.904 1.00 35.38 187 ALA B C 1
ATOM 5523 O O . ALA B 1 187 ? 45.139 -13.090 43.835 1.00 32.61 187 ALA B O 1
ATOM 5525 N N . ASP B 1 188 ? 45.328 -11.057 42.862 1.00 29.55 188 ASP B N 1
ATOM 5526 C CA . ASP B 1 188 ? 46.084 -10.464 44.001 1.00 32.18 188 ASP B CA 1
ATOM 5527 C C . ASP B 1 188 ? 45.148 -9.757 44.973 1.00 30.45 188 ASP B C 1
ATOM 5528 O O . ASP B 1 188 ? 45.663 -9.182 45.953 1.00 34.25 188 ASP B O 1
ATOM 5533 N N . GLY B 1 189 ? 43.838 -9.701 44.703 1.00 25.25 189 GLY B N 1
ATOM 5534 C CA . GLY B 1 189 ? 42.894 -9.033 45.610 1.00 27.08 189 GLY B CA 1
ATOM 5535 C C . GLY B 1 189 ? 42.563 -7.622 45.171 1.00 27.44 189 GLY B C 1
ATOM 5536 O O . GLY B 1 189 ? 41.702 -7.026 45.814 1.00 27.97 189 GLY B O 1
ATOM 5537 N N . GLU B 1 190 ? 43.138 -7.111 44.070 1.00 26.57 190 GLU B N 1
ATOM 5538 C CA . GLU B 1 190 ? 42.854 -5.726 43.621 1.00 26.74 190 GLU B CA 1
ATOM 5539 C C . GLU B 1 190 ? 41.522 -5.744 42.893 1.00 24.82 190 GLU B C 1
ATOM 5540 O O . GLU B 1 190 ? 41.266 -6.715 42.154 1.00 23.40 190 GLU B O 1
ATOM 5546 N N . VAL B 1 191 ? 40.765 -4.674 43.038 1.00 23.87 191 VAL B N 1
ATOM 5547 C CA . VAL B 1 191 ? 39.439 -4.492 42.381 1.00 20.72 191 VAL B CA 1
ATOM 5548 C C . VAL B 1 191 ? 39.665 -3.705 41.085 1.00 21.74 191 VAL B C 1
ATOM 5549 O O . VAL B 1 191 ? 40.269 -2.603 41.121 1.00 20.03 191 VAL B O 1
ATOM 5553 N N . LEU B 1 192 ? 39.223 -4.296 39.986 1.00 19.29 192 LEU B N 1
ATOM 5554 C CA . LEU B 1 192 ? 39.257 -3.700 38.636 1.00 19.97 192 LEU B CA 1
ATOM 5555 C C . LEU B 1 192 ? 37.827 -3.335 38.220 1.00 19.69 192 LEU B C 1
ATOM 5556 O O . LEU B 1 192 ? 36.928 -4.182 38.408 1.00 22.03 192 LEU B O 1
ATOM 5561 N N . ARG B 1 193 ? 37.635 -2.161 37.641 1.00 20.04 193 ARG B N 1
ATOM 5562 C CA . ARG B 1 193 ? 36.357 -1.826 36.982 1.00 17.63 193 ARG B CA 1
ATOM 5563 C C . ARG B 1 193 ? 36.643 -1.634 35.492 1.00 19.25 193 ARG B C 1
ATOM 5564 O O . ARG B 1 193 ? 37.504 -0.768 35.117 1.00 19.25 193 ARG B O 1
ATOM 5572 N N . THR B 1 194 ? 35.975 -2.421 34.663 1.00 18.74 194 THR B N 1
ATOM 5573 C CA . THR B 1 194 ? 36.258 -2.406 33.203 1.00 19.99 194 THR B CA 1
ATOM 5574 C C . THR B 1 194 ? 35.608 -1.182 32.553 1.00 20.02 194 THR B C 1
ATOM 5575 O O . THR B 1 194 ? 34.678 -0.582 33.113 1.00 19.86 194 THR B O 1
ATOM 5579 N N . GLY B 1 195 ? 36.118 -0.818 31.381 1.00 20.42 195 GLY B N 1
ATOM 5580 C CA . GLY B 1 195 ? 35.550 0.246 30.558 1.00 21.21 195 GLY B CA 1
ATOM 5581 C C . GLY B 1 195 ? 35.523 1.557 31.290 1.00 20.75 195 GLY B C 1
ATOM 5582 O O . GLY B 1 195 ? 36.514 1.963 31.942 1.00 20.23 195 GLY B O 1
ATOM 5583 N N . MET B 1 196 ? 34.394 2.227 31.179 1.00 19.00 196 MET B N 1
ATOM 5584 C CA . MET B 1 196 ? 34.219 3.594 31.687 1.00 19.30 196 MET B CA 1
ATOM 5585 C C . MET B 1 196 ? 34.052 3.524 33.214 1.00 19.08 196 MET B C 1
ATOM 5586 O O . MET B 1 196 ? 34.118 4.565 33.831 1.00 20.21 196 MET B O 1
ATOM 5591 N N . GLY B 1 197 ? 33.944 2.328 33.809 1.00 18.90 197 GLY B N 1
ATOM 5592 C CA . GLY B 1 197 ? 33.958 2.219 35.289 1.00 19.30 197 GLY B CA 1
ATOM 5593 C C . GLY B 1 197 ? 35.330 2.644 35.843 1.00 20.48 197 GLY B C 1
ATOM 5594 O O . GLY B 1 197 ? 35.450 2.875 37.064 1.00 20.45 197 GLY B O 1
ATOM 5595 N N . GLY B 1 198 ? 36.365 2.664 35.023 1.00 20.24 198 GLY B N 1
ATOM 5596 C CA . GLY B 1 198 ? 37.701 3.126 35.462 1.00 21.90 198 GLY B CA 1
ATOM 5597 C C . GLY B 1 198 ? 37.754 4.628 35.651 1.00 20.85 198 GLY B C 1
ATOM 5598 O O . GLY B 1 198 ? 38.739 5.108 36.262 1.00 23.90 198 GLY B O 1
ATOM 5599 N N . LEU B 1 199 ? 36.776 5.362 35.113 1.00 18.83 199 LEU B N 1
ATOM 5600 C CA . LEU B 1 199 ? 36.743 6.835 35.192 1.00 21.05 199 LEU B CA 1
ATOM 5601 C C . LEU B 1 199 ? 35.781 7.252 36.289 1.00 20.37 199 LEU B C 1
ATOM 5602 O O . LEU B 1 199 ? 34.570 7.097 36.154 1.00 20.26 199 LEU B O 1
ATOM 5607 N N . PRO B 1 200 ? 36.303 7.783 37.409 1.00 22.06 200 PRO B N 1
ATOM 5608 C CA . PRO B 1 200 ? 35.443 8.262 38.486 1.00 22.71 200 PRO B CA 1
ATOM 5609 C C . PRO B 1 200 ? 34.382 9.261 38.007 1.00 23.94 200 PRO B C 1
ATOM 5610 O O . PRO B 1 200 ? 34.684 10.197 37.240 1.00 23.80 200 PRO B O 1
ATOM 5614 N N . GLY B 1 201 ? 33.141 8.940 38.308 1.00 22.53 201 GLY B N 1
ATOM 5615 C CA . GLY B 1 201 ? 32.017 9.842 38.044 1.00 25.31 201 GLY B CA 1
ATOM 5616 C C . GLY B 1 201 ? 31.342 9.500 36.739 1.00 24.65 201 GLY B C 1
ATOM 5617 O O . GLY B 1 201 ? 30.292 10.124 36.454 1.00 23.99 201 GLY B O 1
ATOM 5618 N N . SER B 1 202 ? 31.949 8.624 35.926 1.00 23.27 202 SER B N 1
ATOM 5619 C CA . SER B 1 202 ? 31.337 8.327 34.616 1.00 21.08 202 SER B CA 1
ATOM 5620 C C . SER B 1 202 ? 29.974 7.680 34.855 1.00 23.21 202 SER B C 1
ATOM 5621 O O . SER B 1 202 ? 29.874 6.841 35.735 1.00 26.26 202 SER B O 1
ATOM 5624 N N . GLU B 1 203 ? 28.957 8.102 34.122 1.00 19.73 203 GLU B N 1
ATOM 5625 C CA . GLU B 1 203 ? 27.636 7.424 34.110 1.00 21.17 203 GLU B CA 1
ATOM 5626 C C . GLU B 1 203 ? 27.568 6.422 32.959 1.00 21.22 203 GLU B C 1
ATOM 5627 O O . GLU B 1 203 ? 26.473 5.874 32.753 1.00 21.74 203 GLU B O 1
ATOM 5633 N N . ALA B 1 204 ? 28.674 6.165 32.256 1.00 19.69 204 ALA B N 1
ATOM 5634 C CA . ALA B 1 204 ? 28.672 5.344 31.024 1.00 19.48 204 ALA B CA 1
ATOM 5635 C C . ALA B 1 204 ? 29.256 3.937 31.272 1.00 18.10 204 ALA B C 1
ATOM 5636 O O . ALA B 1 204 ? 29.456 3.193 30.321 1.00 16.96 204 ALA B O 1
ATOM 5638 N N . TRP B 1 205 ? 29.447 3.529 32.535 1.00 18.39 205 TRP B N 1
ATOM 5639 C CA . TRP B 1 205 ? 30.040 2.206 32.878 1.00 18.77 205 TRP B CA 1
ATOM 5640 C C . TRP B 1 205 ? 29.209 1.083 32.224 1.00 17.24 205 TRP B C 1
ATOM 5641 O O . TRP B 1 205 ? 29.797 0.131 31.611 1.00 18.15 205 TRP B O 1
ATOM 5652 N N . HIS B 1 206 ? 27.898 1.265 32.190 1.00 17.93 206 HIS B N 1
ATOM 5653 C CA . HIS B 1 206 ? 26.992 0.214 31.693 1.00 16.51 206 HIS B CA 1
ATOM 5654 C C . HIS B 1 206 ? 26.386 0.588 30.349 1.00 19.08 206 HIS B C 1
ATOM 5655 O O . HIS B 1 206 ? 25.461 -0.077 29.932 1.00 19.97 206 HIS B O 1
ATOM 5662 N N . LEU B 1 207 ? 26.914 1.617 29.707 1.00 18.17 207 LEU B N 1
ATOM 5663 C CA . LEU B 1 207 ? 26.393 2.156 28.429 1.00 19.34 207 LEU B CA 1
ATOM 5664 C C . LEU B 1 207 ? 27.358 1.849 27.319 1.00 17.69 207 LEU B C 1
ATOM 5665 O O . LEU B 1 207 ? 26.890 1.529 26.241 1.00 19.83 207 LEU B O 1
ATOM 5670 N N . TYR B 1 208 ? 28.653 2.115 27.517 1.00 17.98 208 TYR B N 1
ATOM 5671 C CA . TYR B 1 208 ? 29.629 2.118 26.399 1.00 18.75 208 TYR B CA 1
ATOM 5672 C C . TYR B 1 208 ? 30.732 1.120 26.761 1.00 20.58 208 TYR B C 1
ATOM 5673 O O . TYR B 1 208 ? 31.428 1.354 27.739 1.00 20.66 208 TYR B O 1
ATOM 5682 N N . PRO B 1 209 ? 30.857 -0.019 26.043 1.00 23.66 209 PRO B N 1
ATOM 5683 C CA . PRO B 1 209 ? 31.885 -1.025 26.328 1.00 26.47 209 PRO B CA 1
ATOM 5684 C C . PRO B 1 209 ? 33.223 -0.582 25.739 1.00 28.07 209 PRO B C 1
ATOM 5685 O O . PRO B 1 209 ? 33.661 -1.091 24.701 1.00 29.10 209 PRO B O 1
ATOM 5689 N N . GLY B 1 210 ? 33.807 0.415 26.356 1.00 23.73 210 GLY B N 1
ATOM 5690 C CA . GLY B 1 210 ? 35.068 0.987 25.871 1.00 24.74 210 GLY B CA 1
ATOM 5691 C C . GLY B 1 210 ? 35.699 1.899 26.877 1.00 22.98 210 GLY B C 1
ATOM 5692 O O . GLY B 1 210 ? 35.155 2.112 27.983 1.00 23.12 210 GLY B O 1
ATOM 5693 N N . GLN B 1 211 ? 36.878 2.376 26.524 1.00 23.01 211 GLN B N 1
ATOM 5694 C CA . GLN B 1 211 ? 37.887 3.011 27.406 1.00 23.11 211 GLN B CA 1
ATOM 5695 C C . GLN B 1 211 ? 38.986 3.412 26.444 1.00 22.21 211 GLN B C 1
ATOM 5696 O O . GLN B 1 211 ? 39.056 2.833 25.381 1.00 23.39 211 GLN B O 1
ATOM 5702 N N . LEU B 1 212 ? 39.882 4.283 26.859 1.00 23.00 212 LEU B N 1
ATOM 5703 C CA . LEU B 1 212 ? 41.162 4.365 26.187 1.00 21.60 212 LEU B CA 1
ATOM 5704 C C . LEU B 1 212 ? 41.891 3.041 26.396 1.00 20.94 212 LEU B C 1
ATOM 5705 O O . LEU B 1 212 ? 42.156 2.644 27.562 1.00 21.55 212 LEU B O 1
ATOM 5710 N N . GLY B 1 213 ? 42.293 2.404 25.293 1.00 20.69 213 GLY B N 1
ATOM 5711 C CA . GLY B 1 213 ? 43.083 1.166 25.386 1.00 21.95 213 GLY B CA 1
ATOM 5712 C C . GLY B 1 213 ? 42.204 -0.058 25.109 1.00 20.30 213 GLY B C 1
ATOM 5713 O O . GLY B 1 213 ? 41.096 0.071 24.581 1.00 20.97 213 GLY B O 1
ATOM 5714 N N . PRO B 1 214 ? 42.723 -1.255 25.403 1.00 20.22 214 PRO B N 1
ATOM 5715 C CA . PRO B 1 214 ? 42.063 -2.503 25.028 1.00 21.08 214 PRO B CA 1
ATOM 5716 C C . PRO B 1 214 ? 40.759 -2.771 25.775 1.00 22.19 214 PRO B C 1
ATOM 5717 O O . PRO B 1 214 ? 40.568 -2.316 26.898 1.00 21.58 214 PRO B O 1
ATOM 5721 N N . SER B 1 215 ? 39.886 -3.504 25.105 1.00 21.03 215 SER B N 1
ATOM 5722 C CA . SER B 1 215 ? 38.609 -3.996 25.645 1.00 23.89 215 SER B CA 1
ATOM 5723 C C . SER B 1 215 ? 38.918 -5.354 26.273 1.00 23.28 215 SER B C 1
ATOM 5724 O O . SER B 1 215 ? 39.336 -6.250 25.546 1.00 25.66 215 SER B O 1
ATOM 5727 N N . ILE B 1 216 ? 38.803 -5.469 27.596 1.00 21.70 216 ILE B N 1
ATOM 5728 C CA . ILE B 1 216 ? 39.289 -6.676 28.300 1.00 22.77 216 ILE B CA 1
ATOM 5729 C C . ILE B 1 216 ? 38.158 -7.473 28.936 1.00 20.99 216 ILE B C 1
ATOM 5730 O O . ILE B 1 216 ? 38.488 -8.505 29.505 1.00 21.26 216 ILE B O 1
ATOM 5735 N N . GLU B 1 217 ? 36.890 -7.089 28.740 1.00 20.69 217 GLU B N 1
ATOM 5736 C CA . GLU B 1 217 ? 35.782 -7.869 29.361 1.00 21.39 217 GLU B CA 1
ATOM 5737 C C . GLU B 1 217 ? 35.805 -9.293 28.812 1.00 20.17 217 GLU B C 1
ATOM 5738 O O . GLU B 1 217 ? 35.485 -10.235 29.531 1.00 20.77 217 GLU B O 1
ATOM 5744 N N . GLY B 1 218 ? 36.148 -9.470 27.533 1.00 20.34 218 GLY B N 1
ATOM 5745 C CA . GLY B 1 218 ? 36.181 -10.815 26.963 1.00 19.85 218 GLY B CA 1
ATOM 5746 C C . GLY B 1 218 ? 37.231 -11.698 27.600 1.00 18.79 218 GLY B C 1
ATOM 5747 O O . GLY B 1 218 ? 37.093 -12.933 27.522 1.00 21.97 218 GLY B O 1
ATOM 5748 N N . LEU B 1 219 ? 38.263 -11.116 28.227 1.00 20.20 219 LEU B N 1
ATOM 5749 C CA . LEU B 1 219 ? 39.316 -11.903 28.910 1.00 21.14 219 LEU B CA 1
ATOM 5750 C C . LEU B 1 219 ? 38.707 -12.710 30.042 1.00 21.10 219 LEU B C 1
ATOM 5751 O O . LEU B 1 219 ? 39.312 -13.711 30.426 1.00 22.24 219 LEU B O 1
ATOM 5756 N N . PHE B 1 220 ? 37.574 -12.279 30.575 1.00 20.66 220 PHE B N 1
ATOM 5757 C CA . PHE B 1 220 ? 37.001 -12.887 31.808 1.00 21.09 220 PHE B CA 1
ATOM 5758 C C . PHE B 1 220 ? 35.956 -13.923 31.362 1.00 23.36 220 PHE B C 1
ATOM 5759 O O . PHE B 1 220 ? 35.233 -14.413 32.216 1.00 23.20 220 PHE B O 1
ATOM 5767 N N . GLU B 1 221 ? 35.877 -14.248 30.063 1.00 19.81 221 GLU B N 1
ATOM 5768 C CA . GLU B 1 221 ? 34.949 -15.331 29.665 1.00 21.31 221 GLU B CA 1
ATOM 5769 C C . GLU B 1 221 ? 35.681 -16.673 29.573 1.00 20.48 221 GLU B C 1
ATOM 5770 O O . GLU B 1 221 ? 36.786 -16.746 29.023 1.00 18.00 221 GLU B O 1
ATOM 5776 N N . GLN B 1 222 ? 35.080 -17.700 30.173 1.00 19.86 222 GLN B N 1
ATOM 5777 C CA . GLN B 1 222 ? 35.590 -19.083 30.149 1.00 19.24 222 GLN B CA 1
ATOM 5778 C C . GLN B 1 222 ? 37.068 -19.028 30.545 1.00 18.90 222 GLN B C 1
ATOM 5779 O O . GLN B 1 222 ? 37.882 -19.676 29.933 1.00 18.68 222 GLN B O 1
ATOM 5785 N N . SER B 1 223 ? 37.391 -18.317 31.615 1.00 18.36 223 SER B N 1
ATOM 5786 C CA . SER B 1 223 ? 38.809 -18.163 32.019 1.00 19.19 223 SER B CA 1
ATOM 5787 C C . SER B 1 223 ? 38.924 -18.151 33.531 1.00 18.62 223 SER B C 1
ATOM 5788 O O . SER B 1 223 ? 37.920 -18.304 34.260 1.00 18.57 223 SER B O 1
ATOM 5791 N N . ASN B 1 224 ? 40.159 -18.008 33.997 1.00 19.30 224 ASN B N 1
ATOM 5792 C CA . ASN B 1 224 ? 40.482 -18.132 35.443 1.00 17.58 224 ASN B CA 1
ATOM 5793 C C . ASN B 1 224 ? 41.394 -16.944 35.778 1.00 17.86 224 ASN B C 1
ATOM 5794 O O . ASN B 1 224 ? 42.449 -17.095 36.412 1.00 18.41 224 ASN B O 1
ATOM 5799 N N . PHE B 1 225 ? 40.930 -15.759 35.438 1.00 21.03 225 PHE B N 1
ATOM 5800 C CA . PHE B 1 225 ? 41.767 -14.558 35.610 1.00 18.88 225 PHE B CA 1
ATOM 5801 C C . PHE B 1 225 ? 41.222 -13.619 36.688 1.00 20.63 225 PHE B C 1
ATOM 5802 O O . PHE B 1 225 ? 41.984 -12.735 37.105 1.00 22.88 225 PHE B O 1
ATOM 5810 N N . GLY B 1 226 ? 39.938 -13.712 37.024 1.00 21.07 226 GLY B N 1
ATOM 5811 C CA . GLY B 1 226 ? 39.345 -12.870 38.068 1.00 22.74 226 GLY B CA 1
ATOM 5812 C C . GLY B 1 226 ? 38.016 -13.357 38.563 1.00 22.11 226 GLY B C 1
ATOM 5813 O O . GLY B 1 226 ? 37.484 -14.344 38.053 1.00 20.24 226 GLY B O 1
ATOM 5814 N N . ILE B 1 227 ? 37.504 -12.640 39.552 1.00 20.65 227 ILE B N 1
ATOM 5815 C CA . ILE B 1 227 ? 36.213 -12.925 40.190 1.00 18.38 227 ILE B CA 1
ATOM 5816 C C . ILE B 1 227 ? 35.306 -11.718 40.029 1.00 18.12 227 ILE B C 1
ATOM 5817 O O . ILE B 1 227 ? 35.601 -10.650 40.568 1.00 18.65 227 ILE B O 1
ATOM 5822 N N . CYS B 1 228 ? 34.242 -11.874 39.251 1.00 17.37 228 CYS B N 1
ATOM 5823 C CA . CYS B 1 228 ? 33.270 -10.802 39.029 1.00 18.65 228 CYS B CA 1
ATOM 5824 C C . CYS B 1 228 ? 32.341 -10.620 40.223 1.00 18.80 228 CYS B C 1
ATOM 5825 O O . CYS B 1 228 ? 31.723 -11.573 40.631 1.00 17.61 228 CYS B O 1
ATOM 5828 N N . THR B 1 229 ? 32.159 -9.380 40.639 1.00 18.98 229 THR B N 1
ATOM 5829 C CA . THR B 1 229 ? 31.313 -9.043 41.802 1.00 18.53 229 THR B CA 1
ATOM 5830 C C . THR B 1 229 ? 30.132 -8.207 41.332 1.00 19.55 229 THR B C 1
ATOM 5831 O O . THR B 1 229 ? 29.257 -7.959 42.115 1.00 19.51 229 THR B O 1
ATOM 5835 N N . ARG B 1 230 ? 30.163 -7.699 40.087 1.00 18.24 230 ARG B N 1
ATOM 5836 C CA . ARG B 1 230 ? 29.125 -6.784 39.603 1.00 18.84 230 ARG B CA 1
ATOM 5837 C C . ARG B 1 230 ? 29.178 -6.773 38.079 1.00 18.11 230 ARG B C 1
ATOM 5838 O O . ARG B 1 230 ? 30.265 -6.715 37.539 1.00 18.44 230 ARG B O 1
ATOM 5846 N N . MET B 1 231 ? 28.017 -6.762 37.429 1.00 17.03 231 MET B N 1
ATOM 5847 C CA . MET B 1 231 ? 27.999 -6.719 35.955 1.00 19.63 231 MET B CA 1
ATOM 5848 C C . MET B 1 231 ? 26.788 -5.933 35.460 1.00 18.83 231 MET B C 1
ATOM 5849 O O . MET B 1 231 ? 25.698 -6.164 35.948 1.00 18.03 231 MET B O 1
ATOM 5854 N N . GLY B 1 232 ? 26.990 -5.001 34.520 1.00 18.92 232 GLY B N 1
ATOM 5855 C CA . GLY B 1 232 ? 25.819 -4.409 33.848 1.00 17.86 232 GLY B CA 1
ATOM 5856 C C . GLY B 1 232 ? 25.287 -5.333 32.787 1.00 17.78 232 GLY B C 1
ATOM 5857 O O . GLY B 1 232 ? 26.092 -6.004 32.092 1.00 19.01 232 GLY B O 1
ATOM 5858 N N . MET B 1 233 ? 23.973 -5.340 32.589 1.00 17.17 233 MET B N 1
ATOM 5859 C CA . MET B 1 233 ? 23.399 -6.157 31.504 1.00 18.77 233 MET B CA 1
ATOM 5860 C C . MET B 1 233 ? 22.415 -5.244 30.801 1.00 19.70 233 MET B C 1
ATOM 5861 O O . MET B 1 233 ? 21.483 -4.760 31.448 1.00 18.16 233 MET B O 1
ATOM 5866 N N . GLN B 1 234 ? 22.649 -4.966 29.522 1.00 16.93 234 GLN B N 1
ATOM 5867 C CA . GLN B 1 234 ? 21.747 -4.072 28.783 1.00 16.74 234 GLN B CA 1
ATOM 5868 C C . GLN B 1 234 ? 20.523 -4.884 28.396 1.00 15.94 234 GLN B C 1
ATOM 5869 O O . GLN B 1 234 ? 20.672 -6.076 28.105 1.00 18.62 234 GLN B O 1
ATOM 5875 N N . LEU B 1 235 ? 19.368 -4.246 28.440 1.00 16.79 235 LEU B N 1
ATOM 5876 C CA . LEU B 1 235 ? 18.069 -4.969 28.328 1.00 18.48 235 LEU B CA 1
ATOM 5877 C C . LEU B 1 235 ? 17.314 -4.412 27.149 1.00 20.85 235 LEU B C 1
ATOM 5878 O O . LEU B 1 235 ? 17.221 -3.211 27.028 1.00 18.88 235 LEU B O 1
ATOM 5883 N N . MET B 1 236 ? 16.734 -5.303 26.364 1.00 19.37 236 MET B N 1
ATOM 5884 C CA . MET B 1 236 ? 15.971 -4.906 25.167 1.00 18.73 236 MET B CA 1
ATOM 5885 C C . MET B 1 236 ? 14.733 -4.143 25.611 1.00 19.61 236 MET B C 1
ATOM 5886 O O . MET B 1 236 ? 13.979 -4.613 26.460 1.00 19.46 236 MET B O 1
ATOM 5891 N N . PRO B 1 237 ? 14.481 -2.946 25.061 1.00 18.99 237 PRO B N 1
ATOM 5892 C CA . PRO B 1 237 ? 13.189 -2.299 25.239 1.00 19.75 237 PRO B CA 1
ATOM 5893 C C . PRO B 1 237 ? 12.053 -3.181 24.712 1.00 20.43 237 PRO B C 1
ATOM 5894 O O . PRO B 1 237 ? 12.126 -3.783 23.655 1.00 19.32 237 PRO B O 1
ATOM 5898 N N . THR B 1 238 ? 11.013 -3.267 25.526 1.00 20.49 238 THR B N 1
ATOM 5899 C CA . THR B 1 238 ? 9.809 -4.084 25.187 1.00 20.90 238 THR B CA 1
ATOM 5900 C C . THR B 1 238 ? 9.182 -3.523 23.921 1.00 21.70 238 THR B C 1
ATOM 5901 O O . THR B 1 238 ? 8.820 -2.337 23.846 1.00 21.30 238 THR B O 1
ATOM 5905 N N . PRO B 1 239 ? 8.940 -4.389 22.919 1.00 20.68 239 PRO B N 1
ATOM 5906 C CA . PRO B 1 239 ? 8.314 -3.928 21.693 1.00 23.76 239 PRO B CA 1
ATOM 5907 C C . PRO B 1 239 ? 6.801 -3.970 21.861 1.00 23.95 239 PRO B C 1
ATOM 5908 O O . PRO B 1 239 ? 6.284 -4.445 22.865 1.00 24.59 239 PRO B O 1
ATOM 5912 N N . PRO B 1 240 ? 6.063 -3.365 20.922 1.00 24.34 240 PRO B N 1
ATOM 5913 C CA . PRO B 1 240 ? 4.619 -3.222 21.082 1.00 25.69 240 PRO B CA 1
ATOM 5914 C C . PRO B 1 240 ? 3.918 -4.580 21.164 1.00 24.71 240 PRO B C 1
ATOM 5915 O O . PRO B 1 240 ? 2.993 -4.736 21.935 1.00 26.01 240 PRO B O 1
ATOM 5919 N N . GLU B 1 241 ? 4.362 -5.520 20.327 1.00 23.38 241 GLU B N 1
ATOM 5920 C CA . GLU B 1 241 ? 3.765 -6.856 20.194 1.00 25.02 241 GLU B CA 1
ATOM 5921 C C . GLU B 1 241 ? 4.871 -7.883 19.953 1.00 22.72 241 GLU B C 1
ATOM 5922 O O . GLU B 1 241 ? 5.965 -7.526 19.495 1.00 21.45 241 GLU B O 1
ATOM 5928 N N . MET B 1 242 ? 4.601 -9.119 20.340 1.00 22.94 242 MET B N 1
ATOM 5929 C CA . MET B 1 242 ? 5.480 -10.272 20.022 1.00 22.71 242 MET B CA 1
ATOM 5930 C C . MET B 1 242 ? 4.575 -11.469 19.718 1.00 23.84 242 MET B C 1
ATOM 5931 O O . MET B 1 242 ? 3.534 -11.623 20.358 1.00 24.23 242 MET B O 1
ATOM 5936 N N . LEU B 1 243 ? 4.907 -12.174 18.653 1.00 22.47 243 LEU B N 1
ATOM 5937 C CA . LEU B 1 243 ? 4.167 -13.363 18.186 1.00 22.33 243 LEU B CA 1
ATOM 5938 C C . LEU B 1 243 ? 5.147 -14.492 17.904 1.00 21.14 243 LEU B C 1
ATOM 5939 O O . LEU B 1 243 ? 6.088 -14.277 17.183 1.00 21.39 243 LEU B O 1
ATOM 5944 N N . SER B 1 244 ? 4.905 -15.670 18.458 1.00 20.42 244 SER B N 1
ATOM 5945 C CA . SER B 1 244 ? 5.822 -16.820 18.294 1.00 21.22 244 SER B CA 1
ATOM 5946 C C . SER B 1 244 ? 5.251 -17.839 17.323 1.00 22.47 244 SER B C 1
ATOM 5947 O O . SER B 1 244 ? 4.011 -17.829 17.068 1.00 21.13 244 SER B O 1
ATOM 5950 N N . PHE B 1 245 ? 6.117 -18.677 16.764 1.00 20.33 245 PHE B N 1
ATOM 5951 C CA . PHE B 1 245 ? 5.683 -19.698 15.802 1.00 20.56 245 PHE B CA 1
ATOM 5952 C C . PHE B 1 245 ? 6.442 -20.992 16.041 1.00 21.31 245 PHE B C 1
ATOM 5953 O O . PHE B 1 245 ? 7.573 -21.010 16.598 1.00 20.26 245 PHE B O 1
ATOM 5961 N N . ALA B 1 246 ? 5.789 -22.061 15.642 1.00 18.58 246 ALA B N 1
ATOM 5962 C CA . ALA B 1 246 ? 6.312 -23.431 15.572 1.00 20.53 246 ALA B CA 1
ATOM 5963 C C . ALA B 1 246 ? 6.147 -23.894 14.131 1.00 20.42 246 ALA B C 1
ATOM 5964 O O . ALA B 1 246 ? 5.057 -23.679 13.512 1.00 21.52 246 ALA B O 1
ATOM 5966 N N . ILE B 1 247 ? 7.167 -24.538 13.612 1.00 19.64 247 ILE B N 1
ATOM 5967 C CA . ILE B 1 247 ? 7.134 -25.098 12.252 1.00 18.48 247 ILE B CA 1
ATOM 5968 C C . ILE B 1 247 ? 7.547 -26.553 12.353 1.00 19.26 247 ILE B C 1
ATOM 5969 O O . ILE B 1 247 ? 8.661 -26.853 12.789 1.00 19.07 247 ILE B O 1
ATOM 5974 N N . TYR B 1 248 ? 6.666 -27.437 11.898 1.00 17.95 248 TYR B N 1
ATOM 5975 C CA . TYR B 1 248 ? 6.853 -28.891 12.081 1.00 21.10 248 TYR B CA 1
ATOM 5976 C C . TYR B 1 248 ? 7.197 -29.506 10.736 1.00 21.21 248 TYR B C 1
ATOM 5977 O O . TYR B 1 248 ? 6.477 -29.311 9.736 1.00 22.69 248 TYR B O 1
ATOM 5986 N N . PHE B 1 249 ? 8.253 -30.277 10.724 1.00 21.05 249 PHE B N 1
ATOM 5987 C CA . PHE B 1 249 ? 8.768 -30.974 9.527 1.00 21.65 249 PHE B CA 1
ATOM 5988 C C . PHE B 1 249 ? 8.554 -32.479 9.701 1.00 23.77 249 PHE B C 1
ATOM 5989 O O . PHE B 1 249 ? 8.884 -33.040 10.779 1.00 22.37 249 PHE B O 1
ATOM 5997 N N . GLU B 1 250 ? 7.972 -33.096 8.662 1.00 23.96 250 GLU B N 1
ATOM 5998 C CA . GLU B 1 250 ? 7.558 -34.521 8.664 1.00 26.62 250 GLU B CA 1
ATOM 5999 C C . GLU B 1 250 ? 8.766 -35.454 8.648 1.00 26.57 250 GLU B C 1
ATOM 6000 O O . GLU B 1 250 ? 8.606 -36.606 9.098 1.00 26.32 250 GLU B O 1
ATOM 6006 N N . ASN B 1 251 ? 9.919 -35.044 8.104 1.00 24.58 251 ASN B N 1
ATOM 6007 C CA . ASN B 1 251 ? 10.998 -36.008 7.810 1.00 22.97 251 ASN B CA 1
ATOM 6008 C C . ASN B 1 251 ? 12.286 -35.675 8.581 1.00 23.33 251 ASN B C 1
ATOM 6009 O O . ASN B 1 251 ? 12.707 -34.495 8.561 1.00 22.74 251 ASN B O 1
ATOM 6014 N N . GLU B 1 252 ? 12.967 -36.692 9.104 1.00 24.43 252 GLU B N 1
ATOM 6015 C CA . GLU B 1 252 ? 14.369 -36.542 9.595 1.00 26.97 252 GLU B CA 1
ATOM 6016 C C . GLU B 1 252 ? 15.209 -35.869 8.514 1.00 25.94 252 GLU B C 1
ATOM 6017 O O . GLU B 1 252 ? 16.069 -35.038 8.850 1.00 25.31 252 GLU B O 1
ATOM 6023 N N . ASP B 1 253 ? 15.008 -36.244 7.255 1.00 23.38 253 ASP B N 1
ATOM 6024 C CA . ASP B 1 253 ? 15.869 -35.759 6.142 1.00 26.37 253 ASP B CA 1
ATOM 6025 C C . ASP B 1 253 ? 15.532 -34.329 5.715 1.00 23.44 253 ASP B C 1
ATOM 6026 O O . ASP B 1 253 ? 16.102 -33.879 4.712 1.00 24.74 253 ASP B O 1
ATOM 6031 N N . ASP B 1 254 ? 14.605 -33.639 6.392 1.00 23.25 254 ASP B N 1
ATOM 6032 C CA . ASP B 1 254 ? 14.267 -32.240 6.041 1.00 22.67 254 ASP B CA 1
ATOM 6033 C C . ASP B 1 254 ? 15.351 -31.289 6.579 1.00 21.65 254 ASP B C 1
ATOM 6034 O O . ASP B 1 254 ? 15.296 -30.122 6.169 1.00 22.83 254 ASP B O 1
ATOM 6039 N N . LEU B 1 255 ? 16.259 -31.751 7.451 1.00 19.93 255 LEU B N 1
ATOM 6040 C CA . LEU B 1 255 ? 17.206 -30.834 8.143 1.00 21.25 255 LEU B CA 1
ATOM 6041 C C . LEU B 1 255 ? 17.937 -29.936 7.138 1.00 20.80 255 LEU B C 1
ATOM 6042 O O . LEU B 1 255 ? 17.985 -28.713 7.353 1.00 18.70 255 LEU B O 1
ATOM 6047 N N . PRO B 1 256 ? 18.536 -30.453 6.037 1.00 20.77 256 PRO B N 1
ATOM 6048 C CA . PRO B 1 256 ? 19.250 -29.576 5.116 1.00 21.61 256 PRO B CA 1
ATOM 6049 C C . PRO B 1 256 ? 18.412 -28.406 4.618 1.00 19.78 256 PRO B C 1
ATOM 6050 O O . PRO B 1 256 ? 18.883 -27.295 4.615 1.00 20.35 256 PRO B O 1
ATOM 6054 N N . ALA B 1 257 ? 17.208 -28.685 4.124 1.00 19.80 257 ALA B N 1
ATOM 6055 C CA . ALA B 1 257 ? 16.299 -27.665 3.613 1.0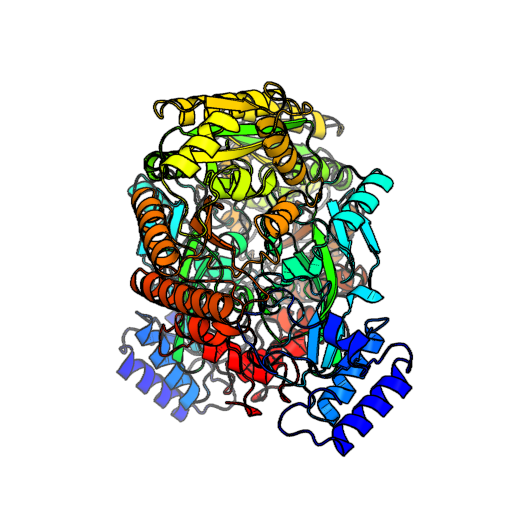0 20.91 257 ALA B CA 1
ATOM 6056 C C . ALA B 1 257 ? 15.907 -26.700 4.721 1.00 20.21 257 ALA B C 1
ATOM 6057 O O . ALA B 1 257 ? 15.795 -25.504 4.453 1.00 20.40 257 ALA B O 1
ATOM 6059 N N . ILE B 1 258 ? 15.730 -27.184 5.953 1.00 19.44 258 ILE B N 1
ATOM 6060 C CA . ILE B 1 258 ? 15.390 -26.268 7.066 1.00 17.56 258 ILE B CA 1
ATOM 6061 C C . ILE B 1 258 ? 16.537 -25.284 7.249 1.00 17.58 258 ILE B C 1
ATOM 6062 O O . ILE B 1 258 ? 16.287 -24.101 7.348 1.00 19.84 258 ILE B O 1
ATOM 6067 N N . MET B 1 259 ? 17.766 -25.773 7.283 1.00 17.24 259 MET B N 1
ATOM 6068 C CA . MET B 1 259 ? 18.889 -24.857 7.573 1.00 19.06 259 MET B CA 1
ATOM 6069 C C . MET B 1 259 ? 19.124 -23.902 6.388 1.00 19.91 259 MET B C 1
ATOM 6070 O O . MET B 1 259 ? 19.399 -22.695 6.638 1.00 20.30 259 MET B O 1
ATOM 6075 N N . GLU B 1 260 ? 19.092 -24.397 5.152 1.00 19.89 260 GLU B N 1
ATOM 6076 C CA . GLU B 1 260 ? 19.267 -23.505 3.989 1.00 20.51 260 GLU B CA 1
ATOM 6077 C C . GLU B 1 260 ? 18.119 -22.491 3.897 1.00 19.85 260 GLU B C 1
ATOM 6078 O O . GLU B 1 260 ? 18.330 -21.357 3.411 1.00 19.39 260 GLU B O 1
ATOM 6084 N N . THR B 1 261 ? 16.916 -22.850 4.311 1.00 19.54 261 THR B N 1
ATOM 6085 C CA . THR B 1 261 ? 15.805 -21.876 4.372 1.00 20.62 261 THR B CA 1
ATOM 6086 C C . THR B 1 261 ? 16.081 -20.800 5.436 1.00 21.76 261 THR B C 1
ATOM 6087 O O . THR B 1 261 ? 15.873 -19.633 5.177 1.00 20.10 261 THR B O 1
ATOM 6091 N N . THR B 1 262 ? 16.564 -21.208 6.596 1.00 20.90 262 THR B N 1
ATOM 6092 C CA . THR B 1 262 ? 16.759 -20.334 7.765 1.00 21.41 262 THR B CA 1
ATOM 6093 C C . THR B 1 262 ? 17.769 -19.224 7.427 1.00 19.54 262 THR B C 1
ATOM 6094 O O . THR B 1 262 ? 17.510 -18.075 7.743 1.00 19.48 262 THR B O 1
ATOM 6098 N N . LEU B 1 263 ? 18.902 -19.582 6.854 1.00 19.84 263 LEU B N 1
ATOM 6099 C CA . LEU B 1 263 ? 20.094 -18.711 6.802 1.00 21.05 263 LEU B CA 1
ATOM 6100 C C . LEU B 1 263 ? 19.727 -17.378 6.157 1.00 20.40 263 LEU B C 1
ATOM 6101 O O . LEU B 1 263 ? 19.856 -16.344 6.779 1.00 18.84 263 LEU B O 1
ATOM 6106 N N . PRO B 1 264 ? 19.184 -17.312 4.911 1.00 21.36 264 PRO B N 1
ATOM 6107 C CA . PRO B 1 264 ? 18.935 -16.011 4.308 1.00 20.48 264 PRO B CA 1
ATOM 6108 C C . PRO B 1 264 ? 17.840 -15.186 4.981 1.00 21.77 264 PRO B C 1
ATOM 6109 O O . PRO B 1 264 ? 17.783 -14.003 4.725 1.00 24.45 264 PRO B O 1
ATOM 6113 N N . LEU B 1 265 ? 16.973 -15.831 5.762 1.00 21.97 265 LEU B N 1
ATOM 6114 C CA . LEU B 1 265 ? 15.919 -15.121 6.515 1.00 21.89 265 LEU B CA 1
ATOM 6115 C C . LEU B 1 265 ? 16.457 -14.525 7.811 1.00 20.43 265 LEU B C 1
ATOM 6116 O O . LEU B 1 265 ? 15.758 -13.676 8.432 1.00 21.08 265 LEU B O 1
ATOM 6121 N N . ARG B 1 266 ? 17.614 -15.017 8.248 1.00 19.87 266 ARG B N 1
ATOM 6122 C CA . ARG B 1 266 ? 18.158 -14.647 9.561 1.00 18.98 266 ARG B CA 1
ATOM 6123 C C . ARG B 1 266 ? 19.310 -13.658 9.396 1.00 18.13 266 ARG B C 1
ATOM 6124 O O . ARG B 1 266 ? 19.465 -12.807 10.262 1.00 16.93 266 ARG B O 1
ATOM 6132 N N . ILE B 1 267 ? 20.091 -13.792 8.321 1.00 18.53 267 ILE B N 1
ATOM 6133 C CA . ILE B 1 267 ? 21.435 -13.148 8.268 1.00 18.31 267 ILE B CA 1
ATOM 6134 C C . ILE B 1 267 ? 21.264 -11.621 8.246 1.00 17.45 267 ILE B C 1
ATOM 6135 O O . ILE B 1 267 ? 22.198 -10.899 8.674 1.00 18.27 267 ILE B O 1
ATOM 6140 N N . GLY B 1 268 ? 20.127 -11.120 7.741 1.00 19.29 268 GLY B N 1
ATOM 6141 C CA . GLY B 1 268 ? 19.801 -9.698 7.669 1.00 21.26 268 GLY B CA 1
ATOM 6142 C C . GLY B 1 268 ? 19.060 -9.224 8.909 1.00 21.74 268 GLY B C 1
ATOM 6143 O O . GLY B 1 268 ? 18.617 -8.076 8.902 1.00 21.69 268 GLY B O 1
ATOM 6144 N N . MET B 1 269 ? 18.871 -10.097 9.894 1.00 20.33 269 MET B N 1
ATOM 6145 C CA . MET B 1 269 ? 18.153 -9.821 11.162 1.00 20.22 269 MET B CA 1
ATOM 6146 C C . MET B 1 269 ? 16.654 -9.604 10.872 1.00 22.40 269 MET B C 1
ATOM 6147 O O . MET B 1 269 ? 15.921 -9.189 11.784 1.00 26.62 269 MET B O 1
ATOM 6152 N N . ALA B 1 270 ? 16.187 -9.894 9.677 1.00 23.24 270 ALA B N 1
ATOM 6153 C CA . ALA B 1 270 ? 14.746 -9.824 9.339 1.00 25.87 270 ALA B CA 1
ATOM 6154 C C . ALA B 1 270 ? 14.530 -10.710 8.134 1.00 23.48 270 ALA B C 1
ATOM 6155 O O . ALA B 1 270 ? 15.351 -10.701 7.238 1.00 26.57 270 ALA B O 1
ATOM 6157 N N . PRO B 1 271 ? 13.431 -11.483 8.020 1.00 21.53 271 PRO B N 1
ATOM 6158 C CA . PRO B 1 271 ? 12.341 -11.510 8.999 1.00 21.71 271 PRO B CA 1
ATOM 6159 C C . PRO B 1 271 ? 12.549 -12.321 10.283 1.00 20.97 271 PRO B C 1
ATOM 6160 O O . PRO B 1 271 ? 11.763 -12.157 11.240 1.00 22.34 271 PRO B O 1
ATOM 6164 N N . LEU B 1 272 ? 13.665 -13.060 10.366 1.00 21.63 272 LEU B N 1
ATOM 6165 C CA . LEU B 1 272 ? 14.077 -13.726 11.626 1.00 21.93 272 LEU B CA 1
ATOM 6166 C C . LEU B 1 272 ? 14.885 -12.725 12.468 1.00 24.04 272 LEU B C 1
ATOM 6167 O O . LEU B 1 272 ? 16.141 -12.655 12.364 1.00 22.17 272 LEU B O 1
ATOM 6172 N N . GLN B 1 273 ? 14.175 -12.055 13.370 1.00 24.60 273 GLN B N 1
ATOM 6173 C CA . GLN B 1 273 ? 14.701 -10.985 14.255 1.00 22.17 273 GLN B CA 1
ATOM 6174 C C . GLN B 1 273 ? 15.469 -11.558 15.434 1.00 23.48 273 GLN B C 1
ATOM 6175 O O . GLN B 1 273 ? 16.215 -10.812 16.047 1.00 24.94 273 GLN B O 1
ATOM 6181 N N . ALA B 1 274 ? 15.189 -12.800 15.757 1.00 21.75 274 ALA B N 1
ATOM 6182 C CA . ALA B 1 274 ? 15.943 -13.601 16.741 1.00 20.51 274 ALA B CA 1
ATOM 6183 C C . ALA B 1 274 ? 16.267 -14.935 16.086 1.00 23.64 274 ALA B C 1
ATOM 6184 O O . ALA B 1 274 ? 15.500 -15.406 15.270 1.00 22.28 274 ALA B O 1
ATOM 6186 N N . ALA B 1 275 ? 17.424 -15.497 16.420 1.00 21.10 275 ALA B N 1
ATOM 6187 C CA . ALA B 1 275 ? 17.864 -16.789 15.901 1.00 22.92 275 ALA B CA 1
ATOM 6188 C C . ALA B 1 275 ? 16.870 -17.864 16.327 1.00 20.45 275 ALA B C 1
ATOM 6189 O O . ALA B 1 275 ? 16.675 -18.119 17.521 1.00 19.18 275 ALA B O 1
ATOM 6191 N N . PRO B 1 276 ? 16.180 -18.508 15.382 1.00 22.02 276 PRO B N 1
ATOM 6192 C CA . PRO B 1 276 ? 15.267 -19.590 15.741 1.00 21.88 276 PRO B CA 1
ATOM 6193 C C . PRO B 1 276 ? 16.067 -20.839 16.140 1.00 22.06 276 PRO B C 1
ATOM 6194 O O . PRO B 1 276 ? 17.266 -20.884 15.887 1.00 22.80 276 PRO B O 1
ATOM 6198 N N . ILE B 1 277 ? 15.419 -21.754 16.868 1.00 18.98 277 ILE B N 1
ATOM 6199 C CA . ILE B 1 277 ? 16.041 -23.061 17.208 1.00 19.40 277 ILE B CA 1
ATOM 6200 C C . ILE B 1 277 ? 15.424 -24.102 16.286 1.00 19.44 277 ILE B C 1
ATOM 6201 O O . ILE B 1 277 ? 14.266 -23.953 15.875 1.00 19.45 277 ILE B O 1
ATOM 6206 N N . VAL B 1 278 ? 16.191 -25.112 15.977 1.00 19.15 278 VAL B N 1
ATOM 6207 C CA . VAL B 1 278 ? 15.753 -26.266 15.161 1.00 20.50 278 VAL B CA 1
ATOM 6208 C C . VAL B 1 278 ? 16.032 -27.498 16.001 1.00 21.80 278 VAL B C 1
ATOM 6209 O O . VAL B 1 278 ? 17.229 -27.853 16.222 1.00 21.12 278 VAL B O 1
ATOM 6213 N N . ARG B 1 279 ? 15.004 -28.075 16.603 1.00 22.23 279 ARG B N 1
ATOM 6214 C CA . ARG B 1 279 ? 15.337 -29.258 17.415 1.00 23.81 279 ARG B CA 1
ATOM 6215 C C . ARG B 1 279 ? 14.661 -30.515 16.887 1.00 20.87 279 ARG B C 1
ATOM 6216 O O . ARG B 1 279 ? 13.608 -30.454 16.202 1.00 21.43 279 ARG B O 1
ATOM 6224 N N . ASN B 1 280 ? 15.269 -31.622 17.244 1.00 19.45 280 ASN B N 1
ATOM 6225 C CA . ASN B 1 280 ? 14.741 -32.946 16.861 1.00 20.62 280 ASN B CA 1
ATOM 6226 C C . ASN B 1 280 ? 13.591 -33.324 17.787 1.00 18.82 280 ASN B C 1
ATOM 6227 O O . ASN B 1 280 ? 13.379 -32.714 18.856 1.00 18.63 280 ASN B O 1
ATOM 6232 N N . VAL B 1 281 ? 12.819 -34.318 17.365 1.00 19.73 281 VAL B N 1
ATOM 6233 C CA . VAL B 1 281 ? 11.610 -34.696 18.119 1.00 19.63 281 VAL B CA 1
ATOM 6234 C C . VAL B 1 281 ? 11.999 -35.124 19.523 1.00 18.17 281 VAL B C 1
ATOM 6235 O O . VAL B 1 281 ? 11.262 -34.827 20.429 1.00 20.35 281 VAL B O 1
ATOM 6239 N N . THR B 1 282 ? 13.149 -35.760 19.694 1.00 19.44 282 THR B N 1
ATOM 6240 C CA . THR B 1 282 ? 13.469 -36.352 21.001 1.00 19.17 282 THR B CA 1
ATOM 6241 C C . THR B 1 282 ? 13.622 -35.228 22.015 1.00 19.53 282 THR B C 1
ATOM 6242 O O . THR B 1 282 ? 13.246 -35.394 23.182 1.00 20.14 282 THR B O 1
ATOM 6246 N N . PHE B 1 283 ? 14.230 -34.105 21.605 1.00 20.33 283 PHE B N 1
ATOM 6247 C CA . PHE B 1 283 ? 14.398 -32.946 22.512 1.00 20.38 283 PHE B CA 1
ATOM 6248 C C . PHE B 1 283 ? 13.023 -32.451 22.978 1.00 21.86 283 PHE B C 1
ATOM 6249 O O . PHE B 1 283 ? 12.760 -32.360 24.191 1.00 21.06 283 PHE B O 1
ATOM 6257 N N . ASP B 1 284 ? 12.115 -32.183 22.051 1.00 22.74 284 ASP B N 1
ATOM 6258 C CA . ASP B 1 284 ? 10.762 -31.706 22.463 1.00 21.58 284 ASP B CA 1
ATOM 6259 C C . ASP B 1 284 ? 10.083 -32.797 23.317 1.00 21.83 284 ASP B C 1
ATOM 6260 O O . ASP B 1 284 ? 9.507 -32.461 24.371 1.00 19.85 284 ASP B O 1
ATOM 6265 N N . ALA B 1 285 ? 10.169 -34.060 22.922 1.00 21.94 285 ALA B N 1
ATOM 6266 C CA . ALA B 1 285 ? 9.516 -35.187 23.643 1.00 20.91 285 ALA B CA 1
ATOM 6267 C C . ALA B 1 285 ? 9.986 -35.188 25.087 1.00 22.54 285 ALA B C 1
ATOM 6268 O O . ALA B 1 285 ? 9.157 -35.291 25.988 1.00 20.79 285 ALA B O 1
ATOM 6270 N N . ALA B 1 286 ? 11.293 -35.049 25.312 1.00 22.58 286 ALA B N 1
ATOM 6271 C CA . ALA B 1 286 ? 11.833 -35.139 26.681 1.00 19.99 286 ALA B CA 1
ATOM 6272 C C . ALA B 1 286 ? 11.342 -33.982 27.567 1.00 20.83 286 ALA B C 1
ATOM 6273 O O . ALA B 1 286 ? 11.389 -34.115 28.819 1.00 20.04 286 ALA B O 1
ATOM 6275 N N . CYS B 1 287 ? 10.832 -32.890 26.997 1.00 21.21 287 CYS B N 1
ATOM 6276 C CA . CYS B 1 287 ? 10.293 -31.748 27.773 1.00 21.27 287 CYS B CA 1
ATOM 6277 C C . CYS B 1 287 ? 8.861 -32.016 28.249 1.00 22.76 287 CYS B C 1
ATOM 6278 O O . CYS B 1 287 ? 8.365 -31.269 29.144 1.00 22.16 287 CYS B O 1
ATOM 6281 N N . VAL B 1 288 ? 8.190 -33.039 27.711 1.00 23.11 288 VAL B N 1
ATOM 6282 C CA . VAL B 1 288 ? 6.737 -33.208 27.980 1.00 21.53 288 VAL B CA 1
ATOM 6283 C C . VAL B 1 288 ? 6.372 -34.671 28.243 1.00 22.48 288 VAL B C 1
ATOM 6284 O O . VAL B 1 288 ? 5.170 -34.972 28.240 1.00 23.71 288 VAL B O 1
ATOM 6288 N N . SER B 1 289 ? 7.351 -35.566 28.337 1.00 21.39 289 SER B N 1
ATOM 6289 C CA . SER B 1 289 ? 7.098 -37.020 28.379 1.00 21.22 289 SER B CA 1
ATOM 6290 C C . SER B 1 289 ? 8.336 -37.722 28.894 1.00 23.24 289 SER B C 1
ATOM 6291 O O . SER B 1 289 ? 9.445 -37.097 28.920 1.00 18.93 289 SER B O 1
ATOM 6294 N N . LYS B 1 290 ? 8.146 -38.959 29.324 1.00 22.08 290 LYS B N 1
ATOM 6295 C CA . LYS B 1 290 ? 9.267 -39.839 29.739 1.00 21.40 290 LYS B CA 1
ATOM 6296 C C . LYS B 1 290 ? 9.566 -40.845 28.641 1.00 21.46 290 LYS B C 1
ATOM 6297 O O . LYS B 1 290 ? 8.701 -41.229 27.815 1.00 20.07 290 LYS B O 1
ATOM 6303 N N . ARG B 1 291 ? 10.769 -41.362 28.671 1.00 18.74 291 ARG B N 1
ATOM 6304 C CA . ARG B 1 291 ? 11.257 -42.234 27.580 1.00 19.56 291 ARG B CA 1
ATOM 6305 C C . ARG B 1 291 ? 10.308 -43.442 27.455 1.00 21.78 291 ARG B C 1
ATOM 6306 O O . ARG B 1 291 ? 10.094 -43.889 26.320 1.00 20.57 291 ARG B O 1
ATOM 6314 N N . GLU B 1 292 ? 9.866 -43.980 28.600 1.00 20.09 292 GLU B N 1
ATOM 6315 C CA . GLU B 1 292 ? 9.071 -45.246 28.687 1.00 21.08 292 GLU B CA 1
ATOM 6316 C C . GLU B 1 292 ? 7.752 -45.059 27.927 1.00 23.08 292 GLU B C 1
ATOM 6317 O O . GLU B 1 292 ? 7.080 -46.058 27.636 1.00 25.14 292 GLU B O 1
ATOM 6323 N N . GLU B 1 293 ? 7.301 -43.833 27.683 1.00 24.28 293 GLU B N 1
ATOM 6324 C CA . GLU B 1 293 ? 6.048 -43.635 26.908 1.00 24.02 293 GLU B CA 1
ATOM 6325 C C . GLU B 1 293 ? 6.293 -44.107 25.475 1.00 25.83 293 GLU B C 1
ATOM 6326 O O . GLU B 1 293 ? 5.315 -44.540 24.815 1.00 28.13 293 GLU B O 1
ATOM 6332 N N . TRP B 1 294 ? 7.524 -44.066 25.001 1.00 22.56 294 TRP B N 1
ATOM 6333 C CA . TRP B 1 294 ? 7.842 -44.282 23.574 1.00 22.77 294 TRP B CA 1
ATOM 6334 C C . TRP B 1 294 ? 8.509 -45.630 23.354 1.00 24.12 294 TRP B C 1
ATOM 6335 O O . TRP B 1 294 ? 8.414 -46.154 22.223 1.00 26.09 294 TRP B O 1
ATOM 6346 N N . GLN B 1 295 ? 9.313 -46.079 24.312 1.00 24.08 295 GLN B N 1
ATOM 6347 C CA . GLN B 1 295 ? 10.142 -47.284 24.139 1.00 27.25 295 GLN B CA 1
ATOM 6348 C C . GLN B 1 295 ? 10.436 -47.837 25.519 1.00 29.62 295 GLN B C 1
ATOM 6349 O O . GLN B 1 295 ? 10.962 -47.092 26.350 1.00 28.36 295 GLN B O 1
ATOM 6355 N N . THR B 1 296 ? 10.081 -49.100 25.718 1.00 33.01 296 THR B N 1
ATOM 6356 C CA . THR B 1 296 ? 10.314 -49.800 27.004 1.00 35.37 296 THR B CA 1
ATOM 6357 C C . THR B 1 296 ? 11.730 -50.367 26.989 1.00 33.66 296 THR B C 1
ATOM 6358 O O . THR B 1 296 ? 12.291 -50.461 28.074 1.00 32.92 296 THR B O 1
ATOM 6362 N N . GLU B 1 297 ? 12.301 -50.673 25.808 1.00 32.66 297 GLU B N 1
ATOM 6363 C CA . GLU B 1 297 ? 13.624 -51.333 25.690 1.00 34.25 297 GLU B CA 1
ATOM 6364 C C . GLU B 1 297 ? 14.688 -50.275 25.935 1.00 31.57 297 GLU B C 1
ATOM 6365 O O . GLU B 1 297 ? 14.602 -49.171 25.404 1.00 31.14 297 GLU B O 1
ATOM 6371 N N . PRO B 1 298 ? 15.734 -50.579 26.730 1.00 30.10 298 PRO B N 1
ATOM 6372 C CA . PRO B 1 298 ? 16.751 -49.602 27.102 1.00 32.47 298 PRO B CA 1
ATOM 6373 C C . PRO B 1 298 ? 17.815 -49.232 26.061 1.00 30.50 298 PRO B C 1
ATOM 6374 O O . PRO B 1 298 ? 18.498 -48.250 26.253 1.00 35.11 298 PRO B O 1
ATOM 6378 N N . GLY B 1 299 ? 17.939 -49.984 24.975 1.00 31.71 299 GLY B N 1
ATOM 6379 C CA . GLY B 1 299 ? 18.906 -49.634 23.910 1.00 28.31 299 GLY B CA 1
ATOM 6380 C C . GLY B 1 299 ? 18.441 -48.416 23.116 1.00 28.46 299 GLY B C 1
ATOM 6381 O O . GLY B 1 299 ? 17.334 -47.922 23.360 1.00 27.58 299 GLY B O 1
ATOM 6382 N N . PRO B 1 300 ? 19.222 -48.011 22.081 1.00 29.51 300 PRO B N 1
ATOM 6383 C CA . PRO B 1 300 ? 18.976 -46.809 21.285 1.00 26.32 300 PRO B CA 1
ATOM 6384 C C . PRO B 1 300 ? 17.534 -46.695 20.804 1.00 25.75 300 PRO B C 1
ATOM 6385 O O . PRO B 1 300 ? 16.894 -47.715 20.481 1.00 25.97 300 PRO B O 1
ATOM 6389 N N . LEU B 1 301 ? 17.042 -45.468 20.778 1.00 23.12 301 LEU B N 1
ATOM 6390 C CA . LEU B 1 301 ? 15.661 -45.222 20.318 1.00 23.71 301 LEU B CA 1
ATOM 6391 C C . LEU B 1 301 ? 15.535 -45.705 18.883 1.00 24.67 301 LEU B C 1
ATOM 6392 O O . LEU B 1 301 ? 16.341 -45.304 18.055 1.00 22.25 301 LEU B O 1
ATOM 6397 N N . THR B 1 302 ? 14.504 -46.506 18.617 1.00 22.40 302 THR B N 1
ATOM 6398 C CA . THR B 1 302 ? 14.211 -46.928 17.235 1.00 23.80 302 THR B CA 1
ATOM 6399 C C . THR B 1 302 ? 13.595 -45.782 16.444 1.00 23.05 302 THR B C 1
ATOM 6400 O O . THR B 1 302 ? 13.037 -44.835 17.023 1.00 20.33 302 THR B O 1
ATOM 6404 N N . ASP B 1 303 ? 13.696 -45.877 15.130 1.00 24.08 303 ASP B N 1
ATOM 6405 C CA . ASP B 1 303 ? 12.961 -44.968 14.231 1.00 24.83 303 ASP B CA 1
ATOM 6406 C C . ASP B 1 303 ? 11.462 -45.014 14.558 1.00 23.78 303 ASP B C 1
ATOM 6407 O O . ASP B 1 303 ? 10.802 -43.959 14.424 1.00 23.47 303 ASP B O 1
ATOM 6412 N N . GLU B 1 304 ? 10.909 -46.183 14.926 1.00 23.91 304 GLU B N 1
ATOM 6413 C CA . GLU B 1 304 ? 9.460 -46.259 15.200 1.00 23.75 304 GLU B CA 1
ATOM 6414 C C . GLU B 1 304 ? 9.131 -45.525 16.503 1.00 21.56 304 GLU B C 1
ATOM 6415 O O . GLU B 1 304 ? 8.072 -44.893 16.541 1.00 21.57 304 GLU B O 1
ATOM 6421 N N . ALA B 1 305 ? 9.994 -45.588 17.520 1.00 19.90 305 ALA B N 1
ATOM 6422 C CA . ALA B 1 305 ? 9.762 -44.832 18.778 1.00 21.82 305 ALA B CA 1
ATOM 6423 C C . ALA B 1 305 ? 9.754 -43.316 18.486 1.00 20.27 305 ALA B C 1
ATOM 6424 O O . ALA B 1 305 ? 8.869 -42.600 18.988 1.00 22.72 305 ALA B O 1
ATOM 6426 N N . LYS B 1 306 ? 10.670 -42.841 17.615 1.00 22.80 306 LYS B N 1
ATOM 6427 C CA . LYS B 1 306 ? 10.735 -41.414 17.223 1.00 21.11 306 LYS B CA 1
ATOM 6428 C C . LYS B 1 306 ? 9.469 -41.048 16.456 1.00 21.46 306 LYS B C 1
ATOM 6429 O O . LYS B 1 306 ? 8.937 -39.993 16.704 1.00 19.54 306 LYS B O 1
ATOM 6435 N N . GLN B 1 307 ? 8.975 -41.949 15.609 1.00 20.09 307 GLN B N 1
ATOM 6436 C CA . GLN B 1 307 ? 7.712 -41.669 14.869 1.00 21.74 307 GLN B CA 1
ATOM 6437 C C . GLN B 1 307 ? 6.558 -41.617 15.861 1.00 20.65 307 GLN B C 1
ATOM 6438 O O . GLN B 1 307 ? 5.662 -40.786 15.713 1.00 20.34 307 GLN B O 1
ATOM 6444 N N . ARG B 1 308 ? 6.544 -42.494 16.862 1.00 22.02 308 ARG B N 1
ATOM 6445 C CA . ARG B 1 308 ? 5.460 -42.415 17.867 1.00 20.44 308 ARG B CA 1
ATOM 6446 C C . ARG B 1 308 ? 5.448 -41.046 18.508 1.00 20.50 308 ARG B C 1
ATOM 6447 O O . ARG B 1 308 ? 4.388 -40.479 18.760 1.00 21.69 308 ARG B O 1
ATOM 6455 N N . MET B 1 309 ? 6.615 -40.550 18.874 1.00 21.31 309 MET B N 1
ATOM 6456 C CA . MET B 1 309 ? 6.742 -39.226 19.493 1.00 21.19 309 MET B CA 1
ATOM 6457 C C . MET B 1 309 ? 6.109 -38.185 18.594 1.00 18.11 309 MET B C 1
ATOM 6458 O O . MET B 1 309 ? 5.340 -37.356 19.084 1.00 20.23 309 MET B O 1
ATOM 6463 N N . VAL B 1 310 ? 6.435 -38.239 17.307 1.00 20.11 310 VAL B N 1
ATOM 6464 C CA . VAL B 1 310 ? 5.958 -37.213 16.355 1.00 19.51 310 VAL B CA 1
ATOM 6465 C C . VAL B 1 310 ? 4.434 -37.267 16.314 1.00 20.04 310 VAL B C 1
ATOM 6466 O O . VAL B 1 310 ? 3.754 -36.224 16.404 1.00 20.21 310 VAL B O 1
ATOM 6470 N N . ASP B 1 311 ? 3.931 -38.467 16.116 1.00 21.84 311 ASP B N 1
ATOM 6471 C CA . ASP B 1 311 ? 2.501 -38.705 15.862 1.00 21.19 311 ASP B CA 1
ATOM 6472 C C . ASP B 1 311 ? 1.698 -38.409 17.114 1.00 22.61 311 ASP B C 1
ATOM 6473 O O . ASP B 1 311 ? 0.655 -37.728 16.997 1.00 22.92 311 ASP B O 1
ATOM 6478 N N . GLU B 1 312 ? 2.128 -38.906 18.274 1.00 22.81 312 GLU B N 1
ATOM 6479 C CA . GLU B 1 312 ? 1.331 -38.730 19.510 1.00 23.25 312 GLU B CA 1
ATOM 6480 C C . GLU B 1 312 ? 1.409 -37.288 20.016 1.00 22.58 312 GLU B C 1
ATOM 6481 O O . GLU B 1 312 ? 0.407 -36.725 20.520 1.00 23.07 312 GLU B O 1
ATOM 6487 N N . LEU B 1 313 ? 2.584 -36.664 19.952 1.00 21.48 313 LEU B N 1
ATOM 6488 C CA . LEU B 1 313 ? 2.714 -35.263 20.389 1.00 21.33 313 LEU B CA 1
ATOM 6489 C C . LEU B 1 313 ? 2.173 -34.279 19.347 1.00 21.29 313 LEU B C 1
ATOM 6490 O O . LEU B 1 313 ? 1.810 -33.149 19.725 1.00 24.14 313 LEU B O 1
ATOM 6495 N N . GLY B 1 314 ? 2.081 -34.689 18.087 1.00 22.45 314 GLY B N 1
ATOM 6496 C CA . GLY B 1 314 ? 1.540 -33.816 17.033 1.00 22.77 314 GLY B CA 1
ATOM 6497 C C . GLY B 1 314 ? 2.549 -32.768 16.635 1.00 22.20 314 GLY B C 1
ATOM 6498 O O . GLY B 1 314 ? 2.145 -31.624 16.397 1.00 24.36 314 GLY B O 1
ATOM 6499 N N . ILE B 1 315 ? 3.825 -33.147 16.555 1.00 23.58 315 ILE B N 1
ATOM 6500 C CA . ILE B 1 315 ? 4.901 -32.189 16.200 1.00 23.25 315 ILE B CA 1
ATOM 6501 C C . ILE B 1 315 ? 5.578 -32.678 14.902 1.00 22.12 315 ILE B C 1
ATOM 6502 O O . ILE B 1 315 ? 4.849 -33.004 13.956 1.00 22.53 315 ILE B O 1
ATOM 6507 N N . GLY B 1 316 ? 6.905 -32.675 14.807 1.00 20.04 316 GLY B N 1
ATOM 6508 C CA . GLY B 1 316 ? 7.633 -33.087 13.589 1.00 18.47 316 GLY B CA 1
ATOM 6509 C C . GLY B 1 316 ? 8.902 -33.796 13.998 1.00 18.13 316 GLY B C 1
ATOM 6510 O O . GLY B 1 316 ? 9.221 -33.748 15.213 1.00 19.77 316 GLY B O 1
ATOM 6511 N N . HIS B 1 317 ? 9.624 -34.377 13.050 1.00 19.67 317 HIS B N 1
ATOM 6512 C CA . HIS B 1 317 ? 10.949 -34.972 13.301 1.00 19.05 317 HIS B CA 1
ATOM 6513 C C . HIS B 1 317 ? 11.910 -33.838 13.605 1.00 22.33 317 HIS B C 1
ATOM 6514 O O . HIS B 1 317 ? 12.876 -34.064 14.424 1.00 20.68 317 HIS B O 1
ATOM 6521 N N . TRP B 1 318 ? 11.640 -32.676 13.000 1.00 19.63 318 TRP B N 1
ATOM 6522 C CA . TRP B 1 318 ? 12.298 -31.392 13.327 1.00 20.24 318 TRP B CA 1
ATOM 6523 C C . TRP B 1 318 ? 11.237 -30.354 13.640 1.00 22.36 318 TRP B C 1
ATOM 6524 O O . TRP B 1 318 ? 10.185 -30.365 13.016 1.00 22.06 318 TRP B O 1
ATOM 6535 N N . ILE B 1 319 ? 11.512 -29.494 14.609 1.00 18.36 319 ILE B N 1
ATOM 6536 C CA . ILE B 1 319 ? 10.629 -28.363 14.919 1.00 18.38 319 ILE B CA 1
ATOM 6537 C C . ILE B 1 319 ? 11.500 -27.110 14.927 1.00 21.57 319 ILE B C 1
ATOM 6538 O O . ILE B 1 319 ? 12.565 -27.116 15.567 1.00 19.84 319 ILE B O 1
ATOM 6543 N N . VAL B 1 320 ? 11.062 -26.105 14.187 1.00 19.85 320 VAL B N 1
ATOM 6544 C CA . VAL B 1 320 ? 11.604 -24.734 14.288 1.00 18.85 320 VAL B CA 1
ATOM 6545 C C . VAL B 1 320 ? 10.715 -23.910 15.207 1.00 21.37 320 VAL B C 1
ATOM 6546 O O . VAL B 1 320 ? 9.468 -23.919 15.050 1.00 20.86 320 VAL B O 1
ATOM 6550 N N . TYR B 1 321 ? 11.315 -23.202 16.166 1.00 18.88 321 TYR B N 1
ATOM 6551 C CA . TYR B 1 321 ? 10.616 -22.228 17.027 1.00 18.17 321 TYR B CA 1
ATOM 6552 C C . TYR B 1 321 ? 11.285 -20.876 16.797 1.00 17.53 321 TYR B C 1
ATOM 6553 O O . TYR B 1 321 ? 12.490 -20.784 16.843 1.00 18.35 321 TYR B O 1
ATOM 6562 N N . GLY B 1 322 ? 10.485 -19.848 16.635 1.00 19.12 322 GLY B N 1
ATOM 6563 C CA . GLY B 1 322 ? 10.979 -18.472 16.647 1.00 19.69 322 GLY B CA 1
ATOM 6564 C C . GLY B 1 322 ? 9.908 -17.499 17.040 1.00 19.97 322 GLY B C 1
ATOM 6565 O O . GLY B 1 322 ? 8.699 -17.901 17.297 1.00 19.52 322 GLY B O 1
ATOM 6566 N N . THR B 1 323 ? 10.275 -16.227 17.013 1.00 20.17 323 THR B N 1
ATOM 6567 C CA . THR B 1 323 ? 9.385 -15.142 17.441 1.00 19.92 323 THR B CA 1
ATOM 6568 C C . THR B 1 323 ? 9.655 -13.906 16.590 1.00 21.99 323 THR B C 1
ATOM 6569 O O . THR B 1 323 ? 10.811 -13.632 16.212 1.00 19.40 323 THR B O 1
ATOM 6573 N N . CYS B 1 324 ? 8.584 -13.182 16.298 1.00 19.93 324 CYS B N 1
ATOM 6574 C CA . CYS B 1 324 ? 8.644 -11.861 15.663 1.00 21.73 324 CYS B CA 1
ATOM 6575 C C . CYS B 1 324 ? 8.229 -10.797 16.674 1.00 21.18 324 CYS B C 1
ATOM 6576 O O . CYS B 1 324 ? 7.428 -11.058 17.634 1.00 20.22 324 CYS B O 1
ATOM 6579 N N . TYR B 1 325 ? 8.836 -9.626 16.515 1.00 21.10 325 TYR B N 1
ATOM 6580 C CA . TYR B 1 325 ? 8.768 -8.512 17.469 1.00 18.68 325 TYR B CA 1
ATOM 6581 C C . TYR B 1 325 ? 8.474 -7.197 16.734 1.00 21.75 325 TYR B C 1
ATOM 6582 O O . TYR B 1 325 ? 9.053 -6.938 15.638 1.00 22.29 325 TYR B O 1
ATOM 6591 N N . GLY B 1 326 ? 7.593 -6.390 17.304 1.00 21.64 326 GLY B N 1
ATOM 6592 C CA . GLY B 1 326 ? 7.367 -5.025 16.834 1.00 21.33 326 GLY B CA 1
ATOM 6593 C C . GLY B 1 326 ? 5.876 -4.765 16.739 1.00 22.87 326 GLY B C 1
ATOM 6594 O O . GLY B 1 326 ? 5.072 -5.501 17.317 1.00 21.15 326 GLY B O 1
ATOM 6595 N N . PRO B 1 327 ? 5.493 -3.651 16.094 1.00 21.48 327 PRO B N 1
ATOM 6596 C CA . PRO B 1 327 ? 4.074 -3.434 15.855 1.00 22.42 327 PRO B CA 1
ATOM 6597 C C . PRO B 1 327 ? 3.500 -4.548 14.988 1.00 23.45 327 PRO B C 1
ATOM 6598 O O . PRO B 1 327 ? 4.220 -5.170 14.201 1.00 22.56 327 PRO B O 1
ATOM 6602 N N . ARG B 1 328 ? 2.180 -4.749 15.097 1.00 23.03 328 ARG B N 1
ATOM 6603 C CA . ARG B 1 328 ? 1.484 -5.808 14.351 1.00 24.94 328 ARG B CA 1
ATOM 6604 C C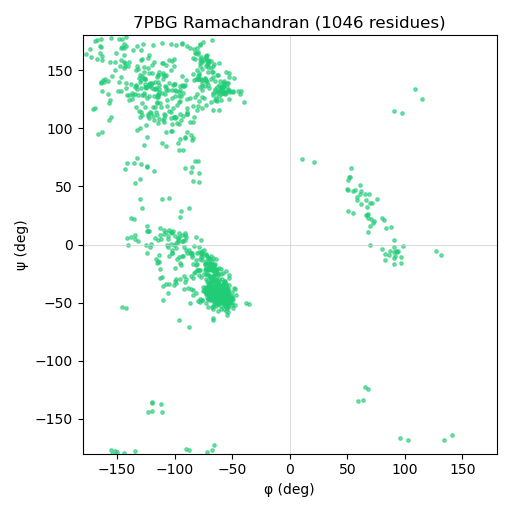 . ARG B 1 328 ? 1.749 -5.688 12.847 1.00 21.99 328 ARG B C 1
ATOM 6605 O O . ARG B 1 328 ? 1.881 -6.737 12.204 1.00 22.24 328 ARG B O 1
ATOM 6613 N N . TRP B 1 329 ? 1.798 -4.478 12.278 1.00 22.64 329 TRP B N 1
ATOM 6614 C CA . TRP B 1 329 ? 2.011 -4.329 10.808 1.00 21.47 329 TRP B CA 1
ATOM 6615 C C . TRP B 1 329 ? 3.327 -4.979 10.377 1.00 22.18 329 TRP B C 1
ATOM 6616 O O . TRP B 1 329 ? 3.415 -5.489 9.240 1.00 24.09 329 TRP B O 1
ATOM 6627 N N . GLN B 1 330 ? 4.360 -4.894 11.225 1.00 22.46 330 GLN B N 1
ATOM 6628 C CA . GLN B 1 330 ? 5.688 -5.452 10.910 1.00 22.16 330 GLN B CA 1
ATOM 6629 C C . GLN B 1 330 ? 5.650 -6.970 11.166 1.00 20.73 330 GLN B C 1
ATOM 6630 O O . GLN B 1 330 ? 6.087 -7.734 10.319 1.00 20.02 330 GLN B O 1
ATOM 6636 N N . ILE B 1 331 ? 5.148 -7.382 12.318 1.00 21.46 331 ILE B N 1
ATOM 6637 C CA . ILE B 1 331 ? 4.996 -8.819 12.640 1.00 20.15 331 ILE B CA 1
ATOM 6638 C C . ILE B 1 331 ? 4.286 -9.504 11.476 1.00 20.12 331 ILE B C 1
ATOM 6639 O O . ILE B 1 331 ? 4.725 -10.553 11.023 1.00 20.88 331 ILE B O 1
ATOM 6644 N N . ASP B 1 332 ? 3.157 -8.952 11.013 1.00 22.11 332 ASP B N 1
ATOM 6645 C CA . ASP B 1 332 ? 2.350 -9.725 10.045 1.00 21.12 332 ASP B CA 1
ATOM 6646 C C . ASP B 1 332 ? 3.148 -9.916 8.749 1.00 22.13 332 ASP B C 1
ATOM 6647 O O . ASP B 1 332 ? 3.026 -10.997 8.107 1.00 21.64 332 ASP B O 1
ATOM 6652 N N . LYS B 1 333 ? 3.949 -8.908 8.364 1.00 19.52 333 LYS B N 1
ATOM 6653 C CA . LYS B 1 333 ? 4.798 -8.977 7.164 1.00 20.20 333 LYS B CA 1
ATOM 6654 C C . LYS B 1 333 ? 5.838 -10.076 7.363 1.00 19.98 333 LYS B C 1
ATOM 6655 O O . LYS B 1 333 ? 6.050 -10.877 6.480 1.00 21.86 333 LYS B O 1
ATOM 6661 N N . TYR B 1 334 ? 6.489 -10.086 8.510 1.00 21.89 334 TYR B N 1
ATOM 6662 C CA . TYR B 1 334 ? 7.580 -11.045 8.764 1.00 21.62 334 TYR B CA 1
ATOM 6663 C C . TYR B 1 334 ? 7.013 -12.455 8.843 1.00 20.54 334 TYR B C 1
ATOM 6664 O O . TYR B 1 334 ? 7.561 -13.344 8.225 1.00 20.40 334 TYR B O 1
ATOM 6673 N N . ILE B 1 335 ? 5.931 -12.654 9.604 1.00 22.40 335 ILE B N 1
ATOM 6674 C CA . ILE B 1 335 ? 5.287 -13.987 9.722 1.00 22.93 335 ILE B CA 1
ATOM 6675 C C . ILE B 1 335 ? 4.941 -14.503 8.317 1.00 24.21 335 ILE B C 1
ATOM 6676 O O . ILE B 1 335 ? 5.111 -15.680 8.068 1.00 24.47 335 ILE B O 1
ATOM 6681 N N . GLU B 1 336 ? 4.347 -13.690 7.447 1.00 23.24 336 GLU B N 1
ATOM 6682 C CA . GLU B 1 336 ? 4.048 -14.154 6.074 1.00 25.72 336 GLU B CA 1
ATOM 6683 C C . GLU B 1 336 ? 5.345 -14.549 5.353 1.00 24.84 336 GLU B C 1
ATOM 6684 O O . GLU B 1 336 ? 5.370 -15.628 4.755 1.00 24.23 336 GLU B O 1
ATOM 6690 N N . MET B 1 337 ? 6.445 -13.801 5.480 1.00 23.78 337 MET B N 1
ATOM 6691 C CA . MET B 1 337 ? 7.674 -14.180 4.737 1.00 24.38 337 MET B CA 1
ATOM 6692 C C . MET B 1 337 ? 8.172 -15.532 5.266 1.00 22.31 337 MET B C 1
ATOM 6693 O O . MET B 1 337 ? 8.578 -16.368 4.467 1.00 22.13 337 MET B O 1
ATOM 6698 N N . ILE B 1 338 ? 8.140 -15.715 6.585 1.00 21.60 338 ILE B N 1
ATOM 6699 C CA . ILE B 1 338 ? 8.653 -16.935 7.257 1.00 21.62 338 ILE B CA 1
ATOM 6700 C C . ILE B 1 338 ? 7.776 -18.135 6.862 1.00 21.68 338 ILE B C 1
ATOM 6701 O O . ILE B 1 338 ? 8.310 -19.172 6.422 1.00 22.32 338 ILE B O 1
ATOM 6706 N N . ARG B 1 339 ? 6.463 -18.004 7.034 1.00 22.85 339 ARG B N 1
ATOM 6707 C CA . ARG B 1 339 ? 5.514 -19.093 6.696 1.00 24.69 339 ARG B CA 1
ATOM 6708 C C . ARG B 1 339 ? 5.728 -19.478 5.231 1.00 25.13 339 ARG B C 1
ATOM 6709 O O . ARG B 1 339 ? 5.945 -20.708 4.947 1.00 24.87 339 ARG B O 1
ATOM 6717 N N . ASP B 1 340 ? 5.743 -18.479 4.329 1.00 24.61 340 ASP B N 1
ATOM 6718 C CA . ASP B 1 340 ? 5.872 -18.755 2.870 1.00 26.90 340 ASP B CA 1
ATOM 6719 C C . ASP B 1 340 ? 7.175 -19.516 2.594 1.00 25.78 340 ASP B C 1
ATOM 6720 O O . ASP B 1 340 ? 7.161 -20.450 1.800 1.00 26.39 340 ASP B O 1
ATOM 6725 N N . ALA B 1 341 ? 8.303 -19.121 3.199 1.00 21.38 341 ALA B N 1
ATOM 6726 C CA . ALA B 1 341 ? 9.587 -19.770 2.931 1.00 22.53 341 ALA B CA 1
ATOM 6727 C C . ALA B 1 341 ? 9.576 -21.218 3.426 1.00 21.96 341 ALA B C 1
ATOM 6728 O O . ALA B 1 341 ? 9.917 -22.136 2.684 1.00 22.41 341 ALA B O 1
ATOM 6730 N N . TYR B 1 342 ? 9.207 -21.443 4.679 1.00 20.96 342 TYR B N 1
ATOM 6731 C CA . TYR B 1 342 ? 9.344 -22.785 5.251 1.00 19.27 342 TYR B CA 1
ATOM 6732 C C . TYR B 1 342 ? 8.301 -23.728 4.670 1.00 20.27 342 TYR B C 1
ATOM 6733 O O . TYR B 1 342 ? 8.635 -24.909 4.564 1.00 22.85 342 TYR B O 1
ATOM 6742 N N . LEU B 1 343 ? 7.145 -23.210 4.285 1.00 21.13 343 LEU B N 1
ATOM 6743 C CA . LEU B 1 343 ? 6.075 -24.101 3.781 1.00 25.88 343 LEU B CA 1
ATOM 6744 C C . LEU B 1 343 ? 6.410 -24.577 2.358 1.00 27.56 343 LEU B C 1
ATOM 6745 O O . LEU B 1 343 ? 5.686 -25.441 1.835 1.00 27.08 343 LEU B O 1
ATOM 6750 N N . GLN B 1 344 ? 7.481 -24.087 1.763 1.00 27.14 344 GLN B N 1
ATOM 6751 C CA . GLN B 1 344 ? 7.985 -24.692 0.495 1.00 29.88 344 GLN B CA 1
ATOM 6752 C C . GLN B 1 344 ? 8.476 -26.122 0.761 1.00 28.20 344 GLN B C 1
ATOM 6753 O O . GLN B 1 344 ? 8.599 -26.873 -0.188 1.00 29.60 344 GLN B O 1
ATOM 6759 N N . ILE B 1 345 ? 8.793 -26.487 2.009 1.00 25.00 345 ILE B N 1
ATOM 6760 C CA . ILE B 1 345 ? 9.320 -27.835 2.328 1.00 24.13 345 ILE B CA 1
ATOM 6761 C C . ILE B 1 345 ? 8.129 -28.774 2.403 1.00 25.59 345 ILE B C 1
ATOM 6762 O O . ILE B 1 345 ? 7.225 -28.555 3.205 1.00 24.58 345 ILE B O 1
ATOM 6767 N N . PRO B 1 346 ? 8.039 -29.775 1.508 1.00 24.54 346 PRO B N 1
ATOM 6768 C CA . PRO B 1 346 ? 6.846 -30.622 1.504 1.00 28.78 346 PRO B CA 1
ATOM 6769 C C . PRO B 1 346 ? 6.553 -31.219 2.891 1.00 25.72 346 PRO B C 1
ATOM 6770 O O . PRO B 1 346 ? 7.467 -31.673 3.562 1.00 28.77 346 PRO B O 1
ATOM 6774 N N . GLY B 1 347 ? 5.289 -31.134 3.321 1.00 25.10 347 GLY B N 1
ATOM 6775 C CA . GLY B 1 347 ? 4.814 -31.708 4.589 1.00 25.67 347 GLY B CA 1
ATOM 6776 C C . GLY B 1 347 ? 4.896 -30.738 5.746 1.00 23.52 347 GLY B C 1
ATOM 6777 O O . GLY B 1 347 ? 4.372 -31.085 6.821 1.00 23.54 347 GLY B O 1
ATOM 6778 N N . ALA B 1 348 ? 5.551 -29.581 5.576 1.00 22.84 348 ALA B N 1
ATOM 6779 C CA . ALA B 1 348 ? 5.740 -28.605 6.675 1.00 24.86 348 ALA B CA 1
ATOM 6780 C C . ALA B 1 348 ? 4.392 -28.085 7.161 1.00 21.71 348 ALA B C 1
ATOM 6781 O O . ALA B 1 348 ? 3.469 -27.865 6.328 1.00 23.60 348 ALA B O 1
ATOM 6783 N N . ARG B 1 349 ? 4.276 -27.811 8.460 1.00 20.90 349 ARG B N 1
ATOM 6784 C CA . ARG B 1 349 ? 3.075 -27.171 9.048 1.00 21.41 349 ARG B CA 1
ATOM 6785 C C . ARG B 1 349 ? 3.515 -26.058 9.994 1.00 24.15 349 ARG B C 1
ATOM 6786 O O . ARG B 1 349 ? 4.479 -26.294 10.740 1.00 23.55 349 ARG B O 1
ATOM 6794 N N . PHE B 1 350 ? 2.843 -24.907 9.898 1.00 20.88 350 PHE B N 1
ATOM 6795 C CA . PHE B 1 350 ? 3.180 -23.627 10.562 1.00 21.79 350 PHE B CA 1
ATOM 6796 C C . PHE B 1 350 ? 2.082 -23.295 11.562 1.00 22.85 350 PHE B C 1
ATOM 6797 O O . PHE B 1 350 ? 0.881 -23.351 11.206 1.00 25.92 350 PHE B O 1
ATOM 6805 N N . GLU B 1 351 ? 2.441 -22.983 12.793 1.00 22.97 351 GLU B N 1
ATOM 6806 C CA . GLU B 1 351 ? 1.480 -22.518 13.822 1.00 24.51 351 GLU B CA 1
ATOM 6807 C C . GLU B 1 351 ? 2.040 -21.278 14.511 1.00 24.75 351 GLU B C 1
ATOM 6808 O O . GLU B 1 351 ? 3.279 -21.154 14.594 1.00 22.65 351 GLU B O 1
ATOM 6814 N N . THR B 1 352 ? 1.161 -20.425 15.038 1.00 22.89 352 THR B N 1
ATOM 6815 C CA . THR B 1 352 ? 1.552 -19.370 15.991 1.00 20.81 352 THR B CA 1
ATOM 6816 C C . THR B 1 352 ? 0.995 -19.693 17.381 1.00 20.16 352 THR B C 1
ATOM 6817 O O . THR B 1 352 ? 0.186 -20.646 17.541 1.00 23.57 352 THR B O 1
ATOM 6821 N N . ASN B 1 353 ? 1.379 -18.913 18.371 1.00 21.92 353 ASN B N 1
ATOM 6822 C CA . ASN B 1 353 ? 0.825 -19.070 19.739 1.00 23.62 353 ASN B CA 1
ATOM 6823 C C . ASN B 1 353 ? -0.636 -18.583 19.733 1.00 23.94 353 ASN B C 1
ATOM 6824 O O . ASN B 1 353 ? -1.319 -18.750 20.765 1.00 24.50 353 ASN B O 1
ATOM 6829 N N . GLU B 1 354 ? -1.084 -17.953 18.650 1.00 23.81 354 GLU B N 1
ATOM 6830 C CA . GLU B 1 354 ? -2.516 -17.583 18.500 1.00 27.23 354 GLU B CA 1
ATOM 6831 C C . GLU B 1 354 ? -3.293 -18.793 17.958 1.00 24.60 354 GLU B C 1
ATOM 6832 O O . GLU B 1 354 ? -4.407 -19.061 18.423 1.00 26.38 354 GLU B O 1
ATOM 6838 N N . THR B 1 355 ? -2.755 -19.495 16.980 1.00 23.12 355 THR B N 1
ATOM 6839 C CA . THR B 1 355 ? -3.458 -20.635 16.337 1.00 23.48 355 THR B CA 1
ATOM 6840 C C . THR B 1 355 ? -3.283 -21.916 17.159 1.00 26.18 355 THR B C 1
ATOM 6841 O O . THR B 1 355 ? -4.107 -22.841 17.014 1.00 25.21 355 THR B O 1
ATOM 6845 N N . LEU B 1 356 ? -2.211 -21.976 17.943 1.00 24.65 356 LEU B N 1
ATOM 6846 C CA . LEU B 1 356 ? -1.925 -23.082 18.888 1.00 24.55 356 LEU B CA 1
ATOM 6847 C C . LEU B 1 356 ? -1.745 -22.486 20.279 1.00 24.66 356 LEU B C 1
ATOM 6848 O O . LEU B 1 356 ? -0.666 -22.487 20.889 1.00 25.33 356 LEU B O 1
ATOM 6853 N N . PRO B 1 357 ? -2.818 -21.935 20.876 1.00 24.29 357 PRO B N 1
ATOM 6854 C CA . PRO B 1 357 ? -2.722 -21.378 22.209 1.00 24.93 357 PRO B CA 1
ATOM 6855 C C . PRO B 1 357 ? -2.492 -22.458 23.267 1.00 26.66 357 PRO B C 1
ATOM 6856 O O . PRO B 1 357 ? -2.816 -23.621 23.026 1.00 27.84 357 PRO B O 1
ATOM 6860 N N . LEU B 1 358 ? -1.951 -22.034 24.399 1.00 27.19 358 LEU B N 1
ATOM 6861 C CA . LEU B 1 358 ? -1.687 -22.940 25.540 1.00 30.45 358 LEU B CA 1
ATOM 6862 C C . LEU B 1 358 ? -3.011 -23.560 25.979 1.00 32.36 358 LEU B C 1
ATOM 6863 O O . LEU B 1 358 ? -3.972 -22.802 26.237 1.00 33.16 358 LEU B O 1
ATOM 6868 N N . ARG B 1 359 ? -3.061 -24.890 26.011 1.00 33.35 359 ARG B N 1
ATOM 6869 C CA . ARG B 1 359 ? -4.246 -25.642 26.507 1.00 33.72 359 ARG B CA 1
ATOM 6870 C C . ARG B 1 359 ? -3.745 -26.827 27.339 1.00 38.92 359 ARG B C 1
ATOM 6871 O O . ARG B 1 359 ? -2.866 -27.543 26.847 1.00 32.09 359 ARG B O 1
ATOM 6873 N N . GLU B 1 360 ? -4.266 -26.978 28.568 1.00 45.94 360 GLU B N 1
ATOM 6874 C CA . GLU B 1 360 ? -4.066 -28.159 29.464 1.00 45.59 360 GLU B CA 1
ATOM 6875 C C . GLU B 1 360 ? -4.103 -29.456 28.653 1.00 40.25 360 GLU B C 1
ATOM 6876 O O . GLU B 1 360 ? -5.094 -29.672 27.921 1.00 41.77 360 GLU B O 1
ATOM 6878 N N . GLY B 1 361 ? -3.021 -30.249 28.723 1.00 43.48 361 GLY B N 1
ATOM 6879 C CA . GLY B 1 361 ? -2.931 -31.596 28.120 1.00 40.51 361 GLY B CA 1
ATOM 6880 C C . GLY B 1 361 ? -2.632 -31.566 26.623 1.00 36.92 361 GLY B C 1
ATOM 6881 O O . GLY B 1 361 ? -2.471 -32.641 26.051 1.00 39.73 361 GLY B O 1
ATOM 6882 N N . ASP B 1 362 ? -2.563 -30.386 25.997 1.00 29.73 362 ASP B N 1
ATOM 6883 C CA . ASP B 1 362 ? -2.137 -30.249 24.572 1.00 27.71 362 ASP B CA 1
ATOM 6884 C C . ASP B 1 362 ? -0.625 -30.039 24.614 1.00 24.04 362 ASP B C 1
ATOM 6885 O O . ASP B 1 362 ? -0.172 -28.915 24.877 1.00 23.28 362 ASP B O 1
ATOM 6890 N N . ARG B 1 363 ? 0.129 -31.127 24.521 1.00 24.48 363 ARG B N 1
ATOM 6891 C CA . ARG B 1 363 ? 1.569 -31.046 24.833 1.00 23.61 363 ARG B CA 1
ATOM 6892 C C . ARG B 1 363 ? 2.265 -30.195 23.763 1.00 24.31 363 ARG B C 1
ATOM 6893 O O . ARG B 1 363 ? 3.230 -29.487 24.122 1.00 23.64 363 ARG B O 1
ATOM 6901 N N . ALA B 1 364 ? 1.859 -30.266 22.499 1.00 24.34 364 ALA B N 1
ATOM 6902 C CA . ALA B 1 364 ? 2.475 -29.394 21.469 1.00 23.48 364 ALA B CA 1
ATOM 6903 C C . ALA B 1 364 ? 2.261 -27.920 21.864 1.00 23.44 364 ALA B C 1
ATOM 6904 O O . ALA B 1 364 ? 3.185 -27.090 21.645 1.00 22.76 364 ALA B O 1
ATOM 6906 N N . SER B 1 365 ? 1.115 -27.573 22.440 1.00 22.57 365 SER B N 1
ATOM 6907 C CA . SER B 1 365 ? 0.834 -26.177 22.836 1.00 22.81 365 SER B CA 1
ATOM 6908 C C . SER B 1 365 ? 1.740 -25.791 23.991 1.00 23.36 365 SER B C 1
ATOM 6909 O O . SER B 1 365 ? 2.140 -24.642 24.031 1.00 23.13 365 SER B O 1
ATOM 6912 N N . GLU B 1 366 ? 2.092 -26.739 24.867 1.00 23.08 366 GLU B N 1
ATOM 6913 C CA . GLU B 1 366 ? 2.938 -26.468 26.062 1.00 24.80 366 GLU B CA 1
ATOM 6914 C C . GLU B 1 366 ? 4.366 -26.263 25.570 1.00 22.53 366 GLU B C 1
ATOM 6915 O O . GLU B 1 366 ? 5.049 -25.394 26.114 1.00 22.60 366 GLU B O 1
ATOM 6921 N N . LEU B 1 367 ? 4.779 -27.027 24.571 1.00 21.84 367 LEU B N 1
ATOM 6922 C CA . LEU B 1 367 ? 6.128 -26.880 23.935 1.00 23.72 367 LEU B CA 1
ATOM 6923 C C . LEU B 1 367 ? 6.248 -25.491 23.303 1.00 22.02 367 LEU B C 1
ATOM 6924 O O . LEU B 1 367 ? 7.263 -24.790 23.515 1.00 21.98 367 LEU B O 1
ATOM 6929 N N . LEU B 1 368 ? 5.281 -25.098 22.476 1.00 20.61 368 LEU B N 1
ATOM 6930 C CA . LEU B 1 368 ? 5.348 -23.732 21.888 1.00 20.97 368 LEU B CA 1
ATOM 6931 C C . LEU B 1 368 ? 5.246 -22.671 22.978 1.00 21.84 368 LEU B C 1
ATOM 6932 O O . LEU B 1 368 ? 6.036 -21.677 22.931 1.00 22.07 368 LEU B O 1
ATOM 6937 N N . ASN B 1 369 ? 4.358 -22.859 23.965 1.00 21.51 369 ASN B N 1
ATOM 6938 C CA . ASN B 1 369 ? 4.213 -21.875 25.054 1.00 24.11 369 ASN B CA 1
ATOM 6939 C C . ASN B 1 369 ? 5.567 -21.656 25.731 1.00 21.07 369 ASN B C 1
ATOM 6940 O O . ASN B 1 369 ? 5.864 -20.508 26.098 1.00 21.87 369 ASN B O 1
ATOM 6945 N N . ALA B 1 370 ? 6.307 -22.731 25.959 1.00 21.76 370 ALA B N 1
ATOM 6946 C CA . ALA B 1 370 ? 7.598 -22.663 26.686 1.00 21.21 370 ALA B CA 1
ATOM 6947 C C . ALA B 1 370 ? 8.576 -21.814 25.908 1.00 21.92 370 ALA B C 1
ATOM 6948 O O . ALA B 1 370 ? 9.280 -20.965 26.540 1.00 22.14 370 ALA B O 1
ATOM 6950 N N . ARG B 1 371 ? 8.629 -21.993 24.584 1.00 18.84 371 ARG B N 1
ATOM 6951 C CA . ARG B 1 371 ? 9.535 -21.185 23.744 1.00 19.56 371 ARG B CA 1
ATOM 6952 C C . ARG B 1 371 ? 9.012 -19.757 23.695 1.00 18.34 371 ARG B C 1
ATOM 6953 O O . ARG B 1 371 ? 9.812 -18.853 23.749 1.00 20.11 371 ARG B O 1
ATOM 6961 N N . HIS B 1 372 ? 7.712 -19.531 23.465 1.00 19.21 372 HIS B N 1
ATOM 6962 C CA . HIS B 1 372 ? 7.123 -18.176 23.450 1.00 19.12 372 HIS B CA 1
ATOM 6963 C C . HIS B 1 372 ? 7.494 -17.393 24.715 1.00 18.04 372 HIS B C 1
ATOM 6964 O O . HIS B 1 372 ? 7.879 -16.242 24.614 1.00 19.76 372 HIS B O 1
ATOM 6971 N N . GLU B 1 373 ? 7.384 -17.992 25.889 1.00 21.34 373 GLU B N 1
ATOM 6972 C CA . GLU B 1 373 ? 7.858 -17.392 27.153 1.00 20.86 373 GLU B CA 1
ATOM 6973 C C . GLU B 1 373 ? 9.342 -16.986 27.044 1.00 20.57 373 GLU B C 1
ATOM 6974 O O . GLU B 1 373 ? 9.663 -15.772 27.195 1.00 19.63 373 GLU B O 1
ATOM 6980 N N . LEU B 1 374 ? 10.229 -17.948 26.791 1.00 18.74 374 LEU B N 1
ATOM 6981 C CA . LEU B 1 374 ? 11.682 -17.623 26.769 1.00 19.36 374 LEU B CA 1
ATOM 6982 C C . LEU B 1 374 ? 11.938 -16.518 25.742 1.00 20.21 374 LEU B C 1
ATOM 6983 O O . LEU B 1 374 ? 12.738 -15.597 26.007 1.00 18.93 374 LEU B O 1
ATOM 6988 N N . ASN B 1 375 ? 11.271 -16.592 24.592 1.00 19.42 375 ASN B N 1
ATOM 6989 C CA . ASN B 1 375 ? 11.565 -15.632 23.497 1.00 20.43 375 ASN B CA 1
ATOM 6990 C C . ASN B 1 375 ? 10.941 -14.253 23.731 1.00 19.85 375 ASN B C 1
ATOM 6991 O O . ASN B 1 375 ? 11.291 -13.299 23.011 1.00 18.46 375 ASN B O 1
ATOM 6996 N N . THR B 1 376 ? 10.067 -14.121 24.738 1.00 20.94 376 THR B N 1
ATOM 6997 C CA . THR B 1 376 ? 9.421 -12.846 25.103 1.00 21.83 376 THR B CA 1
ATOM 6998 C C . THR B 1 376 ? 9.936 -12.418 26.460 1.00 20.95 376 THR B C 1
ATOM 6999 O O . THR B 1 376 ? 9.368 -11.487 26.997 1.00 23.18 376 THR B O 1
ATOM 7003 N N . GLY B 1 377 ? 11.033 -13.038 26.939 1.00 20.17 377 GLY B N 1
ATOM 7004 C CA . GLY B 1 377 ? 11.750 -12.574 28.135 1.00 19.34 377 GLY B CA 1
ATOM 7005 C C . GLY B 1 377 ? 11.115 -13.100 29.414 1.00 19.56 377 GLY B C 1
ATOM 7006 O O . GLY B 1 377 ? 11.413 -12.595 30.453 1.00 19.53 377 GLY B O 1
ATOM 7007 N N . VAL B 1 378 ? 10.240 -14.098 29.334 1.00 18.15 378 VAL B N 1
ATOM 7008 C CA . VAL B 1 378 ? 9.617 -14.714 30.541 1.00 18.69 378 VAL B CA 1
ATOM 7009 C C . VAL B 1 378 ? 10.373 -16.002 30.841 1.00 19.91 378 VAL B C 1
ATOM 7010 O O . VAL B 1 378 ? 10.195 -17.012 30.171 1.00 20.35 378 VAL B O 1
ATOM 7014 N N . PRO B 1 379 ? 11.168 -16.039 31.912 1.00 19.90 379 PRO B N 1
ATOM 7015 C CA . PRO B 1 379 ? 11.935 -17.225 32.203 1.00 20.36 379 PRO B CA 1
ATOM 7016 C C . PRO B 1 379 ? 11.025 -18.354 32.723 1.00 21.14 379 PRO B C 1
ATOM 7017 O O . PRO B 1 379 ? 9.947 -18.117 33.260 1.00 20.82 379 PRO B O 1
ATOM 7021 N N . ASN B 1 380 ? 11.472 -19.567 32.507 1.00 19.76 380 ASN B N 1
ATOM 7022 C CA . ASN B 1 380 ? 10.768 -20.747 33.033 1.00 18.89 380 ASN B CA 1
ATOM 7023 C C . ASN B 1 380 ? 11.794 -21.850 33.261 1.00 22.07 380 ASN B C 1
ATOM 7024 O O . ASN B 1 380 ? 13.010 -21.645 33.019 1.00 21.73 380 ASN B O 1
ATOM 7029 N N . ARG B 1 381 ? 11.323 -23.006 33.694 1.00 21.50 381 ARG B N 1
ATOM 7030 C CA . ARG B 1 381 ? 12.215 -24.187 33.817 1.00 24.39 381 ARG B CA 1
ATOM 7031 C C . ARG B 1 381 ? 11.515 -25.350 33.124 1.00 24.66 381 ARG B C 1
ATOM 7032 O O . ARG B 1 381 ? 11.648 -26.523 33.553 1.00 23.79 381 ARG B O 1
ATOM 7040 N N . HIS B 1 382 ? 10.870 -25.057 32.005 1.00 22.97 382 HIS B N 1
ATOM 7041 C CA . HIS B 1 382 ? 10.167 -26.117 31.245 1.00 25.32 382 HIS B CA 1
ATOM 7042 C C . HIS B 1 382 ? 11.142 -27.250 30.889 1.00 24.57 382 HIS B C 1
ATOM 7043 O O . HIS B 1 382 ? 10.739 -28.430 31.041 1.00 22.70 382 HIS B O 1
ATOM 7050 N N . SER B 1 383 ? 12.343 -26.924 30.368 1.00 20.23 383 SER B N 1
ATOM 7051 C CA . SER B 1 383 ? 13.357 -27.890 29.882 1.00 22.30 383 SER B CA 1
ATOM 7052 C C . SER B 1 383 ? 13.882 -28.756 31.024 1.00 21.38 383 SER B C 1
ATOM 7053 O O . SER B 1 383 ? 14.540 -29.730 30.709 1.00 20.69 383 SER B O 1
ATOM 7056 N N . ALA B 1 384 ? 13.596 -28.407 32.286 1.00 20.46 384 ALA B N 1
ATOM 7057 C CA . ALA B 1 384 ? 14.078 -29.231 33.419 1.00 21.68 384 ALA B CA 1
ATOM 7058 C C . ALA B 1 384 ? 13.391 -30.594 33.380 1.00 21.99 384 ALA B C 1
ATOM 7059 O O . ALA B 1 384 ? 13.916 -31.553 33.934 1.00 21.60 384 ALA B O 1
ATOM 7061 N N . ALA B 1 385 ? 12.242 -30.695 32.718 1.00 21.16 385 ALA B N 1
ATOM 7062 C CA . ALA B 1 385 ? 11.589 -32.003 32.559 1.00 20.43 385 ALA B CA 1
ATOM 7063 C C . ALA B 1 385 ? 12.554 -33.016 31.899 1.00 20.94 385 ALA B C 1
ATOM 7064 O O . ALA B 1 385 ? 12.327 -34.240 32.080 1.00 20.37 385 ALA B O 1
ATOM 7066 N N . VAL B 1 386 ? 13.596 -32.606 31.157 1.00 19.03 386 VAL B N 1
ATOM 7067 C CA . VAL B 1 386 ? 14.462 -33.619 30.486 1.00 20.13 386 VAL B CA 1
ATOM 7068 C C . VAL B 1 386 ? 15.156 -34.451 31.558 1.00 20.18 386 VAL B C 1
ATOM 7069 O O . VAL B 1 386 ? 15.448 -35.607 31.266 1.00 21.40 386 VAL B O 1
ATOM 7073 N N . PHE B 1 387 ? 15.277 -33.934 32.781 1.00 21.45 387 PHE B N 1
ATOM 7074 C CA . PHE B 1 387 ? 15.942 -34.675 33.881 1.00 21.91 387 PHE B CA 1
ATOM 7075 C C . PHE B 1 387 ? 15.072 -35.864 34.336 1.00 21.04 387 PHE B C 1
ATOM 7076 O O . PHE B 1 387 ? 15.613 -36.749 35.023 1.00 22.04 387 PHE B O 1
ATOM 7084 N N . ASP B 1 388 ? 13.784 -35.865 33.996 1.00 20.60 388 ASP B N 1
ATOM 7085 C CA . ASP B 1 388 ? 12.843 -36.953 34.337 1.00 22.71 388 ASP B CA 1
ATOM 7086 C C . ASP B 1 388 ? 12.699 -37.926 33.171 1.00 20.80 388 ASP B C 1
ATOM 7087 O O . ASP B 1 388 ? 11.844 -38.829 33.297 1.00 20.85 388 ASP B O 1
ATOM 7092 N N . TRP B 1 389 ? 13.415 -37.742 32.048 1.00 19.57 389 TRP B N 1
ATOM 7093 C CA . TRP B 1 389 ? 13.243 -38.613 30.848 1.00 20.22 389 TRP B CA 1
ATOM 7094 C C . TRP B 1 389 ? 13.345 -40.084 31.258 1.00 19.12 389 TRP B C 1
ATOM 7095 O O . TRP B 1 389 ? 12.610 -40.912 30.742 1.00 21.33 389 TRP B O 1
ATOM 7106 N N . PHE B 1 390 ? 14.343 -40.402 32.085 1.00 19.61 390 PHE B N 1
ATOM 7107 C CA . PHE B 1 390 ? 14.446 -41.669 32.875 1.00 22.66 390 PHE B CA 1
ATOM 7108 C C . PHE B 1 390 ? 15.084 -41.279 34.197 1.00 23.98 390 PHE B C 1
ATOM 7109 O O . PHE B 1 390 ? 15.516 -40.137 34.360 1.00 22.99 390 PHE B O 1
ATOM 7117 N N . PRO B 1 391 ? 15.111 -42.165 35.209 1.00 25.42 391 PRO B N 1
ATOM 7118 C CA . PRO B 1 391 ? 15.725 -41.826 36.480 1.00 24.47 391 PRO B CA 1
ATOM 7119 C C . PRO B 1 391 ? 17.197 -41.402 36.333 1.00 22.09 391 PRO B C 1
ATOM 7120 O O . PRO B 1 391 ? 17.996 -42.078 35.680 1.00 21.38 391 PRO B O 1
ATOM 7124 N N . ASN B 1 392 ? 17.499 -40.284 36.975 1.00 22.71 392 ASN B N 1
ATOM 7125 C CA . ASN B 1 392 ? 18.864 -39.725 37.077 1.00 22.30 392 ASN B CA 1
ATOM 7126 C C . ASN B 1 392 ? 19.358 -39.279 35.684 1.00 20.02 392 ASN B C 1
ATOM 7127 O O . ASN B 1 392 ? 20.563 -39.133 35.509 1.00 19.78 392 ASN B O 1
ATOM 7132 N N . ALA B 1 393 ? 18.461 -38.955 34.767 1.00 19.27 393 ALA B N 1
ATOM 7133 C CA . ALA B 1 393 ? 18.881 -38.441 33.446 1.00 18.50 393 ALA B CA 1
ATOM 7134 C C . ALA B 1 393 ? 19.591 -37.092 33.655 1.00 20.72 393 ALA B C 1
ATOM 7135 O O . ALA B 1 393 ? 19.022 -36.154 34.336 1.00 20.83 393 ALA B O 1
ATOM 7137 N N . GLY B 1 394 ? 20.797 -36.994 33.131 1.00 19.04 394 GLY B N 1
ATOM 7138 C CA . GLY B 1 394 ? 21.511 -35.718 33.031 1.00 19.35 394 GLY B CA 1
ATOM 7139 C C . GLY B 1 394 ? 22.124 -35.557 31.646 1.00 17.79 394 GLY B C 1
ATOM 7140 O O . GLY B 1 394 ? 21.998 -36.471 30.845 1.00 19.28 394 GLY B O 1
ATOM 7141 N N . HIS B 1 395 ? 22.845 -34.446 31.425 1.00 16.25 395 HIS B N 1
ATOM 7142 C CA . HIS B 1 395 ? 23.448 -34.113 30.123 1.00 16.40 395 HIS B CA 1
ATOM 7143 C C . HIS B 1 395 ? 24.914 -33.697 30.328 1.00 16.41 395 HIS B C 1
ATOM 7144 O O . HIS B 1 395 ? 25.424 -33.489 31.463 1.00 19.62 395 HIS B O 1
ATOM 7151 N N . PHE B 1 396 ? 25.557 -33.583 29.187 1.00 17.91 396 PHE B N 1
ATOM 7152 C CA . PHE B 1 396 ? 27.013 -33.462 29.067 1.00 17.58 396 PHE B CA 1
ATOM 7153 C C . PHE B 1 396 ? 27.239 -33.024 27.634 1.00 18.60 396 PHE B C 1
ATOM 7154 O O . PHE B 1 396 ? 27.206 -33.845 26.745 1.00 18.78 396 PHE B O 1
ATOM 7162 N N . PHE B 1 397 ? 27.354 -31.728 27.448 1.00 18.66 397 PHE B N 1
ATOM 7163 C CA . PHE B 1 397 ? 27.191 -31.089 26.129 1.00 17.96 397 PHE B CA 1
ATOM 7164 C C . PHE B 1 397 ? 28.356 -31.349 25.208 1.00 17.95 397 PHE B C 1
ATOM 7165 O O . PHE B 1 397 ? 29.535 -31.188 25.584 1.00 19.54 397 PHE B O 1
ATOM 7173 N N . TYR B 1 398 ? 27.976 -31.556 23.960 1.00 18.04 398 TYR B N 1
ATOM 7174 C CA . TYR B 1 398 ? 28.875 -31.496 22.785 1.00 17.10 398 TYR B CA 1
ATOM 7175 C C . TYR B 1 398 ? 28.286 -30.460 21.850 1.00 18.54 398 TYR B C 1
ATOM 7176 O O . TYR B 1 398 ? 27.192 -30.686 21.356 1.00 19.62 398 TYR B O 1
ATOM 7185 N N . ALA B 1 399 ? 28.965 -29.318 21.703 1.00 22.31 399 ALA B N 1
ATOM 7186 C CA . ALA B 1 399 ? 28.384 -28.106 21.088 1.00 24.73 399 ALA B CA 1
ATOM 7187 C C . ALA B 1 399 ? 29.349 -27.451 20.103 1.00 23.13 399 ALA B C 1
ATOM 7188 O O . ALA B 1 399 ? 29.881 -26.375 20.351 1.00 23.08 399 ALA B O 1
ATOM 7190 N N . PRO B 1 400 ? 29.606 -28.072 18.951 1.00 21.17 400 PRO B N 1
ATOM 7191 C CA . PRO B 1 400 ? 30.481 -27.449 17.957 1.00 19.75 400 PRO B CA 1
ATOM 7192 C C . PRO B 1 400 ? 29.825 -26.353 17.135 1.00 21.65 400 PRO B C 1
ATOM 7193 O O . PRO B 1 400 ? 28.617 -26.412 16.951 1.00 22.07 400 PRO B O 1
ATOM 7197 N N . VAL B 1 401 ? 30.664 -25.446 16.600 1.00 20.63 401 VAL B N 1
ATOM 7198 C CA . VAL B 1 401 ? 30.253 -24.311 15.732 1.00 19.91 401 VAL B CA 1
ATOM 7199 C C . VAL B 1 401 ? 30.854 -24.578 14.353 1.00 19.79 401 VAL B C 1
ATOM 7200 O O . VAL B 1 401 ? 31.968 -25.129 14.269 1.00 21.98 401 VAL B O 1
ATOM 7204 N N . SER B 1 402 ? 30.155 -24.197 13.307 1.00 21.62 402 SER B N 1
ATOM 7205 C CA . SER B 1 402 ? 30.592 -24.477 11.909 1.00 22.00 402 SER B CA 1
ATOM 7206 C C . SER B 1 402 ? 29.967 -23.436 10.985 1.00 22.41 402 SER B C 1
ATOM 7207 O O . SER B 1 402 ? 29.186 -22.645 11.468 1.00 22.51 402 SER B O 1
ATOM 7210 N N . ALA B 1 403 ? 30.284 -23.500 9.686 1.00 23.95 403 ALA B N 1
ATOM 7211 C CA . ALA B 1 403 ? 29.662 -22.621 8.680 1.00 22.48 403 ALA B CA 1
ATOM 7212 C C . ALA B 1 403 ? 28.264 -23.147 8.404 1.00 22.96 403 ALA B C 1
ATOM 7213 O O . ALA B 1 403 ? 28.054 -24.367 8.388 1.00 23.74 403 ALA B O 1
ATOM 7215 N N . PRO B 1 404 ? 27.264 -22.259 8.268 1.00 24.90 404 PRO B N 1
ATOM 7216 C CA . PRO B 1 404 ? 25.918 -22.666 7.886 1.00 26.31 404 PRO B CA 1
ATOM 7217 C C . PRO B 1 404 ? 25.963 -23.443 6.586 1.00 26.77 404 PRO B C 1
ATOM 7218 O O . PRO B 1 404 ? 26.537 -22.985 5.588 1.00 25.62 404 PRO B O 1
ATOM 7222 N N . SER B 1 405 ? 25.311 -24.589 6.623 1.00 26.88 405 SER B N 1
ATOM 7223 C CA . SER B 1 405 ? 25.275 -25.544 5.488 1.00 27.18 405 SER B CA 1
ATOM 7224 C C . SER B 1 405 ? 24.213 -26.575 5.852 1.00 25.60 405 SER B C 1
ATOM 7225 O O . SER B 1 405 ? 24.391 -27.273 6.877 1.00 24.16 405 SER B O 1
ATOM 7228 N N . GLY B 1 406 ? 23.151 -26.673 5.060 1.00 24.19 406 GLY B N 1
ATOM 7229 C CA . GLY B 1 406 ? 22.190 -27.781 5.230 1.00 25.01 406 GLY B CA 1
ATOM 7230 C C . GLY B 1 406 ? 22.872 -29.139 5.176 1.00 25.39 406 GLY B C 1
ATOM 7231 O O . GLY B 1 406 ? 22.705 -29.938 6.108 1.00 26.31 406 GLY B O 1
ATOM 7232 N N . GLU B 1 407 ? 23.623 -29.400 4.104 1.00 28.35 407 GLU B N 1
ATOM 7233 C CA . GLU B 1 407 ? 24.241 -30.719 3.849 1.00 28.03 407 GLU B CA 1
ATOM 7234 C C . GLU B 1 407 ? 25.160 -31.055 5.019 1.00 27.05 407 GLU B C 1
ATOM 7235 O O . GLU B 1 407 ? 25.158 -32.211 5.462 1.00 27.14 407 GLU B O 1
ATOM 7241 N N . ASP B 1 408 ? 25.949 -30.093 5.513 1.00 25.32 408 ASP B N 1
ATOM 7242 C CA . ASP B 1 408 ? 26.890 -30.412 6.613 1.00 24.53 408 ASP B CA 1
ATOM 7243 C C . ASP B 1 408 ? 26.107 -30.625 7.926 1.00 27.13 408 ASP B C 1
ATOM 7244 O O . ASP B 1 408 ? 26.603 -31.401 8.779 1.00 26.46 408 ASP B O 1
ATOM 7249 N N . ALA B 1 409 ? 24.976 -29.946 8.138 1.00 26.79 409 ALA B N 1
ATOM 7250 C CA . ALA B 1 409 ? 24.125 -30.156 9.355 1.00 23.14 409 ALA B CA 1
ATOM 7251 C C . ALA B 1 409 ? 23.643 -31.607 9.333 1.00 24.55 409 ALA B C 1
ATOM 7252 O O . ALA B 1 409 ? 23.654 -32.285 10.366 1.00 23.86 409 ALA B O 1
ATOM 7254 N N . ALA B 1 410 ? 23.210 -32.092 8.166 1.00 26.25 410 ALA B N 1
ATOM 7255 C CA . ALA B 1 410 ? 22.620 -33.452 8.050 1.00 27.40 410 ALA B CA 1
ATOM 7256 C C . ALA B 1 410 ? 23.691 -34.480 8.360 1.00 28.63 410 ALA B C 1
ATOM 7257 O O . ALA B 1 410 ? 23.349 -35.512 8.968 1.00 30.49 410 ALA B O 1
ATOM 7259 N N . LYS B 1 411 ? 24.921 -34.186 7.953 1.00 25.66 411 LYS B N 1
ATOM 7260 C CA . LYS B 1 411 ? 26.108 -35.070 8.134 1.00 28.80 411 LYS B CA 1
ATOM 7261 C C . LYS B 1 411 ? 26.496 -35.098 9.616 1.00 32.09 411 LYS B C 1
ATOM 7262 O O . LYS B 1 411 ? 26.632 -36.187 10.148 1.00 28.41 411 LYS B O 1
ATOM 7264 N N . GLN B 1 412 ? 26.703 -33.944 10.250 1.00 31.23 412 GLN B N 1
ATOM 7265 C CA . GLN B 1 412 ? 26.827 -33.879 11.735 1.00 31.67 412 GLN B CA 1
ATOM 7266 C C . GLN B 1 412 ? 25.723 -34.667 12.453 1.00 29.41 412 GLN B C 1
ATOM 7267 O O . GLN B 1 412 ? 26.047 -35.523 13.296 1.00 26.97 412 GLN B O 1
ATOM 7273 N N . TYR B 1 413 ? 24.453 -34.429 12.118 1.00 26.01 413 TYR B N 1
ATOM 7274 C CA . TYR B 1 413 ? 23.310 -35.149 12.702 1.00 26.23 413 TYR B CA 1
ATOM 7275 C C . TYR B 1 413 ? 23.493 -36.671 12.548 1.00 26.30 413 TYR B C 1
ATOM 7276 O O . TYR B 1 413 ? 23.339 -37.434 13.509 1.00 26.64 413 TYR B O 1
ATOM 7285 N N . GLU B 1 414 ? 23.727 -37.132 11.321 1.00 28.35 414 GLU B N 1
ATOM 7286 C CA . GLU B 1 414 ? 23.748 -38.583 11.008 1.00 28.63 414 GLU B CA 1
ATOM 7287 C C . GLU B 1 414 ? 24.937 -39.217 11.718 1.00 27.89 414 GLU B C 1
ATOM 7288 O O . GLU B 1 414 ? 24.785 -40.311 12.249 1.00 30.32 414 GLU B O 1
ATOM 7294 N N . ASP B 1 415 ? 26.068 -38.535 11.748 1.00 24.87 415 ASP B N 1
ATOM 7295 C CA . ASP B 1 415 ? 27.265 -39.047 12.434 1.00 27.03 415 ASP B CA 1
ATOM 7296 C C . ASP B 1 415 ? 27.034 -39.038 13.944 1.00 27.73 415 ASP B C 1
ATOM 7297 O O . ASP B 1 415 ? 27.517 -39.951 14.586 1.00 27.44 415 ASP B O 1
ATOM 7302 N N . THR B 1 416 ? 26.394 -38.012 14.481 1.00 26.17 416 THR B N 1
ATOM 7303 C CA . THR B 1 416 ? 26.209 -37.911 15.963 1.00 24.24 416 THR B CA 1
ATOM 7304 C C . THR B 1 416 ? 25.213 -38.989 16.372 1.00 23.27 416 THR B C 1
ATOM 7305 O O . THR B 1 416 ? 25.412 -39.570 17.421 1.00 22.93 416 THR B O 1
ATOM 7309 N N . LYS B 1 417 ? 24.152 -39.202 15.592 1.00 24.77 417 LYS B N 1
ATOM 7310 C CA . LYS B 1 417 ? 23.180 -40.299 15.788 1.00 27.80 417 LYS B CA 1
ATOM 7311 C C . LYS B 1 417 ? 23.934 -41.626 15.817 1.00 25.77 417 LYS B C 1
ATOM 7312 O O . LYS B 1 417 ? 23.693 -42.401 16.723 1.00 25.91 417 LYS B O 1
ATOM 7318 N N . ARG B 1 418 ? 24.825 -41.851 14.855 1.00 26.38 418 ARG B N 1
ATOM 7319 C CA . ARG B 1 418 ? 25.562 -43.140 14.748 1.00 28.64 418 ARG B CA 1
ATOM 7320 C C . ARG B 1 418 ? 26.446 -43.322 15.991 1.00 25.79 418 ARG B C 1
ATOM 7321 O O . ARG B 1 418 ? 26.389 -44.414 16.575 1.00 26.72 418 ARG B O 1
ATOM 7329 N N . ILE B 1 419 ? 27.193 -42.290 16.387 1.00 24.31 419 ILE B N 1
ATOM 7330 C CA . ILE B 1 419 ? 28.216 -42.440 17.473 1.00 23.77 419 ILE B CA 1
ATOM 7331 C C . ILE B 1 419 ? 27.469 -42.544 18.797 1.00 24.15 419 ILE B C 1
ATOM 7332 O O . ILE B 1 419 ? 27.842 -43.421 19.616 1.00 24.44 419 ILE B O 1
ATOM 7337 N N . SER B 1 420 ? 26.383 -41.790 18.948 1.00 21.76 420 SER B N 1
ATOM 7338 C CA . SER B 1 420 ? 25.515 -41.877 20.156 1.00 20.96 420 SER B CA 1
ATOM 7339 C C . SER B 1 420 ? 24.839 -43.274 20.227 1.00 21.55 420 SER B C 1
ATOM 7340 O O . SER B 1 420 ? 24.811 -43.887 21.317 1.00 22.05 420 SER B O 1
ATOM 7343 N N . ASP B 1 421 ? 24.295 -43.772 19.119 1.00 24.29 421 ASP B N 1
ATOM 7344 C CA . ASP B 1 421 ? 23.681 -45.131 19.091 1.00 24.30 421 ASP B CA 1
ATOM 7345 C C . ASP B 1 421 ? 24.767 -46.174 19.404 1.00 23.46 421 ASP B C 1
ATOM 7346 O O . ASP B 1 421 ? 24.459 -47.099 20.157 1.00 24.67 421 ASP B O 1
ATOM 7351 N N . ASP B 1 422 ? 25.983 -45.990 18.913 1.00 24.48 422 ASP B N 1
ATOM 7352 C CA . ASP B 1 422 ? 27.119 -46.922 19.194 1.00 24.20 422 ASP B CA 1
ATOM 7353 C C . ASP B 1 422 ? 27.326 -47.051 20.707 1.00 27.99 422 ASP B C 1
ATOM 7354 O O . ASP B 1 422 ? 27.724 -48.134 21.157 1.00 27.72 422 ASP B O 1
ATOM 7359 N N . HIS B 1 423 ? 27.053 -46.006 21.486 1.00 23.24 423 HIS B N 1
ATOM 7360 C CA . HIS B 1 423 ? 27.294 -45.968 22.957 1.00 24.06 423 HIS B CA 1
ATOM 7361 C C . HIS B 1 423 ? 26.015 -46.152 23.767 1.00 24.07 423 HIS B C 1
ATOM 7362 O O . HIS B 1 423 ? 26.074 -46.064 25.024 1.00 25.13 423 HIS B O 1
ATOM 7369 N N . GLY B 1 424 ? 24.875 -46.320 23.094 1.00 24.91 424 GLY B N 1
ATOM 7370 C CA . GLY B 1 424 ? 23.550 -46.480 23.718 1.00 26.58 424 GLY B CA 1
ATOM 7371 C C . GLY B 1 424 ? 23.034 -45.231 24.420 1.00 24.25 424 GLY B C 1
ATOM 7372 O O . GLY B 1 424 ? 22.284 -45.367 25.443 1.00 26.89 424 GLY B O 1
ATOM 7373 N N . ILE B 1 425 ? 23.469 -44.043 23.992 1.00 21.00 425 ILE B N 1
ATOM 7374 C CA . ILE B 1 425 ? 23.121 -42.764 24.676 1.00 19.68 425 ILE B CA 1
ATOM 7375 C C . ILE B 1 425 ? 22.107 -42.006 23.803 1.00 20.16 425 ILE B C 1
ATOM 7376 O O . ILE B 1 425 ? 22.279 -41.889 22.526 1.00 21.00 425 ILE B O 1
ATOM 7381 N N . ASP B 1 426 ? 21.066 -41.521 24.431 1.00 18.27 426 ASP B N 1
ATOM 7382 C CA . ASP B 1 426 ? 19.996 -40.741 23.752 1.00 20.11 426 ASP B CA 1
ATOM 7383 C C . ASP B 1 426 ? 20.549 -39.363 23.354 1.00 21.25 426 ASP B C 1
ATOM 7384 O O . ASP B 1 426 ? 21.162 -38.685 24.163 1.00 21.04 426 ASP B O 1
ATOM 7389 N N . TYR B 1 427 ? 20.208 -38.949 22.139 1.00 21.44 427 TYR B N 1
ATOM 7390 C CA . TYR B 1 427 ? 20.717 -37.749 21.435 1.00 19.22 427 TYR B CA 1
ATOM 7391 C C . TYR B 1 427 ? 19.588 -36.736 21.238 1.00 20.85 427 TYR B C 1
ATOM 7392 O O . TYR B 1 427 ? 18.707 -36.983 20.410 1.00 19.41 427 TYR B O 1
ATOM 7401 N N . LEU B 1 428 ? 19.594 -35.666 22.034 1.00 19.07 428 LEU B N 1
ATOM 7402 C CA . LEU B 1 428 ? 18.664 -34.528 21.881 1.00 17.81 428 LEU B CA 1
ATOM 7403 C C . LEU B 1 428 ? 19.448 -33.487 21.073 1.00 20.26 428 LEU B C 1
ATOM 7404 O O . LEU B 1 428 ? 20.607 -33.170 21.436 1.00 18.57 428 LEU B O 1
ATOM 7409 N N . ALA B 1 429 ? 18.924 -33.067 19.940 1.00 21.22 429 ALA B N 1
ATOM 7410 C CA . ALA B 1 429 ? 19.668 -32.197 19.009 1.00 21.37 429 ALA B CA 1
ATOM 7411 C C . ALA B 1 429 ? 18.973 -30.857 18.865 1.00 22.32 429 ALA B C 1
ATOM 7412 O O . ALA B 1 429 ? 17.748 -30.818 18.659 1.00 22.34 429 ALA B O 1
ATOM 7414 N N . GLN B 1 430 ? 19.769 -29.804 18.816 1.00 23.55 430 GLN B N 1
ATOM 7415 C CA . GLN B 1 430 ? 19.260 -28.469 18.458 1.00 25.41 430 GLN B CA 1
ATOM 7416 C C . GLN B 1 430 ? 20.287 -27.871 17.483 1.00 30.09 430 GLN B C 1
ATOM 7417 O O . GLN B 1 430 ? 21.517 -28.026 17.720 1.00 32.91 430 GLN B O 1
ATOM 7423 N N . PHE B 1 431 ? 19.850 -27.388 16.324 1.00 27.79 431 PHE B N 1
ATOM 7424 C CA . PHE B 1 431 ? 20.724 -26.606 15.407 1.00 25.35 431 PHE B CA 1
ATOM 7425 C C . PHE B 1 431 ? 20.256 -25.166 15.404 1.00 24.26 431 PHE B C 1
ATOM 7426 O O . PHE B 1 431 ? 19.044 -24.920 15.460 1.00 26.33 431 PHE B O 1
ATOM 7434 N N . ILE B 1 432 ? 21.209 -24.234 15.341 1.00 25.88 432 ILE B N 1
ATOM 7435 C CA . ILE B 1 432 ? 20.943 -22.775 15.404 1.00 26.61 432 ILE B CA 1
ATOM 7436 C C . ILE B 1 432 ? 21.886 -22.098 14.428 1.00 24.21 432 ILE B C 1
ATOM 7437 O O . ILE B 1 432 ? 23.105 -22.255 14.585 1.00 27.23 432 ILE B O 1
ATOM 7442 N N . ILE B 1 433 ? 21.329 -21.268 13.560 1.00 23.01 433 ILE B N 1
ATOM 7443 C CA . ILE B 1 433 ? 22.107 -20.187 12.899 1.00 25.55 433 ILE B CA 1
ATOM 7444 C C . ILE B 1 433 ? 21.929 -18.935 13.755 1.00 22.67 433 ILE B C 1
ATOM 7445 O O . ILE B 1 433 ? 20.832 -18.393 13.854 1.00 24.28 433 ILE B O 1
ATOM 7450 N N . GLY B 1 434 ? 22.986 -18.502 14.429 1.00 22.21 434 GLY B N 1
ATOM 7451 C CA . GLY B 1 434 ? 22.932 -17.271 15.212 1.00 22.30 434 GLY B CA 1
ATOM 7452 C C . GLY B 1 434 ? 22.768 -16.052 14.349 1.00 23.53 434 GLY B C 1
ATOM 7453 O O . GLY B 1 434 ? 21.800 -15.321 14.546 1.00 26.05 434 GLY B O 1
ATOM 7454 N N . LEU B 1 435 ? 23.734 -15.751 13.494 1.00 23.92 435 LEU B N 1
ATOM 7455 C CA . LEU B 1 435 ? 23.569 -14.759 12.422 1.00 20.54 435 LEU B CA 1
ATOM 7456 C C . LEU B 1 435 ? 24.315 -15.304 11.207 1.00 20.09 435 LEU B C 1
ATOM 7457 O O . LEU B 1 435 ? 23.738 -15.395 10.135 1.00 21.30 435 LEU B O 1
ATOM 7462 N N . ARG B 1 436 ? 25.593 -15.635 11.374 1.00 18.20 436 ARG B N 1
ATOM 7463 C CA . ARG B 1 436 ? 26.417 -16.179 10.281 1.00 18.58 436 ARG B CA 1
ATOM 7464 C C . ARG B 1 436 ? 27.025 -17.521 10.650 1.00 18.52 436 ARG B C 1
ATOM 7465 O O . ARG B 1 436 ? 27.613 -18.116 9.753 1.00 21.52 436 ARG B O 1
ATOM 7473 N N . GLU B 1 437 ? 26.884 -17.956 11.903 1.00 19.00 437 GLU B N 1
ATOM 7474 C CA . GLU B 1 437 ? 27.490 -19.236 12.320 1.00 20.46 437 GLU B CA 1
ATOM 7475 C C . GLU B 1 437 ? 26.401 -20.264 12.584 1.00 23.03 437 GLU B C 1
ATOM 7476 O O . GLU B 1 437 ? 25.292 -19.871 12.994 1.00 24.67 437 GLU B O 1
ATOM 7482 N N . MET B 1 438 ? 26.758 -21.544 12.481 1.00 24.79 438 MET B N 1
ATOM 7483 C CA . MET B 1 438 ? 25.800 -22.639 12.777 1.00 24.03 438 MET B CA 1
ATOM 7484 C C . MET B 1 438 ? 26.301 -23.401 13.999 1.00 25.94 438 MET B C 1
ATOM 7485 O O . MET B 1 438 ? 27.490 -23.766 14.045 1.00 25.55 438 MET B O 1
ATOM 7490 N N . HIS B 1 439 ? 25.453 -23.470 15.021 1.00 27.68 439 HIS B N 1
ATOM 7491 C CA . HIS B 1 439 ? 25.700 -24.304 16.215 1.00 24.35 439 HIS B CA 1
ATOM 7492 C C . HIS B 1 439 ? 25.000 -25.651 16.046 1.00 25.27 439 HIS B C 1
ATOM 7493 O O . HIS B 1 439 ? 23.823 -25.692 15.605 1.00 23.36 439 HIS B O 1
ATOM 7500 N N . HIS B 1 440 ? 25.712 -26.709 16.407 1.00 25.71 440 HIS B N 1
ATOM 7501 C CA . HIS B 1 440 ? 25.111 -28.042 16.626 1.00 23.20 440 HIS B CA 1
ATOM 7502 C C . HIS B 1 440 ? 25.153 -28.332 18.125 1.00 25.77 440 HIS B C 1
ATOM 7503 O O . HIS B 1 440 ? 26.270 -28.423 18.686 1.00 26.95 440 HIS B O 1
ATOM 7510 N N . ILE B 1 441 ? 24.008 -28.308 18.790 1.00 23.18 441 ILE B N 1
ATOM 7511 C CA . ILE B 1 441 ? 23.976 -28.610 20.244 1.00 22.60 441 ILE B CA 1
ATOM 7512 C C . ILE B 1 441 ? 23.639 -30.091 20.349 1.00 22.19 441 ILE B C 1
ATOM 7513 O O . ILE B 1 441 ? 22.492 -30.498 19.989 1.00 21.17 441 ILE B O 1
ATOM 7518 N N . CYS B 1 442 ? 24.584 -30.902 20.815 1.00 20.10 442 CYS B N 1
ATOM 7519 C CA . CYS B 1 442 ? 24.279 -32.309 21.164 1.00 18.31 442 CYS B CA 1
ATOM 7520 C C . CYS B 1 442 ? 24.074 -32.408 22.678 1.00 19.45 442 CYS B C 1
ATOM 7521 O O . CYS B 1 442 ? 25.041 -32.214 23.416 1.00 18.82 442 CYS B O 1
ATOM 7524 N N . LEU B 1 443 ? 22.842 -32.640 23.087 1.00 18.19 443 LEU B N 1
ATOM 7525 C CA . LEU B 1 443 ? 22.460 -32.753 24.522 1.00 17.22 443 LEU B CA 1
ATOM 7526 C C . LEU B 1 443 ? 22.195 -34.233 24.716 1.00 17.35 443 LEU B C 1
ATOM 7527 O O . LEU B 1 443 ? 21.141 -34.752 24.345 1.00 20.50 443 LEU B O 1
ATOM 7532 N N . PRO B 1 444 ? 23.166 -34.999 25.224 1.00 16.79 444 PRO B N 1
ATOM 7533 C CA . PRO B 1 444 ? 22.929 -36.404 25.503 1.00 16.92 444 PRO B CA 1
ATOM 7534 C C . PRO B 1 444 ? 22.215 -36.582 26.839 1.00 17.12 444 PRO B C 1
ATOM 7535 O O . PRO B 1 444 ? 22.489 -35.821 27.686 1.00 18.35 444 PRO B O 1
ATOM 7539 N N . LEU B 1 445 ? 21.286 -37.526 26.951 1.00 17.03 445 LEU B N 1
ATOM 7540 C CA . LEU B 1 445 ? 20.747 -37.887 28.283 1.00 17.93 445 LEU B CA 1
ATOM 7541 C C . LEU B 1 445 ? 21.318 -39.240 28.655 1.00 20.16 445 LEU B C 1
ATOM 7542 O O . LEU B 1 445 ? 21.111 -40.244 27.896 1.00 21.46 445 LEU B O 1
ATOM 7547 N N . TYR B 1 446 ? 21.954 -39.288 29.805 1.00 19.35 446 TYR B N 1
ATOM 7548 C CA . TYR B 1 446 ? 22.581 -40.513 30.314 1.00 17.59 446 TYR B CA 1
ATOM 7549 C C . TYR B 1 446 ? 22.235 -40.612 31.795 1.00 18.97 446 TYR B C 1
ATOM 7550 O O . TYR B 1 446 ? 21.715 -39.645 32.381 1.00 19.56 446 TYR B O 1
ATOM 7559 N N . ASP B 1 447 ? 22.504 -41.778 32.343 1.00 20.07 447 ASP B N 1
ATOM 7560 C CA . ASP B 1 447 ? 22.193 -42.078 33.754 1.00 19.91 447 ASP B CA 1
ATOM 7561 C C . ASP B 1 447 ? 23.372 -41.614 34.598 1.00 20.44 447 ASP B C 1
ATOM 7562 O O . ASP B 1 447 ? 24.385 -42.310 34.613 1.00 20.04 447 ASP B O 1
ATOM 7567 N N . THR B 1 448 ? 23.208 -40.495 35.300 1.00 20.98 448 THR B N 1
ATOM 7568 C CA . THR B 1 448 ? 24.318 -39.870 36.054 1.00 22.58 448 THR B CA 1
ATOM 7569 C C . THR B 1 448 ? 24.691 -40.733 37.258 1.00 23.25 448 THR B C 1
ATOM 7570 O O . THR B 1 448 ? 25.756 -40.453 37.836 1.00 23.97 448 THR B O 1
ATOM 7574 N N . ALA B 1 449 ? 23.836 -41.675 37.646 1.00 24.11 449 ALA B N 1
ATOM 7575 C CA . ALA B 1 449 ? 24.058 -42.552 38.816 1.00 23.16 449 ALA B CA 1
ATOM 7576 C C . ALA B 1 449 ? 24.816 -43.836 38.442 1.00 26.22 449 ALA B C 1
ATOM 7577 O O . ALA B 1 449 ? 25.118 -44.639 39.355 1.00 24.63 449 ALA B O 1
ATOM 7579 N N . ASP B 1 450 ? 25.049 -44.103 37.146 1.00 23.63 450 ASP B N 1
ATOM 7580 C CA . ASP B 1 450 ? 25.488 -45.423 36.645 1.00 23.18 450 ASP B CA 1
ATOM 7581 C C . ASP B 1 450 ? 26.883 -45.260 36.055 1.00 24.45 450 ASP B C 1
ATOM 7582 O O . ASP B 1 450 ? 27.045 -44.582 35.055 1.00 22.30 450 ASP B O 1
ATOM 7587 N N . PRO B 1 451 ? 27.946 -45.822 36.673 1.00 23.01 451 PRO B N 1
ATOM 7588 C CA . PRO B 1 451 ? 29.309 -45.673 36.153 1.00 21.79 451 PRO B CA 1
ATOM 7589 C C . PRO B 1 451 ? 29.467 -46.059 34.676 1.00 24.70 451 PRO B C 1
ATOM 7590 O O . PRO B 1 451 ? 30.266 -45.458 33.968 1.00 23.15 451 PRO B O 1
ATOM 7594 N N . ALA B 1 452 ? 28.707 -47.068 34.254 1.00 22.40 452 ALA B N 1
ATOM 7595 C CA . ALA B 1 452 ? 28.791 -47.617 32.887 1.00 23.62 452 ALA B CA 1
ATOM 7596 C C . ALA B 1 452 ? 28.228 -46.545 31.975 1.00 21.55 452 ALA B C 1
ATOM 7597 O O . ALA B 1 452 ? 28.768 -46.375 30.906 1.00 23.32 452 ALA B O 1
ATOM 7599 N N . SER B 1 453 ? 27.144 -45.894 32.366 1.00 20.21 453 SER B N 1
ATOM 7600 C CA . SER B 1 453 ? 26.511 -44.832 31.543 1.00 20.68 453 SER B CA 1
ATOM 7601 C C . SER B 1 453 ? 27.438 -43.612 31.498 1.00 20.21 453 SER B C 1
ATOM 7602 O O . SER B 1 453 ? 27.699 -43.072 30.397 1.00 19.34 453 SER B O 1
ATOM 7605 N N . ARG B 1 454 ? 28.023 -43.259 32.628 1.00 18.63 454 ARG B N 1
ATOM 7606 C CA . ARG B 1 454 ? 29.025 -42.166 32.663 1.00 20.53 454 ARG B CA 1
ATOM 7607 C C . ARG B 1 454 ? 30.149 -42.445 31.667 1.00 19.10 454 ARG B C 1
ATOM 7608 O O . ARG B 1 454 ? 30.484 -41.530 30.875 1.00 21.46 454 ARG B O 1
ATOM 7616 N N . LYS B 1 455 ? 30.762 -43.639 31.729 1.00 20.95 455 LYS B N 1
ATOM 7617 C CA . LYS B 1 455 ? 31.883 -43.993 30.832 1.00 21.81 455 LYS B CA 1
ATOM 7618 C C . LYS B 1 455 ? 31.418 -43.962 29.385 1.00 22.04 455 LYS B C 1
ATOM 7619 O O . LYS B 1 455 ? 32.144 -43.411 28.562 1.00 21.58 455 LYS B O 1
ATOM 7625 N N . GLU B 1 456 ? 30.269 -44.565 29.049 1.00 23.91 456 GLU B N 1
ATOM 7626 C CA . GLU B 1 456 ? 29.811 -44.518 27.639 1.00 22.85 456 GLU B CA 1
ATOM 7627 C C . GLU B 1 456 ? 29.696 -43.060 27.186 1.00 21.91 456 GLU B C 1
ATOM 7628 O O . GLU B 1 456 ? 29.970 -42.760 26.002 1.00 20.96 456 GLU B O 1
ATOM 7634 N N . THR B 1 457 ? 29.197 -42.189 28.037 1.00 19.19 457 THR B N 1
ATOM 7635 C CA . THR B 1 457 ? 28.919 -40.777 27.667 1.00 19.96 457 THR B CA 1
ATOM 7636 C C . THR B 1 457 ? 30.255 -40.049 27.499 1.00 19.42 457 THR B C 1
ATOM 7637 O O . THR B 1 457 ? 30.434 -39.312 26.514 1.00 18.47 457 THR B O 1
ATOM 7641 N N . LEU B 1 458 ? 31.179 -40.199 28.434 1.00 20.14 458 LEU B N 1
ATOM 7642 C CA . LEU B 1 458 ? 32.512 -39.597 28.281 1.00 20.48 458 LEU B CA 1
ATOM 7643 C C . LEU B 1 458 ? 33.185 -40.146 26.999 1.00 19.90 458 LEU B C 1
ATOM 7644 O O . LEU B 1 458 ? 33.648 -39.322 26.154 1.00 19.76 458 LEU B O 1
ATOM 7649 N N . ASP B 1 459 ? 33.185 -41.467 26.790 1.00 18.15 459 ASP B N 1
ATOM 7650 C CA . ASP B 1 459 ? 33.829 -42.060 25.581 1.00 20.67 459 ASP B CA 1
ATOM 7651 C C . ASP B 1 459 ? 33.169 -41.523 24.312 1.00 20.82 459 ASP B C 1
ATOM 7652 O O . ASP B 1 459 ? 33.900 -41.132 23.363 1.00 21.27 459 ASP B O 1
ATOM 7657 N N . MET B 1 460 ? 31.842 -41.541 24.270 1.00 20.88 460 MET B N 1
ATOM 7658 C CA . MET B 1 460 ? 31.054 -41.032 23.132 1.00 21.09 460 MET B CA 1
ATOM 7659 C C . MET B 1 460 ? 31.500 -39.594 22.821 1.00 19.97 460 MET B C 1
ATOM 7660 O O . MET B 1 460 ? 31.808 -39.223 21.630 1.00 18.11 460 MET B O 1
ATOM 7665 N N . THR B 1 461 ? 31.553 -38.776 23.847 1.00 19.10 461 THR B N 1
ATOM 7666 C CA . THR B 1 461 ? 31.842 -37.342 23.641 1.00 18.67 461 THR B CA 1
ATOM 7667 C C . THR B 1 461 ? 33.294 -37.123 23.200 1.00 17.93 461 THR B C 1
ATOM 7668 O O . THR B 1 461 ? 33.539 -36.242 22.354 1.00 18.33 461 THR B O 1
ATOM 7672 N N . ARG B 1 462 ? 34.269 -37.831 23.777 1.00 19.55 462 ARG B N 1
ATOM 7673 C CA . ARG B 1 462 ? 35.659 -37.663 23.304 1.00 20.52 462 ARG B CA 1
ATOM 7674 C C . ARG B 1 462 ? 35.717 -38.025 21.819 1.00 21.48 462 ARG B C 1
ATOM 7675 O O . ARG B 1 462 ? 36.460 -37.386 21.059 1.00 19.62 462 ARG B O 1
ATOM 7683 N N . GLU B 1 463 ? 34.948 -39.031 21.412 1.00 20.39 463 GLU B N 1
ATOM 7684 C CA . GLU B 1 463 ? 34.901 -39.425 19.987 1.00 22.18 463 GLU B CA 1
ATOM 7685 C C . GLU B 1 463 ? 34.232 -38.327 19.154 1.00 19.79 463 GLU B C 1
ATOM 7686 O O . GLU B 1 463 ? 34.712 -38.074 17.998 1.00 20.42 463 GLU B O 1
ATOM 7692 N N . LEU B 1 464 ? 33.161 -37.718 19.647 1.00 18.78 464 LEU B N 1
ATOM 7693 C CA . LEU B 1 464 ? 32.478 -36.615 18.925 1.00 19.04 464 LEU B CA 1
ATOM 7694 C C . LEU B 1 464 ? 33.464 -35.451 18.763 1.00 20.68 464 LEU B C 1
ATOM 7695 O O . LEU B 1 464 ? 33.570 -34.915 17.654 1.00 20.72 464 LEU B O 1
ATOM 7700 N N . ILE B 1 465 ? 34.226 -35.122 19.797 1.00 19.18 465 ILE B N 1
ATOM 7701 C CA . ILE B 1 465 ? 35.242 -34.038 19.712 1.00 19.21 465 ILE B CA 1
ATOM 7702 C C . ILE B 1 465 ? 36.264 -34.368 18.606 1.00 19.22 465 ILE B C 1
ATOM 7703 O O . ILE B 1 465 ? 36.528 -33.476 17.748 1.00 21.49 465 ILE B O 1
ATOM 7708 N N . ARG B 1 466 ? 36.816 -35.585 18.604 1.00 19.69 466 ARG B N 1
ATOM 7709 C CA . ARG B 1 466 ? 37.779 -36.024 17.577 1.00 23.43 466 ARG B CA 1
ATOM 7710 C C . ARG B 1 466 ? 37.154 -35.938 16.207 1.00 24.05 466 ARG B C 1
ATOM 7711 O O . ARG B 1 466 ? 37.816 -35.389 15.306 1.00 26.73 466 ARG B O 1
ATOM 7719 N N . ALA B 1 467 ? 35.953 -36.489 16.045 1.00 23.62 467 ALA B N 1
ATOM 7720 C CA . ALA B 1 467 ? 35.255 -36.514 14.738 1.00 27.89 467 ALA B CA 1
ATOM 7721 C C . ALA B 1 467 ? 34.996 -35.076 14.265 1.00 25.50 467 ALA B C 1
ATOM 7722 O O . ALA B 1 467 ? 35.252 -34.773 13.068 1.00 25.13 467 ALA B O 1
ATOM 7724 N N . GLY B 1 468 ? 34.544 -34.216 15.167 1.00 23.06 468 GLY B N 1
ATOM 7725 C CA . GLY B 1 468 ? 34.227 -32.820 14.853 1.00 23.25 468 GLY B CA 1
ATOM 7726 C C . GLY B 1 468 ? 35.482 -32.063 14.424 1.00 22.95 468 GLY B C 1
ATOM 7727 O O . GLY B 1 468 ? 35.468 -31.395 13.385 1.00 22.76 468 GLY B O 1
ATOM 7728 N N . ALA B 1 469 ? 36.580 -32.269 15.145 1.00 22.72 469 ALA B N 1
ATOM 7729 C CA . ALA B 1 469 ? 37.866 -31.595 14.912 1.00 22.67 469 ALA B CA 1
ATOM 7730 C C . ALA B 1 469 ? 38.404 -31.988 13.539 1.00 26.64 469 ALA B C 1
ATOM 7731 O O . ALA B 1 469 ? 38.893 -31.091 12.778 1.00 26.71 469 ALA B O 1
ATOM 7733 N N . GLU B 1 470 ? 38.305 -33.268 13.193 1.00 27.93 470 GLU B N 1
ATOM 7734 C CA . GLU B 1 470 ? 38.755 -33.748 11.858 1.00 29.91 470 GLU B CA 1
ATOM 7735 C C . GLU B 1 470 ? 38.025 -32.986 10.751 1.00 29.20 470 GLU B C 1
ATOM 7736 O O . GLU B 1 470 ? 38.602 -32.875 9.675 1.00 29.21 470 GLU B O 1
ATOM 7742 N N . GLU B 1 471 ? 36.769 -32.588 10.958 1.00 26.35 471 GLU B N 1
ATOM 7743 C CA . GLU B 1 471 ? 35.937 -31.903 9.944 1.00 26.15 471 GLU B CA 1
ATOM 7744 C C . GLU B 1 471 ? 36.040 -30.367 10.058 1.00 25.98 471 GLU B C 1
ATOM 7745 O O . GLU B 1 471 ? 35.298 -29.676 9.349 1.00 25.55 471 GLU B O 1
ATOM 7751 N N . GLY B 1 472 ? 36.869 -29.826 10.950 1.00 22.77 472 GLY B N 1
ATOM 7752 C CA . GLY B 1 472 ? 36.918 -28.364 11.160 1.00 24.02 472 GLY B CA 1
ATOM 7753 C C . GLY B 1 472 ? 35.785 -27.846 12.052 1.00 23.84 472 GLY B C 1
ATOM 7754 O O . GLY B 1 472 ? 35.504 -26.653 11.960 1.00 23.20 472 GLY B O 1
ATOM 7755 N N . TYR B 1 473 ? 35.171 -28.685 12.898 1.00 24.01 473 TYR B N 1
ATOM 7756 C CA . TYR B 1 473 ? 34.080 -28.258 13.818 1.00 25.71 473 TYR B CA 1
ATOM 7757 C C . TYR B 1 473 ? 34.670 -28.134 15.217 1.00 24.56 473 TYR B C 1
ATOM 7758 O O . TYR B 1 473 ? 35.172 -29.139 15.709 1.00 26.79 473 TYR B O 1
ATOM 7767 N N . GLY B 1 474 ? 34.701 -26.904 15.734 1.00 22.99 474 GLY B N 1
ATOM 7768 C CA . GLY B 1 474 ? 35.331 -26.620 17.020 1.00 22.93 474 GLY B CA 1
ATOM 7769 C C . GLY B 1 474 ? 34.291 -26.346 18.081 1.00 21.26 474 GLY B C 1
ATOM 7770 O O . GLY B 1 474 ? 33.278 -25.714 17.819 1.00 19.34 474 GLY B O 1
ATOM 7771 N N . ILE B 1 475 ? 34.619 -26.765 19.273 1.00 22.31 475 ILE B N 1
ATOM 7772 C CA . ILE B 1 475 ? 33.789 -26.646 20.491 1.00 21.78 475 ILE B CA 1
ATOM 7773 C C . ILE B 1 475 ? 34.168 -25.354 21.200 1.00 22.10 475 ILE B C 1
ATOM 7774 O O . ILE B 1 475 ? 35.364 -25.088 21.371 1.00 26.42 475 ILE B O 1
ATOM 7779 N N . TYR B 1 476 ? 33.197 -24.613 21.669 1.00 21.09 476 TYR B N 1
ATOM 7780 C CA . TYR B 1 476 ? 33.513 -23.301 22.266 1.00 22.86 476 TYR B CA 1
ATOM 7781 C C . TYR B 1 476 ? 33.004 -23.236 23.712 1.00 24.36 476 TYR B C 1
ATOM 7782 O O . TYR B 1 476 ? 33.002 -22.145 24.280 1.00 24.17 476 TYR B O 1
ATOM 7791 N N . ARG B 1 477 ? 32.603 -24.368 24.270 1.00 19.52 477 ARG B N 1
ATOM 7792 C CA . ARG B 1 477 ? 32.185 -24.451 25.701 1.00 18.90 477 ARG B CA 1
ATOM 7793 C C . ARG B 1 477 ? 32.216 -25.914 26.082 1.00 18.33 477 ARG B C 1
ATOM 7794 O O . ARG B 1 477 ? 31.792 -26.741 25.268 1.00 20.55 477 ARG B O 1
ATOM 7802 N N . ALA B 1 478 ? 32.823 -26.273 27.203 1.00 19.44 478 ALA B N 1
ATOM 7803 C CA . ALA B 1 478 ? 33.098 -27.694 27.488 1.00 18.92 478 ALA B CA 1
ATOM 7804 C C . ALA B 1 478 ? 33.191 -27.951 28.987 1.00 18.25 478 ALA B C 1
ATOM 7805 O O . ALA B 1 478 ? 33.682 -27.064 29.730 1.00 19.23 478 ALA B O 1
ATOM 7807 N N . HIS B 1 479 ? 32.71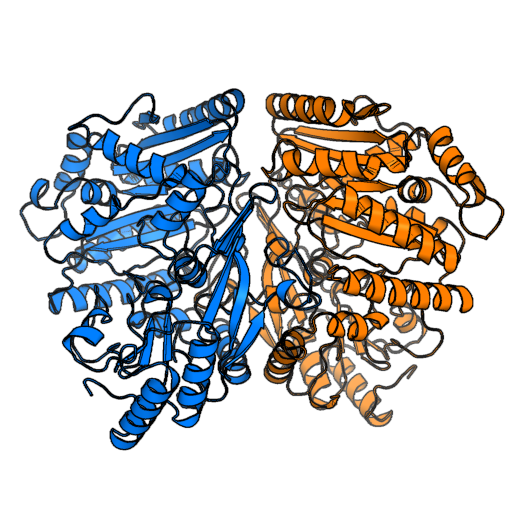4 -29.125 29.348 1.00 19.37 479 HIS B N 1
ATOM 7808 C CA . HIS B 1 479 ? 32.800 -29.652 30.724 1.00 17.89 479 HIS B CA 1
ATOM 7809 C C . HIS B 1 479 ? 34.270 -29.657 31.175 1.00 17.59 479 HIS B C 1
ATOM 7810 O O . HIS B 1 479 ? 35.151 -29.868 30.348 1.00 16.87 479 HIS B O 1
ATOM 7817 N N . ASN B 1 480 ? 34.465 -29.466 32.479 1.00 16.48 480 ASN B N 1
ATOM 7818 C CA . ASN B 1 480 ? 35.780 -29.607 33.174 1.00 17.74 480 ASN B CA 1
ATOM 7819 C C . ASN B 1 480 ? 36.594 -30.787 32.601 1.00 17.87 480 ASN B C 1
ATOM 7820 O O . ASN B 1 480 ? 37.789 -30.612 32.277 1.00 19.05 480 ASN B O 1
ATOM 7825 N N . VAL B 1 481 ? 35.994 -31.970 32.482 1.00 16.78 481 VAL B N 1
ATOM 7826 C CA . VAL B 1 481 ? 36.742 -33.198 32.141 1.00 17.59 481 VAL B CA 1
ATOM 7827 C C . VAL B 1 481 ? 37.208 -33.142 30.679 1.00 16.74 481 VAL B C 1
ATOM 7828 O O . VAL B 1 481 ? 38.131 -33.867 30.366 1.00 19.60 481 VAL B O 1
ATOM 7832 N N . LEU B 1 482 ? 36.592 -32.319 29.850 1.00 17.85 482 LEU B N 1
ATOM 7833 C CA . LEU B 1 482 ? 36.883 -32.198 28.405 1.00 17.04 482 LEU B CA 1
ATOM 7834 C C . LEU B 1 482 ? 37.893 -31.075 28.163 1.00 19.34 482 LEU B C 1
ATOM 7835 O O . LEU B 1 482 ? 38.338 -30.916 26.982 1.00 18.15 482 LEU B O 1
ATOM 7840 N N . ALA B 1 483 ? 38.205 -30.252 29.168 1.00 17.59 483 ALA B N 1
ATOM 7841 C CA . ALA B 1 483 ? 38.952 -28.974 28.990 1.00 20.20 483 ALA B CA 1
ATOM 7842 C C . ALA B 1 483 ? 40.210 -29.207 28.156 1.00 19.35 483 ALA B C 1
ATOM 7843 O O . ALA B 1 483 ? 40.420 -28.505 27.175 1.00 19.44 483 ALA B O 1
ATOM 7845 N N . ASP B 1 484 ? 41.076 -30.142 28.550 1.00 20.03 484 ASP B N 1
ATOM 7846 C CA . ASP B 1 484 ? 42.391 -30.313 27.900 1.00 20.21 484 ASP B CA 1
ATOM 7847 C C . ASP B 1 484 ? 42.201 -30.808 26.469 1.00 18.58 484 ASP B C 1
ATOM 7848 O O . ASP B 1 484 ? 42.852 -30.268 25.583 1.00 18.60 484 ASP B O 1
ATOM 7853 N N . GLN B 1 485 ? 41.268 -31.750 26.263 1.00 17.69 485 GLN B N 1
ATOM 7854 C CA . GLN B 1 485 ? 41.063 -32.326 24.935 1.00 18.55 485 GLN B CA 1
ATOM 7855 C C . GLN B 1 485 ? 40.595 -31.199 24.014 1.00 18.45 485 GLN B C 1
ATOM 7856 O O . GLN B 1 485 ? 41.048 -31.151 22.843 1.00 18.07 485 GLN B O 1
ATOM 7862 N N . VAL B 1 486 ? 39.616 -30.423 24.439 1.00 18.70 486 VAL B N 1
ATOM 7863 C CA . VAL B 1 486 ? 39.045 -29.380 23.548 1.00 18.72 486 VAL B CA 1
ATOM 7864 C C . VAL B 1 486 ? 40.113 -28.301 23.357 1.00 19.31 486 VAL B C 1
ATOM 7865 O O . VAL B 1 486 ? 40.359 -27.903 22.176 1.00 18.64 486 VAL B O 1
ATOM 7869 N N . ALA B 1 487 ? 40.737 -27.835 24.434 1.00 19.27 487 ALA B N 1
ATOM 7870 C CA . ALA B 1 487 ? 41.858 -26.882 24.297 1.00 20.35 487 ALA B CA 1
ATOM 7871 C C . ALA B 1 487 ? 42.861 -27.338 23.233 1.00 19.89 487 ALA B C 1
ATOM 7872 O O . ALA B 1 487 ? 43.293 -26.480 22.436 1.00 19.04 487 ALA B O 1
ATOM 7874 N N . GLU B 1 488 ? 43.227 -28.634 23.190 1.00 19.01 488 GLU B N 1
ATOM 7875 C CA . GLU B 1 488 ? 44.268 -29.191 22.284 1.00 19.88 488 GLU B CA 1
ATOM 7876 C C . GLU B 1 488 ? 43.781 -29.191 20.845 1.00 20.37 488 GLU B C 1
ATOM 7877 O O . GLU B 1 488 ? 44.630 -29.150 19.966 1.00 19.96 488 GLU B O 1
ATOM 7883 N N . THR B 1 489 ? 42.464 -29.103 20.583 1.00 20.05 489 THR B N 1
ATOM 7884 C CA . THR B 1 489 ? 42.001 -29.035 19.182 1.00 19.12 489 THR B CA 1
ATOM 7885 C C . THR B 1 489 ? 42.334 -27.670 18.559 1.00 18.52 489 THR B C 1
ATOM 7886 O O . THR B 1 489 ? 42.428 -27.617 17.271 1.00 18.55 489 THR B O 1
ATOM 7890 N N . TYR B 1 490 ? 42.475 -26.605 19.343 1.00 19.00 490 TYR B N 1
ATOM 7891 C CA . TYR B 1 490 ? 42.873 -25.243 18.833 1.00 18.74 490 TYR B CA 1
ATOM 7892 C C . TYR B 1 490 ? 44.387 -25.259 18.609 1.00 19.60 490 TYR B C 1
ATOM 7893 O O . TYR B 1 490 ? 45.111 -24.465 19.239 1.00 19.32 490 TYR B O 1
ATOM 7902 N N . SER B 1 491 ? 44.855 -26.142 17.708 1.00 19.59 491 SER B N 1
ATOM 7903 C CA . SER B 1 491 ? 46.286 -26.532 17.649 1.00 20.40 491 SER B CA 1
ATOM 7904 C C . SER B 1 491 ? 47.115 -25.566 16.773 1.00 20.90 491 SER B C 1
ATOM 7905 O O . SER B 1 491 ? 48.344 -25.719 16.735 1.00 19.77 491 SER B O 1
ATOM 7908 N N . PHE B 1 492 ? 46.500 -24.619 16.071 1.00 19.39 492 PHE B N 1
ATOM 7909 C CA . PHE B 1 492 ? 47.222 -23.705 15.143 1.00 20.79 492 PHE B CA 1
ATOM 7910 C C . PHE B 1 492 ? 48.526 -23.218 15.788 1.00 20.35 492 PHE B C 1
ATOM 7911 O O . PHE B 1 492 ? 48.529 -22.706 16.932 1.00 19.22 492 PHE B O 1
ATOM 7919 N N . ASN B 1 493 ? 49.620 -23.348 15.049 1.00 20.94 493 ASN B N 1
ATOM 7920 C CA . ASN B 1 493 ? 50.956 -22.839 15.456 1.00 21.28 493 ASN B CA 1
ATOM 7921 C C . ASN B 1 493 ? 51.295 -23.338 16.876 1.00 20.39 493 ASN B C 1
ATOM 7922 O O . ASN B 1 493 ? 51.549 -22.508 17.786 1.00 21.49 493 ASN B O 1
ATOM 7927 N N . ASN B 1 494 ? 51.301 -24.663 17.063 1.00 22.57 494 ASN B N 1
ATOM 7928 C CA . ASN B 1 494 ? 51.742 -25.271 18.334 1.00 22.49 494 ASN B CA 1
ATOM 7929 C C . ASN B 1 494 ? 50.917 -24.665 19.472 1.00 21.03 494 ASN B C 1
ATOM 7930 O O . ASN B 1 494 ? 51.484 -24.295 20.528 1.00 21.45 494 ASN B O 1
ATOM 7935 N N . HIS B 1 495 ? 49.611 -24.578 19.299 1.00 18.44 495 HIS B N 1
ATOM 7936 C CA . HIS B 1 495 ? 48.702 -24.156 20.385 1.00 19.20 495 HIS B CA 1
ATOM 7937 C C . HIS B 1 495 ? 49.064 -22.731 20.819 1.00 20.08 495 HIS B C 1
ATOM 7938 O O . HIS B 1 495 ? 49.088 -22.446 22.005 1.00 18.57 495 HIS B O 1
ATOM 7945 N N . ILE B 1 496 ? 49.329 -21.836 19.875 1.00 18.73 496 ILE B N 1
ATOM 7946 C CA . ILE B 1 496 ? 49.650 -20.430 20.240 1.00 20.92 496 ILE B CA 1
ATOM 7947 C C . ILE B 1 496 ? 48.505 -19.813 21.062 1.00 20.70 496 ILE B C 1
ATOM 7948 O O . ILE B 1 496 ? 48.767 -18.982 21.889 1.00 20.55 496 ILE B O 1
ATOM 7953 N N . GLN B 1 497 ? 47.254 -20.211 20.840 1.00 21.36 497 GLN B N 1
ATOM 7954 C CA . GLN B 1 497 ? 46.151 -19.634 21.634 1.00 20.35 497 GLN B CA 1
ATOM 7955 C C . GLN B 1 497 ? 46.342 -20.026 23.102 1.00 20.48 497 GLN B C 1
ATOM 7956 O O . GLN B 1 497 ? 46.280 -19.143 23.965 1.00 19.72 497 GLN B O 1
ATOM 7962 N N . ARG B 1 498 ? 46.503 -21.308 23.393 1.00 18.80 498 ARG B N 1
ATOM 7963 C CA . ARG B 1 498 ? 46.679 -21.756 24.790 1.00 19.75 498 ARG B CA 1
ATOM 7964 C C . ARG B 1 498 ? 47.979 -21.131 25.341 1.00 19.28 498 ARG B C 1
ATOM 7965 O O . ARG B 1 498 ? 48.002 -20.740 26.519 1.00 21.04 498 ARG B O 1
ATOM 7973 N N . ARG B 1 499 ? 49.005 -21.003 24.527 1.00 18.21 499 ARG B N 1
ATOM 7974 C CA . ARG B 1 499 ? 50.291 -20.400 25.022 1.00 20.38 499 ARG B CA 1
ATOM 7975 C C . ARG B 1 499 ? 50.011 -18.943 25.429 1.00 21.23 499 ARG B C 1
ATOM 7976 O O . ARG B 1 499 ? 50.527 -18.473 26.451 1.00 22.91 499 ARG B O 1
ATOM 7984 N N . SER B 1 500 ? 49.207 -18.230 24.657 1.00 21.94 500 SER B N 1
ATOM 7985 C CA . SER B 1 500 ? 48.856 -16.813 24.922 1.00 21.21 500 SER B CA 1
ATOM 7986 C C . SER B 1 500 ? 47.995 -16.759 26.194 1.00 21.17 500 SER B C 1
ATOM 7987 O O . SER B 1 500 ? 48.198 -15.923 27.039 1.00 21.96 500 SER B O 1
ATOM 7990 N N . HIS B 1 501 ? 47.038 -17.662 26.315 1.00 20.26 501 HIS B N 1
ATOM 7991 C CA . HIS B 1 501 ? 46.234 -17.775 27.553 1.00 19.51 501 HIS B CA 1
ATOM 7992 C C . HIS B 1 501 ? 47.118 -17.993 28.773 1.00 20.36 501 HIS B C 1
ATOM 7993 O O . HIS B 1 501 ? 46.809 -17.436 29.870 1.00 22.79 501 HIS B O 1
ATOM 8000 N N . GLU B 1 502 ? 48.159 -18.805 28.644 1.00 21.49 502 GLU B N 1
ATOM 8001 C CA . GLU B 1 502 ? 49.017 -19.155 29.790 1.00 21.21 502 GLU B CA 1
ATOM 8002 C C . GLU B 1 502 ? 49.853 -17.914 30.133 1.00 22.23 502 GLU B C 1
ATOM 8003 O O . GLU B 1 502 ? 50.081 -17.655 31.314 1.00 22.19 502 GLU B O 1
ATOM 8009 N N . ARG B 1 503 ? 50.335 -17.183 29.119 1.00 23.47 503 ARG B N 1
ATOM 8010 C CA . ARG B 1 503 ? 51.130 -15.962 29.423 1.00 22.65 503 ARG B CA 1
ATOM 8011 C C . ARG B 1 503 ? 50.273 -14.991 30.256 1.00 23.13 503 ARG B C 1
ATOM 8012 O O . ARG B 1 503 ? 50.827 -14.369 31.228 1.00 21.40 503 ARG B O 1
ATOM 8014 N N . ILE B 1 504 ? 48.995 -14.807 29.880 1.00 22.14 504 ILE B N 1
ATOM 8015 C CA . ILE B 1 504 ? 48.059 -13.855 30.519 1.00 22.32 504 ILE B CA 1
ATOM 8016 C C . ILE B 1 504 ? 47.772 -14.406 31.923 1.00 23.87 504 ILE B C 1
ATOM 8017 O O . ILE B 1 504 ? 47.809 -13.633 32.907 1.00 25.53 504 ILE B O 1
ATOM 8022 N N . LYS B 1 505 ? 47.527 -15.709 32.019 1.00 22.46 505 LYS B N 1
ATOM 8023 C CA . LYS B 1 505 ? 47.252 -16.371 33.313 1.00 22.37 505 LYS B CA 1
ATOM 8024 C C . LYS B 1 505 ? 48.399 -16.077 34.281 1.00 25.00 505 LYS B C 1
ATOM 8025 O O . LYS B 1 505 ? 48.128 -15.706 35.468 1.00 23.93 505 LYS B O 1
ATOM 8031 N N . ASP B 1 506 ? 49.620 -16.328 33.849 1.00 23.98 506 ASP B N 1
ATOM 8032 C CA . ASP B 1 506 ? 50.807 -16.144 34.738 1.00 25.20 506 ASP B CA 1
ATOM 8033 C C . ASP B 1 506 ? 50.984 -14.660 35.103 1.00 27.22 506 ASP B C 1
ATOM 8034 O O . ASP B 1 506 ? 51.382 -14.392 36.262 1.00 28.04 506 ASP B O 1
ATOM 8039 N N . ALA B 1 507 ? 50.669 -13.725 34.204 1.00 24.32 507 ALA B N 1
ATOM 8040 C CA . ALA B 1 507 ? 50.725 -12.259 34.472 1.00 26.84 507 ALA B CA 1
ATOM 8041 C C . ALA B 1 507 ? 49.648 -11.844 35.481 1.00 27.21 507 ALA B C 1
ATOM 8042 O O . ALA B 1 507 ? 49.951 -11.044 36.372 1.00 27.53 507 ALA B O 1
ATOM 8044 N N . LEU B 1 508 ? 48.419 -12.383 35.385 1.00 24.81 508 LEU B N 1
ATOM 8045 C CA . LEU B 1 508 ? 47.310 -11.896 36.225 1.00 23.11 508 LEU B CA 1
ATOM 8046 C C . LEU B 1 508 ? 47.133 -12.731 37.499 1.00 24.25 508 LEU B C 1
ATOM 8047 O O . LEU B 1 508 ? 46.446 -12.241 38.397 1.00 23.61 508 LEU B O 1
ATOM 8052 N N . ASP B 1 509 ? 47.723 -13.924 37.556 1.00 24.69 509 ASP B N 1
ATOM 8053 C CA . ASP B 1 509 ? 47.566 -14.899 38.657 1.00 22.89 509 ASP B CA 1
ATOM 8054 C C . ASP B 1 509 ? 48.889 -15.592 38.899 1.00 22.81 509 ASP B C 1
ATOM 8055 O O . ASP B 1 509 ? 49.060 -16.780 38.656 1.00 23.20 509 ASP B O 1
ATOM 8060 N N . PRO B 1 510 ? 49.907 -14.829 39.352 1.00 24.70 510 PRO B N 1
ATOM 8061 C CA . PRO B 1 510 ? 51.249 -15.373 39.455 1.00 28.16 510 PRO B CA 1
ATOM 8062 C C . PRO B 1 510 ? 51.367 -16.618 40.336 1.00 26.35 510 PRO B C 1
ATOM 8063 O O . PRO B 1 510 ? 52.224 -17.431 40.051 1.00 27.86 510 PRO B O 1
ATOM 8067 N N . ASN B 1 511 ? 50.547 -16.717 41.396 1.00 24.37 511 ASN B N 1
ATOM 8068 C CA . ASN B 1 511 ? 50.523 -17.869 42.323 1.00 26.46 511 ASN B CA 1
ATOM 8069 C C . ASN B 1 511 ? 49.625 -18.989 41.783 1.00 24.36 511 ASN B C 1
ATOM 8070 O O . ASN B 1 511 ? 49.629 -20.069 42.359 1.00 23.47 511 ASN B O 1
ATOM 8075 N N . GLY B 1 512 ? 48.869 -18.743 40.716 1.00 26.38 512 GLY B N 1
ATOM 8076 C CA . GLY B 1 512 ? 47.999 -19.761 40.094 1.00 25.27 512 GLY B CA 1
ATOM 8077 C C . GLY B 1 512 ? 46.936 -20.269 41.050 1.00 22.45 512 GLY B C 1
ATOM 8078 O O . GLY B 1 512 ? 46.755 -21.492 41.127 1.00 21.25 512 GLY B O 1
ATOM 8079 N N . ILE B 1 513 ? 46.211 -19.352 41.673 1.00 24.48 513 ILE B N 1
ATOM 8080 C CA . ILE B 1 513 ? 45.190 -19.658 42.713 1.00 23.42 513 ILE B CA 1
ATOM 8081 C C . ILE B 1 513 ? 43.847 -19.863 42.020 1.00 23.23 513 ILE B C 1
ATOM 8082 O O . ILE B 1 513 ? 43.084 -20.665 42.510 1.00 22.95 513 ILE B O 1
ATOM 8087 N N . LEU B 1 514 ? 43.582 -19.226 40.892 1.00 20.86 514 LEU B N 1
ATOM 8088 C CA . LEU B 1 514 ? 42.181 -19.302 40.370 1.00 21.41 514 LEU B CA 1
ATOM 8089 C C . LEU B 1 514 ? 41.988 -20.521 39.454 1.00 19.72 514 LEU B C 1
ATOM 8090 O O . LEU B 1 514 ? 42.662 -20.625 38.431 1.00 20.92 514 LEU B O 1
ATOM 8095 N N . ASN B 1 515 ? 40.989 -21.338 39.800 1.00 20.04 515 ASN B N 1
ATOM 8096 C CA . ASN B 1 515 ? 40.513 -22.588 39.169 1.00 19.68 515 ASN B CA 1
ATOM 8097 C C . ASN B 1 515 ? 41.487 -23.073 38.111 1.00 21.33 515 ASN B C 1
ATOM 8098 O O . ASN B 1 515 ? 41.265 -22.928 36.908 1.00 18.70 515 ASN B O 1
ATOM 8103 N N . PRO B 1 516 ? 42.647 -23.623 38.518 1.00 18.73 516 PRO B N 1
ATOM 8104 C CA . PRO B 1 516 ? 43.654 -24.000 37.542 1.00 19.79 516 PRO B CA 1
ATOM 8105 C C . PRO B 1 516 ? 43.110 -24.981 36.503 1.00 19.30 516 PRO B C 1
ATOM 8106 O O . PRO B 1 516 ? 42.452 -25.914 36.874 1.00 19.77 516 PRO B O 1
ATOM 8110 N N . GLY B 1 517 ? 43.438 -24.767 35.230 1.00 17.94 517 GLY B N 1
ATOM 8111 C CA . GLY B 1 517 ? 43.069 -25.698 34.147 1.00 18.86 517 GLY B CA 1
ATOM 8112 C C . GLY B 1 517 ? 41.709 -25.351 33.520 1.00 18.64 517 GLY B C 1
ATOM 8113 O O . GLY B 1 517 ? 41.359 -26.000 32.516 1.00 18.98 517 GLY B O 1
ATOM 8114 N N . LYS B 1 518 ? 41.016 -24.323 34.018 1.00 17.64 518 LYS B N 1
ATOM 8115 C CA . LYS B 1 518 ? 39.784 -23.827 33.341 1.00 16.50 518 LYS B CA 1
ATOM 8116 C C . LYS B 1 518 ? 40.135 -23.639 31.858 1.00 19.06 518 LYS B C 1
ATOM 8117 O O . LYS B 1 518 ? 41.121 -22.963 31.575 1.00 17.05 518 LYS B O 1
ATOM 8123 N N . SER B 1 519 ? 39.298 -24.132 30.955 1.00 17.47 519 SER B N 1
ATOM 8124 C CA . SER B 1 519 ? 39.504 -24.033 29.485 1.00 18.72 519 SER B CA 1
ATOM 8125 C C . SER B 1 519 ? 40.901 -24.493 29.058 1.00 19.02 519 SER B C 1
ATOM 8126 O O . SER B 1 519 ? 41.388 -24.029 27.987 1.00 19.77 519 SER B O 1
ATOM 8129 N N . GLY B 1 520 ? 41.517 -25.418 29.792 1.00 19.18 520 GLY B N 1
ATOM 8130 C CA . GLY B 1 520 ? 42.851 -25.935 29.509 1.00 18.38 520 GLY B CA 1
ATOM 8131 C C . GLY B 1 520 ? 43.932 -24.934 29.836 1.00 18.20 520 GLY B C 1
ATOM 8132 O O . GLY B 1 520 ? 45.026 -25.070 29.282 1.00 20.44 520 GLY B O 1
ATOM 8133 N N . ILE B 1 521 ? 43.641 -23.947 30.672 1.00 17.90 521 ILE B N 1
ATOM 8134 C CA . ILE B 1 521 ? 44.599 -22.859 31.017 1.00 19.24 521 ILE B CA 1
ATOM 8135 C C . ILE B 1 521 ? 45.199 -23.148 32.391 1.00 19.77 521 ILE B C 1
ATOM 8136 O O . ILE B 1 521 ? 44.546 -22.868 33.405 1.00 18.97 521 ILE B O 1
ATOM 8141 N N . TRP B 1 522 ? 46.394 -23.732 32.397 1.00 22.47 522 TRP B N 1
ATOM 8142 C CA . TRP B 1 522 ? 47.098 -24.174 33.628 1.00 21.65 522 TRP B CA 1
ATOM 8143 C C . TRP B 1 522 ? 48.139 -23.119 33.980 1.00 20.43 522 TRP B C 1
ATOM 8144 O O . TRP B 1 522 ? 48.869 -22.633 33.129 1.00 19.72 522 TRP B O 1
ATOM 8155 N N . PRO B 1 523 ? 48.251 -22.792 35.270 1.00 19.03 523 PRO B N 1
ATOM 8156 C CA . PRO B 1 523 ? 49.301 -21.904 35.720 1.00 20.89 523 PRO B CA 1
ATOM 8157 C C . PRO B 1 523 ? 50.645 -22.627 35.638 1.00 22.03 523 PRO B C 1
ATOM 8158 O O . PRO B 1 523 ? 50.735 -23.855 35.654 1.00 22.47 523 PRO B O 1
ATOM 8162 N N . GLU B 1 524 ? 51.662 -21.785 35.566 1.00 23.44 524 GLU B N 1
ATOM 8163 C CA . GLU B 1 524 ? 53.082 -22.178 35.408 1.00 27.42 524 GLU B CA 1
ATOM 8164 C C . GLU B 1 524 ? 53.414 -23.254 36.447 1.00 26.85 524 GLU B C 1
ATOM 8165 O O . GLU B 1 524 ? 54.004 -24.259 36.059 1.00 27.19 524 GLU B O 1
ATOM 8171 N N . ARG B 1 525 ? 53.037 -23.069 37.715 1.00 26.01 525 ARG B N 1
ATOM 8172 C CA . ARG B 1 525 ? 53.394 -24.025 38.801 1.00 27.74 525 ARG B CA 1
ATOM 8173 C C . ARG B 1 525 ? 52.839 -25.424 38.522 1.00 32.03 525 ARG B C 1
ATOM 8174 O O . ARG B 1 525 ? 53.387 -26.398 39.104 1.00 32.58 525 ARG B O 1
ATOM 8182 N N . LEU B 1 526 ? 51.811 -25.570 37.676 1.00 26.42 526 LEU B N 1
ATOM 8183 C CA . LEU B 1 526 ? 51.232 -26.901 37.361 1.00 27.11 526 LEU B CA 1
ATOM 8184 C C . LEU B 1 526 ? 51.608 -27.385 35.957 1.00 28.14 526 LEU B C 1
ATOM 8185 O O . LEU B 1 526 ? 51.185 -28.521 35.602 1.00 33.22 526 LEU B O 1
ATOM 8190 N N . ARG B 1 527 ? 52.363 -26.628 35.173 1.00 27.71 527 ARG B N 1
ATOM 8191 C CA . ARG B 1 527 ? 52.713 -27.076 33.791 1.00 30.15 527 ARG B CA 1
ATOM 8192 C C . ARG B 1 527 ? 54.019 -27.890 33.804 1.00 35.86 527 ARG B C 1
ATOM 8193 O O . ARG B 1 527 ? 54.904 -27.604 34.638 1.00 38.82 527 ARG B O 1
#

Secondary structure (DSSP, 8-state):
-----TT--HHHHHHHHHHHHHHH-GGGEE--HHHHHTTS-SS-S--SSTT--SEEE---SHHHHHHHHHHHHHHT--EEEESS--BTTTTBT--SSTTPEEEEGGGT---EEEEETTTTEEEE-TT-BHHHHHHHHHHHT--EE----SSTTSBHHHHHHTT-B-SSTT-BHHHHEEEEEEEETTS-EEE-GGGGSTT-S-TTT----SS---GGGGSSSSSEEEEEEEEE-EEPPSEEEEEEEEES-GGGHHHHHHHHHHHHTTSSS--S--EEEEHHHHHHHHS-GGGT--SSSSPPHHHHHHHHHHHT--SEEEEEEEEESHHHHHHHHHHHHHHHTTSTT-EEEETTTS---TT-HHHHHHHHHHHHHTT----GGGGGGGSSTTEE---B-EEE---HHHHHHHHHHHHHHHHHTT-EEEEEEEE-SS-EEEEEEEEEETT-HHHHHHHHHHHHHHHHHHHHTT-EESS--GGGHHHHHHH--HHHHHHHHHHHHHHHHH-TT--B-TTGGG---GGG-/-----TT--HHHHHHHHHHHHHHH-GGGEE--HHHHGGGS-SS-S--SSTT--SEEE---SHHHHHHHHHHHHHHT--EEEESS--BTTTTBT--SSTTPEEEEGGGT---EEEEETTTTEEEE-TT-BHHHHHHHHHHHT--EE----SSTTSBHHHHHHTT-B-SSTT-BHHHHEEEEEEEETTS-EEE-GGGGSTT-S-TTT----SS---GGGGSSSSSEEEEEEEEE-EEPPSEEEEEEEEES-GGGHHHHHHHHHHHHTTSSS-SSPPEEEEHHHHHHHHS-GGGT-SSSSSPPHHHHHHHHHHHT--SEEEEEEEEESHHHHHHHHHHHHHHHTTSTT-EEEETTTS---TT-HHHHHHHHHHHHHTT----GGGGGGGSSTTEE---B-EEE---HHHHHHHHHHHHHHHHHTT-EEEEEEEE-SS-EEEEEEEEEETT-HHHHHHHHHHHHHHHHHHHHTT-EESS--GGGHHHHHHH--HHHHHHHHHHHHHHHHH-TT--B-TTGGG---GGG-

Nearest PDB structures (foldseek):
  7pbi-assembly1_A  TM=1.000E+00  e=0.000E+00  Gulosibacter chungangensis
  9h8q-assembly4_G  TM=9.893E-01  e=4.336E-76  Rhodococcus jostii RHA1
  5fxd-assembly1_B  TM=9.880E-01  e=1.329E-75  Rhodococcus jostii RHA1
  7ywv-assembly4_H  TM=9.845E-01  e=4.075E-75  Rhodococcus jostii RHA1
  7ywu-assembly3_G  TM=9.820E-01  e=4.531E-74  Rhodococcus jostii

Foldseek 3Di:
DQWAFPPADPVLVVVLLVQLCVLQNNVFKAQDCVVQVVLFALQFLDDDLALRERIEGAHQALQSVLSNLQSCLVSLAFEAEAQLQCPFQFGRNGFLTRHHYYYHHLVRLFDFPDQDQVLAKTKTFRNDFLQNVQVVCVVVVRQWFDQHAQARRHTLVRCLLQQAAGWALCGRQVVQKFWWWWQFSNSDTDIAACRNPPPDPCRNPDQHDPDDRCPNLSRLAFTTHTGMIMGGTHRAAPDKKKKKKFAADLLCQQLVLVLQQVCFQVCPPQVTWKKKWALVLLCLLQHAQVVQPPDLAEQDPNSSNCSCVVLVGHRIMIMGMGGHPVVSVVVRVVVSCVRRPVRPPMDMDMCVRLPDDPPNSNNVSNVSSSCSHNRNHHNSSVSSCVNPPQWGWHKDKWKAFRGSVVLSVLVVVLSVLCSVLRWYWIWMWIDRNGMIIIITTTIFRSPDNSRSNSRVVSSLVSCVVCLVVVTAGSRGHSVCLQVRLVSCCPPNSVVLVVSQVSQCVRNVSQRGSACRSHHHHPVVD/DLWAFPPADPVLVVVLLVQLCVPQNVVFKAQDCVVQVVLFALQFLDDDQFQRERIEGAHQALQSVLSNLQSCLVSLAFEAEAQLQCPFQAGRNTFLTRHHYYYHHLVNLFDFPDADQVLAKTKTFSNDFLQNVQVVCVVVVRQWFDFHAQARRHTLVRCLLQQAAGWALCGRQVVQKFWWWWQFSNSDTDIAACVVPPPDPCRNPDQHDPDDRCPNVSHLAFGTHTGMIMGGTHRAAPDKKKKKKAAADLLCQQLVLVLQQVCPQVCPPQVTWKKKWALVQLCLLQHALCVQDVDLAERDPRSSVCSCVVLVGHRIMIMGMGGHPPVSRVVRLVVSCVSSPVRPPMDMDMCVRLPDDPPNSNNVSNVSSSCSHSRNHDNSSVSSCVNPPQWGWNKDKWKAFRGSVVLSVLVVVLSVLCSVLRWYWIWMWIDRNGMIMIITTTIFRSVDNSRSNSRVVSRLVSCVVCLVVVIADSGGHSVCLQVRQCSCCPPNSVVLVVSQVSCCVRNVSQRGSACRSHNHHPVVD

B-factor: mean 24.19, std 6.7, range [15.08, 66.58]